Protein 5JHX (pdb70)

Nearest PDB structures (foldseek):
  3ut2-assembly1_B  TM=1.001E+00  e=0.000E+00  Pyricularia oryzae 70-15
  5kt8-assembly1_B  TM=9.774E-01  e=8.433E-90  Burkholderia pseudomallei 1710b
  5sx2-assembly1_A  TM=9.783E-01  e=1.968E-89  Burkholderia pseudomallei 1710b
  5sxt-assembly1_B  TM=9.772E-01  e=1.781E-89  Burkholderia pseudomallei 1710b
  5kqq-assembly1_A  TM=9.795E-01  e=2.932E-89  Burkholderia pseudomallei 1710b

InterPro domains:
  IPR000763 Catalase-peroxidase haem [MF_01961] (21-783)
  IPR000763 Catalase-peroxidase haem [PR00460] (68-90)
  IPR000763 Catalase-peroxidase haem [PR00460] (94-107)
  IPR000763 Catalase-peroxidase haem [PR00460] (109-134)
  IPR000763 Catalase-peroxidase haem [PR00460] (314-337)
  IPR000763 Catalase-peroxidase haem [PR00460] (528-554)
  IPR000763 Catalase-peroxidase haem [PTHR30555] (51-783)
  IPR000763 Catalase-peroxidase haem [TIGR00198] (60-783)
  IPR002016 Haem peroxidase [PF00141] (128-440)
  IPR002016 Haem peroxidase [PF00141] (450-757)
  IPR002016 Haem peroxidase [PR00458] (132-146)
  IPR002016 Haem peroxidase [PR00458] (192-209)
  IPR002016 Haem peroxidase [PR00458] (210-222)
  IPR002016 Haem peroxidase [PR00458] (306-321)
  IPR002016 Haem peroxidase [PR00458] (365-380)
  IPR002016 Haem peroxidase [PS50873] (174-458)
  IPR010255 Haem peroxidase superfamily [SSF48113] (65-476)
  IPR010255 Haem peroxidase superfamily [SSF48113] (477-782)
  IPR019793 Peroxidases heam-ligand binding site [PS00435] (306-316)
  IPR019794 Peroxidase, active site [PS00436] (132-143)

B-factor: mean 17.11, std 8.46, range [7.59, 105.48]

Foldseek 3Di:
DDFPDDPDQDPDDPGDDDPCNVPVVDDDLVLLVFQDQVLDPVGPVDDQQVLLQPFPVVVLLVVLLVLQQPADPLAGDFLSGCLLVLLLQQCLQLLQAFLLQGFGGLLQVQCLAPPNVFQLQCAPVLVVLVSCVVSCVVSPSNAASSQSSNSSNQSSCVSQAFHFLFFFDFRHYGRHHNPLDPQDDDSDWPLAAACRQQVNDDPQQVSLQVGHPLGQDRGRRDSHYDLCARSNPLALQSLLSSLQNNVVRNVDHLLLSLLQVLQSLLADWAAAQAALVQWFHRQVPDDCVCVRHGRQGPDDSQHDNNDHRNNDTARQAQRRSHGDNSNLCCLPVADWDWDADNRGGIWIWRVPADFRRAGRRDRPGGHGHIGTSNSNSQCNYVVSVVSSVVCSVVVVSSSVSNSVSSRCSNQLLQEAPLSTDDDRDRPDDDLSNLYDDAAQFDWDDPVRLVVLLVLLCPFPLAALQALQLQQVLQLLLFFNNRLDGALFQVCCVEPPNCVQVQQVNVSVVSSLVRLVVSQVVCPPVPPRHHAASSQSSLSNNQSLLQVLAVLQVHRDDQDGDGDGHHHDNVSPDNVSSVSSRDQAELLQGDHFDDPPAGNVNSLSSSCSRLSHRLLLSLLSSQQSLQCLNHSVSDNALNQDPNHSHRWSSSLQRLPPVQWDWDADDDPQFKIWTARNPVRHTDHIYGCSSNVCVPNPVSVVSSVCRNPPPCGNVSSVSNSVSSVSSNCSSVSVDDD/DDQPDDPDFDPDDPTDDDPCNVPVPDDDLVLLVFQDQVLDPVGPVDDQQVLQQVFPVVVLLVVLLVLQQVADPLAGDFLSGCLLVLLLQQCLQLLQAFLLQLFGGLLAVQCLAPPNVFQLQCFPVLVVLVSCVVSCVVSDSNAASSQSSNSSNQSSCVSQAFHFLFAFDFRHYGRHHNPLDPQDDDSDWPVAAACRQQVNDPPLQVSQLVGHPLHQDRGRRDSHYDLCARSNPLALQSLLSSQQNNVVRNVDHLLLSLLQVLVSLLADWAAAQAALVQWFHRQVPDDCVCVRHGRAGNPDSQHDNRDHRRNDTARQAQRRSHDDNSNLCCLPVADWDWDGDNRGGTWIWRVPADFRRAGRRDRPGGHTHIGTSNSNSQCNYVVSVVSSVVCSVVVVSSSVSNSVSSRCSNCLQQEAPLSTDDDSDRPDDDLSNLYFDAAFFDWDDPVNLVVLLVLLCVWPLDHLQLLLLQQVLQLLLAFNNRRDGALFQVCCVDPPNCPFVLQVNVSVVSSLVRLVVSQVVCPPVPPRDGAASSQSSLSNNQSLLQVLAVVQPHHDDQDGDGDGHHHDNVSPDNVSSVSSRACAALLQGDHADDPVAGNQNSNSSSCSRLSHRLLLSLLSNQQSLQQCNHSVSDNALNQDPRHSHRFSSSLQVLPPVQWDKDDDDPRQFKIWTARVPVRHTRHIYGCSSNVCVPPPVSVVSSVQRNDPPCGNVSSVSNSVSSVSSNCSSVSVVD

Solvent-accessible surface area: 51298 Å² total; per-residue (Å²): 97,118,66,16,69,20,78,86,73,22,27,49,9,17,14,21,7,18,15,50,20,31,27,26,63,43,5,85,2,79,9,3,37,18,84,19,80,41,13,40,6,30,26,59,142,60,62,16,36,127,15,6,117,63,15,88,12,106,12,0,36,143,27,1,27,46,20,3,86,97,54,72,133,39,15,31,5,21,51,36,25,4,0,14,32,0,8,56,0,0,55,14,5,2,0,4,8,4,3,52,34,0,15,19,9,1,12,32,0,19,4,23,0,8,8,10,7,4,8,44,34,1,19,4,0,3,14,0,22,20,5,0,8,66,7,11,37,108,27,2,40,86,0,4,10,0,0,0,0,0,0,0,0,3,6,0,0,44,85,1,40,7,142,7,67,3,0,0,0,6,2,50,18,19,31,15,10,10,39,6,6,8,23,0,12,2,73,62,39,22,99,108,1,13,81,58,5,8,131,110,44,109,94,31,65,66,7,3,99,135,4,28,132,24,2,3,12,2,2,4,0,7,4,10,20,13,31,45,0,2,64,21,60,33,57,17,40,1,2,0,93,2,1,70,30,0,8,34,26,8,18,14,89,28,62,31,1,0,0,14,24,2,0,17,46,1,7,11,23,17,20,0,29,18,125,40,102,38,33,25,75,17,15,19,58,22,90,12,16,39,11,19,17,0,19,102,7,76,49,64,126,5,16,4,98,36,10,21,16,62,4,3,23,0,0,13,3,91,67,6,46,113,50,35,23,17,3,0,84,6,0,47,107,37,138,40,60,77,36,131,6,88,25,40,14,59,7,35,44,1,54,149,19,84,87,48,11,24,42,13,73,42,211,100,118,100,60,61,2,7,0,10,0,12,0,7,0,0,39,65,17,105,102,0,56,139,27,0,94,118,16,32,131,66,60,140,63,3,25,74,13,1,8,81,2,6,4,18,9,1,2,20,6,1,10,28,68,74,43,16,18,34,91,38,46,21,216,100,71,24,70,18,10,16,22,58,46,101,70,83,46,84,117,9,68,121,70,7,18,85,108,4,30,63,37,0,58,91,29,138,48,15,68,15,23,70,2,0,6,8,0,0,6,2,1,9,7,2,12,41,6,0,30,13,19,8,2,19,0,3,16,1,14,26,73,20,4,94,79,9,96,1,10,35,45,118,39,5,59,61,0,11,89,13,1,96,120,6,38,78,82,8,39,63,87,24,58,109,58,66,4,19,10,0,5,0,3,2,0,0,0,3,1,0,0,51,85,0,0,130,61,24,66,8,116,29,168,8,73,40,36,17,22,5,18,48,10,61,59,147,36,4,47,80,79,16,2,47,64,16,62,33,128,7,10,6,2,6,21,39,23,141,11,101,84,63,4,67,8,4,14,31,3,0,18,50,0,18,14,0,51,2,12,5,12,43,0,0,1,0,0,0,0,1,0,1,0,4,0,4,50,70,41,32,80,36,0,10,1,22,107,60,98,12,83,0,18,14,28,1,0,54,27,4,5,53,36,55,7,27,18,80,58,67,41,120,98,17,33,48,15,28,0,37,26,84,165,54,191,58,102,108,26,107,2,20,36,2,0,0,3,0,0,19,12,20,18,0,15,2,6,0,14,3,3,1,8,85,84,7,71,83,40,0,0,121,38,0,7,65,2,2,28,64,2,7,44,32,8,13,42,53,78,147,146,135,90,68,11,68,19,75,76,86,22,36,45,8,18,17,20,11,18,15,51,9,32,26,27,58,43,5,80,2,81,9,8,39,28,86,8,81,40,8,40,6,28,24,60,132,62,72,14,34,119,14,4,129,68,15,87,11,100,18,0,38,134,20,0,26,48,16,3,86,90,62,62,108,33,15,33,5,21,47,38,24,4,0,16,33,0,8,56,0,0,54,13,6,1,0,5,16,5,1,53,34,0,16,20,10,2,12,32,0,19,4,23,0,8,8,11,6,4,9,45,36,1,20,4,0,3,13,0,20,19,3,0,8,72,9,8,31,106,40,3,32,86,0,4,11,0,0,0,0,0,0,0,0,4,6,0,0,45,79,1,36,7,139,6,61,2,0,0,0,6,3,49,18,20,27,14,12,10,39,5,6,7,24,0,9,2,55,54,40,23,119,118,1,12,83,61,5,7,128,112,40,116,95,27,75,63,7,3,104,143,3,27,138,25,2,4,12,2,1,3,1,7,4,9,20,11,34,49,0,2,63,35,56,49,47,19,45,0,1,0,97,2,2,80,27,0,8,36,18,10,15,12,88,38,49,33,1,0,0,13,22,1,0,18,46,1,6,12,23,18,20,0,30,17,129,40,88,39,34,24,77,19,12,18,56,19,91,12,16,40,13,20,17,0,19,102,8,77,49,65,129,6,18,4,96,38,10,20,18,58,5,2,22,0,1,12,2,94,68,6,44,117,52,34,29,22,3,0,72,7,0,52,103,40,134,41,60,69,35,112,6,93,24,33,15,76,9,37,42,2,56,146,22,82,85,50,7,27,29,13,72,59,196,118,129,93,64,61,2,9,0,10,0,13,0,8,0,0,38,65,17,95,98,0,56,129,10,0,84,102,7,27,121,80,51,109,62,4,27,73,20,2,7,78,1,5,3,20,15,0,0,13,7,0,6,23,69,83,44,17,13,34,89,38,41,20,205,97,76,21,75,17,10,17,13,55,51,97,74,78,40,78,119,8,70,117,73,10,15,87,106,4,39,66,40,0,68,95,29,134,39,23,68,28,22,70,2,0,7,8,0,0,8,1,0,9,8,2,12,42,6,0,31,10,21,8,2,17,1,3,17,0,14,29,53,24,4,101,79,13,101,1,10,37,39,116,43,5,48,54,0,8,86,9,1,90,118,7,35,77,79,8,40,58,85,29,64,92,54,64,4,18,11,0,4,0,2,2,1,0,0,4,2,0,0,43,90,0,0,134,54,32,69,10,123,40,188,7,80,39,36,18,20,6,18,48,9,72,70,140,27,2,52,74,75,36,2,48,56,15,81,31,69,4,2,5,1,6,22,30,36,143,17,69,97,60,3,74,7,4,15,14,3,0,17,37,0,20,13,0,54,2,20,6,11,42,0,0,1,0,0,0,0,0,0,1,0,6,0,4,52,71,50,33,81,40,0,10,1,20,111,64,101,12,76,1,21,9,28,1,0,55,26,3,6,50,37,32,6,27,16,79,62,69,27,122,104,20,33,49,14,25,0,35,27,108,160,65,201,61,95,107,26,99,2,17,37,2,0,0,3,0,0,21,9,18,20,0,14,3,6,0,16,3,2,2,6,84,62,4,93,91,42,0,1,106,39,0,8,66,1,2,31,63,3,6,42,31,9,13,33,58,107,121

CATH classification: 1.10.520.10 (+3 more: 1.10.420.10, 1.10.520.10, 1.10.420.10)

Organism: Pyricularia oryzae (strain 70-15 / ATCC MYA-4617 / FGSC 8958) (NCBI:txid242507)

Structure (mmCIF, N/CA/C/O backbone):
data_5JHX
#
_entry.id   5JHX
#
_cell.length_a   103.220
_cell.length_b   109.860
_cell.length_c   132.120
_cell.angle_alpha   90.00
_cell.angle_beta   90.00
_cell.angle_gamma   90.00
#
_symmetry.space_group_name_H-M   'P 21 21 21'
#
loop_
_entity.id
_entity.type
_entity.pdbx_description
1 polymer 'Catalase-peroxidase 2'
2 non-polymer 'PROTOPORPHYRIN IX CONTAINING FE'
3 non-polymer 'CITRATE ANION'
4 water water
#
loop_
_atom_site.group_PDB
_atom_site.id
_atom_site.type_symbol
_atom_site.label_atom_id
_atom_site.label_alt_id
_atom_site.label_comp_id
_atom_site.label_asym_id
_atom_site.label_entity_id
_atom_site.label_seq_id
_atom_site.pdbx_PDB_ins_code
_atom_site.Cartn_x
_atom_site.Cartn_y
_atom_site.Cartn_z
_atom_site.occupancy
_atom_site.B_iso_or_equiv
_atom_site.auth_seq_id
_atom_site.auth_comp_id
_atom_site.auth_asym_id
_atom_site.auth_atom_id
_atom_site.pdbx_PDB_model_num
ATOM 1 N N . THR A 1 28 ? -2.875 47.827 -44.071 1.00 74.80 50 THR A N 1
ATOM 2 C CA . THR A 1 28 ? -1.460 47.517 -43.676 1.00 71.04 50 THR A CA 1
ATOM 3 C C . THR A 1 28 ? -0.833 48.495 -42.621 1.00 66.14 50 THR A C 1
ATOM 4 O O . THR A 1 28 ? -1.112 49.724 -42.592 1.00 63.66 50 THR A O 1
ATOM 6 N N . THR A 1 29 ? 0.038 47.951 -41.766 1.00 55.17 51 THR A N 1
ATOM 7 C CA . THR A 1 29 ? 0.907 48.823 -41.006 1.00 41.20 51 THR A CA 1
ATOM 8 C C . THR A 1 29 ? 2.084 49.395 -41.884 1.00 33.42 51 THR A C 1
ATOM 9 O O . THR A 1 29 ? 2.266 49.176 -43.134 1.00 26.22 51 THR A O 1
ATOM 13 N N . PHE A 1 30 ? 2.861 50.181 -41.172 1.00 27.43 52 PHE A N 1
ATOM 14 C CA . PHE A 1 30 ? 3.836 51.010 -41.792 1.00 23.76 52 PHE A CA 1
ATOM 15 C C . PHE A 1 30 ? 4.830 50.196 -42.589 1.00 22.89 52 PHE A C 1
ATOM 16 O O . PHE A 1 30 ? 5.423 49.233 -42.083 1.00 22.44 52 PHE A O 1
A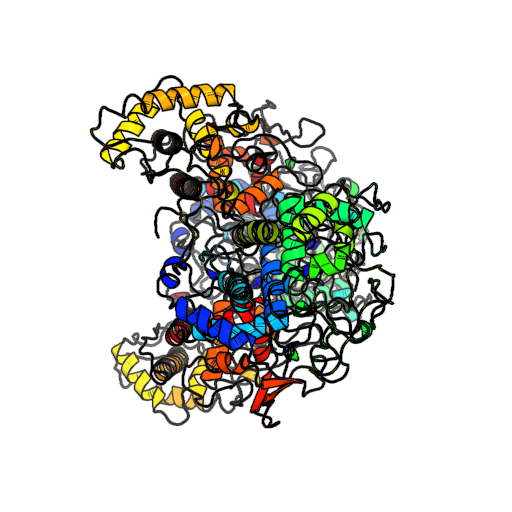TOM 24 N N . GLY A 1 31 ? 5.078 50.606 -43.842 1.00 20.15 53 GLY A N 1
ATOM 25 C CA . GLY A 1 31 ? 6.118 49.998 -44.641 1.00 21.10 53 GLY A CA 1
ATOM 26 C C . GLY A 1 31 ? 5.671 48.693 -45.291 1.00 21.65 53 GLY A C 1
ATOM 27 O O . GLY A 1 31 ? 6.520 48.044 -45.954 1.00 21.62 53 GLY A O 1
ATOM 28 N N . ARG A 1 32 ? 4.390 48.389 -45.205 1.00 21.32 54 ARG A N 1
ATOM 29 C CA A ARG A 1 32 ? 3.848 47.123 -45.724 0.50 22.35 54 ARG A CA 1
ATOM 30 C CA B ARG A 1 32 ? 3.857 47.147 -45.746 0.50 21.29 54 ARG A CA 1
ATOM 31 C C . ARG A 1 32 ? 2.696 47.451 -46.664 1.00 22.52 54 ARG A C 1
ATOM 32 O O . ARG A 1 32 ? 1.806 48.261 -46.358 1.00 24.70 54 ARG A O 1
ATOM 47 N N . CYS A 1 33 ? 2.661 46.807 -47.826 1.00 24.21 55 CYS A N 1
ATOM 48 C CA . CYS A 1 33 ? 1.552 47.012 -48.764 1.00 22.39 55 CYS A CA 1
ATOM 49 C C . CYS A 1 33 ? 0.437 46.053 -48.444 1.00 24.12 55 CYS A C 1
ATOM 50 O O . CYS A 1 33 ? 0.721 44.891 -48.071 1.00 26.37 55 CYS A O 1
ATOM 53 N N . ALA A 1 34 ? -0.809 46.504 -48.617 1.00 25.79 56 ALA A N 1
ATOM 54 C CA . ALA A 1 34 ? -1.935 45.659 -48.220 1.00 27.08 56 ALA A CA 1
ATOM 55 C C . ALA A 1 34 ? -2.029 44.449 -49.145 1.00 27.93 56 ALA A C 1
ATOM 56 O O . ALA A 1 34 ? -2.406 43.356 -48.726 1.00 29.93 56 ALA A O 1
ATOM 58 N N . VAL A 1 35 ? -1.643 44.660 -50.400 1.00 24.30 57 VAL A N 1
ATOM 59 C CA . VAL A 1 35 ? -1.502 43.512 -51.312 1.00 25.29 57 VAL A CA 1
ATOM 60 C C . VAL A 1 35 ? -0.084 43.065 -51.290 1.00 23.04 57 VAL A C 1
ATOM 61 O O . VAL A 1 35 ? 0.817 43.869 -51.448 1.00 23.37 57 VAL A O 1
ATOM 65 N N . LYS A 1 36 ? 0.133 41.766 -51.036 1.00 23.28 58 LYS A N 1
ATOM 66 C CA . LYS A 1 36 ? 1.451 41.224 -51.013 1.00 24.22 58 LYS A CA 1
ATOM 67 C C . LYS A 1 36 ? 1.857 40.658 -52.392 1.00 20.71 58 LYS A C 1
ATOM 68 O O . LYS A 1 36 ? 1.438 39.595 -52.783 1.00 22.14 58 LYS A O 1
ATOM 74 N N . SER A 1 37 ? 2.716 41.389 -53.095 1.00 19.49 59 SER A N 1
ATOM 75 C CA . SER A 1 37 ? 3.116 40.971 -54.456 1.00 18.81 59 SER A CA 1
ATOM 76 C C . SER A 1 37 ? 3.909 39.709 -54.415 1.00 17.90 59 SER A C 1
ATOM 77 O O . SER A 1 37 ? 4.684 39.458 -53.483 1.00 18.24 59 SER A O 1
ATOM 80 N N . ASN A 1 38 ? 3.744 38.899 -55.380 1.00 16.88 60 ASN A N 1
ATOM 81 C CA . ASN A 1 38 ? 4.497 37.686 -55.613 1.00 17.45 60 ASN A CA 1
ATOM 82 C C . ASN A 1 38 ? 5.433 37.766 -56.854 1.00 17.30 60 ASN A C 1
ATOM 83 O O . ASN A 1 38 ? 5.873 36.746 -57.311 1.00 17.52 60 ASN A O 1
ATOM 88 N N . GLN A 1 39 ? 5.688 38.932 -57.328 1.00 16.91 61 GLN A N 1
ATOM 89 C CA . GLN A 1 39 ? 6.565 39.190 -58.487 1.00 17.13 61 GLN A CA 1
ATOM 90 C C . GLN A 1 39 ? 7.486 40.274 -58.249 1.00 16.45 61 GLN A C 1
ATOM 91 O O . GLN A 1 39 ? 7.297 41.147 -57.428 1.00 15.67 61 GLN A O 1
ATOM 97 N N . ALA A 1 40 ? 8.580 40.354 -59.006 1.00 16.84 62 ALA A N 1
ATOM 98 C CA . ALA A 1 40 ? 9.473 41.516 -59.069 1.00 15.85 62 ALA A CA 1
ATOM 99 C C . ALA A 1 40 ? 10.082 41.865 -57.714 1.00 15.42 62 ALA A C 1
ATOM 100 O O . ALA A 1 40 ? 10.274 43.038 -57.375 1.00 17.70 62 ALA A O 1
ATOM 102 N N . GLY A 1 41 ? 10.411 40.891 -56.922 1.00 15.55 63 GLY A N 1
ATOM 103 C CA . GLY A 1 41 ? 11.005 41.106 -55.601 1.00 15.24 63 GLY A CA 1
ATOM 104 C C . GLY A 1 41 ? 9.956 41.002 -54.430 1.00 15.85 63 GLY A C 1
ATOM 105 O O . GLY A 1 41 ? 10.370 41.156 -53.266 1.00 17.03 63 GLY A O 1
ATOM 106 N N . GLY A 1 42 ? 8.680 40.882 -54.741 1.00 15.50 64 GLY A N 1
ATOM 107 C CA . GLY A 1 42 ? 7.648 40.515 -53.780 1.00 15.30 64 GLY A CA 1
ATOM 108 C C . GLY A 1 42 ? 8.068 39.358 -53.004 1.00 16.37 64 GLY A C 1
ATOM 109 O O . GLY A 1 42 ? 8.671 38.356 -53.509 1.00 16.69 64 GLY A O 1
ATOM 110 N N . GLY A 1 43 ? 7.498 39.259 -51.804 1.00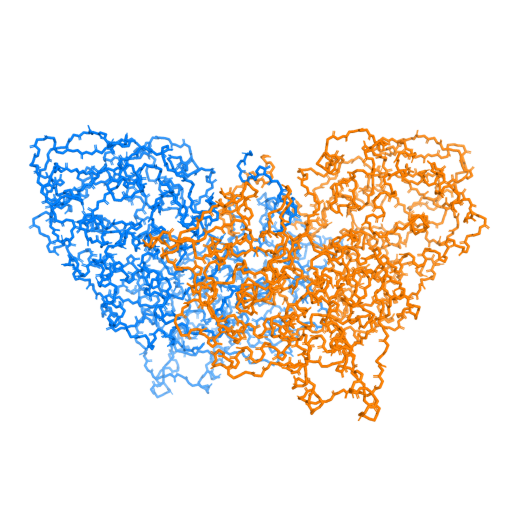 15.69 65 GLY A N 1
ATOM 111 C CA . GLY A 1 43 ? 7.775 38.225 -50.856 1.00 15.36 65 GLY A CA 1
ATOM 112 C C . GLY A 1 43 ? 8.615 38.740 -49.670 1.00 14.24 65 GLY A C 1
ATOM 113 O O . GLY A 1 43 ? 9.255 39.756 -49.768 1.00 16.35 65 GLY A O 1
ATOM 114 N N . THR A 1 44 ? 8.647 37.955 -48.561 1.00 14.53 66 THR A N 1
ATOM 115 C CA . THR A 1 44 ? 9.503 38.322 -47.422 1.00 14.50 66 THR A CA 1
ATOM 116 C C . THR A 1 44 ? 10.964 38.270 -47.888 1.00 13.73 66 THR A C 1
ATOM 117 O O . THR A 1 44 ? 11.313 37.279 -48.567 1.00 15.74 66 THR A O 1
ATOM 121 N N . ARG A 1 45 ? 11.732 39.237 -47.520 1.00 14.19 67 ARG A N 1
ATOM 122 C CA . ARG A 1 45 ? 13.089 39.400 -47.997 1.00 14.63 67 ARG A CA 1
ATOM 123 C C . ARG A 1 45 ? 14.092 39.255 -46.823 1.00 15.19 67 ARG A C 1
ATOM 124 O O . ARG A 1 45 ? 13.732 39.275 -45.635 1.00 15.26 67 ARG A O 1
ATOM 132 N N . SER A 1 46 ? 15.383 39.048 -47.149 1.00 14.95 68 SER A N 1
ATOM 133 C CA . SER A 1 46 ? 16.409 38.914 -46.103 1.00 15.30 68 SER A CA 1
ATOM 134 C C . SER A 1 46 ? 16.416 40.124 -45.144 1.00 15.68 68 SER A C 1
ATOM 135 O O . SER A 1 46 ? 16.539 39.867 -43.935 1.00 16.91 68 SER A O 1
ATOM 138 N N . HIS A 1 47 ? 16.261 41.320 -45.642 1.00 16.39 69 HIS A N 1
ATOM 139 C CA . HIS A 1 47 ? 16.261 42.503 -44.740 1.00 19.44 69 HIS A CA 1
ATOM 140 C C . HIS A 1 47 ? 15.083 42.445 -43.811 1.00 20.00 69 HIS A C 1
ATOM 141 O O . HIS A 1 47 ? 15.147 42.992 -42.719 1.00 21.98 69 HIS A O 1
ATOM 148 N N . ASP A 1 48 ? 13.986 41.761 -44.129 1.00 16.69 70 ASP A N 1
ATOM 149 C CA . ASP A 1 48 ? 12.881 41.628 -43.193 1.00 17.08 70 ASP A CA 1
ATOM 150 C C . ASP A 1 48 ? 13.245 40.697 -42.091 1.00 17.42 70 ASP A C 1
ATOM 151 O O . ASP A 1 48 ? 12.844 40.881 -40.923 1.00 16.82 70 ASP A O 1
ATOM 156 N N . TRP A 1 49 ? 13.830 39.497 -42.374 1.00 15.12 71 TRP A N 1
ATOM 157 C CA . TRP A 1 49 ? 14.139 38.592 -41.351 1.00 15.33 71 TRP A CA 1
ATOM 158 C C . TRP A 1 49 ? 15.256 39.146 -40.414 1.00 15.18 71 TRP A C 1
ATOM 159 O O . TRP A 1 49 ? 15.191 38.777 -39.237 1.00 17.98 71 TRP A O 1
ATOM 170 N N . TRP A 1 50 ? 16.258 39.730 -41.011 1.00 15.12 72 TRP A N 1
ATOM 171 C CA . TRP A 1 50 ? 17.432 40.179 -40.225 1.00 15.77 72 TRP A CA 1
ATOM 172 C C . TRP A 1 50 ? 17.687 41.648 -40.440 1.00 15.89 72 TRP A C 1
ATOM 173 O O . TRP A 1 50 ? 18.672 42.049 -41.104 1.00 15.45 72 TRP A O 1
ATOM 184 N N . PRO A 1 51 ? 16.828 42.558 -39.948 1.00 15.29 73 PRO A N 1
ATOM 185 C CA . PRO A 1 51 ? 16.909 43.964 -40.196 1.00 15.90 73 PRO A CA 1
ATOM 186 C C . PRO A 1 51 ? 18.097 44.654 -39.576 1.00 15.91 73 PRO A C 1
ATOM 187 O O . PRO A 1 51 ? 18.372 45.705 -40.097 1.00 18.15 73 PRO A O 1
ATOM 191 N N . CYS A 1 52 ? 18.763 44.064 -38.637 1.00 16.40 74 CYS A N 1
ATOM 192 C CA . CYS A 1 52 ? 19.931 44.688 -38.065 1.00 17.35 74 CYS A CA 1
ATOM 193 C C . CYS A 1 52 ? 21.173 44.372 -38.834 1.00 17.93 74 CYS A C 1
ATOM 194 O O . CYS A 1 52 ? 22.236 44.951 -38.533 1.00 18.78 74 CYS A O 1
ATOM 197 N N . GLN A 1 53 ? 21.227 43.377 -39.707 1.00 16.37 75 GLN A N 1
ATOM 198 C CA . GLN A 1 53 ? 22.429 42.997 -40.471 1.00 15.46 75 GLN A CA 1
ATOM 199 C C . GLN A 1 53 ? 22.867 44.173 -41.326 1.00 14.99 75 GLN A C 1
ATOM 200 O O . GLN A 1 53 ? 22.129 44.919 -41.861 1.00 16.43 75 GLN A O 1
ATOM 206 N N . LEU A 1 54 ? 24.193 44.362 -41.426 1.00 14.34 76 LEU A N 1
ATOM 207 C CA . LEU A 1 54 ? 24.814 45.302 -42.333 1.00 13.74 76 LEU A CA 1
ATOM 208 C C . LEU A 1 54 ? 24.353 45.112 -43.792 1.00 11.93 76 LEU A C 1
ATOM 209 O O . LEU A 1 54 ? 24.281 43.945 -44.192 1.00 12.43 76 LEU A O 1
ATOM 214 N N . ARG A 1 55 ? 23.973 46.153 -44.467 1.00 12.94 77 ARG A N 1
ATOM 215 C CA . ARG A 1 55 ? 23.572 46.044 -45.868 1.00 12.83 77 ARG A CA 1
ATOM 216 C C . ARG A 1 55 ? 24.537 46.780 -46.727 1.00 12.13 77 ARG A C 1
ATOM 217 O O . ARG A 1 55 ? 25.112 47.808 -46.363 1.00 12.63 77 ARG A O 1
ATOM 225 N N . LEU A 1 56 ? 24.861 46.207 -47.891 1.00 12.14 78 LEU A N 1
ATOM 226 C CA . LEU A 1 56 ? 25.807 46.747 -48.883 1.00 11.55 78 LEU A CA 1
ATOM 227 C C . LEU A 1 56 ? 25.183 47.539 -49.998 1.00 10.38 78 LEU A C 1
ATOM 228 O O . LEU A 1 56 ? 25.850 48.009 -50.882 1.00 10.63 78 LEU A O 1
ATOM 233 N N . ASP A 1 57 ? 23.892 47.772 -49.878 1.00 11.17 79 ASP A N 1
ATOM 234 C CA . ASP A 1 57 ? 23.153 48.479 -50.913 1.00 12.54 79 ASP A CA 1
ATOM 235 C C . ASP A 1 57 ? 23.714 49.784 -51.344 1.00 11.71 79 ASP A C 1
ATOM 236 O O . ASP A 1 57 ? 23.774 50.162 -52.513 1.00 11.79 79 ASP A O 1
ATOM 241 N N . VAL A 1 58 ? 24.257 50.550 -50.383 1.00 10.19 80 VAL A N 1
ATOM 242 C CA . VAL A 1 58 ? 24.799 51.834 -50.684 1.00 10.69 80 VAL A CA 1
ATOM 243 C C . VAL A 1 58 ? 26.087 51.796 -51.498 1.00 10.88 80 VAL A C 1
ATOM 244 O O . VAL A 1 58 ? 26.556 52.813 -52.043 1.00 13.16 80 VAL A O 1
ATOM 248 N N . LEU A 1 59 ? 26.726 50.640 -51.624 1.00 10.36 81 LEU A N 1
ATOM 249 C CA . LEU A 1 59 ? 27.895 50.427 -52.477 1.00 10.11 81 LEU A CA 1
ATOM 250 C C . LEU A 1 59 ? 27.539 49.881 -53.860 1.00 11.63 81 LEU A C 1
ATOM 251 O O . LEU A 1 59 ? 28.409 49.644 -54.629 1.00 12.10 81 LEU A O 1
ATOM 256 N N . ARG A 1 60 ? 26.273 49.769 -54.142 1.00 10.88 82 ARG A N 1
ATOM 257 C CA . ARG A 1 60 ? 25.786 49.164 -55.402 1.00 12.53 82 ARG A CA 1
ATOM 258 C C . ARG A 1 60 ? 24.971 50.185 -56.168 1.00 12.86 82 ARG A C 1
ATOM 259 O O . ARG A 1 60 ? 24.268 49.803 -57.090 1.00 15.35 82 ARG A O 1
ATOM 267 N N . GLN A 1 61 ? 24.921 51.431 -55.754 1.00 12.03 83 GLN A N 1
ATOM 268 C CA . GLN A 1 61 ? 24.113 52.482 -56.441 1.00 11.43 83 GLN A CA 1
ATOM 269 C C . GLN A 1 61 ? 24.944 53.134 -57.501 1.00 11.78 83 GLN A C 1
ATOM 270 O O . GLN A 1 61 ? 26.193 53.117 -57.478 1.00 13.08 83 GLN A O 1
ATOM 276 N N . PHE A 1 62 ? 24.304 53.758 -58.452 1.00 12.21 84 PHE A N 1
ATOM 277 C CA . PHE A 1 62 ? 24.949 54.646 -59.436 1.00 13.00 84 PHE A CA 1
ATOM 278 C C . PHE A 1 62 ? 25.889 53.839 -60.345 1.00 14.35 84 PHE A C 1
ATOM 279 O O . PHE A 1 62 ? 26.835 54.469 -60.857 1.00 17.80 84 PHE A O 1
ATOM 287 N N . GLN A 1 63 ? 25.597 52.609 -60.602 1.00 14.23 85 GLN A N 1
ATOM 288 C CA . GLN A 1 63 ? 26.480 51.811 -61.428 1.00 16.16 85 GLN A CA 1
ATOM 289 C C . GLN A 1 63 ? 26.322 52.162 -62.880 1.00 16.04 85 GLN A C 1
ATOM 290 O O . GLN A 1 63 ? 25.260 52.538 -63.330 1.00 13.24 85 GLN A O 1
ATOM 296 N N . PRO A 1 64 ? 27.368 52.006 -63.672 1.00 19.47 86 PRO A N 1
ATOM 297 C CA . PRO A 1 64 ? 27.280 52.362 -65.055 1.00 19.48 86 PRO A CA 1
ATOM 298 C C . PRO A 1 64 ? 26.205 51.650 -65.858 1.00 18.74 86 PRO A C 1
ATOM 299 O O . PRO A 1 64 ? 25.644 52.286 -66.708 1.00 18.50 86 PRO A O 1
ATOM 303 N N . SER A 1 65 ? 25.851 50.370 -65.575 1.00 20.52 87 SER A N 1
ATOM 304 C CA . SER A 1 65 ? 24.734 49.710 -66.307 1.00 20.20 87 SER A CA 1
ATOM 305 C C . SER A 1 65 ? 23.421 50.359 -66.171 1.00 24.69 87 SER A C 1
ATOM 306 O O . SER A 1 65 ? 22.505 50.258 -67.005 1.00 27.73 87 SER A O 1
ATOM 309 N N . GLN A 1 66 ? 23.280 51.062 -65.104 1.00 18.20 88 GLN A N 1
ATOM 310 C CA . GLN A 1 66 ? 22.033 51.560 -64.740 1.00 21.12 88 GLN A CA 1
ATOM 311 C C . GLN A 1 66 ? 21.869 52.892 -65.424 1.00 16.80 88 GLN A C 1
ATOM 312 O O . GLN A 1 66 ? 20.817 53.616 -65.460 1.00 21.97 88 GLN A O 1
ATOM 318 N N . ASN A 1 67 ? 22.935 53.545 -66.047 1.00 16.61 89 ASN A N 1
ATOM 319 C CA . ASN A 1 67 ? 22.861 54.801 -66.547 1.00 14.37 89 ASN A CA 1
ATOM 320 C C . ASN A 1 67 ? 22.494 54.757 -68.043 1.00 15.05 89 ASN A C 1
ATOM 321 O O . ASN A 1 67 ? 23.239 54.195 -68.873 1.00 14.32 89 ASN A O 1
ATOM 326 N N . PRO A 1 68 ? 21.344 55.266 -68.479 1.00 14.90 90 PRO A N 1
ATOM 327 C CA . PRO A 1 68 ? 20.928 55.120 -69.819 1.00 15.14 90 PRO A CA 1
ATOM 328 C C . PRO A 1 68 ? 21.796 55.765 -70.844 1.00 16.37 90 PRO A C 1
ATOM 329 O O . PRO A 1 68 ? 21.784 55.486 -71.965 1.00 19.38 90 PRO A O 1
ATOM 333 N N . LEU A 1 69 ? 22.596 56.728 -70.348 1.00 16.73 91 LEU A N 1
ATOM 334 C CA . LEU A 1 69 ? 23.518 57.401 -71.196 1.00 18.06 91 LEU A CA 1
ATOM 335 C C . LEU A 1 69 ? 24.800 56.675 -71.495 1.00 21.31 91 LEU A C 1
ATOM 336 O O . LEU A 1 69 ? 25.532 57.006 -72.383 1.00 27.40 91 LEU A O 1
ATOM 341 N N . GLY A 1 70 ? 25.075 55.626 -70.739 1.00 18.83 92 GLY A N 1
ATOM 342 C CA . GLY A 1 70 ? 26.306 54.857 -70.865 1.00 20.63 92 GLY A CA 1
ATOM 343 C C . GLY A 1 70 ? 27.314 55.240 -69.833 1.00 26.02 92 GLY A C 1
ATOM 344 O O . GLY A 1 70 ? 27.383 56.395 -69.425 1.00 25.09 92 GLY A O 1
ATOM 345 N N . GLY A 1 71 ? 28.184 54.299 -69.416 1.00 30.37 93 GLY A N 1
ATOM 346 C CA . GLY A 1 71 ? 29.327 54.669 -68.565 1.00 32.16 93 GLY A CA 1
ATOM 347 C C . GLY A 1 71 ? 30.355 55.590 -69.233 1.00 29.33 93 GLY A C 1
ATOM 348 O O . GLY A 1 71 ? 31.062 56.349 -68.581 1.00 35.79 93 GLY A O 1
ATOM 349 N N . ASP A 1 72 ? 30.427 55.607 -70.541 1.00 32.21 94 ASP A N 1
ATOM 350 C CA . ASP A 1 72 ? 31.470 56.461 -71.139 1.00 38.73 94 ASP A CA 1
ATOM 351 C C . ASP A 1 72 ? 30.912 57.904 -71.471 1.00 34.27 94 ASP A C 1
ATOM 352 O O . ASP A 1 72 ? 31.551 58.667 -72.233 1.00 33.50 94 ASP A O 1
ATOM 357 N N . PHE A 1 73 ? 29.669 58.206 -71.014 1.00 30.83 95 PHE A N 1
ATOM 358 C CA . PHE A 1 73 ? 29.084 59.557 -71.253 1.00 25.57 95 PHE A CA 1
ATOM 359 C C . PHE A 1 73 ? 29.846 60.592 -70.395 1.00 20.72 95 PHE A C 1
ATOM 360 O O . PHE A 1 73 ? 29.994 60.415 -69.251 1.00 23.48 95 PHE A O 1
ATOM 368 N N . ASP A 1 74 ? 30.247 61.665 -71.082 1.00 19.92 96 ASP A N 1
ATOM 369 C CA . ASP A 1 74 ? 31.016 62.763 -70.398 1.00 21.02 96 ASP A CA 1
ATOM 370 C C . ASP A 1 74 ? 30.126 64.052 -70.434 1.00 14.39 96 ASP A C 1
ATOM 371 O O . ASP A 1 74 ? 30.046 64.671 -71.439 1.00 16.27 96 ASP A O 1
ATOM 376 N N . TYR A 1 75 ? 29.506 64.225 -69.274 1.00 15.01 97 TYR A N 1
ATOM 377 C CA . TYR A 1 75 ? 28.588 65.367 -69.171 1.00 13.94 97 TYR A CA 1
ATOM 378 C C . TYR A 1 75 ? 29.265 66.700 -69.456 1.00 14.36 97 TYR A C 1
ATOM 379 O O . TYR A 1 75 ? 28.733 67.559 -70.133 1.00 13.99 97 TYR A O 1
ATOM 388 N N . ALA A 1 76 ? 30.423 66.849 -68.878 1.00 13.71 98 ALA A N 1
ATOM 389 C CA . ALA A 1 76 ? 31.157 68.101 -69.095 1.00 15.51 98 ALA A CA 1
ATOM 390 C C . ALA A 1 76 ? 31.400 68.385 -70.501 1.00 16.82 98 ALA A C 1
ATOM 391 O O . ALA A 1 76 ? 31.228 69.557 -70.966 1.00 19.34 98 ALA A O 1
ATOM 393 N N . GLU A 1 77 ? 31.812 67.351 -71.253 1.00 17.89 99 GLU A N 1
ATOM 394 C CA . GLU A 1 77 ? 31.986 67.522 -72.665 1.00 23.41 99 GLU A CA 1
ATOM 395 C C . GLU A 1 77 ? 30.691 67.874 -73.459 1.00 22.94 99 GLU A C 1
ATOM 396 O O . GLU A 1 77 ? 30.639 68.789 -74.276 1.00 28.53 99 GLU A O 1
ATOM 402 N N . ALA A 1 78 ? 29.561 67.249 -73.069 1.00 19.47 100 ALA A N 1
ATOM 403 C CA . ALA A 1 78 ? 28.284 67.605 -73.644 1.00 20.61 100 ALA A CA 1
ATOM 404 C C . ALA A 1 78 ? 27.808 69.048 -73.331 1.00 19.43 100 ALA A C 1
ATOM 405 O O . ALA A 1 78 ? 27.300 69.813 -74.188 1.00 21.78 100 ALA A O 1
ATOM 407 N N . PHE A 1 79 ? 27.965 69.486 -72.110 1.00 17.64 101 PHE A N 1
ATOM 408 C CA . PHE A 1 79 ? 27.536 70.818 -71.638 1.00 18.74 101 PHE A CA 1
ATOM 409 C C . PHE A 1 79 ? 28.405 71.879 -72.354 1.00 23.39 101 PHE A C 1
ATOM 410 O O . PHE A 1 79 ? 27.913 72.922 -72.764 1.00 24.33 101 PHE A O 1
ATOM 418 N N . GLN A 1 80 ? 29.635 71.575 -72.621 1.00 26.17 102 GLN A N 1
ATOM 419 C CA A GLN A 1 80 ? 30.466 72.595 -73.303 0.50 30.27 102 GLN A CA 1
ATOM 420 C CA B GLN A 1 80 ? 30.527 72.506 -73.346 0.50 30.31 102 GLN A CA 1
ATOM 421 C C . GLN A 1 80 ? 29.981 72.853 -74.725 1.00 28.66 102 GLN A C 1
ATOM 422 O O . GLN A 1 80 ? 30.249 73.966 -75.251 1.00 27.38 102 GLN A O 1
ATOM 433 N N . SER A 1 81 ? 29.197 71.967 -75.360 1.00 23.01 103 SER A N 1
ATOM 434 C CA . SER A 1 81 ? 28.597 72.188 -76.633 1.00 24.14 103 SER A CA 1
ATOM 435 C C . SER A 1 81 ? 27.171 72.780 -76.633 1.00 20.19 103 SER A C 1
ATOM 436 O O . SER A 1 81 ? 26.546 73.009 -77.669 1.00 21.57 103 SER A O 1
ATOM 439 N N . LEU A 1 82 ? 26.634 72.918 -75.416 1.00 16.91 104 LEU A N 1
ATOM 440 C CA . LEU A 1 82 ? 25.279 73.498 -75.219 1.00 16.01 104 LEU A CA 1
ATOM 441 C C . LEU A 1 82 ? 25.213 74.918 -75.684 1.00 16.30 104 LEU A C 1
ATOM 442 O O . LEU A 1 82 ? 26.120 75.717 -75.355 1.00 17.55 104 LEU A O 1
ATOM 447 N N . ASP A 1 83 ? 24.152 75.302 -76.329 1.00 16.33 105 ASP A N 1
ATOM 448 C CA . ASP A 1 83 ? 23.904 76.716 -76.664 1.00 16.07 105 ASP A CA 1
ATOM 449 C C . ASP A 1 83 ? 23.288 77.360 -75.401 1.00 15.50 105 ASP A C 1
ATOM 450 O O . ASP A 1 83 ? 22.019 77.561 -75.301 1.00 15.81 105 ASP A O 1
ATOM 455 N N . TYR A 1 84 ? 24.164 77.668 -74.458 1.00 15.25 106 TYR A N 1
ATOM 456 C CA . TYR A 1 84 ? 23.745 78.107 -73.152 1.00 14.59 106 TYR A CA 1
ATOM 457 C C . TYR A 1 84 ? 22.872 79.343 -73.197 1.00 14.69 106 TYR A C 1
ATOM 458 O O . TYR A 1 84 ? 21.873 79.444 -72.479 1.00 14.06 106 TYR A O 1
ATOM 467 N N . GLU A 1 85 ? 23.263 80.338 -73.998 1.00 16.22 107 GLU A N 1
ATOM 468 C CA . GLU A 1 85 ? 22.467 81.492 -74.112 1.00 16.62 107 GLU A CA 1
ATOM 469 C C . GLU A 1 85 ? 21.078 81.277 -74.600 1.00 16.04 107 GLU A C 1
ATOM 470 O O . GLU A 1 85 ? 20.086 81.853 -74.109 1.00 15.56 107 GLU A O 1
ATOM 476 N N . ALA A 1 86 ? 20.913 80.343 -75.558 1.00 15.56 108 ALA A N 1
ATOM 477 C CA . ALA A 1 86 ? 19.601 79.999 -76.060 1.00 15.15 108 ALA A CA 1
ATOM 478 C C . ALA A 1 86 ? 18.783 79.242 -75.039 1.00 13.52 108 ALA A C 1
ATOM 479 O O . ALA A 1 86 ? 17.583 79.468 -74.939 1.00 14.09 108 ALA A O 1
ATOM 481 N N . VAL A 1 87 ? 19.419 78.438 -74.158 1.00 13.27 109 VAL A N 1
ATOM 482 C CA . VAL A 1 87 ? 18.648 77.807 -73.090 1.00 13.19 109 VAL A CA 1
ATOM 483 C C . VAL A 1 87 ? 18.009 78.855 -72.228 1.00 13.51 109 VAL A C 1
ATOM 484 O O . VAL A 1 87 ? 16.851 78.818 -71.848 1.00 13.58 109 VAL A O 1
ATOM 488 N N . LYS A 1 88 ? 18.839 79.855 -71.837 1.00 13.13 110 LYS A N 1
ATOM 489 C CA . LYS A 1 88 ? 18.308 80.878 -70.927 1.00 13.34 110 LYS A CA 1
ATOM 490 C C . LYS A 1 88 ? 17.203 81.686 -71.584 1.00 13.03 110 LYS A C 1
ATOM 491 O O . LYS A 1 88 ? 16.181 81.994 -70.918 1.00 13.15 110 LYS A O 1
ATOM 497 N N . LYS A 1 89 ? 17.354 81.970 -72.870 1.00 12.77 111 LYS A N 1
ATOM 498 C CA . LYS A 1 89 ? 16.255 82.655 -73.591 1.00 15.44 111 LYS A CA 1
ATOM 499 C C . LYS A 1 89 ? 14.920 81.882 -73.595 1.00 13.64 111 LYS A C 1
ATOM 500 O O . LYS A 1 89 ? 13.836 82.397 -73.398 1.00 14.93 111 LYS A O 1
ATOM 506 N N . ASP A 1 90 ? 15.099 80.550 -73.801 1.00 13.63 112 ASP A N 1
ATOM 507 C CA . ASP A 1 90 ? 13.894 79.705 -73.840 1.00 13.57 112 ASP A CA 1
ATOM 508 C C . ASP A 1 90 ? 13.271 79.547 -72.472 1.00 12.82 112 ASP A C 1
ATOM 509 O O . ASP A 1 90 ? 12.067 79.547 -72.365 1.00 13.10 112 ASP A O 1
ATOM 514 N N . ILE A 1 91 ? 14.071 79.493 -71.414 1.00 11.94 113 ILE A N 1
ATOM 515 C CA . ILE A 1 91 ? 13.544 79.460 -70.069 1.00 11.80 113 ILE A CA 1
ATOM 516 C C . ILE A 1 91 ? 12.719 80.719 -69.849 1.00 13.04 113 ILE A C 1
ATOM 517 O O . ILE A 1 91 ? 11.612 80.732 -69.299 1.00 12.93 113 ILE A O 1
ATOM 522 N N . ALA A 1 92 ? 13.340 81.897 -70.160 1.00 13.64 114 ALA A N 1
ATOM 523 C CA . ALA A 1 92 ? 12.666 83.149 -69.928 1.00 14.27 114 ALA A CA 1
ATOM 524 C C . ALA A 1 92 ? 11.351 83.185 -70.635 1.00 13.43 114 ALA A C 1
ATOM 525 O O . ALA A 1 92 ? 10.352 83.656 -70.095 1.00 15.30 114 ALA A O 1
ATOM 527 N N . ALA A 1 93 ? 11.290 82.704 -71.875 1.00 13.89 115 ALA A N 1
ATOM 528 C CA . ALA A 1 93 ? 10.046 82.728 -72.655 1.00 14.14 115 ALA A CA 1
ATOM 529 C C . ALA A 1 93 ? 8.990 81.852 -71.980 1.00 14.83 115 ALA A C 1
ATOM 530 O O . ALA A 1 93 ? 7.823 82.179 -71.904 1.00 15.70 115 ALA A O 1
ATOM 532 N N . LEU A 1 94 ? 9.414 80.707 -71.499 1.00 14.27 116 LEU A N 1
ATOM 533 C CA . LEU A 1 94 ? 8.516 79.745 -70.886 1.00 15.84 116 LEU A CA 1
ATOM 534 C C . LEU A 1 94 ? 7.890 80.251 -69.650 1.00 15.34 116 LEU A C 1
ATOM 535 O O . LEU A 1 94 ? 6.711 79.963 -69.351 1.00 15.39 116 LEU A O 1
ATOM 540 N N . MET A 1 95 ? 8.554 81.159 -68.909 1.00 13.15 117 MET A N 1
ATOM 541 C CA . MET A 1 95 ? 8.045 81.732 -67.687 1.00 12.77 117 MET A CA 1
ATOM 542 C C . MET A 1 95 ? 6.727 82.357 -67.868 1.00 13.06 117 MET A C 1
ATOM 543 O O . MET A 1 95 ? 5.858 82.329 -66.948 1.00 12.99 117 MET A O 1
ATOM 548 N N . THR A 1 96 ? 6.465 82.958 -69.030 1.00 13.26 118 THR A N 1
ATOM 549 C CA . THR A 1 96 ? 5.224 83.694 -69.241 1.00 13.79 118 THR A CA 1
ATOM 550 C C . THR A 1 96 ? 4.307 83.018 -70.257 1.00 14.06 118 THR A C 1
ATOM 551 O O . THR A 1 96 ? 3.329 83.650 -70.728 1.00 16.12 118 THR A O 1
ATOM 555 N N . GLU A 1 97 ? 4.553 81.790 -70.572 1.00 13.87 119 GLU A N 1
ATOM 556 C CA . GLU A 1 97 ? 3.684 80.984 -71.475 1.00 15.61 119 GLU A CA 1
ATOM 557 C C . GLU A 1 97 ? 2.816 80.042 -70.598 1.00 14.51 119 GLU A C 1
ATOM 558 O O . GLU A 1 97 ? 3.205 78.897 -70.356 1.00 15.77 119 GLU A O 1
ATOM 564 N N . SER A 1 98 ? 1.704 80.561 -70.115 1.00 16.15 120 SER A N 1
ATOM 565 C CA . SER A 1 98 ? 0.878 79.800 -69.208 1.00 14.74 120 SER A CA 1
ATOM 566 C C . SER A 1 98 ? 0.282 78.582 -69.883 1.00 15.37 120 SER A C 1
ATOM 567 O O . SER A 1 98 ? -0.275 78.686 -70.973 1.00 18.37 120 SER A O 1
ATOM 570 N N . GLN A 1 99 ? 0.354 77.450 -69.240 1.00 13.99 121 GLN A N 1
ATOM 571 C CA . GLN A 1 99 ? -0.228 76.166 -69.703 1.00 15.47 121 GLN A CA 1
ATOM 572 C C . GLN A 1 99 ? -1.470 75.855 -68.995 1.00 15.34 121 GLN A C 1
ATOM 573 O O . GLN A 1 99 ? -1.587 75.992 -67.816 1.00 16.05 121 GLN A O 1
ATOM 579 N N . ASP A 1 100 ? -2.477 75.468 -69.789 1.00 17.82 122 ASP A N 1
ATOM 580 C CA . ASP A 1 100 ? -3.794 75.312 -69.216 1.00 18.49 122 ASP A CA 1
ATOM 581 C C . ASP A 1 100 ? -3.969 74.249 -68.185 1.00 17.40 122 ASP A C 1
ATOM 582 O O . ASP A 1 100 ? -4.836 74.402 -67.340 1.00 17.58 122 ASP A O 1
ATOM 587 N N . TRP A 1 101 ? -3.122 73.275 -68.157 1.00 15.76 123 TRP A N 1
ATOM 588 C CA . TRP A 1 101 ? -3.114 72.258 -67.128 1.00 15.51 123 TRP A CA 1
ATOM 589 C C . TRP A 1 101 ? -2.557 72.712 -65.792 1.00 16.25 123 TRP A C 1
ATOM 590 O O . TRP A 1 101 ? -2.693 72.050 -64.788 1.00 16.80 123 TRP A O 1
ATOM 601 N N . TRP A 1 102 ? -1.862 73.864 -65.772 1.00 14.15 124 TRP A N 1
ATOM 602 C CA . TRP A 1 102 ? -1.388 74.428 -64.505 1.00 13.82 124 TRP A CA 1
ATOM 603 C C . TRP A 1 102 ? -1.181 75.923 -64.703 1.00 13.73 124 TRP A C 1
ATOM 604 O O . TRP A 1 102 ? -0.002 76.371 -64.857 1.00 13.15 124 TRP A O 1
ATOM 615 N N . PRO A 1 103 ? -2.242 76.695 -64.802 1.00 13.47 125 PRO A N 1
ATOM 616 C CA . PRO A 1 103 ? -2.072 78.133 -65.106 1.00 13.14 125 PRO A CA 1
ATOM 617 C C . PRO A 1 103 ? -1.119 78.859 -64.186 1.00 12.73 125 PRO A C 1
ATOM 618 O O . PRO A 1 103 ? -1.127 78.630 -63.005 1.00 12.42 125 PRO A O 1
ATOM 622 N N . ALA A 1 104 ? -0.365 79.790 -64.777 1.00 12.31 126 ALA A N 1
ATOM 623 C CA . ALA A 1 104 ? 0.582 80.581 -64.070 1.00 12.34 126 ALA A CA 1
ATOM 624 C C . ALA A 1 104 ? -0.033 81.685 -63.241 1.00 12.76 126 ALA A C 1
ATOM 625 O O . ALA A 1 104 ? -0.805 82.509 -63.758 1.00 12.80 126 ALA A O 1
ATOM 627 N N . ASP A 1 105 ? 0.369 81.800 -61.989 1.00 12.38 127 ASP A N 1
ATOM 628 C CA . ASP A 1 105 ? -0.065 82.903 -61.129 1.00 12.26 127 ASP A CA 1
ATOM 629 C C . ASP A 1 105 ? 0.481 84.230 -61.756 1.00 13.06 127 ASP A C 1
ATOM 630 O O . ASP A 1 105 ? 1.682 84.287 -62.072 1.00 12.54 127 ASP A O 1
ATOM 635 N N . PHE A 1 106 ? -0.369 85.248 -61.851 1.00 13.27 128 PHE A N 1
ATOM 636 C CA . PHE A 1 106 ? 0.076 86.544 -62.416 1.00 14.23 128 PHE A CA 1
ATOM 637 C C . PHE A 1 106 ? 0.632 86.414 -63.770 1.00 13.63 128 PHE A C 1
ATOM 638 O O . PHE A 1 106 ? 1.375 87.266 -64.246 1.00 15.44 128 PHE A O 1
ATOM 646 N N . GLY A 1 107 ? 0.348 85.316 -64.455 1.00 13.29 129 GLY A N 1
ATOM 647 C CA . GLY A 1 107 ? 0.924 85.057 -65.766 1.00 13.37 129 GLY A CA 1
ATOM 648 C C . GLY A 1 107 ? 2.393 84.788 -65.788 1.00 12.53 129 GLY A C 1
ATOM 649 O O . GLY A 1 107 ? 3.018 84.849 -66.853 1.00 14.88 129 GLY A O 1
ATOM 650 N N . ASN A 1 108 ? 2.988 84.424 -64.657 1.00 12.23 130 ASN A N 1
ATOM 651 C CA . ASN A 1 108 ? 4.454 84.204 -64.630 1.00 11.77 130 ASN A CA 1
ATOM 652 C C . ASN A 1 108 ? 4.839 83.104 -63.652 1.00 11.32 130 ASN A C 1
ATOM 653 O O . ASN A 1 108 ? 4.509 83.221 -62.446 1.00 11.45 130 ASN A O 1
ATOM 658 N N . TYR A 1 109 ? 5.444 82.058 -64.166 1.00 10.60 131 TYR A N 1
ATOM 659 C CA . TYR A 1 109 ? 5.883 80.901 -63.316 1.00 10.60 131 TYR A CA 1
ATOM 660 C C . TYR A 1 109 ? 7.101 81.213 -62.516 1.00 10.35 131 TYR A C 1
ATOM 661 O O . TYR A 1 109 ? 7.674 80.326 -61.899 1.00 10.39 131 TYR A O 1
ATOM 670 N N . GLY A 1 110 ? 7.657 82.413 -62.556 1.00 10.75 132 GLY A N 1
ATOM 671 C CA . GLY A 1 110 ? 8.936 82.762 -61.849 1.00 10.59 132 GLY A CA 1
ATOM 672 C C . GLY A 1 110 ? 9.000 82.297 -60.427 1.00 9.71 132 GLY A C 1
ATOM 673 O O . GLY A 1 110 ? 9.927 81.609 -60.040 1.00 9.99 132 GLY A O 1
ATOM 674 N N . GLY A 1 111 ? 8.007 82.676 -59.655 1.00 10.27 133 GLY A N 1
ATOM 675 C CA . GLY A 1 111 ? 7.974 82.287 -58.246 1.00 10.27 133 GLY A CA 1
ATOM 676 C C . GLY A 1 111 ? 8.027 80.776 -58.100 1.00 9.51 133 GLY A C 1
ATOM 677 O O . GLY A 1 111 ? 8.789 80.240 -57.279 1.00 9.31 133 GLY A O 1
ATOM 678 N N . LEU A 1 112 ? 7.201 80.064 -58.854 1.00 9.33 134 LEU A N 1
ATOM 679 C CA . LEU A 1 112 ? 7.190 78.630 -58.748 1.00 9.77 134 LEU A CA 1
ATOM 680 C C . LEU A 1 112 ? 8.545 78.092 -59.087 1.00 9.22 134 LEU A C 1
ATOM 681 O O . LEU A 1 112 ? 9.045 77.100 -58.437 1.00 9.61 134 LEU A O 1
ATOM 686 N N . PHE A 1 113 ? 9.224 78.613 -60.096 1.00 9.29 135 PHE A N 1
ATOM 687 C CA . PHE A 1 113 ? 10.513 78.145 -60.506 1.00 9.23 135 PHE A CA 1
ATOM 688 C C . PHE A 1 113 ? 11.594 78.456 -59.476 1.00 9.26 135 PHE A C 1
ATOM 689 O O . PHE A 1 113 ? 12.537 77.645 -59.284 1.00 9.60 135 PHE A O 1
ATOM 697 N N . VAL A 1 114 ? 11.542 79.586 -58.824 1.00 9.15 136 VAL A N 1
ATOM 698 C CA . VAL A 1 114 ? 12.468 79.932 -57.768 1.00 9.06 136 VAL A CA 1
ATOM 699 C C . VAL A 1 114 ? 12.283 78.888 -56.680 1.00 8.97 136 VAL A C 1
ATOM 700 O O . VAL A 1 114 ? 13.308 78.377 -56.103 1.00 8.75 136 VAL A O 1
ATOM 704 N N . ARG A 1 115 ? 11.056 78.617 -56.258 1.00 9.14 137 ARG A N 1
ATOM 705 C CA . ARG A 1 115 ? 10.803 77.604 -55.240 1.00 9.14 137 ARG A CA 1
ATOM 706 C C . ARG A 1 115 ? 11.377 76.233 -55.678 1.00 9.06 137 ARG A C 1
ATOM 707 O O . ARG A 1 115 ? 11.954 75.517 -54.853 1.00 9.00 137 ARG A O 1
ATOM 715 N N . MET A 1 116 ? 11.163 75.853 -56.921 1.00 9.44 138 MET A N 1
ATOM 716 C CA . MET A 1 116 ? 11.676 74.562 -57.401 1.00 9.18 138 MET A CA 1
ATOM 717 C C . MET A 1 116 ? 13.184 74.503 -57.194 1.00 8.81 138 MET A C 1
ATOM 718 O O . MET A 1 116 ? 13.691 73.498 -56.647 1.00 9.65 138 MET A O 1
ATOM 723 N N . ALA A 1 117 ? 13.925 75.547 -57.570 1.00 8.25 139 ALA A N 1
ATOM 724 C CA . ALA A 1 117 ? 15.364 75.536 -57.462 1.00 8.66 139 ALA A CA 1
ATOM 725 C C . ALA A 1 117 ? 15.789 75.593 -55.991 1.00 9.03 139 ALA A C 1
ATOM 726 O O . ALA A 1 117 ? 16.708 74.858 -55.587 1.00 8.83 139 ALA A O 1
ATOM 728 N N . TRP A 1 118 ? 15.156 76.413 -55.161 1.00 8.74 140 TRP A N 1
ATOM 729 C CA . TRP A 1 118 ? 15.470 76.512 -53.767 1.00 8.68 140 TRP A CA 1
ATOM 730 C C . TRP A 1 118 ? 15.193 75.203 -53.080 1.00 9.34 140 TRP A C 1
ATOM 731 O O . TRP A 1 118 ? 16.043 74.702 -52.308 1.00 8.90 140 TRP A O 1
ATOM 742 N N . HIS A 1 119 ? 14.117 74.477 -53.389 1.00 9.20 141 HIS A N 1
ATOM 743 C CA . HIS A 1 119 ? 13.911 73.171 -52.780 1.00 9.07 141 HIS A CA 1
ATOM 744 C C . HIS A 1 119 ? 14.875 72.177 -53.325 1.00 8.26 141 HIS A C 1
ATOM 745 O O . HIS A 1 119 ? 15.264 71.281 -52.508 1.00 8.91 141 HIS A O 1
ATOM 752 N N . SER A 1 120 ? 15.288 72.213 -54.566 1.00 8.04 142 SER A N 1
ATOM 753 C CA . SER A 1 120 ? 16.296 71.301 -55.057 1.00 7.71 142 SER A CA 1
ATOM 754 C C . SER A 1 120 ? 17.571 71.424 -54.268 1.00 8.37 142 SER A C 1
ATOM 755 O O . SER A 1 120 ? 18.178 70.451 -53.767 1.00 8.92 142 SER A O 1
ATOM 758 N N . ALA A 1 121 ? 18.086 72.622 -54.132 1.00 8.66 143 ALA A N 1
ATOM 759 C CA . ALA A 1 121 ? 19.354 72.905 -53.431 1.00 8.47 143 ALA A CA 1
ATOM 760 C C . ALA A 1 121 ? 19.218 72.901 -51.966 1.00 8.80 143 ALA A C 1
ATOM 761 O O . ALA A 1 121 ? 20.200 72.649 -51.228 1.00 10.15 143 ALA A O 1
ATOM 763 N N . GLY A 1 122 ? 18.031 73.066 -51.435 1.00 9.04 144 GLY A N 1
ATOM 764 C CA . GLY A 1 122 ? 17.790 73.398 -50.056 1.00 9.92 144 GLY A CA 1
ATOM 765 C C . GLY A 1 122 ? 17.769 72.186 -49.125 1.00 10.15 144 GLY A C 1
ATOM 766 O O . GLY A 1 122 ? 17.653 72.362 -47.949 1.00 11.80 144 GLY A O 1
ATOM 767 N N . THR A 1 123 ? 17.935 70.983 -49.626 1.00 8.77 145 THR A N 1
ATOM 768 C CA . THR A 1 123 ? 18.005 69.814 -48.719 1.00 9.15 145 THR A CA 1
ATOM 769 C C . THR A 1 123 ? 19.406 69.542 -48.173 1.00 8.64 145 THR A C 1
ATOM 770 O O . THR A 1 123 ? 19.626 68.612 -47.402 1.00 9.60 145 THR A O 1
ATOM 774 N N . TYR A 1 124 ? 20.352 70.358 -48.554 1.00 8.54 146 TYR A N 1
ATOM 775 C CA . TYR A 1 124 ? 21.777 70.143 -48.158 1.00 8.68 146 TYR A CA 1
ATOM 776 C C . TYR A 1 124 ? 21.991 70.224 -46.690 1.00 8.92 146 TYR A C 1
ATOM 777 O O . TYR A 1 124 ? 21.480 71.148 -46.036 1.00 10.02 146 TYR A O 1
ATOM 786 N N . ARG A 1 125 ? 22.793 69.318 -46.136 1.00 9.20 147 ARG A N 1
ATOM 787 C CA . ARG A 1 125 ? 23.280 69.319 -44.785 1.00 9.70 147 ARG A CA 1
ATOM 788 C C . ARG A 1 125 ? 24.779 69.420 -44.722 1.00 10.49 147 ARG A C 1
ATOM 789 O O . ARG A 1 125 ? 25.436 68.625 -45.331 1.00 9.86 147 ARG A O 1
ATOM 797 N N . ALA A 1 126 ? 25.265 70.403 -44.020 1.00 9.97 148 ALA A N 1
ATOM 798 C CA . ALA A 1 126 ? 26.699 70.647 -44.032 1.00 10.64 148 ALA A CA 1
ATOM 799 C C . ALA A 1 126 ? 2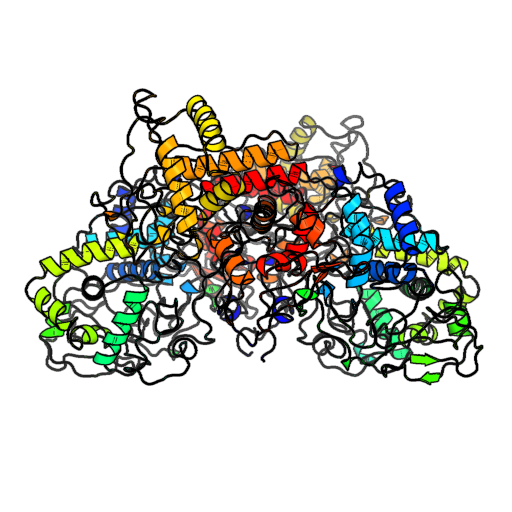7.466 69.554 -43.342 1.00 10.14 148 ALA A C 1
ATOM 800 O O . ALA A 1 126 ? 28.605 69.228 -43.762 1.00 11.23 148 ALA A O 1
ATOM 802 N N . MET A 1 127 ? 26.926 68.930 -42.323 1.00 10.65 149 MET A N 1
ATOM 803 C CA . MET A 1 127 ? 27.715 67.989 -41.475 1.00 10.27 149 MET A CA 1
ATOM 804 C C . MET A 1 127 ? 28.047 66.786 -42.304 1.00 11.19 149 MET A C 1
ATOM 805 O O . MET A 1 127 ? 29.229 66.359 -42.252 1.00 12.63 149 MET A O 1
ATOM 810 N N . ASP A 1 128 ? 27.162 66.159 -42.995 1.00 9.90 150 ASP A N 1
ATOM 811 C CA . ASP A 1 128 ? 27.485 64.968 -43.762 1.00 9.73 150 ASP A CA 1
ATOM 812 C C . ASP A 1 128 ? 27.600 65.214 -45.217 1.00 9.42 150 ASP A C 1
ATOM 813 O O . ASP A 1 128 ? 27.975 64.386 -46.011 1.00 10.32 150 ASP A O 1
ATOM 818 N N . GLY A 1 129 ? 27.292 66.453 -45.679 1.00 8.81 151 GLY A N 1
ATOM 819 C CA . GLY A 1 129 ? 27.428 66.795 -47.026 1.00 8.42 151 GLY A CA 1
ATOM 820 C C . GLY A 1 129 ? 26.422 66.190 -47.987 1.00 8.14 151 GLY A C 1
ATOM 821 O O . GLY A 1 129 ? 26.608 66.248 -49.201 1.00 9.52 151 GLY A O 1
ATOM 822 N N . ARG A 1 130 ? 25.315 65.624 -47.480 1.00 9.53 152 ARG A N 1
ATOM 823 C CA . ARG A 1 130 ? 24.290 65.027 -48.287 1.00 9.15 152 ARG A CA 1
ATOM 824 C C . ARG A 1 130 ? 23.130 65.971 -48.572 1.00 9.18 152 ARG A C 1
ATOM 825 O O . ARG A 1 130 ? 23.037 67.049 -47.963 1.00 9.70 152 ARG A O 1
ATOM 833 N N . GLY A 1 131 ? 22.283 65.583 -49.498 1.00 9.88 153 GLY A N 1
ATOM 834 C CA . GLY A 1 131 ? 21.266 66.480 -50.022 1.00 11.27 153 GLY A CA 1
ATOM 835 C C . GLY A 1 131 ? 21.880 67.461 -50.941 1.00 11.77 153 GLY A C 1
ATOM 836 O O . GLY A 1 131 ? 23.035 67.358 -51.397 1.00 14.45 153 GLY A O 1
ATOM 837 N N . GLY A 1 132 ? 21.161 68.505 -51.229 1.00 10.77 154 GLY A N 1
ATOM 838 C CA . GLY A 1 132 ? 21.514 69.487 -52.232 1.00 10.52 154 GLY A CA 1
ATOM 839 C C . GLY A 1 132 ? 21.000 69.119 -53.626 1.00 9.60 154 GLY A C 1
ATOM 840 O O . GLY A 1 132 ? 20.363 68.109 -53.835 1.00 9.81 154 GLY A O 1
ATOM 841 N N . GLY A 1 133 ? 21.301 70.009 -54.557 1.00 9.62 155 GLY A N 1
ATOM 842 C CA . GLY A 1 133 ? 20.771 69.878 -55.897 1.00 9.40 155 GLY A CA 1
ATOM 843 C C . GLY A 1 133 ? 21.666 69.176 -56.855 1.00 8.47 155 GLY A C 1
ATOM 844 O O . GLY A 1 133 ? 21.306 68.972 -58.016 1.00 8.98 155 GLY A O 1
ATOM 845 N N . GLY A 1 134 ? 22.858 68.731 -56.475 1.00 8.64 156 GLY A N 1
ATOM 846 C CA . GLY A 1 134 ? 23.870 68.349 -57.385 1.00 9.43 156 GLY A CA 1
ATOM 847 C C . GLY A 1 134 ? 23.707 67.008 -58.008 1.00 9.76 156 GLY A C 1
ATOM 848 O O . GLY A 1 134 ? 24.436 66.692 -58.958 1.00 11.35 156 GLY A O 1
ATOM 849 N N . MET A 1 135 ? 22.701 66.211 -57.577 1.00 9.50 157 MET A N 1
ATOM 850 C CA . MET A 1 135 ? 22.374 64.938 -58.218 1.00 9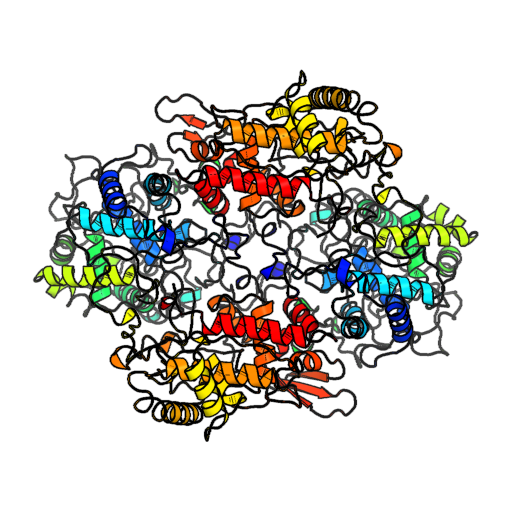.19 157 MET A CA 1
ATOM 851 C C . MET A 1 135 ? 21.034 64.984 -58.893 1.00 8.77 157 MET A C 1
ATOM 852 O O . MET A 1 135 ? 20.560 63.971 -59.451 1.00 9.34 157 MET A O 1
ATOM 857 N N . GLY A 1 136 ? 20.314 66.114 -58.813 1.00 8.34 158 GLY A N 1
ATOM 858 C CA . GLY A 1 136 ? 18.959 66.231 -59.387 1.00 8.92 158 GLY A CA 1
ATOM 859 C C . GLY A 1 136 ? 17.952 65.271 -58.769 1.00 8.95 158 GLY A C 1
ATOM 860 O O . GLY A 1 136 ? 17.002 64.901 -59.417 1.00 9.31 158 GLY A O 1
ATOM 861 N N . GLN A 1 137 ? 18.140 64.953 -57.514 1.00 8.63 159 GLN A N 1
ATOM 862 C CA . GLN A 1 137 ? 17.303 63.926 -56.814 1.00 8.54 159 GLN A CA 1
ATOM 863 C C . GLN A 1 137 ? 15.883 64.364 -56.561 1.00 8.59 159 GLN A C 1
ATOM 864 O O . GLN A 1 137 ? 15.019 63.473 -56.243 1.00 8.92 159 GLN A O 1
ATOM 870 N N . GLN A 1 138 ? 15.513 65.652 -56.787 1.00 8.71 160 GLN A N 1
ATOM 871 C CA . GLN A 1 138 ? 14.113 66.032 -56.618 1.00 8.72 160 GLN A CA 1
ATOM 872 C C . GLN A 1 138 ? 13.166 65.250 -57.518 1.00 9.10 160 GLN A C 1
ATOM 873 O O . GLN A 1 138 ? 11.984 65.159 -57.278 1.00 9.74 160 GLN A O 1
ATOM 879 N N . ARG A 1 139 ? 13.693 64.739 -58.653 1.00 8.66 161 ARG A N 1
ATOM 880 C CA . ARG A 1 139 ? 12.879 64.038 -59.642 1.00 9.14 161 ARG A CA 1
ATOM 881 C C . ARG A 1 139 ? 12.657 62.555 -59.299 1.00 9.51 161 ARG A C 1
ATOM 882 O O . ARG A 1 139 ? 11.985 61.883 -60.110 1.00 11.46 161 ARG A O 1
ATOM 890 N N . PHE A 1 140 ? 13.216 62.054 -58.233 1.00 8.76 162 PHE A N 1
ATOM 891 C CA . PHE A 1 140 ? 13.063 60.651 -57.787 1.00 9.41 162 PHE A CA 1
ATOM 892 C C . PHE A 1 140 ? 12.403 60.628 -56.447 1.00 9.75 162 PHE A C 1
ATOM 893 O O . PHE A 1 140 ? 12.344 61.635 -55.697 1.00 9.14 162 PHE A O 1
ATOM 901 N N . ALA A 1 141 ? 11.943 59.450 -56.025 1.00 9.67 163 ALA A N 1
ATOM 902 C CA . ALA A 1 141 ? 11.579 59.219 -54.608 1.00 9.17 163 ALA A CA 1
ATOM 903 C C . ALA A 1 141 ? 12.784 59.390 -53.761 1.00 9.00 163 ALA A C 1
ATOM 904 O O . ALA A 1 141 ? 13.932 59.124 -54.174 1.00 9.56 163 ALA A O 1
ATOM 906 N N . PRO A 1 142 ? 12.666 59.853 -52.506 1.00 8.76 164 PRO A N 1
ATOM 907 C CA . PRO A 1 142 ? 11.402 60.292 -51.883 1.00 9.57 164 PRO A CA 1
ATOM 908 C C . PRO A 1 142 ? 11.106 61.739 -52.066 1.00 9.64 164 PRO A C 1
ATOM 909 O O . PRO A 1 142 ? 10.016 62.211 -51.788 1.00 9.59 164 PRO A O 1
ATOM 913 N N . LEU A 1 143 ? 12.075 62.542 -52.559 1.00 9.25 165 LEU A N 1
ATOM 914 C CA . LEU A 1 143 ? 11.940 63.948 -52.605 1.00 9.55 165 LEU A CA 1
ATOM 915 C C . LEU A 1 143 ? 10.856 64.398 -53.514 1.00 9.48 165 LEU A C 1
ATOM 916 O O . LEU A 1 143 ? 10.168 65.403 -53.259 1.00 10.24 165 LEU A O 1
ATOM 921 N N . ASN A 1 144 ? 10.550 63.655 -54.567 1.00 8.72 166 ASN A N 1
ATOM 922 C CA . ASN A 1 144 ? 9.479 64.012 -55.457 1.00 8.70 166 ASN A CA 1
ATOM 923 C C . ASN A 1 144 ? 8.116 64.009 -54.771 1.00 8.87 166 ASN A C 1
ATOM 924 O O . ASN A 1 144 ? 7.145 64.554 -55.316 1.00 9.83 166 ASN A O 1
ATOM 929 N N . SER A 1 145 ? 8.029 63.380 -53.599 1.00 9.70 167 SER A N 1
ATOM 930 C CA . SER A 1 145 ? 6.785 63.142 -52.907 1.00 10.22 167 SER A CA 1
ATOM 931 C C . SER A 1 145 ? 6.750 63.686 -51.469 1.00 10.20 167 SER A C 1
ATOM 932 O O . SER A 1 145 ? 5.783 63.460 -50.743 1.00 11.46 167 SER A O 1
ATOM 935 N N . TRP A 1 146 ? 7.812 64.370 -51.054 1.00 9.76 168 TRP A N 1
ATOM 936 C CA . TRP A 1 146 ? 7.773 65.034 -49.743 1.00 10.22 168 TRP A CA 1
ATOM 937 C C . TRP A 1 146 ? 6.664 66.031 -49.728 1.00 10.04 168 TRP A C 1
ATOM 938 O O . TRP A 1 146 ? 6.488 66.789 -50.710 1.00 10.42 168 TRP A O 1
ATOM 949 N N . PRO A 1 147 ? 5.945 66.231 -48.619 1.00 10.80 169 PRO A N 1
ATOM 950 C CA . PRO A 1 147 ? 4.963 67.297 -48.541 1.00 10.34 169 PRO A CA 1
ATOM 951 C C . PRO A 1 147 ? 5.438 68.667 -48.894 1.00 11.14 169 PRO A C 1
ATOM 952 O O . PRO A 1 147 ? 4.744 69.383 -49.606 1.00 11.98 169 PRO A O 1
ATOM 956 N N . ASP A 1 148 ? 6.666 69.012 -48.522 1.00 11.01 170 ASP A N 1
ATOM 957 C CA . ASP A 1 148 ? 7.175 70.338 -48.861 1.00 11.19 170 ASP A CA 1
ATOM 958 C C . ASP A 1 148 ? 7.425 70.534 -50.327 1.00 10.43 170 ASP A C 1
ATOM 959 O O . ASP A 1 148 ? 7.633 71.668 -50.790 1.00 11.65 170 ASP A O 1
ATOM 964 N N . ASN A 1 149 ? 7.458 69.460 -51.099 1.00 9.92 171 ASN A N 1
ATOM 965 C CA . ASN A 1 149 ? 7.642 69.510 -52.544 1.00 9.29 171 ASN A CA 1
ATOM 966 C C . ASN A 1 149 ? 6.333 69.388 -53.289 1.00 8.85 171 ASN A C 1
ATOM 967 O O . ASN A 1 149 ? 6.346 69.209 -54.510 1.00 9.76 171 ASN A O 1
ATOM 972 N N . GLN A 1 150 ? 5.209 69.554 -52.628 1.00 9.00 172 GLN A N 1
ATOM 973 C CA . GLN A 1 150 ? 3.908 69.499 -53.267 1.00 9.35 172 GLN A CA 1
ATOM 974 C C . GLN A 1 150 ? 3.866 70.471 -54.423 1.00 9.13 172 GLN A C 1
ATOM 975 O O . GLN A 1 150 ? 4.259 71.650 -54.293 1.00 9.84 172 GLN A O 1
ATOM 981 N N . ASN A 1 151 ? 3.324 69.996 -55.532 1.00 9.12 173 ASN A N 1
ATOM 982 C CA . ASN A 1 151 ? 3.194 70.686 -56.783 1.00 9.46 173 ASN A CA 1
ATOM 983 C C . ASN A 1 151 ? 4.483 71.072 -57.501 1.00 9.84 173 ASN A C 1
ATOM 984 O O . ASN A 1 151 ? 4.395 71.633 -58.617 1.00 10.74 173 ASN A O 1
ATOM 989 N N . LEU A 1 152 ? 5.621 70.725 -56.965 1.00 9.27 174 LEU A N 1
ATOM 990 C CA . LEU A 1 152 ? 6.827 70.934 -57.748 1.00 9.24 174 LEU A CA 1
ATOM 991 C C . LEU A 1 152 ? 6.912 69.845 -58.823 1.00 9.11 174 LEU A C 1
ATOM 992 O O . LEU A 1 152 ? 7.711 70.051 -59.787 1.00 9.22 174 LEU A O 1
ATOM 997 N N . ASP A 1 153 ? 6.135 68.799 -58.791 1.00 9.25 175 ASP A N 1
ATOM 998 C CA . ASP A 1 153 ? 5.927 67.936 -59.960 1.00 9.99 175 ASP A CA 1
ATOM 999 C C . ASP A 1 153 ? 5.436 68.681 -61.142 1.00 10.09 175 ASP A C 1
ATOM 1000 O O . ASP A 1 153 ? 5.862 68.449 -62.268 1.00 10.32 175 ASP A O 1
ATOM 1005 N N . LYS A 1 154 ? 4.574 69.664 -60.956 1.00 10.41 176 LYS A N 1
ATOM 1006 C CA . LYS A 1 154 ? 4.097 70.527 -62.028 1.00 10.94 176 LYS A CA 1
ATOM 1007 C C . LYS A 1 154 ? 5.206 71.433 -62.509 1.00 10.21 176 LYS A C 1
ATOM 1008 O O . LYS A 1 154 ? 5.355 71.580 -63.711 1.00 10.55 176 LYS A O 1
ATOM 1014 N N . ALA A 1 155 ? 5.990 71.988 -61.629 1.00 10.15 177 ALA A N 1
ATOM 1015 C CA . ALA A 1 155 ? 7.133 72.825 -62.015 1.00 10.75 177 ALA A CA 1
ATOM 1016 C C . ALA A 1 155 ? 8.133 72.072 -62.875 1.00 10.23 177 ALA A C 1
ATOM 1017 O O . ALA A 1 155 ? 8.558 72.562 -63.892 1.00 10.23 177 ALA A O 1
ATOM 1019 N N . ARG A 1 156 ? 8.486 70.845 -62.479 1.00 9.61 178 ARG A N 1
ATOM 1020 C CA . ARG A 1 156 ? 9.394 70.052 -63.254 1.00 9.47 178 ARG A CA 1
ATOM 1021 C C . ARG A 1 156 ? 8.763 69.701 -64.598 1.00 10.05 178 ARG A C 1
ATOM 1022 O O . ARG A 1 156 ? 9.469 69.725 -65.629 1.00 11.91 178 ARG A O 1
ATOM 1030 N N . ARG A 1 157 ? 7.461 69.442 -64.679 1.00 9.14 179 ARG A N 1
ATOM 1031 C CA . ARG A 1 157 ? 6.855 69.142 -65.916 1.00 10.39 179 ARG A CA 1
ATOM 1032 C C . ARG A 1 157 ? 6.814 70.340 -66.900 1.00 10.60 179 ARG A C 1
ATOM 1033 O O . ARG A 1 157 ? 6.928 70.172 -68.097 1.00 11.28 179 ARG A O 1
ATOM 1041 N N . LEU A 1 158 ? 6.684 71.532 -66.310 1.00 11.25 180 LEU A N 1
ATOM 1042 C CA . LEU A 1 158 ? 6.669 72.762 -67.113 1.00 11.10 180 LEU A CA 1
ATOM 1043 C C . LEU A 1 158 ? 8.015 73.018 -67.731 1.00 11.12 180 LEU A C 1
ATOM 1044 O O . LEU A 1 158 ? 8.016 73.562 -68.867 1.00 12.37 180 LEU A O 1
ATOM 1049 N N . ILE A 1 159 ? 9.137 72.603 -67.135 1.00 11.31 181 ILE A N 1
ATOM 1050 C CA . ILE A 1 159 ? 10.402 72.853 -67.706 1.00 11.90 181 ILE A CA 1
ATOM 1051 C C . ILE A 1 159 ? 10.878 71.723 -68.568 1.00 12.73 181 ILE A C 1
ATOM 1052 O O . ILE A 1 159 ? 11.884 71.788 -69.301 1.00 12.53 181 ILE A O 1
ATOM 1057 N N . TRP A 1 160 ? 10.205 70.562 -68.555 1.00 12.45 182 TRP A N 1
ATOM 1058 C CA . TRP A 1 160 ? 10.545 69.436 -69.413 1.00 12.32 182 TRP A CA 1
ATOM 1059 C C . TRP A 1 160 ? 10.800 69.798 -70.853 1.00 12.95 182 TRP A C 1
ATOM 1060 O O . TRP A 1 160 ? 11.738 69.279 -71.446 1.00 13.48 182 TRP A O 1
ATOM 1071 N N . PRO A 1 161 ? 9.953 70.680 -71.489 1.00 13.01 183 PRO A N 1
ATOM 1072 C CA . PRO A 1 161 ? 10.159 70.932 -72.886 1.00 13.35 183 PRO A CA 1
ATOM 1073 C C . PRO A 1 161 ? 11.583 71.539 -73.182 1.00 12.60 183 PRO A C 1
ATOM 1074 O O . PRO A 1 161 ? 12.110 71.283 -74.252 1.00 13.43 183 PRO A O 1
ATOM 1078 N N . ILE A 1 162 ? 12.144 72.219 -72.249 1.00 12.76 184 ILE A N 1
ATOM 1079 C CA . ILE A 1 162 ? 13.492 72.699 -72.378 1.00 13.28 184 ILE A CA 1
ATOM 1080 C C . ILE A 1 162 ? 14.469 71.559 -72.409 1.00 12.81 184 ILE A C 1
ATOM 1081 O O . ILE A 1 162 ? 15.417 71.444 -73.202 1.00 12.46 184 ILE A O 1
ATOM 1086 N N . LYS A 1 163 ? 14.340 70.626 -71.450 1.00 11.28 185 LYS A N 1
ATOM 1087 C CA . LYS A 1 163 ? 15.150 69.415 -71.440 1.00 11.33 185 LYS A CA 1
ATOM 1088 C C . LYS A 1 163 ? 14.969 68.596 -72.706 1.00 11.92 185 LYS A C 1
ATOM 1089 O O . LYS A 1 163 ? 15.939 68.069 -73.256 1.00 13.07 185 LYS A O 1
ATOM 1095 N N . GLN A 1 164 ? 13.773 68.503 -73.211 1.00 11.84 186 GLN A N 1
ATOM 1096 C CA . GLN A 1 164 ? 13.490 67.767 -74.422 1.00 13.23 186 GLN A CA 1
ATOM 1097 C C . GLN A 1 164 ? 14.240 68.431 -75.593 1.00 13.49 186 GLN A C 1
ATOM 1098 O O . GLN A 1 164 ? 14.796 67.756 -76.423 1.00 15.27 186 GLN A O 1
ATOM 1104 N N . LYS A 1 165 ? 14.234 69.775 -75.650 1.00 12.60 187 LYS A N 1
ATOM 1105 C CA . LYS A 1 165 ? 14.883 70.462 -76.776 1.00 12.72 187 LYS A CA 1
ATOM 1106 C C . LYS A 1 165 ? 16.417 70.316 -76.740 1.00 12.83 187 LYS A C 1
ATOM 1107 O O . LYS A 1 165 ? 17.027 70.141 -77.769 1.00 14.00 187 LYS A O 1
ATOM 1113 N N . TYR A 1 166 ? 17.002 70.395 -75.573 1.00 12.59 188 TYR A N 1
ATOM 1114 C CA . TYR A 1 166 ? 18.454 70.432 -75.461 1.00 12.82 188 TYR A CA 1
ATOM 1115 C C . TYR A 1 166 ? 19.142 69.097 -75.156 1.00 13.99 188 TYR A C 1
ATOM 1116 O O . TYR A 1 166 ? 20.349 68.955 -75.218 1.00 13.57 188 TYR A O 1
ATOM 1125 N N . GLY A 1 167 ? 18.324 68.076 -74.815 1.00 13.07 189 GLY A N 1
ATOM 1126 C CA . GLY A 1 167 ? 18.821 66.728 -74.725 1.00 13.01 189 GLY A CA 1
ATOM 1127 C C . GLY A 1 167 ? 19.872 66.492 -73.743 1.00 13.00 189 GLY A C 1
ATOM 1128 O O . GLY A 1 167 ? 19.797 66.995 -72.592 1.00 13.32 189 GLY A O 1
ATOM 1129 N N . ASN A 1 168 ? 20.899 65.738 -74.091 1.00 13.48 190 ASN A N 1
ATOM 1130 C CA . ASN A 1 168 ? 21.905 65.344 -73.145 1.00 14.31 190 ASN A CA 1
ATOM 1131 C C . ASN A 1 168 ? 22.864 66.507 -72.698 1.00 13.12 190 ASN A C 1
ATOM 1132 O O . ASN A 1 168 ? 23.597 66.324 -71.762 1.00 12.99 190 ASN A O 1
ATOM 1137 N N . LYS A 1 169 ? 22.751 67.629 -73.417 1.00 12.97 191 LYS A N 1
ATOM 1138 C CA . LYS A 1 169 ? 23.740 68.687 -73.160 1.00 13.54 191 LYS A CA 1
ATOM 1139 C C . LYS A 1 169 ? 23.353 69.519 -71.959 1.00 13.03 191 LYS A C 1
ATOM 1140 O O . LYS A 1 169 ? 24.225 70.353 -71.551 1.00 13.57 191 LYS A O 1
ATOM 1146 N N . ILE A 1 170 ? 22.188 69.361 -71.332 1.00 12.05 192 ILE A N 1
ATOM 1147 C CA . ILE A 1 170 ? 21.941 69.961 -70.040 1.00 11.73 192 ILE A CA 1
ATOM 1148 C C . ILE A 1 170 ? 21.291 68.881 -69.170 1.00 10.87 192 ILE A C 1
ATOM 1149 O O . ILE A 1 170 ? 20.258 68.319 -69.663 1.00 13.39 192 ILE A O 1
ATOM 1154 N N . SER A 1 171 ? 21.764 68.661 -68.005 1.00 10.22 193 SER A N 1
ATOM 1155 C CA . SER A 1 171 ? 21.165 67.705 -67.089 1.00 9.17 193 SER A CA 1
ATOM 1156 C C . SER A 1 171 ? 19.932 68.301 -66.472 1.00 9.59 193 SER A C 1
ATOM 1157 O O . SER A 1 171 ? 19.769 69.495 -66.325 1.00 9.60 193 SER A O 1
ATOM 1160 N N . TRP A 1 172 ? 19.048 67.429 -65.977 1.00 8.67 194 TRP A N 1
ATOM 1161 C CA . TRP A 1 172 ? 17.974 67.839 -65.103 1.00 8.68 194 TRP A CA 1
ATOM 1162 C C . TRP A 1 172 ? 18.505 68.567 -63.892 1.00 8.71 194 TRP A C 1
ATOM 1163 O O . TRP A 1 172 ? 17.934 69.579 -63.445 1.00 8.90 194 TRP A O 1
ATOM 1174 N N . ALA A 1 173 ? 19.579 68.072 -63.299 1.00 8.77 195 ALA A N 1
ATOM 1175 C CA . ALA A 1 173 ? 20.187 68.651 -62.109 1.00 8.36 195 ALA A CA 1
ATOM 1176 C C . ALA A 1 173 ? 20.522 70.138 -62.372 1.00 8.76 195 ALA A C 1
ATOM 1177 O O . ALA A 1 173 ? 20.200 71.027 -61.591 1.00 9.29 195 ALA A O 1
ATOM 1179 N N . ASP A 1 174 ? 21.217 70.382 -63.485 1.00 8.38 196 ASP A N 1
ATOM 1180 C CA . ASP A 1 174 ? 21.631 71.749 -63.836 1.00 8.94 196 ASP A CA 1
ATOM 1181 C C . ASP A 1 174 ? 20.374 72.535 -64.192 1.00 8.60 196 ASP A C 1
ATOM 1182 O O . ASP A 1 174 ? 20.261 73.714 -63.829 1.00 9.90 196 ASP A O 1
ATOM 1187 N N . LEU A 1 175 ? 19.451 71.969 -64.968 1.00 8.68 197 LEU A N 1
ATOM 1188 C CA . LEU A 1 175 ? 18.311 72.715 -65.460 1.00 9.36 197 LEU A CA 1
ATOM 1189 C C . LEU A 1 175 ? 17.451 73.171 -64.334 1.00 9.86 197 LEU A C 1
ATOM 1190 O O . LEU A 1 175 ? 16.917 74.323 -64.361 1.00 9.45 197 LEU A O 1
ATOM 1195 N N . MET A 1 176 ? 17.155 72.407 -63.330 1.00 9.44 198 MET A N 1
ATOM 1196 C CA . MET A 1 176 ? 16.282 72.869 -62.248 1.00 9.07 198 MET A CA 1
ATOM 1197 C C . MET A 1 176 ? 16.859 74.107 -61.608 1.00 9.75 198 MET A C 1
ATOM 1198 O O . MET A 1 176 ? 16.101 75.041 -61.287 1.00 10.78 198 MET A O 1
ATOM 1203 N N . LEU A 1 177 ? 18.135 74.169 -61.391 1.00 8.87 199 LEU A N 1
ATOM 1204 C CA . LEU A 1 177 ? 18.757 75.301 -60.708 1.00 8.97 199 LEU A CA 1
ATOM 1205 C C . LEU A 1 177 ? 18.941 76.419 -61.666 1.00 8.81 199 LEU A C 1
ATOM 1206 O O . LEU A 1 177 ? 18.701 77.597 -61.249 1.00 9.59 199 LEU A O 1
ATOM 1211 N N . LEU A 1 178 ? 19.353 76.230 -62.887 1.00 8.95 200 LEU A N 1
ATOM 1212 C CA . LEU A 1 178 ? 19.429 77.283 -63.872 1.00 9.76 200 LEU A CA 1
ATOM 1213 C C . LEU A 1 178 ? 18.125 77.966 -64.062 1.00 10.15 200 LEU A C 1
ATOM 1214 O O . LEU A 1 178 ? 18.023 79.177 -64.214 1.00 10.61 200 LEU A O 1
ATOM 1219 N N . THR A 1 179 ? 17.068 77.216 -64.084 1.00 9.45 201 THR A N 1
ATOM 1220 C CA . THR A 1 179 ? 15.692 77.761 -64.228 1.00 9.87 201 THR A CA 1
ATOM 1221 C C . THR A 1 179 ? 15.428 78.745 -63.106 1.00 9.50 201 THR A C 1
ATOM 1222 O O . THR A 1 179 ? 14.915 79.860 -63.371 1.00 9.96 201 THR A O 1
ATOM 1226 N N . GLY A 1 180 ? 15.729 78.435 -61.871 1.00 8.96 202 GLY A N 1
ATOM 1227 C CA . GLY A 1 180 ? 15.551 79.423 -60.802 1.00 9.60 202 GLY A CA 1
ATOM 1228 C C . GLY A 1 180 ? 16.403 80.636 -60.936 1.00 9.19 202 GLY A C 1
ATOM 1229 O O . GLY A 1 180 ? 15.957 81.731 -60.665 1.00 9.81 202 GLY A O 1
ATOM 1230 N N . ASN A 1 181 ? 17.647 80.448 -61.353 1.00 8.69 203 ASN A N 1
ATOM 1231 C CA . ASN A 1 181 ? 18.560 81.575 -61.512 1.00 9.48 203 ASN A CA 1
ATOM 1232 C C . ASN A 1 181 ? 18.092 82.492 -62.602 1.00 10.12 203 ASN A C 1
ATOM 1233 O O . ASN A 1 181 ? 18.043 83.719 -62.431 1.00 10.21 203 ASN A O 1
ATOM 1238 N N . VAL A 1 182 ? 17.641 81.962 -63.721 1.00 10.14 204 VAL A N 1
ATOM 1239 C CA . VAL A 1 182 ? 17.096 82.745 -64.839 1.00 10.12 204 VAL A CA 1
ATOM 1240 C C . VAL A 1 182 ? 15.810 83.434 -64.396 1.00 9.97 204 VAL A C 1
ATOM 1241 O O . VAL A 1 182 ? 15.539 84.575 -64.805 1.00 10.33 204 VAL A O 1
ATOM 1245 N N . ALA A 1 183 ? 14.971 82.747 -63.607 1.00 9.64 205 ALA A N 1
ATOM 1246 C CA . ALA A 1 183 ? 13.780 83.327 -63.148 1.00 10.39 205 ALA A CA 1
ATOM 1247 C C . ALA A 1 183 ? 14.056 84.582 -62.318 1.00 10.16 205 ALA A C 1
ATOM 1248 O O . ALA A 1 183 ? 13.408 85.628 -62.520 1.00 11.01 205 ALA A O 1
ATOM 1250 N N . LEU A 1 184 ? 14.975 84.526 -61.384 1.00 9.90 206 LEU A N 1
ATOM 1251 C CA . LEU A 1 184 ? 15.323 85.694 -60.642 1.00 9.66 206 LEU A CA 1
ATOM 1252 C C . LEU A 1 184 ? 15.802 86.846 -61.549 1.00 10.33 206 LEU A C 1
ATOM 1253 O O . LEU A 1 184 ? 15.317 88.023 -61.386 1.00 11.21 206 LEU A O 1
ATOM 1258 N N . GLU A 1 185 ? 16.643 86.531 -62.509 1.00 10.63 207 GLU A N 1
ATOM 1259 C CA . GLU A 1 185 ? 17.166 87.564 -63.386 1.00 11.55 207 GLU A CA 1
ATOM 1260 C C . GLU A 1 185 ? 16.079 88.213 -64.195 1.00 12.09 207 GLU A C 1
ATOM 1261 O O . GLU A 1 185 ? 16.049 89.439 -64.390 1.00 13.59 207 GLU A O 1
ATOM 1267 N N . ASN A 1 186 ? 15.081 87.494 -64.657 1.00 11.78 208 ASN A N 1
ATOM 1268 C CA . ASN A 1 186 ? 14.028 87.998 -65.496 1.00 12.26 208 ASN A CA 1
ATOM 1269 C C . ASN A 1 186 ? 12.962 88.687 -64.713 1.00 12.92 208 ASN A C 1
ATOM 1270 O O . ASN A 1 186 ? 12.277 89.535 -65.315 1.00 14.62 208 ASN A O 1
ATOM 1275 N N . MET A 1 187 ? 12.947 88.530 -63.401 1.00 12.26 209 MET A N 1
ATOM 1276 C CA . MET A 1 187 ? 12.082 89.266 -62.489 1.00 12.47 209 MET A CA 1
ATOM 1277 C C . MET A 1 187 ? 12.857 90.442 -61.813 1.00 12.85 209 MET A C 1
ATOM 1278 O O . MET A 1 187 ? 12.395 90.945 -60.821 1.00 14.59 209 MET A O 1
ATOM 1283 N N . GLY A 1 188 ? 14.004 90.787 -62.361 1.00 12.42 210 GLY A N 1
ATOM 1284 C CA . GLY A 1 188 ? 14.698 92.018 -61.949 1.00 13.02 210 GLY A CA 1
ATOM 1285 C C . GLY A 1 188 ? 15.701 91.894 -60.873 1.00 13.57 210 GLY A C 1
ATOM 1286 O O . GLY A 1 188 ? 16.180 92.926 -60.349 1.00 15.51 210 GLY A O 1
ATOM 1287 N N . PHE A 1 189 ? 16.211 90.712 -60.604 1.00 12.72 211 PHE A N 1
ATOM 1288 C CA . PHE A 1 189 ? 17.246 90.496 -59.612 1.00 12.64 211 PHE A CA 1
ATOM 1289 C C . PHE A 1 189 ? 18.484 89.929 -60.360 1.00 12.81 211 PHE A C 1
ATOM 1290 O O . PHE A 1 189 ? 18.510 88.714 -60.679 1.00 13.14 211 PHE A O 1
ATOM 1298 N N . LYS A 1 190 ? 19.556 90.665 -60.477 1.00 14.22 212 LYS A N 1
ATOM 1299 C CA . LYS A 1 190 ? 20.752 90.211 -61.154 1.00 15.35 212 LYS A CA 1
ATOM 1300 C C . LYS A 1 190 ? 21.549 89.403 -60.149 1.00 14.99 212 LYS A C 1
ATOM 1301 O O . LYS A 1 190 ? 21.902 89.803 -59.076 1.00 16.05 212 LYS A O 1
ATOM 1307 N N . THR A 1 191 ? 21.807 88.161 -60.552 1.00 13.96 213 THR A N 1
ATOM 1308 C CA . THR A 1 191 ? 22.588 87.208 -59.748 1.00 12.01 213 THR A CA 1
ATOM 1309 C C . THR A 1 191 ? 24.059 87.359 -60.017 1.00 12.37 213 THR A C 1
ATOM 1310 O O . THR A 1 191 ? 24.457 88.083 -60.960 1.00 14.38 213 THR A O 1
ATOM 1314 N N . LEU A 1 192 ? 24.933 86.686 -59.265 1.00 12.23 214 LEU A N 1
ATOM 1315 C CA . LEU A 1 192 ? 26.339 86.721 -59.530 1.00 12.36 214 LEU A CA 1
ATOM 1316 C C . LEU A 1 192 ? 26.763 85.944 -60.774 1.00 12.39 214 LEU A C 1
ATOM 1317 O O . LEU A 1 192 ? 27.863 86.127 -61.299 1.00 13.47 214 LEU A O 1
ATOM 1322 N N . GLY A 1 193 ? 25.878 85.053 -61.272 1.00 12.00 215 GLY A N 1
ATOM 1323 C CA . GLY A 1 193 ? 26.238 84.138 -62.339 1.00 11.96 215 GLY A CA 1
ATOM 1324 C C . GLY A 1 193 ? 25.779 82.726 -61.985 1.00 11.06 215 GLY A C 1
ATOM 1325 O O . GLY A 1 193 ? 24.940 82.513 -61.102 1.00 11.80 215 GLY A O 1
ATOM 1326 N N . PHE A 1 194 ? 26.362 81.729 -62.640 1.00 11.28 216 PHE A N 1
ATOM 1327 C CA . PHE A 1 194 ? 25.951 80.348 -62.534 1.00 10.15 216 PHE A CA 1
ATOM 1328 C C . PHE A 1 194 ? 27.007 79.484 -63.021 1.00 10.84 216 PHE A C 1
ATOM 1329 O O . PHE A 1 194 ? 27.694 79.844 -63.966 1.00 11.55 216 PHE A O 1
ATOM 1337 N N . GLY A 1 195 ? 27.114 78.297 -62.439 1.00 10.70 217 GLY A N 1
ATOM 1338 C CA . GLY A 1 195 ? 27.962 77.226 -62.986 1.00 11.17 217 GLY A CA 1
ATOM 1339 C C . GLY A 1 195 ? 27.112 75.957 -63.158 1.00 10.13 217 GLY A C 1
ATOM 1340 O O . GLY A 1 195 ? 26.467 75.533 -62.237 1.00 10.02 217 GLY A O 1
ATOM 1341 N N . GLY A 1 196 ? 27.274 75.389 -64.324 1.00 10.82 218 GLY A N 1
ATOM 1342 C CA . GLY A 1 196 ? 26.796 74.006 -64.579 1.00 10.57 218 GLY A CA 1
ATOM 1343 C C . GLY A 1 196 ? 27.825 73.001 -64.203 1.00 11.75 218 GLY A C 1
ATOM 1344 O O . GLY A 1 196 ? 28.889 73.325 -63.666 1.00 12.00 218 GLY A O 1
ATOM 1345 N N . GLY A 1 197 ? 27.504 71.741 -64.482 1.00 10.92 219 GLY A N 1
ATOM 1346 C CA . GLY A 1 197 ? 28.391 70.641 -64.202 1.00 11.40 219 GLY A CA 1
ATOM 1347 C C . GLY A 1 197 ? 27.839 69.502 -63.398 1.00 11.25 219 GLY A C 1
ATOM 1348 O O . GLY A 1 197 ? 28.605 68.579 -63.074 1.00 11.36 219 GLY A O 1
ATOM 1349 N N . ARG A 1 198 ? 26.563 69.481 -63.048 1.00 10.20 220 ARG A N 1
ATOM 1350 C CA . ARG A 1 198 ? 25.929 68.456 -62.235 1.00 9.64 220 ARG A CA 1
ATOM 1351 C C . ARG A 1 198 ? 25.448 67.356 -63.124 1.00 10.32 220 ARG A C 1
ATOM 1352 O O . ARG A 1 198 ? 24.408 67.471 -63.768 1.00 10.74 220 ARG A O 1
ATOM 1360 N N . ALA A 1 199 ? 26.159 66.250 -63.190 1.00 10.56 221 ALA A N 1
ATOM 1361 C CA . ALA A 1 199 ? 25.652 65.128 -64.014 1.00 10.09 221 ALA A CA 1
ATOM 1362 C C . ALA A 1 199 ? 24.444 64.475 -63.319 1.00 10.06 221 ALA A C 1
ATOM 1363 O O . ALA A 1 199 ? 24.360 64.366 -62.120 1.00 10.50 221 ALA A O 1
ATOM 1365 N N . ASP A 1 200 ? 23.514 64.086 -64.195 1.00 9.71 222 ASP A N 1
ATOM 1366 C CA . ASP A 1 200 ? 22.344 63.420 -63.644 1.00 9.45 222 ASP A CA 1
ATOM 1367 C C . ASP A 1 200 ? 22.715 62.078 -63.030 1.00 9.50 222 ASP A C 1
ATOM 1368 O O . ASP A 1 200 ? 23.677 61.459 -63.370 1.00 10.57 222 ASP A O 1
ATOM 1373 N N . THR A 1 201 ? 21.829 61.708 -62.096 1.00 9.41 223 THR A N 1
ATOM 1374 C CA . THR A 1 201 ? 21.803 60.362 -61.499 1.00 8.88 223 THR A CA 1
ATOM 1375 C C . THR A 1 201 ? 20.532 59.678 -61.941 1.00 9.18 223 THR A C 1
ATOM 1376 O O . THR A 1 201 ? 19.623 60.277 -62.457 1.00 9.33 223 THR A O 1
ATOM 1380 N N . TRP A 1 202 ? 20.447 58.334 -61.695 1.00 9.02 224 TRP A N 1
ATOM 1381 C CA . TRP A 1 202 ? 19.486 57.508 -62.395 1.00 9.88 224 TRP A CA 1
ATOM 1382 C C . TRP A 1 202 ? 18.666 56.594 -61.430 1.00 9.35 224 TRP A C 1
ATOM 1383 O O . TRP A 1 202 ? 17.853 55.805 -61.926 1.00 10.82 224 TRP A O 1
ATOM 1394 N N . GLN A 1 203 ? 18.873 56.744 -60.138 1.00 9.18 225 GLN A N 1
ATOM 1395 C CA . GLN A 1 203 ? 18.045 56.024 -59.153 1.00 9.17 225 GLN A CA 1
ATOM 1396 C C . GLN A 1 203 ? 17.984 56.852 -57.925 1.00 8.89 225 GLN A C 1
ATOM 1397 O O . GLN A 1 203 ? 18.890 57.678 -57.642 1.00 9.56 225 GLN A O 1
ATOM 1403 N N . SER A 1 204 ? 17.052 56.561 -57.096 1.00 10.42 226 SER A N 1
ATOM 1404 C CA . SER A 1 204 ? 16.943 57.162 -55.780 1.00 10.14 226 SER A CA 1
ATOM 1405 C C . SER A 1 204 ? 18.154 56.904 -54.935 1.00 9.09 226 SER A C 1
ATOM 1406 O O . SER A 1 204 ? 18.645 55.772 -54.898 1.00 10.39 226 SER A O 1
ATOM 1409 N N . ASP A 1 205 ? 18.682 57.917 -54.254 1.00 9.81 227 ASP A N 1
ATOM 1410 C CA . ASP A 1 205 ? 19.878 57.768 -53.363 1.00 10.17 227 ASP A CA 1
ATOM 1411 C C . ASP A 1 205 ? 19.381 57.343 -51.990 1.00 10.60 227 ASP A C 1
ATOM 1412 O O . ASP A 1 205 ? 19.076 58.152 -51.129 1.00 11.23 227 ASP A O 1
ATOM 1417 N N . GLU A 1 206 ? 19.430 56.061 -51.776 1.00 11.28 228 GLU A N 1
ATOM 1418 C CA . GLU A 1 206 ? 18.962 55.483 -50.516 1.00 12.19 228 GLU A CA 1
ATOM 1419 C C . GLU A 1 206 ? 20.048 55.439 -49.486 1.00 11.83 228 GLU A C 1
ATOM 1420 O O . GLU A 1 206 ? 19.906 54.700 -48.526 1.00 14.10 228 GLU A O 1
ATOM 1426 N N . ALA A 1 207 ? 21.104 56.188 -49.658 1.00 11.36 229 ALA A N 1
ATOM 1427 C CA . ALA A 1 207 ? 22.163 56.311 -48.653 1.00 11.97 229 ALA A CA 1
ATOM 1428 C C . ALA A 1 207 ? 21.905 57.436 -47.735 1.00 12.95 229 ALA A C 1
ATOM 1429 O O . ALA A 1 207 ? 22.614 57.503 -46.703 1.00 17.51 229 ALA A O 1
ATOM 1431 N N . VAL A 1 208 ? 20.961 58.338 -47.922 1.00 11.30 230 VAL A N 1
ATOM 1432 C CA . VAL A 1 208 ? 20.873 59.537 -47.103 1.00 11.02 230 VAL A CA 1
ATOM 1433 C C . VAL A 1 208 ? 20.049 59.213 -45.874 1.00 10.72 230 VAL A C 1
ATOM 1434 O O . VAL A 1 208 ? 18.885 58.675 -45.940 1.00 11.42 230 VAL A O 1
ATOM 1438 N N . TYR A 1 209 ? 20.526 59.568 -44.699 1.00 10.55 231 TYR A N 1
ATOM 1439 C CA . TYR A 1 209 ? 19.767 59.456 -43.448 1.00 10.29 231 TYR A CA 1
ATOM 1440 C C . TYR A 1 209 ? 18.939 60.736 -43.309 1.00 11.19 231 TYR A C 1
ATOM 1441 O O . TYR A 1 209 ? 19.417 61.769 -42.858 1.00 11.17 231 TYR A O 1
ATOM 1450 N N . TRP A 1 210 ? 17.689 60.702 -43.748 1.00 10.86 232 TRP A N 1
ATOM 1451 C CA . TRP A 1 210 ? 16.749 61.822 -43.602 1.00 10.50 232 TRP A CA 1
ATOM 1452 C C . TRP A 1 210 ? 16.072 61.874 -42.279 1.00 10.15 232 TRP A C 1
ATOM 1453 O O . TRP A 1 210 ? 15.417 62.845 -41.916 1.00 10.99 232 TRP A O 1
ATOM 1464 N N . GLY A 1 211 ? 16.259 60.873 -41.445 1.00 10.24 233 GLY A N 1
ATOM 1465 C CA . GLY A 1 211 ? 15.615 60.697 -40.164 1.00 11.34 233 GLY A CA 1
ATOM 1466 C C . GLY A 1 211 ? 15.111 59.234 -40.059 1.00 11.69 233 GLY A C 1
ATOM 1467 O O . GLY A 1 211 ? 15.047 58.501 -41.070 1.00 11.33 233 GLY A O 1
ATOM 1468 N N . ALA A 1 212 ? 14.645 58.939 -38.853 1.00 11.69 234 ALA A N 1
ATOM 1469 C CA . ALA A 1 212 ? 14.078 57.604 -38.508 1.00 12.40 234 ALA A CA 1
ATOM 1470 C C . ALA A 1 212 ? 12.611 57.619 -38.289 1.00 13.26 234 ALA A C 1
ATOM 1471 O O . ALA A 1 212 ? 12.001 56.566 -37.927 1.00 14.99 234 ALA A O 1
ATOM 1473 N N . GLU A 1 213 ? 11.940 58.746 -38.405 1.00 12.22 235 GLU A N 1
ATOM 1474 C CA . GLU A 1 213 ? 10.515 58.811 -38.200 1.00 12.86 235 GLU A CA 1
ATOM 1475 C C . GLU A 1 213 ? 9.794 58.018 -39.266 1.00 13.15 235 GLU A C 1
ATOM 1476 O O . GLU A 1 213 ? 10.216 57.931 -40.395 1.00 13.03 235 GLU A O 1
ATOM 1482 N N . THR A 1 214 ? 8.613 57.546 -38.836 1.00 14.15 236 THR A N 1
ATOM 1483 C CA . THR A 1 214 ? 7.673 56.748 -39.736 1.00 14.85 236 THR A CA 1
ATOM 1484 C C . THR A 1 214 ? 6.471 57.519 -40.183 1.00 14.75 236 THR A C 1
ATOM 1485 O O . THR A 1 214 ? 5.494 56.949 -40.645 1.00 15.41 236 THR A O 1
ATOM 1489 N N . THR A 1 215 ? 6.548 58.845 -40.025 1.00 14.07 237 THR A N 1
ATOM 1490 C CA . THR A 1 215 ? 5.534 59.758 -40.478 1.00 14.34 237 THR A CA 1
ATOM 1491 C C . THR A 1 215 ? 6.173 60.981 -41.058 1.00 13.50 237 THR A C 1
ATOM 1492 O O . THR A 1 215 ? 7.318 61.276 -40.841 1.00 14.49 237 THR A O 1
ATOM 1496 N N . PHE A 1 216 ? 5.465 61.671 -41.935 1.00 13.76 238 PHE A N 1
ATOM 1497 C CA . PHE A 1 216 ? 5.781 63.023 -42.462 1.00 14.84 238 PHE A CA 1
ATOM 1498 C C . PHE A 1 216 ? 5.161 64.097 -41.619 1.00 14.18 238 PHE A C 1
ATOM 1499 O O . PHE A 1 216 ? 4.199 63.916 -40.884 1.00 15.16 238 PHE A O 1
ATOM 1507 N N . VAL A 1 217 ? 5.732 65.318 -41.738 1.00 13.58 239 VAL A N 1
ATOM 1508 C CA . VAL A 1 217 ? 5.086 66.528 -41.380 1.00 13.86 239 VAL A CA 1
ATOM 1509 C C . VAL A 1 217 ? 3.572 66.394 -41.745 1.00 15.61 239 VAL A C 1
ATOM 1510 O O . VAL A 1 217 ? 3.264 65.959 -42.893 1.00 15.98 239 VAL A O 1
ATOM 1514 N N . PRO A 1 218 ? 2.678 66.854 -40.888 1.00 16.94 240 PRO A N 1
ATOM 1515 C CA . PRO A 1 218 ? 2.812 67.518 -39.628 1.00 16.24 240 PRO A CA 1
ATOM 1516 C C . PRO A 1 218 ? 3.379 66.780 -38.464 1.00 17.64 240 PRO A C 1
ATOM 1517 O O . PRO A 1 218 ? 3.674 67.357 -37.422 1.00 18.61 240 PRO A O 1
ATOM 1521 N N . GLN A 1 219 ? 3.594 65.463 -38.593 1.00 16.07 241 GLN A N 1
ATOM 1522 C CA . GLN A 1 219 ? 4.304 64.693 -37.568 1.00 16.58 241 GLN A CA 1
ATOM 1523 C C . GLN A 1 219 ? 5.724 64.564 -37.953 1.00 14.59 241 GLN A C 1
ATOM 1524 O O . GLN A 1 219 ? 6.306 65.582 -38.386 1.00 13.54 241 GLN A O 1
ATOM 1530 N N . GLY A 1 220 ? 6.358 63.407 -38.060 1.00 14.13 242 GLY A N 1
ATOM 1531 C CA . GLY A 1 220 ? 7.724 63.340 -38.584 1.00 13.63 242 GLY A CA 1
ATOM 1532 C C . GLY A 1 220 ? 8.811 63.987 -37.773 1.00 12.49 242 GLY A C 1
ATOM 1533 O O . GLY A 1 220 ? 9.867 64.264 -38.326 1.00 12.31 242 GLY A O 1
ATOM 1534 N N . ASN A 1 221 ? 8.663 64.095 -36.451 1.00 13.71 243 ASN A N 1
ATOM 1535 C CA . ASN A 1 221 ? 9.818 64.635 -35.677 1.00 12.97 243 ASN A CA 1
ATOM 1536 C C . ASN A 1 221 ? 9.965 64.209 -34.262 1.00 15.01 243 ASN A C 1
ATOM 1537 O O . ASN A 1 221 ? 10.841 64.736 -33.540 1.00 14.74 243 ASN A O 1
ATOM 1542 N N . ASP A 1 222 ? 9.243 63.168 -33.828 1.00 16.28 244 ASP A N 1
ATOM 1543 C CA . ASP A 1 222 ? 9.520 62.626 -32.479 1.00 16.43 244 ASP A CA 1
ATOM 1544 C C . ASP A 1 222 ? 10.979 62.172 -32.295 1.00 15.85 244 ASP A C 1
ATOM 1545 O O . ASP A 1 222 ? 11.572 62.457 -31.243 1.00 17.60 244 ASP A O 1
ATOM 1550 N N . VAL A 1 223 ? 11.562 61.464 -33.215 1.00 15.35 245 VAL A N 1
ATOM 1551 C CA . VAL A 1 223 ? 12.866 60.918 -33.064 1.00 14.37 245 VAL A CA 1
ATOM 1552 C C . VAL A 1 223 ? 13.814 62.075 -33.048 1.00 14.57 245 VAL A C 1
ATOM 1553 O O . VAL A 1 223 ? 14.732 62.141 -32.182 1.00 14.77 245 VAL A O 1
ATOM 1557 N N . ARG A 1 224 ? 13.707 63.047 -33.961 1.00 13.00 246 ARG A N 1
ATOM 1558 C CA . ARG A 1 224 ? 14.768 64.081 -34.075 1.00 12.12 246 ARG A CA 1
ATOM 1559 C C . ARG A 1 224 ? 14.709 65.046 -32.923 1.00 12.25 246 ARG A C 1
ATOM 1560 O O . ARG A 1 224 ? 15.757 65.735 -32.775 1.00 13.43 246 ARG A O 1
ATOM 1568 N N . TYR A 1 225 ? 13.700 65.123 -32.120 1.00 13.00 247 TYR A N 1
ATOM 1569 C CA . TYR A 1 225 ? 13.683 65.913 -30.895 1.00 14.42 247 TYR A CA 1
ATOM 1570 C C . TYR A 1 225 ? 13.735 65.026 -29.654 1.00 15.29 247 TYR A C 1
ATOM 1571 O O . TYR A 1 225 ? 13.537 65.553 -28.538 1.00 16.02 247 TYR A O 1
ATOM 1580 N N . ASN A 1 226 ? 13.969 63.697 -29.818 1.00 16.47 248 ASN A N 1
ATOM 1581 C CA . ASN A 1 226 ? 13.975 62.793 -28.647 1.00 18.72 248 ASN A CA 1
ATOM 1582 C C . ASN A 1 226 ? 12.741 62.938 -27.779 1.00 18.19 248 ASN A C 1
ATOM 1583 O O . ASN A 1 226 ? 12.824 62.936 -26.542 1.00 19.40 248 ASN A O 1
ATOM 1588 N N . ASN A 1 227 ? 11.570 63.031 -28.418 1.00 18.30 249 ASN A N 1
ATOM 1589 C CA . ASN A 1 227 ? 10.263 63.170 -27.785 1.00 19.38 249 ASN A CA 1
ATOM 1590 C C . ASN A 1 227 ? 10.021 64.440 -26.964 1.00 19.50 249 ASN A C 1
ATOM 1591 O O . ASN A 1 227 ? 9.015 64.610 -26.341 1.00 23.36 249 ASN A O 1
ATOM 1596 N N . SER A 1 228 ? 10.917 65.417 -27.092 1.00 17.44 250 SER A N 1
ATOM 1597 C CA . SER A 1 228 ? 10.623 66.723 -26.460 1.00 18.24 250 SER A CA 1
ATOM 1598 C C . SER A 1 228 ? 9.585 67.502 -27.294 1.00 18.42 250 SER A C 1
ATOM 1599 O O . SER A 1 228 ? 9.682 67.546 -28.530 1.00 18.21 250 SER A O 1
ATOM 1602 N N . VAL A 1 229 ? 8.634 68.112 -26.629 1.00 18.91 251 VAL A N 1
ATOM 1603 C CA . VAL A 1 229 ? 7.629 68.930 -27.263 1.00 19.12 251 VAL A CA 1
ATOM 1604 C C . VAL A 1 229 ? 7.740 70.402 -26.873 1.00 19.65 251 VAL A C 1
ATOM 1605 O O . VAL A 1 229 ? 6.873 71.202 -27.214 1.00 24.55 251 VAL A O 1
ATOM 1609 N N . ASP A 1 230 ? 8.683 70.780 -26.020 1.00 18.44 252 ASP A N 1
ATOM 1610 C CA . ASP A 1 230 ? 8.799 72.195 -25.620 1.00 18.06 252 ASP A CA 1
ATOM 1611 C C . ASP A 1 230 ? 9.588 72.961 -26.639 1.00 16.62 252 ASP A C 1
ATOM 1612 O O . ASP A 1 230 ? 10.804 72.809 -26.780 1.00 17.37 252 ASP A O 1
ATOM 1617 N N . ILE A 1 231 ? 8.880 73.764 -27.389 1.00 15.58 253 ILE A N 1
ATOM 1618 C CA . ILE A 1 231 ? 9.392 74.196 -28.707 1.00 15.77 253 ILE A CA 1
ATOM 1619 C C . ILE A 1 231 ? 10.468 75.221 -28.572 1.00 16.53 253 ILE A C 1
ATOM 1620 O O . ILE A 1 231 ? 11.324 75.227 -29.457 1.00 17.70 253 ILE A O 1
ATOM 1625 N N . ASN A 1 232 ? 10.465 76.010 -27.529 1.00 17.38 254 ASN A N 1
ATOM 1626 C CA . ASN A 1 232 ? 11.623 76.972 -27.416 1.00 19.94 254 ASN A CA 1
ATOM 1627 C C . ASN A 1 232 ? 12.811 76.242 -26.843 1.00 18.10 254 ASN A C 1
ATOM 1628 O O . ASN A 1 232 ? 13.931 76.321 -27.353 1.00 19.79 254 ASN A O 1
ATOM 1633 N N . ALA A 1 233 ? 12.634 75.455 -25.817 1.00 18.91 255 ALA A N 1
ATOM 1634 C CA . ALA A 1 233 ? 13.738 74.766 -25.198 1.00 19.07 255 ALA A CA 1
ATOM 1635 C C . ALA A 1 233 ? 14.440 73.762 -26.032 1.00 19.58 255 ALA A C 1
ATOM 1636 O O . ALA A 1 233 ? 15.690 73.619 -25.990 1.00 21.86 255 ALA A O 1
ATOM 1638 N N . ARG A 1 234 ? 13.759 73.039 -26.902 1.00 17.42 256 ARG A N 1
ATOM 1639 C CA . ARG A 1 234 ? 14.307 71.965 -27.676 1.00 15.45 256 ARG A CA 1
ATOM 1640 C C . ARG A 1 234 ? 14.986 72.459 -29.007 1.00 15.88 256 ARG A C 1
ATOM 1641 O O . ARG A 1 234 ? 15.621 71.640 -29.687 1.00 14.60 256 ARG A O 1
ATOM 1649 N N . ALA A 1 235 ? 14.849 73.775 -29.313 1.00 14.90 257 ALA A N 1
ATOM 1650 C CA . ALA A 1 235 ? 15.132 74.144 -30.727 1.00 14.91 257 ALA A CA 1
ATOM 1651 C C . ALA A 1 235 ? 16.589 73.917 -31.139 1.00 15.11 257 ALA A C 1
ATOM 1652 O O . ALA A 1 235 ? 16.884 73.649 -32.268 1.00 15.65 257 ALA A O 1
ATOM 1654 N N . ASP A 1 236 ? 17.494 74.053 -30.148 1.00 15.48 258 ASP A N 1
ATOM 1655 C CA . ASP A 1 236 ? 18.900 73.792 -30.407 1.00 15.04 258 ASP A CA 1
ATOM 1656 C C . ASP A 1 236 ? 19.352 72.427 -30.122 1.00 15.86 258 ASP A C 1
ATOM 1657 O O . ASP A 1 236 ? 20.581 72.096 -29.964 1.00 17.40 258 ASP A O 1
ATOM 1662 N N . LYS A 1 237 ? 18.449 71.438 -30.042 1.00 15.48 259 LYS A N 1
ATOM 1663 C CA . LYS A 1 237 ? 18.708 70.049 -29.673 1.00 16.65 259 LYS A CA 1
ATOM 1664 C C . LYS A 1 237 ? 18.305 69.130 -30.794 1.00 17.22 259 LYS A C 1
ATOM 1665 O O . LYS A 1 237 ? 18.119 67.925 -30.618 1.00 23.71 259 LYS A O 1
ATOM 1671 N N . LEU A 1 238 ? 18.243 69.596 -32.018 1.00 14.47 260 LEU A N 1
ATOM 1672 C CA . LEU A 1 238 ? 17.851 68.771 -33.177 1.00 13.37 260 LEU A CA 1
ATOM 1673 C C . LEU A 1 238 ? 18.872 67.744 -33.425 1.00 13.52 260 LEU A C 1
ATOM 1674 O O . LEU A 1 238 ? 20.101 67.986 -33.516 1.00 14.06 260 LEU A O 1
ATOM 1679 N N . GLU A 1 239 ? 18.488 66.472 -33.644 1.00 12.77 261 GLU A N 1
ATOM 1680 C CA . GLU A 1 239 ? 19.348 65.353 -33.945 1.00 12.64 261 GLU A CA 1
ATOM 1681 C C . GLU A 1 239 ? 20.293 65.630 -35.073 1.00 13.13 261 GLU A C 1
ATOM 1682 O O . GLU A 1 239 ? 19.861 66.003 -36.162 1.00 11.65 261 GLU A O 1
ATOM 1688 N N . LYS A 1 240 ? 21.567 65.379 -34.859 1.00 14.54 262 LYS A N 1
ATOM 1689 C CA . LYS A 1 240 ? 22.580 65.489 -35.909 1.00 13.09 262 LYS A CA 1
ATOM 1690 C C . LYS A 1 240 ? 22.503 64.330 -36.867 1.00 13.02 262 LYS A C 1
ATOM 1691 O O . LYS A 1 240 ? 22.182 63.202 -36.404 1.00 15.10 262 LYS A O 1
ATOM 1697 N N . PRO A 1 241 ? 22.759 64.451 -38.142 1.00 12.57 263 PRO A N 1
ATOM 1698 C CA . PRO A 1 241 ? 23.163 65.653 -38.873 1.00 11.86 263 PRO A CA 1
ATOM 1699 C C . PRO A 1 241 ? 22.010 66.420 -39.532 1.00 11.44 263 PRO A C 1
ATOM 1700 O O . PRO A 1 241 ? 22.212 67.138 -40.487 1.00 12.10 263 PRO A O 1
ATOM 1704 N N . LEU A 1 242 ? 20.798 66.168 -39.034 1.00 11.12 264 LEU A N 1
ATOM 1705 C CA . LEU A 1 242 ? 19.599 66.614 -39.761 1.00 10.58 264 LEU A CA 1
ATOM 1706 C C . LEU A 1 242 ? 19.537 68.137 -39.733 1.00 10.99 264 LEU A C 1
ATOM 1707 O O . LEU A 1 242 ? 20.016 68.833 -38.848 1.00 11.16 264 LEU A O 1
ATOM 1712 N N . ALA A 1 243 ? 18.818 68.629 -40.749 1.00 10.89 265 ALA A N 1
ATOM 1713 C CA . ALA A 1 243 ? 18.740 70.055 -41.042 1.00 10.88 265 ALA A CA 1
ATOM 1714 C C . ALA A 1 243 ? 17.358 70.528 -41.327 1.00 12.12 265 ALA A C 1
ATOM 1715 O O . ALA A 1 243 ? 17.164 71.576 -41.877 1.00 12.27 265 ALA A O 1
ATOM 1717 N N . ALA A 1 244 ? 16.358 69.746 -40.957 1.00 10.88 266 ALA A N 1
ATOM 1718 C CA . ALA A 1 244 ? 14.950 70.110 -41.076 1.00 10.59 266 ALA A CA 1
ATOM 1719 C C . ALA A 1 244 ? 14.178 69.694 -39.814 1.00 11.12 266 ALA A C 1
ATOM 1720 O O . ALA A 1 244 ? 14.583 68.700 -39.154 1.00 10.55 266 ALA A O 1
ATOM 1722 N N . THR A 1 245 ? 13.155 70.444 -39.459 1.00 10.14 267 THR A N 1
ATOM 1723 C CA . THR A 1 245 ? 12.504 70.247 -38.163 1.00 10.18 267 THR A CA 1
ATOM 1724 C C . THR A 1 245 ? 11.443 69.133 -38.189 1.00 10.48 267 THR A C 1
ATOM 1725 O O . THR A 1 245 ? 10.920 68.776 -37.163 1.00 10.74 267 THR A O 1
ATOM 1729 N N . HIS A 1 246 ? 11.045 68.665 -39.419 1.00 10.88 268 HIS A N 1
ATOM 1730 C CA . HIS A 1 246 ? 10.180 67.508 -39.573 1.00 10.87 268 HIS A CA 1
ATOM 1731 C C . HIS A 1 246 ? 10.672 66.798 -40.800 1.00 10.53 268 HIS A C 1
ATOM 1732 O O . HIS A 1 246 ? 11.070 67.389 -41.802 1.00 11.50 268 HIS A O 1
ATOM 1739 N N . MET A 1 247 ? 10.505 65.469 -40.783 1.00 10.87 269 MET A N 1
ATOM 1740 C CA . MET A 1 247 ? 10.635 64.646 -41.993 1.00 11.01 269 MET A CA 1
ATOM 1741 C C . MET A 1 247 ? 9.670 65.181 -43.080 1.00 10.52 269 MET A C 1
ATOM 1742 O O . MET A 1 247 ? 8.468 65.320 -42.826 1.00 11.18 269 MET A O 1
ATOM 1747 N N . GLY A 1 248 ? 10.202 65.432 -44.309 1.00 10.42 270 GLY A N 1
ATOM 1748 C CA . GLY A 1 248 ? 9.318 65.912 -45.356 1.00 10.99 270 GLY A CA 1
ATOM 1749 C C . GLY A 1 248 ? 9.372 67.398 -45.591 1.00 10.64 270 GLY A C 1
ATOM 1750 O O . GLY A 1 248 ? 8.726 67.878 -46.526 1.00 11.17 270 GLY A O 1
ATOM 1751 N N . LEU A 1 249 ? 10.067 68.146 -44.686 1.00 10.51 271 LEU A N 1
ATOM 1752 C CA . LEU A 1 249 ? 10.281 69.578 -44.869 1.00 10.51 271 LEU A CA 1
ATOM 1753 C C . LEU A 1 249 ? 11.689 69.906 -45.312 1.00 10.28 271 LEU A C 1
ATOM 1754 O O . LEU A 1 249 ? 12.620 69.121 -45.145 1.00 10.80 271 LEU A O 1
ATOM 1759 N N . ILE A 1 250 ? 11.836 71.028 -45.976 1.00 10.42 272 ILE A N 1
ATOM 1760 C CA . ILE A 1 250 ? 13.146 71.612 -46.375 1.00 10.70 272 ILE A CA 1
ATOM 1761 C C . ILE A 1 250 ? 13.898 72.113 -45.173 1.00 10.86 272 ILE A C 1
ATOM 1762 O O . ILE A 1 250 ? 15.037 71.660 -44.906 1.00 11.82 272 ILE A O 1
ATOM 1767 N N . TYR A 1 251 ? 13.365 73.060 -44.443 1.00 10.35 273 TYR A N 1
ATOM 1768 C CA . TYR A 1 251 ? 13.993 73.586 -43.214 1.00 10.46 273 TYR A CA 1
ATOM 1769 C C . TYR A 1 251 ? 13.022 73.584 -42.052 1.00 10.88 273 TYR A C 1
ATOM 1770 O O . TYR A 1 251 ? 13.196 72.805 -41.090 1.00 13.12 273 TYR A O 1
ATOM 1779 N N . VAL A 1 252 ? 12.040 74.483 -41.962 1.00 10.09 274 VAL A N 1
ATOM 1780 C CA . VAL A 1 252 ? 11.205 74.626 -40.851 1.00 11.22 274 VAL A CA 1
ATOM 1781 C C . VAL A 1 252 ? 9.712 74.574 -41.213 1.00 11.18 274 VAL A C 1
ATOM 1782 O O . VAL A 1 252 ? 9.339 74.659 -42.377 1.00 11.35 274 VAL A O 1
ATOM 1786 N N . ASN A 1 253 ? 8.858 74.486 -40.204 1.00 11.06 275 ASN A N 1
ATOM 1787 C CA . ASN A 1 253 ? 7.385 74.464 -40.403 1.00 11.67 275 ASN A CA 1
ATOM 1788 C C . ASN A 1 253 ? 6.917 75.906 -40.579 1.00 11.57 275 ASN A C 1
ATOM 1789 O O . ASN A 1 253 ? 7.076 76.719 -39.674 1.00 11.12 275 ASN A O 1
ATOM 1794 N N . PRO A 1 254 ? 6.274 76.226 -41.687 1.00 10.88 276 PRO A N 1
ATOM 1795 C CA . PRO A 1 254 ? 5.820 77.612 -41.913 1.00 11.39 276 PRO A CA 1
ATOM 1796 C C . PRO A 1 254 ? 4.727 78.072 -41.029 1.00 12.36 276 PRO A C 1
ATOM 1797 O O . PRO A 1 254 ? 4.414 79.254 -40.919 1.00 13.20 276 PRO A O 1
ATOM 1801 N N . GLU A 1 255 ? 4.069 77.157 -40.318 1.00 13.55 277 GLU A N 1
ATOM 1802 C CA A GLU A 1 255 ? 3.062 77.494 -39.303 0.70 15.17 277 GLU A CA 1
ATOM 1803 C CA B GLU A 1 255 ? 3.035 77.460 -39.331 0.30 14.49 277 GLU A CA 1
ATOM 1804 C C . GLU A 1 255 ? 3.573 77.530 -37.890 1.00 15.92 277 GLU A C 1
ATOM 1805 O O . GLU A 1 255 ? 2.801 77.518 -36.912 1.00 20.78 277 GLU A O 1
ATOM 1816 N N . GLY A 1 256 ? 4.879 77.520 -37.727 1.00 13.40 278 GLY A N 1
ATOM 1817 C CA . GLY A 1 256 ? 5.527 77.609 -36.423 1.00 14.15 278 GLY A CA 1
ATOM 1818 C C . GLY A 1 256 ? 5.895 76.213 -35.920 1.00 13.65 278 GLY A C 1
ATOM 1819 O O . GLY A 1 256 ? 5.493 75.201 -36.542 1.00 13.38 278 GLY A O 1
ATOM 1820 N N . PRO A 1 257 ? 6.675 76.133 -34.843 1.00 12.86 279 PRO A N 1
ATOM 1821 C CA . PRO A 1 257 ? 7.187 74.805 -34.419 1.00 12.66 279 PRO A CA 1
ATOM 1822 C C . PRO A 1 257 ? 5.980 73.946 -33.946 1.00 12.87 279 PRO A C 1
ATOM 1823 O O . PRO A 1 257 ? 5.136 74.320 -33.184 1.00 13.81 279 PRO A O 1
ATOM 1827 N N . ASN A 1 258 ? 5.961 72.753 -34.501 1.00 13.35 280 ASN A N 1
ATOM 1828 C CA . ASN A 1 258 ? 4.843 71.803 -34.361 1.00 14.29 280 ASN A CA 1
ATOM 1829 C C . ASN A 1 258 ? 3.498 72.434 -34.661 1.00 15.39 280 ASN A C 1
ATOM 1830 O O . ASN A 1 258 ? 2.475 72.093 -34.055 1.00 16.86 280 ASN A O 1
ATOM 1835 N N . GLY A 1 259 ? 3.490 73.411 -35.551 1.00 14.68 281 GLY A N 1
ATOM 1836 C CA . GLY A 1 259 ? 2.302 74.121 -35.924 1.00 15.25 281 GLY A CA 1
ATOM 1837 C C . GLY A 1 259 ? 1.833 75.115 -34.903 1.00 16.07 281 GLY A C 1
ATOM 1838 O O . GLY A 1 259 ? 0.665 75.591 -35.003 1.00 17.77 281 GLY A O 1
ATOM 1839 N N . THR A 1 260 ? 2.634 75.468 -33.913 1.00 15.57 282 THR A N 1
ATOM 1840 C CA . THR A 1 260 ? 2.210 76.457 -32.915 1.00 16.53 282 THR A CA 1
ATOM 1841 C C . THR A 1 260 ? 2.684 77.837 -33.483 1.00 15.04 282 THR A C 1
ATOM 1842 O O . THR A 1 260 ? 3.866 77.995 -33.753 1.00 15.03 282 THR A O 1
ATOM 1846 N N . PRO A 1 261 ? 1.771 78.792 -33.582 1.00 15.87 283 PRO A N 1
ATOM 1847 C CA . PRO A 1 261 ? 2.050 80.054 -34.345 1.00 15.47 283 PRO A CA 1
ATOM 1848 C C . PRO A 1 261 ? 2.802 81.088 -33.496 1.00 15.54 283 PRO A C 1
ATOM 1849 O O . PRO A 1 261 ? 2.370 82.185 -33.310 1.00 16.31 283 PRO A O 1
ATOM 1853 N N . ASP A 1 262 ? 3.982 80.681 -33.097 1.00 15.29 284 ASP A N 1
ATOM 1854 C CA . ASP A 1 262 ? 4.855 81.507 -32.221 1.00 14.88 284 ASP A CA 1
ATOM 1855 C C . ASP A 1 262 ? 6.173 81.856 -33.010 1.00 13.88 284 ASP A C 1
ATOM 1856 O O . ASP A 1 262 ? 7.040 81.078 -33.210 1.00 14.10 284 ASP A O 1
ATOM 1861 N N . PRO A 1 263 ? 6.157 83.154 -33.465 1.00 14.53 285 PRO A N 1
ATOM 1862 C CA . PRO A 1 263 ? 7.308 83.564 -34.315 1.00 13.99 285 PRO A CA 1
ATOM 1863 C C . PRO A 1 263 ? 8.635 83.509 -33.559 1.00 13.05 285 PRO A C 1
ATOM 1864 O O . PRO A 1 263 ? 9.616 83.172 -34.224 1.00 12.81 285 PRO A O 1
ATOM 1868 N N . ALA A 1 264 ? 8.686 83.862 -32.301 1.00 13.57 286 ALA A N 1
ATOM 1869 C CA . ALA A 1 264 ? 9.936 83.766 -31.581 1.00 14.09 286 ALA A CA 1
ATOM 1870 C C . ALA A 1 264 ? 10.561 82.400 -31.573 1.00 13.39 286 ALA A C 1
ATOM 1871 O O . ALA A 1 264 ? 11.756 82.165 -31.761 1.00 14.48 286 ALA A O 1
ATOM 1873 N N . ALA A 1 265 ? 9.710 81.374 -31.302 1.00 13.68 287 ALA A N 1
ATOM 1874 C CA . ALA A 1 265 ? 10.221 80.045 -31.313 1.00 13.67 287 ALA A CA 1
ATOM 1875 C C . ALA A 1 265 ? 10.540 79.561 -32.716 1.00 11.98 287 ALA A C 1
ATOM 1876 O O . ALA A 1 265 ? 11.499 78.843 -32.953 1.00 12.24 287 ALA A O 1
ATOM 1878 N N . SER A 1 266 ? 9.748 79.976 -33.720 1.00 12.22 288 SER A N 1
ATOM 1879 C CA . SER A 1 266 ? 10.121 79.705 -35.106 1.00 11.82 288 SER A CA 1
ATOM 1880 C C . SER A 1 266 ? 11.505 80.220 -35.503 1.00 10.82 288 SER A C 1
ATOM 1881 O O . SER A 1 266 ? 12.252 79.507 -36.144 1.00 10.56 288 SER A O 1
ATOM 1884 N N . ALA A 1 267 ? 11.835 81.403 -34.986 1.00 10.90 289 ALA A N 1
ATOM 1885 C CA . ALA A 1 267 ? 13.176 81.935 -35.245 1.00 11.19 289 ALA A CA 1
ATOM 1886 C C . ALA A 1 267 ? 14.272 81.005 -34.755 1.00 11.16 289 ALA A C 1
ATOM 1887 O O . ALA A 1 267 ? 15.329 80.873 -35.379 1.00 11.38 289 ALA A O 1
ATOM 1889 N N . LYS A 1 268 ? 14.051 80.410 -33.573 1.00 11.22 290 LYS A N 1
ATOM 1890 C CA . LYS A 1 268 ? 15.055 79.507 -33.056 1.00 11.57 290 LYS A CA 1
ATOM 1891 C C . LYS A 1 268 ? 15.209 78.257 -33.906 1.00 10.85 290 LYS A C 1
ATOM 1892 O O . LYS A 1 268 ? 16.285 77.746 -34.168 1.00 10.63 290 LYS A O 1
ATOM 1898 N N . ASP A 1 269 ? 14.097 77.777 -34.433 1.00 10.35 291 ASP A N 1
ATOM 1899 C CA . ASP A 1 269 ? 14.137 76.668 -35.412 1.00 10.83 291 ASP A CA 1
ATOM 1900 C C . ASP A 1 269 ? 14.871 77.041 -36.667 1.00 9.73 291 ASP A C 1
ATOM 1901 O O . ASP A 1 269 ? 15.630 76.253 -37.216 1.00 9.93 291 ASP A O 1
ATOM 1906 N N . ILE A 1 270 ? 14.592 78.247 -37.203 1.00 10.40 292 ILE A N 1
ATOM 1907 C CA . ILE A 1 270 ? 15.230 78.689 -38.431 1.00 9.65 292 ILE A CA 1
ATOM 1908 C C . ILE A 1 270 ? 16.731 78.748 -38.186 1.00 9.34 292 ILE A C 1
ATOM 1909 O O . ILE A 1 270 ? 17.471 78.276 -39.072 1.00 9.51 292 ILE A O 1
ATOM 1914 N N . ARG A 1 271 ? 17.189 79.336 -37.100 1.00 9.44 293 ARG A N 1
ATOM 1915 C CA . ARG A 1 271 ? 18.612 79.393 -36.871 1.00 10.23 293 ARG A CA 1
ATOM 1916 C C . ARG A 1 271 ? 19.258 78.005 -36.874 1.00 9.63 293 ARG A C 1
ATOM 1917 O O . ARG A 1 271 ? 20.316 77.777 -37.439 1.00 9.89 293 ARG A O 1
ATOM 1925 N N . GLU A 1 272 ? 18.589 77.065 -36.158 1.00 10.20 294 GLU A N 1
ATOM 1926 C CA . GLU A 1 272 ? 19.137 75.737 -36.061 1.00 9.98 294 GLU A CA 1
ATOM 1927 C C . GLU A 1 272 ? 19.182 75.103 -37.403 1.00 9.52 294 GLU A C 1
ATOM 1928 O O . GLU A 1 272 ? 20.194 74.507 -37.817 1.00 9.28 294 GLU A O 1
ATOM 1934 N 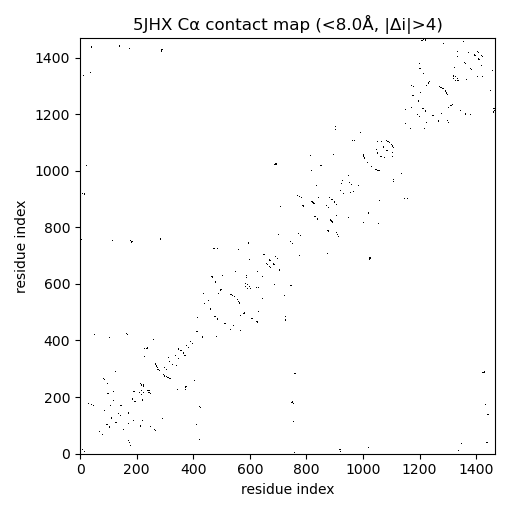N . ALA A 1 273 ? 18.099 75.113 -38.180 1.00 9.26 295 ALA A N 1
ATOM 1935 C CA . ALA A 1 273 ? 17.992 74.442 -39.438 1.00 9.76 295 ALA A CA 1
ATOM 1936 C C . ALA A 1 273 ? 18.932 75.040 -40.471 1.00 10.04 295 ALA A C 1
ATOM 1937 O O . ALA A 1 273 ? 19.693 74.320 -41.180 1.00 10.34 295 ALA A O 1
ATOM 1939 N N . PHE A 1 274 ? 18.879 76.350 -40.649 1.00 9.53 296 PHE A N 1
ATOM 1940 C CA . PHE A 1 274 ? 19.838 76.989 -41.570 1.00 9.92 296 PHE A CA 1
ATOM 1941 C C . PHE A 1 274 ? 21.272 76.820 -41.167 1.00 9.78 296 PHE A C 1
ATOM 1942 O O . PHE A 1 274 ? 22.126 76.576 -42.035 1.00 10.13 296 PHE A O 1
ATOM 1950 N N . GLY A 1 275 ? 21.574 76.800 -39.883 1.00 9.79 297 GLY A N 1
ATOM 1951 C CA . GLY A 1 275 ? 22.924 76.514 -39.445 1.00 10.48 297 GLY A CA 1
ATOM 1952 C C . GLY A 1 275 ? 23.362 75.157 -39.820 1.00 9.69 297 GLY A C 1
ATOM 1953 O O . GLY A 1 275 ? 24.498 74.906 -40.240 1.00 10.57 297 GLY A O 1
ATOM 1954 N N . ARG A 1 276 ? 22.456 74.152 -39.755 1.00 9.34 298 ARG A N 1
ATOM 1955 C CA . ARG A 1 276 ? 22.729 72.787 -40.190 1.00 9.32 298 ARG A CA 1
ATOM 1956 C C . ARG A 1 276 ? 22.916 72.675 -41.669 1.00 9.81 298 ARG A C 1
ATOM 1957 O O . ARG A 1 276 ? 23.470 71.689 -42.199 1.00 9.61 298 ARG A O 1
ATOM 1965 N N . MET A 1 277 ? 22.436 73.644 -42.445 1.00 10.12 299 MET A N 1
ATOM 1966 C CA . MET A 1 277 ? 22.650 73.752 -43.864 1.00 10.91 299 MET A CA 1
ATOM 1967 C C . MET A 1 277 ? 23.858 74.583 -44.212 1.00 11.93 299 MET A C 1
ATOM 1968 O O . MET A 1 277 ? 24.011 74.866 -45.419 1.00 16.07 299 MET A O 1
ATOM 1973 N N . GLY A 1 278 ? 24.619 75.070 -43.247 1.00 10.70 300 GLY A N 1
ATOM 1974 C CA . GLY A 1 278 ? 25.787 75.837 -43.516 1.00 11.98 300 GLY A CA 1
ATOM 1975 C C . GLY A 1 278 ? 25.534 77.280 -43.783 1.00 11.58 300 GLY A C 1
ATOM 1976 O O . GLY A 1 278 ? 26.421 77.916 -44.408 1.00 14.05 300 GLY A O 1
ATOM 1977 N N . MET A 1 279 ? 24.446 77.901 -43.285 1.00 11.50 301 MET A N 1
ATOM 1978 C CA . MET A 1 279 ? 24.133 79.309 -43.461 1.00 12.04 301 MET A CA 1
ATOM 1979 C C . MET A 1 279 ? 24.130 80.027 -42.136 1.00 12.48 301 MET A C 1
ATOM 1980 O O . MET A 1 279 ? 23.508 79.523 -41.170 1.00 14.19 301 MET A O 1
ATOM 1985 N N . ASN A 1 280 ? 24.654 81.245 -42.113 1.00 10.74 302 ASN A N 1
ATOM 1986 C CA . ASN A 1 280 ? 24.680 82.108 -40.935 1.00 12.00 302 ASN A CA 1
ATOM 1987 C C . ASN A 1 280 ? 23.454 83.033 -40.885 1.00 11.21 302 ASN A C 1
ATOM 1988 O O . ASN A 1 280 ? 22.592 82.945 -41.787 1.00 11.34 302 ASN A O 1
ATOM 1993 N N . ASP A 1 281 ? 23.356 83.942 -39.932 1.00 11.80 303 ASP A N 1
ATOM 1994 C CA . ASP A 1 281 ? 22.228 84.744 -39.793 1.00 12.15 303 ASP A CA 1
ATOM 1995 C C . ASP A 1 281 ? 21.993 85.671 -41.029 1.00 12.20 303 ASP A C 1
ATOM 1996 O O . ASP A 1 281 ? 20.845 85.864 -41.476 1.00 12.54 303 ASP A O 1
ATOM 2001 N N . THR A 1 282 ? 23.054 86.307 -41.469 1.00 12.80 304 THR A N 1
ATOM 2002 C CA . THR A 1 282 ? 22.950 87.216 -42.606 1.00 13.04 304 THR A CA 1
ATOM 2003 C C . THR A 1 282 ? 22.446 86.449 -43.831 1.00 11.74 304 THR A C 1
ATOM 2004 O O . THR A 1 282 ? 21.571 86.920 -44.583 1.00 11.25 304 THR A O 1
ATOM 2008 N N . GLU A 1 283 ? 23.012 85.303 -44.095 1.00 10.25 305 GLU A N 1
ATOM 2009 C CA . GLU A 1 283 ? 22.613 84.478 -45.201 1.00 10.14 305 GLU A CA 1
ATOM 2010 C C . GLU A 1 283 ? 21.189 84.018 -45.138 1.00 10.44 305 GLU A C 1
ATOM 2011 O O . GLU A 1 283 ? 20.462 83.960 -46.108 1.00 10.38 305 GLU A O 1
ATOM 2017 N N . THR A 1 284 ? 20.763 83.686 -43.943 1.00 10.24 306 THR A N 1
ATOM 2018 C CA . THR A 1 284 ? 19.395 83.128 -43.647 1.00 9.85 306 THR A CA 1
ATOM 2019 C C . THR A 1 284 ? 18.374 84.237 -43.934 1.00 10.17 306 THR A C 1
ATOM 2020 O O . THR A 1 284 ? 17.406 84.042 -44.674 1.00 10.75 306 THR A O 1
ATOM 2024 N N . VAL A 1 285 ? 18.558 85.439 -43.376 1.00 10.43 307 VAL A N 1
ATOM 2025 C CA . VAL A 1 285 ? 17.627 86.487 -43.579 1.00 10.75 307 VAL A CA 1
ATOM 2026 C C . VAL A 1 285 ? 17.638 86.862 -45.062 1.00 10.53 307 VAL A C 1
ATOM 2027 O O . VAL A 1 285 ? 16.541 87.085 -45.644 1.00 10.70 307 VAL A O 1
ATOM 2031 N N . ALA A 1 286 ? 18.800 86.919 -45.690 1.00 10.19 308 ALA A N 1
ATOM 2032 C CA . ALA A 1 286 ? 18.829 87.268 -47.107 1.00 10.90 308 ALA A CA 1
ATOM 2033 C C . ALA A 1 286 ? 18.098 86.312 -47.991 1.00 10.95 308 ALA A C 1
ATOM 2034 O O . ALA A 1 286 ? 17.409 86.691 -48.914 1.00 10.59 308 ALA A O 1
ATOM 2036 N N . LEU A 1 287 ? 18.258 85.023 -47.682 1.00 9.70 309 LEU A N 1
ATOM 2037 C CA . LEU A 1 287 ? 17.585 84.011 -48.482 1.00 9.63 309 LEU A CA 1
ATOM 2038 C C . LEU A 1 287 ? 16.044 84.070 -48.345 1.00 9.70 309 LEU A C 1
ATOM 2039 O O . LEU A 1 287 ? 15.296 83.959 -49.302 1.00 9.95 309 LEU A O 1
ATOM 2044 N N . ILE A 1 288 ? 15.572 84.201 -47.115 1.00 9.55 310 ILE A N 1
ATOM 2045 C CA . ILE A 1 288 ? 14.118 84.171 -46.864 1.00 10.51 310 ILE A CA 1
ATOM 2046 C C . ILE A 1 288 ? 13.499 85.462 -47.388 1.00 10.46 310 ILE A C 1
ATOM 2047 O O . ILE A 1 288 ? 12.498 85.421 -48.116 1.00 10.91 310 ILE A O 1
ATOM 2052 N N . ALA A 1 289 ? 14.064 86.634 -47.039 1.00 11.14 311 ALA A N 1
ATOM 2053 C CA . ALA A 1 289 ? 13.507 87.900 -47.521 1.00 11.49 311 ALA A CA 1
ATOM 2054 C C . ALA A 1 289 ? 13.735 88.000 -49.025 1.00 11.37 311 ALA A C 1
ATOM 2055 O O . ALA A 1 289 ? 12.844 88.630 -49.703 1.00 12.83 311 ALA A O 1
ATOM 2057 N N . GLY A 1 290 ? 14.787 87.407 -49.578 1.00 11.37 312 GLY A N 1
ATOM 2058 C CA . GLY A 1 290 ? 15.021 87.459 -51.030 1.00 11.25 312 GLY A CA 1
ATOM 2059 C C . GLY A 1 290 ? 14.003 86.648 -51.741 1.00 11.99 312 GLY A C 1
ATOM 2060 O O . GLY A 1 290 ? 13.372 87.051 -52.723 1.00 12.76 312 GLY A O 1
ATOM 2061 N N . GLY A 1 291 ? 13.793 85.389 -51.311 1.00 10.52 313 GLY A N 1
ATOM 2062 C CA . GLY A 1 291 ? 12.898 84.487 -51.976 1.00 10.74 313 GLY A CA 1
ATOM 2063 C C . GLY A 1 291 ? 11.477 84.960 -51.875 1.00 10.41 313 GLY A C 1
ATOM 2064 O O . GLY A 1 291 ? 10.735 84.886 -52.876 1.00 10.57 313 GLY A O 1
ATOM 2065 N N . HIS A 1 292 ? 11.074 85.465 -50.715 1.00 10.30 314 HIS A N 1
ATOM 2066 C CA . HIS A 1 292 ? 9.700 85.872 -50.500 1.00 11.29 314 HIS A CA 1
ATOM 2067 C C . HIS A 1 292 ? 9.376 87.275 -51.031 1.00 11.54 314 HIS A C 1
ATOM 2068 O O . HIS A 1 292 ? 8.248 87.746 -50.824 1.00 13.34 314 HIS A O 1
ATOM 2075 N N . ALA A 1 293 ? 10.276 87.849 -51.828 1.00 11.49 315 ALA A N 1
ATOM 2076 C CA . ALA A 1 293 ? 9.907 88.955 -52.724 1.00 11.14 315 ALA A CA 1
ATOM 2077 C C . ALA A 1 293 ? 8.955 88.456 -53.804 1.00 11.66 315 ALA A C 1
ATOM 2078 O O . ALA A 1 293 ? 8.174 89.228 -54.363 1.00 13.84 315 ALA A O 1
ATOM 2080 N N . PHE A 1 294 ? 8.994 87.156 -54.100 1.00 11.04 316 PHE A N 1
ATOM 2081 C CA . PHE A 1 294 ? 8.421 86.575 -55.327 1.00 11.74 316 PHE A CA 1
ATOM 2082 C C . PHE A 1 294 ? 7.267 85.688 -55.026 1.00 11.96 316 PHE A C 1
ATOM 2083 O O . PHE A 1 294 ? 7.332 84.831 -54.112 1.00 13.12 316 PHE A O 1
ATOM 2091 N N . GLY A 1 295 ? 6.282 85.727 -55.890 1.00 11.60 317 GLY A N 1
ATOM 2092 C CA . GLY A 1 295 ? 5.238 84.674 -55.897 1.00 11.66 317 GLY A CA 1
ATOM 2093 C C . GLY A 1 295 ? 4.333 84.714 -54.739 1.00 12.10 317 GLY A C 1
ATOM 2094 O O . GLY A 1 295 ? 4.013 85.757 -54.142 1.00 12.72 317 GLY A O 1
ATOM 2095 N N . LYS A 1 296 ? 3.793 83.552 -54.402 1.00 11.32 318 LYS A N 1
ATOM 2096 C CA . LYS A 1 296 ? 2.797 83.399 -53.358 1.00 11.19 318 LYS A CA 1
ATOM 2097 C C . LYS A 1 296 ? 2.734 81.924 -52.939 1.00 11.00 318 LYS A C 1
ATOM 2098 O O . LYS A 1 296 ? 3.284 81.040 -53.630 1.00 11.61 318 LYS A O 1
ATOM 2104 N N . THR A 1 297 ? 2.023 81.728 -51.827 1.00 11.56 319 THR A N 1
ATOM 2105 C CA . THR A 1 297 ? 1.681 80.400 -51.373 1.00 11.45 319 THR A CA 1
ATOM 2106 C C . THR A 1 297 ? 0.289 80.023 -51.916 1.00 11.70 319 THR A C 1
ATOM 2107 O O . THR A 1 297 ? -0.441 80.901 -52.442 1.00 12.80 319 THR A O 1
ATOM 2111 N N . HIS A 1 298 ? -0.104 78.796 -51.699 1.00 11.09 320 HIS A N 1
ATOM 2112 C CA . HIS A 1 298 ? -1.371 78.258 -52.223 1.00 10.87 320 HIS A CA 1
ATOM 2113 C C . HIS A 1 298 ? -2.077 77.464 -51.160 1.00 11.07 320 HIS A C 1
ATOM 2114 O O . HIS A 1 298 ? -1.628 76.352 -50.767 1.00 11.17 320 HIS A O 1
ATOM 2121 N N . GLY A 1 299 ? -3.293 77.894 -50.859 1.00 12.05 321 GLY A N 1
ATOM 2122 C CA . GLY A 1 299 ? -4.068 77.246 -49.785 1.00 13.14 321 GLY A CA 1
ATOM 2123 C C . GLY A 1 299 ? -5.564 77.488 -49.951 1.00 14.24 321 GLY A C 1
ATOM 2124 O O . GLY A 1 299 ? -6.312 77.855 -49.029 1.00 14.81 321 GLY A O 1
ATOM 2125 N N . ALA A 1 300 ? -6.033 77.267 -51.187 1.00 14.02 322 ALA A N 1
ATOM 2126 C CA . ALA A 1 300 ? -7.390 77.681 -51.585 1.00 15.30 322 ALA A CA 1
ATOM 2127 C C . ALA A 1 300 ? -8.440 76.770 -51.088 1.00 16.90 322 ALA A C 1
ATOM 2128 O O . ALA A 1 300 ? -9.584 77.227 -51.057 1.00 18.11 322 ALA A O 1
ATOM 2130 N N . VAL A 1 301 ? -8.176 75.500 -50.860 1.00 15.94 323 VAL A N 1
ATOM 2131 C CA . VAL A 1 301 ? -9.199 74.451 -50.557 1.00 16.93 323 VAL A CA 1
ATOM 2132 C C . VAL A 1 301 ? -8.619 73.515 -49.545 1.00 16.99 323 VAL A C 1
ATOM 2133 O O . VAL A 1 301 ? -7.378 73.398 -49.393 1.00 17.71 323 VAL A O 1
ATOM 2137 N N . LYS A 1 302 ? -9.495 72.798 -48.838 1.00 19.95 324 LYS A N 1
ATOM 2138 C CA . LYS A 1 302 ? -9.092 71.934 -47.847 1.00 20.95 324 LYS A CA 1
ATOM 2139 C C . LYS A 1 302 ? -8.289 70.790 -48.425 1.00 19.55 324 LYS A C 1
ATOM 2140 O O . LYS A 1 302 ? -8.564 70.283 -49.503 1.00 19.83 324 LYS A O 1
ATOM 2146 N N . GLY A 1 303 ? -7.441 70.263 -47.600 1.00 19.93 325 GLY A N 1
ATOM 2147 C CA . GLY A 1 303 ? -6.523 69.184 -47.941 1.00 19.79 325 GLY A CA 1
ATOM 2148 C C . GLY A 1 303 ? -7.243 67.879 -48.265 1.00 19.60 325 GLY A C 1
ATOM 2149 O O . GLY A 1 303 ? -6.674 67.052 -48.931 1.00 19.72 325 GLY A O 1
ATOM 2150 N N . SER A 1 304 ? -8.467 67.660 -47.779 1.00 20.52 326 SER A N 1
ATOM 2151 C CA . SER A 1 304 ? -9.189 66.439 -48.046 1.00 20.84 326 SER A CA 1
ATOM 2152 C C . SER A 1 304 ? -9.488 66.340 -49.539 1.00 19.97 326 SER A C 1
ATOM 2153 O O . SER A 1 304 ? -9.850 65.257 -50.023 1.00 22.07 326 SER A O 1
ATOM 2156 N N . ASN A 1 305 ? -9.376 67.434 -50.273 1.00 18.16 327 ASN A N 1
ATOM 2157 C CA . ASN A 1 305 ? -9.601 67.428 -51.699 1.00 17.50 327 ASN A CA 1
ATOM 2158 C C . ASN A 1 305 ? -8.390 66.986 -52.594 1.00 16.30 327 ASN A C 1
ATOM 2159 O O . ASN A 1 305 ? -8.492 66.997 -53.834 1.00 17.30 327 ASN A O 1
ATOM 2164 N N . ILE A 1 306 ? -7.319 66.698 -51.918 1.00 15.51 328 ILE A N 1
ATOM 2165 C CA . ILE A 1 306 ? -6.026 66.453 -52.577 1.00 14.59 328 ILE A CA 1
ATOM 2166 C C . ILE A 1 306 ? -5.698 64.954 -52.543 1.00 15.29 328 ILE A C 1
ATOM 2167 O O . ILE A 1 306 ? -5.744 64.268 -51.527 1.00 16.83 328 ILE A O 1
ATOM 2172 N N . GLY A 1 307 ? -5.363 64.433 -53.716 1.00 14.19 329 GLY A N 1
ATOM 2173 C CA . GLY A 1 307 ? -5.052 62.999 -53.879 1.00 14.30 329 GLY A CA 1
ATOM 2174 C C . GLY A 1 307 ? -3.613 62.663 -53.559 1.00 13.44 329 GLY A C 1
ATOM 2175 O O . GLY A 1 307 ? -2.843 63.492 -53.071 1.00 13.51 329 GLY A O 1
ATOM 2176 N N . PRO A 1 308 ? -3.231 61.393 -53.771 1.00 13.49 330 PRO A N 1
ATOM 2177 C CA . PRO A 1 308 ? -1.936 60.921 -53.413 1.00 13.21 330 PRO A CA 1
ATOM 2178 C C . PRO A 1 308 ? -0.759 61.650 -54.033 1.00 12.53 330 PRO A C 1
ATOM 2179 O O . PRO A 1 308 ? -0.858 62.115 -55.164 1.00 12.40 330 PRO A O 1
ATOM 2183 N N . ALA A 1 309 ? 0.332 61.725 -53.298 1.00 12.39 331 ALA A N 1
ATOM 2184 C CA . ALA A 1 309 ? 1.594 62.247 -53.765 1.00 11.79 331 ALA A CA 1
ATOM 2185 C C . ALA A 1 309 ? 2.066 61.387 -54.926 1.00 11.74 331 ALA A C 1
ATOM 2186 O O . ALA A 1 309 ? 1.616 60.234 -55.131 1.00 12.24 331 ALA A O 1
ATOM 2188 N N . PRO A 1 310 ? 3.054 61.871 -55.711 1.00 10.79 332 PRO A N 1
ATOM 2189 C CA . PRO A 1 310 ? 3.413 61.157 -56.990 1.00 11.19 332 PRO A CA 1
ATOM 2190 C C . PRO A 1 310 ? 3.751 59.662 -56.829 1.00 11.01 332 PRO A C 1
ATOM 2191 O O . PRO A 1 310 ? 3.242 58.858 -57.621 1.00 11.69 332 PRO A O 1
ATOM 2195 N N . GLU A 1 311 ? 4.492 59.290 -55.785 1.00 11.20 333 GLU A N 1
ATOM 2196 C CA . GLU A 1 311 ? 4.857 57.866 -55.655 1.00 11.67 333 GLU A CA 1
ATOM 2197 C C . GLU A 1 311 ? 3.646 57.038 -55.263 1.00 12.73 333 GLU A C 1
ATOM 2198 O O . GLU A 1 311 ? 3.801 55.805 -55.408 1.00 14.78 333 GLU A O 1
ATOM 2204 N N . ALA A 1 312 ? 2.582 57.605 -54.825 1.00 12.46 334 ALA A N 1
ATOM 2205 C CA . ALA A 1 312 ? 1.401 56.807 -54.425 1.00 13.74 334 ALA A CA 1
ATOM 2206 C C . ALA A 1 312 ? 0.284 56.982 -55.406 1.00 13.88 334 ALA A C 1
ATOM 2207 O O . ALA A 1 312 ? -0.839 56.423 -55.252 1.00 16.45 334 ALA A O 1
ATOM 2209 N N . ALA A 1 313 ? 0.436 57.757 -56.475 1.00 13.53 335 ALA A N 1
ATOM 2210 C CA . ALA A 1 313 ? -0.625 58.032 -57.407 1.00 13.34 335 ALA A CA 1
ATOM 2211 C C . ALA A 1 313 ? -0.803 56.946 -58.544 1.00 14.82 335 ALA A C 1
ATOM 2212 O O . ALA A 1 313 ? 0.143 56.192 -58.779 1.00 16.65 335 ALA A O 1
ATOM 2214 N N . ASP A 1 314 ? -1.967 56.922 -59.106 1.00 15.98 336 ASP A N 1
ATOM 2215 C CA . ASP A 1 314 ? -2.286 55.984 -60.158 1.00 16.93 336 ASP A CA 1
ATOM 2216 C C . ASP A 1 314 ? -1.559 56.323 -61.484 1.00 16.35 336 ASP A C 1
ATOM 2217 O O . ASP A 1 314 ? -1.008 57.364 -61.664 1.00 14.25 336 ASP A O 1
ATOM 2222 N N . LEU A 1 315 ? -1.591 55.335 -62.389 1.00 16.76 337 LEU A N 1
ATOM 2223 C CA . LEU A 1 315 ? -0.805 55.476 -63.636 1.00 16.43 337 LEU A CA 1
ATOM 2224 C C . LEU A 1 315 ? -1.341 56.626 -64.474 1.00 17.33 337 LEU A C 1
ATOM 2225 O O . LEU A 1 315 ? -0.459 57.226 -65.142 1.00 17.27 337 LEU A O 1
ATOM 2230 N N . GLY A 1 316 ? -2.572 57.036 -64.360 1.00 16.02 338 GLY A N 1
ATOM 2231 C CA . GLY A 1 316 ? -3.049 58.102 -65.186 1.00 17.17 338 GLY A CA 1
ATOM 2232 C C . GLY A 1 316 ? -2.393 59.407 -64.853 1.00 15.89 338 GLY A C 1
ATOM 2233 O O . GLY A 1 316 ? -2.463 60.336 -65.676 1.00 17.96 338 GLY A O 1
ATOM 2234 N N . MET A 1 317 ? -1.928 59.583 -63.614 1.00 14.78 339 MET A N 1
ATOM 2235 C CA . MET A 1 317 ? -1.277 60.814 -63.258 1.00 13.58 339 MET A CA 1
ATOM 2236 C C . MET A 1 317 ? 0.062 60.970 -63.947 1.00 13.68 339 MET A C 1
ATOM 2237 O O . MET A 1 317 ? 0.642 62.050 -63.936 1.00 13.23 339 MET A O 1
ATOM 2242 N N . GLN A 1 318 ? 0.653 59.943 -64.496 1.00 13.22 340 GLN A N 1
ATOM 2243 C CA . GLN A 1 318 ? 1.876 60.005 -65.333 1.00 12.83 340 GLN A CA 1
ATOM 2244 C C . GLN A 1 318 ? 2.920 60.799 -64.622 1.00 12.44 340 GLN A C 1
ATOM 2245 O O . GLN A 1 318 ? 3.539 61.708 -65.176 1.00 12.90 340 GLN A O 1
ATOM 2251 N N . GLY A 1 319 ? 3.246 60.393 -63.389 1.00 11.36 341 GLY A N 1
ATOM 2252 C CA . GLY A 1 319 ? 4.285 60.976 -62.640 1.00 11.17 341 GLY A CA 1
ATOM 2253 C C . GLY A 1 319 ? 4.007 62.198 -61.804 1.00 10.57 341 GLY A C 1
ATOM 2254 O O . GLY A 1 319 ? 4.836 62.615 -61.001 1.00 11.64 341 GLY A O 1
ATOM 2255 N N . LEU A 1 320 ? 2.834 62.760 -62.007 1.00 10.99 342 LEU A N 1
ATOM 2256 C CA . LEU A 1 320 ? 2.357 63.896 -61.191 1.00 11.03 342 LEU A CA 1
ATOM 2257 C C . LEU A 1 320 ? 1.618 63.355 -59.970 1.00 11.66 342 LEU A C 1
ATOM 2258 O O . LEU A 1 320 ? 1.374 62.172 -59.815 1.00 12.25 342 LEU A O 1
ATOM 2263 N N . GLY A 1 321 ? 1.276 64.259 -59.066 1.00 11.14 343 GLY A N 1
ATOM 2264 C CA . GLY A 1 321 ? 0.508 63.877 -57.881 1.00 11.41 343 GLY A CA 1
ATOM 2265 C C . GLY A 1 321 ? -0.248 64.979 -57.309 1.00 11.59 343 GLY A C 1
ATOM 2266 O O . GLY A 1 321 ? -0.349 66.056 -57.899 1.00 12.26 343 GLY A O 1
ATOM 2267 N N . TRP A 1 322 ? -0.830 64.769 -56.134 1.00 11.43 344 TRP A N 1
ATOM 2268 C CA . TRP A 1 322 ? -1.613 65.763 -55.439 1.00 11.77 344 TRP A CA 1
ATOM 2269 C C . TRP A 1 322 ? -2.773 66.269 -56.280 1.00 11.95 344 TRP A C 1
ATOM 2270 O O . TRP A 1 322 ? -3.136 67.446 -56.229 1.00 12.35 344 TRP A O 1
ATOM 2281 N N . HIS A 1 323 ? -3.439 65.380 -57.002 1.00 13.22 345 HIS A N 1
ATOM 2282 C CA . HIS A 1 323 ? -4.571 65.795 -57.801 1.00 15.19 345 HIS A CA 1
ATOM 2283 C C . HIS A 1 323 ? -5.646 66.482 -56.967 1.00 14.45 345 HIS A C 1
ATOM 2284 O O . HIS A 1 323 ? -6.064 65.908 -55.944 1.00 15.75 345 HIS A O 1
ATOM 2291 N N . ASN A 1 324 ? -6.096 67.623 -57.334 1.00 14.76 346 ASN A N 1
ATOM 2292 C CA . ASN A 1 324 ? -7.084 68.432 -56.564 1.00 14.28 346 ASN A CA 1
ATOM 2293 C C . ASN A 1 324 ? -8.383 68.297 -57.291 1.00 15.37 346 ASN A C 1
ATOM 2294 O O . ASN A 1 324 ? -8.530 68.721 -58.427 1.00 15.73 346 ASN A O 1
ATOM 2299 N N . SER A 1 325 ? -9.405 67.758 -56.584 1.00 16.92 347 SER A N 1
ATOM 2300 C CA . SER A 1 325 ? -10.703 67.531 -57.194 1.00 18.38 347 SER A CA 1
ATOM 2301 C C . SER A 1 325 ? -11.585 68.718 -57.212 1.00 18.35 347 SER A C 1
ATOM 2302 O O . SER A 1 325 ? -12.738 68.546 -57.720 1.00 20.38 347 SER A O 1
ATOM 2305 N N . VAL A 1 326 ? -11.202 69.911 -56.705 1.00 17.12 348 VAL A N 1
ATOM 2306 C CA . VAL A 1 326 ? -12.097 71.045 -56.784 1.00 18.31 348 VAL A CA 1
ATOM 2307 C C . VAL A 1 326 ? -11.887 71.748 -58.118 1.00 19.48 348 VAL A C 1
ATOM 2308 O O . VAL A 1 326 ? -10.789 72.194 -58.446 1.00 20.04 348 VAL A O 1
ATOM 2312 N N . GLY A 1 327 ? -12.931 71.935 -58.944 1.00 22.14 349 GLY A N 1
ATOM 2313 C CA . GLY A 1 327 ? -12.762 72.650 -60.196 1.00 22.35 349 GLY A CA 1
ATOM 2314 C C . GLY A 1 327 ? -11.851 71.855 -61.067 1.00 21.79 349 GLY A C 1
ATOM 2315 O O . GLY A 1 327 ? -11.874 70.654 -61.083 1.00 22.44 349 GLY A O 1
ATOM 2316 N N . ASP A 1 328 ? -10.934 72.578 -61.735 1.00 22.56 350 ASP A N 1
ATOM 2317 C CA . ASP A 1 328 ? -9.914 71.904 -62.507 1.00 23.26 350 ASP A CA 1
ATOM 2318 C C . ASP A 1 328 ? -8.646 71.601 -61.660 1.00 18.12 350 ASP A C 1
ATOM 2319 O O . ASP A 1 328 ? -7.640 71.082 -62.183 1.00 21.83 350 ASP A O 1
ATOM 2324 N N . GLY A 1 329 ? -8.733 71.891 -60.353 1.00 17.81 351 GLY A N 1
ATOM 2325 C CA . GLY A 1 329 ? -7.635 71.565 -59.412 1.00 17.23 351 GLY A CA 1
ATOM 2326 C C . GLY A 1 329 ? -6.454 72.522 -59.476 1.00 16.38 351 GLY A C 1
ATOM 2327 O O . GLY A 1 329 ? -5.425 72.325 -58.808 1.00 17.35 351 GLY A O 1
ATOM 2328 N N . ASN A 1 330 ? -6.578 73.640 -60.149 1.00 15.33 352 ASN A N 1
ATOM 2329 C CA . ASN A 1 330 ? -5.496 74.519 -60.458 1.00 14.81 352 ASN A CA 1
ATOM 2330 C C . ASN A 1 330 ? -5.968 75.925 -60.556 1.00 15.29 352 ASN A C 1
ATOM 2331 O O . ASN A 1 330 ? -7.097 76.243 -60.228 1.00 16.08 352 ASN A O 1
ATOM 2336 N N . GLY A 1 331 ? -5.125 76.846 -60.975 1.00 15.14 353 GLY A N 1
ATOM 2337 C CA . GLY A 1 331 ? -5.535 78.237 -61.148 1.00 15.00 353 GLY A CA 1
ATOM 2338 C C . GLY A 1 331 ? -6.002 78.777 -59.753 1.00 14.87 353 GLY A C 1
ATOM 2339 O O . GLY A 1 331 ? -5.316 78.613 -58.736 1.00 14.93 353 GLY A O 1
ATOM 2340 N N . PRO A 1 332 ? -7.200 79.370 -59.650 1.00 17.35 354 PRO A N 1
ATOM 2341 C CA . PRO A 1 332 ? -7.674 79.830 -58.381 1.00 16.59 354 PRO A CA 1
ATOM 2342 C C . PRO A 1 332 ? -7.894 78.789 -57.294 1.00 17.15 354 PRO A C 1
ATOM 2343 O O . PRO A 1 332 ? -8.003 79.148 -56.122 1.00 18.43 354 PRO A O 1
ATOM 2347 N N . ASN A 1 333 ? -7.917 77.527 -57.671 1.00 15.60 355 ASN A N 1
ATOM 2348 C CA . ASN A 1 333 ? -8.136 76.449 -56.657 1.00 16.32 355 ASN A CA 1
ATOM 2349 C C . ASN A 1 333 ? -6.835 75.783 -56.188 1.00 15.48 355 ASN A C 1
ATOM 2350 O O . ASN A 1 333 ? -6.858 74.844 -55.439 1.00 14.86 355 ASN A O 1
ATOM 2355 N N . GLN A 1 334 ? -5.690 76.323 -56.578 1.00 14.10 356 GLN A N 1
ATOM 2356 C CA . GLN A 1 334 ? -4.424 75.741 -56.195 1.00 12.91 356 GLN A CA 1
ATOM 2357 C C . GLN A 1 334 ? -4.254 75.591 -54.668 1.00 12.33 356 GLN A C 1
ATOM 2358 O O . GLN A 1 334 ? -4.563 76.487 -53.888 1.00 13.15 356 GLN A O 1
ATOM 2364 N N . MET A 1 335 ? -3.790 74.393 -54.299 1.00 12.63 357 MET A N 1
ATOM 2365 C CA . MET A 1 335 ? -3.508 74.066 -52.904 1.00 12.88 357 MET A CA 1
ATOM 2366 C C . MET A 1 335 ? -2.209 73.306 -52.879 1.00 12.09 357 MET A C 1
ATOM 2367 O O . MET A 1 335 ? -2.064 72.212 -53.452 1.00 12.16 357 MET A O 1
ATOM 2372 N N . THR A 1 336 ? -1.270 73.886 -52.171 1.00 11.87 358 THR A N 1
ATOM 2373 C CA . THR A 1 336 ? 0.097 73.390 -52.045 1.00 11.02 358 THR A CA 1
ATOM 2374 C C . THR A 1 336 ? 0.443 73.205 -50.608 1.00 12.59 358 THR A C 1
ATOM 2375 O O . THR A 1 336 ? 0.508 72.074 -50.144 1.00 17.37 358 THR A O 1
ATOM 2379 N N . SER A 1 337 ? 0.597 74.257 -49.828 1.00 12.30 359 SER A N 1
ATOM 2380 C CA . SER A 1 337 ? 0.940 74.167 -48.399 1.00 12.57 359 SER A CA 1
ATOM 2381 C C . SER A 1 337 ? -0.237 74.298 -47.471 1.00 12.99 359 SER A C 1
ATOM 2382 O O . SER A 1 337 ? -0.063 74.058 -46.296 1.00 15.38 359 SER A O 1
ATOM 2385 N N . GLY A 1 338 ? -1.330 74.870 -47.980 1.00 12.66 360 GLY A N 1
ATOM 2386 C CA . GLY A 1 338 ? -2.474 75.144 -47.163 1.00 13.43 360 GLY A CA 1
ATOM 2387 C C . GLY A 1 338 ? -2.471 76.570 -46.642 1.00 14.02 360 GLY A C 1
ATOM 2388 O O . GLY A 1 338 ? -3.484 77.006 -46.078 1.00 15.66 360 GLY A O 1
ATOM 2389 N N . LEU A 1 339 ? -1.419 77.341 -46.883 1.00 13.17 361 LEU A N 1
ATOM 2390 C CA . LEU A 1 339 ? -1.357 78.767 -46.554 1.00 13.53 361 LEU A CA 1
ATOM 2391 C C . LEU A 1 339 ? -1.765 79.582 -47.802 1.00 13.43 361 LEU A C 1
ATOM 2392 O O . LEU A 1 339 ? -1.484 79.137 -48.897 1.00 13.17 361 LEU A O 1
ATOM 2397 N N . GLU A 1 340 ? -2.265 80.789 -47.625 1.00 13.57 362 GLU A N 1
ATOM 2398 C CA . GLU A 1 340 ? -2.644 81.669 -48.715 1.00 13.76 362 GLU A CA 1
ATOM 2399 C C . GLU A 1 340 ? -2.070 83.056 -48.460 1.00 14.05 362 GLU A C 1
ATOM 2400 O O . GLU A 1 340 ? -2.770 83.950 -47.965 1.00 14.28 362 GLU A O 1
ATOM 2406 N N . VAL A 1 341 ? -0.803 83.239 -48.820 1.00 13.28 363 VAL A N 1
ATOM 2407 C CA . VAL A 1 341 ? -0.019 84.397 -48.489 1.00 13.04 363 VAL A CA 1
ATOM 2408 C C . VAL A 1 341 ? 0.554 84.929 -49.805 1.00 12.36 363 VAL A C 1
ATOM 2409 O O . VAL A 1 341 ? 1.067 84.216 -50.645 1.00 12.93 363 VAL A O 1
ATOM 2413 N N . ILE A 1 342 ? 0.397 86.229 -49.999 1.00 12.08 364 ILE A N 1
ATOM 2414 C CA . ILE A 1 342 ? 1.070 87.007 -51.022 1.00 11.99 364 ILE A CA 1
ATOM 2415 C C . ILE A 1 342 ? 1.891 88.082 -50.354 1.00 11.97 364 ILE A C 1
ATOM 2416 O O . ILE A 1 342 ? 1.324 89.007 -49.768 1.00 12.90 364 ILE A O 1
ATOM 2421 N N . TRP A 1 343 ? 3.219 88.003 -50.463 1.00 11.83 365 TRP A N 1
ATOM 2422 C CA . TRP A 1 343 ? 4.053 88.827 -49.651 1.00 11.70 365 TRP A CA 1
ATOM 2423 C C . TRP A 1 343 ? 4.173 90.260 -50.098 1.00 12.41 365 TRP A C 1
ATOM 2424 O O . TRP A 1 343 ? 4.293 91.158 -49.276 1.00 13.61 365 TRP A O 1
ATOM 2435 N N . THR A 1 344 ? 4.209 90.445 -51.423 1.00 12.92 366 THR A N 1
ATOM 2436 C CA . THR A 1 344 ? 4.439 91.803 -51.992 1.00 14.22 366 THR A CA 1
ATOM 2437 C C . THR A 1 344 ? 3.349 92.145 -52.956 1.00 14.29 366 THR A C 1
ATOM 2438 O O . THR A 1 344 ? 2.554 91.340 -53.423 1.00 13.92 366 THR A O 1
ATOM 2442 N N . LYS A 1 345 ? 3.312 93.468 -53.213 1.00 15.65 367 LYS A N 1
ATOM 2443 C CA . LYS A 1 345 ? 2.360 94.009 -54.178 1.00 16.19 367 LYS A CA 1
ATOM 2444 C C . LYS A 1 345 ? 2.781 93.787 -55.620 1.00 17.27 367 LYS A C 1
ATOM 2445 O O . LYS A 1 345 ? 1.964 93.978 -56.542 1.00 18.47 367 LYS A O 1
ATOM 2451 N N . THR A 1 346 ? 3.967 93.308 -55.820 1.00 15.90 368 THR A N 1
ATOM 2452 C CA . THR A 1 346 ? 4.561 93.085 -57.160 1.00 15.57 368 THR A CA 1
ATOM 2453 C C . THR A 1 346 ? 5.288 91.715 -57.191 1.00 13.71 368 THR A C 1
ATOM 2454 O O . THR A 1 346 ? 6.518 91.642 -57.190 1.00 14.43 368 THR A O 1
ATOM 2458 N N . PRO A 1 347 ? 4.469 90.638 -57.155 1.00 14.03 369 PRO A N 1
ATOM 2459 C CA . PRO A 1 347 ? 5.106 89.279 -56.936 1.00 13.28 369 PRO A CA 1
ATOM 2460 C C . PRO A 1 347 ? 5.933 88.812 -58.079 1.00 13.13 369 PRO A C 1
ATOM 2461 O O . PRO A 1 347 ? 6.554 87.734 -57.971 1.00 13.09 369 PRO A O 1
ATOM 2465 N N . THR A 1 348 ? 6.070 89.517 -59.200 1.00 13.48 370 THR A N 1
ATOM 2466 C CA . THR A 1 348 ? 6.906 89.164 -60.330 1.00 13.73 370 THR A CA 1
ATOM 2467 C C . THR A 1 348 ? 8.007 90.125 -60.522 1.00 12.75 370 THR A C 1
ATOM 2468 O O . THR A 1 348 ? 8.697 90.100 -61.523 1.00 13.87 370 THR A O 1
ATOM 2472 N N . LYS A 1 349 ? 8.337 90.969 -59.518 1.00 13.42 371 LYS A N 1
ATOM 2473 C CA . LYS A 1 349 ? 9.418 91.899 -59.711 1.00 14.33 371 LYS A CA 1
ATOM 2474 C C . LYS A 1 349 ? 10.150 92.153 -58.392 1.00 13.14 371 LYS A C 1
ATOM 2475 O O . LYS A 1 349 ? 9.470 92.391 -57.370 1.00 15.36 371 LYS A O 1
ATOM 2481 N N . TRP A 1 350 ? 11.443 92.116 -58.435 1.00 12.82 372 TRP A N 1
ATOM 2482 C CA . TRP A 1 350 ? 12.271 92.334 -57.226 1.00 13.24 372 TRP A CA 1
ATOM 2483 C C . TRP A 1 350 ? 11.857 93.643 -56.592 1.00 13.03 372 TRP A C 1
ATOM 2484 O O . TRP A 1 350 ? 11.661 94.651 -57.306 1.00 15.58 372 TRP A O 1
ATOM 2495 N N . SER A 1 351 ? 11.822 93.718 -55.273 1.00 13.09 373 SER A N 1
ATOM 2496 C CA . SER A 1 351 ? 11.449 94.889 -54.544 1.00 13.30 373 SER A CA 1
ATOM 2497 C C . SER A 1 351 ? 11.936 94.736 -53.090 1.00 13.54 373 SER A C 1
ATOM 2498 O O . SER A 1 351 ? 12.500 93.689 -52.719 1.00 14.35 373 SER A O 1
ATOM 2501 N N . ASN A 1 352 ? 11.651 95.742 -52.268 1.00 13.86 374 ASN A N 1
ATOM 2502 C CA . ASN A 1 352 ? 11.855 95.672 -50.812 1.00 14.88 374 ASN A CA 1
ATOM 2503 C C . ASN A 1 352 ? 10.534 95.591 -50.129 1.00 13.79 374 ASN A C 1
ATOM 2504 O O . ASN A 1 352 ? 10.418 95.857 -48.940 1.00 14.08 374 ASN A O 1
ATOM 2509 N N . GLY A 1 353 ? 9.474 95.171 -50.829 1.00 12.85 375 GLY A N 1
ATOM 2510 C CA . GLY A 1 353 ? 8.177 95.046 -50.233 1.00 13.50 375 GLY A CA 1
ATOM 2511 C C . GLY A 1 353 ? 7.986 94.061 -49.057 1.00 12.90 375 GLY A C 1
ATOM 2512 O O . GLY A 1 353 ? 7.105 94.239 -48.234 1.00 14.23 375 GLY A O 1
ATOM 2513 N N . TYR A 1 354 ? 8.783 93.033 -49.120 1.00 12.80 376 TYR A N 1
ATOM 2514 C CA . TYR A 1 354 ? 8.742 92.006 -48.033 1.00 12.28 376 TYR A CA 1
ATOM 2515 C C . TYR A 1 354 ? 9.111 92.606 -46.728 1.00 13.12 376 TYR A C 1
ATOM 2516 O O . TYR A 1 354 ? 8.297 92.571 -45.791 1.00 12.28 376 TYR A O 1
ATOM 2525 N N . LEU A 1 355 ? 10.291 93.257 -46.614 1.00 12.53 377 LEU A N 1
ATOM 2526 C CA . LEU A 1 355 ? 10.630 93.855 -45.346 1.00 13.01 377 LEU A CA 1
ATOM 2527 C C . LEU A 1 355 ? 9.743 94.969 -44.960 1.00 13.84 377 LEU A C 1
ATOM 2528 O O . LEU A 1 355 ? 9.457 95.241 -43.788 1.00 15.27 377 LEU A O 1
ATOM 2533 N N . GLU A 1 356 ? 9.306 95.772 -45.944 1.00 13.93 378 GLU A N 1
ATOM 2534 C CA . GLU A 1 356 ? 8.429 96.893 -45.621 1.00 14.72 378 GLU A CA 1
ATOM 2535 C C . GLU A 1 356 ? 7.149 96.403 -45.037 1.00 14.53 378 GLU A C 1
ATOM 2536 O O . GLU A 1 356 ? 6.690 96.981 -44.035 1.00 15.52 378 GLU A O 1
ATOM 2542 N N . SER A 1 357 ? 6.537 95.367 -45.620 1.00 13.73 379 SER A N 1
ATOM 2543 C CA . SER A 1 357 ? 5.311 94.833 -45.034 1.00 13.97 379 SER A CA 1
ATOM 2544 C C . SER A 1 357 ? 5.592 94.253 -43.635 1.00 14.52 379 SER A C 1
ATOM 2545 O O . SER A 1 357 ? 4.826 94.481 -42.674 1.00 14.67 379 SER A O 1
ATOM 2548 N N . LEU A 1 358 ? 6.626 93.436 -43.582 1.00 13.63 380 LEU A N 1
ATOM 2549 C CA . LEU A 1 358 ? 6.926 92.739 -42.350 1.00 14.05 380 LEU A CA 1
ATOM 2550 C C . LEU A 1 358 ? 7.043 93.689 -41.165 1.00 13.92 380 LEU A C 1
ATOM 2551 O O . LEU A 1 358 ? 6.449 93.496 -40.086 1.00 14.38 380 LEU A O 1
ATOM 2556 N N . ILE A 1 359 ? 7.802 94.748 -41.345 1.00 15.01 381 ILE A N 1
ATOM 2557 C CA . ILE A 1 359 ? 8.045 95.704 -40.237 1.00 15.81 381 ILE A CA 1
ATOM 2558 C C . ILE A 1 359 ? 6.994 96.779 -40.082 1.00 16.25 381 ILE A C 1
ATOM 2559 O O . ILE A 1 359 ? 6.685 97.167 -38.969 1.00 17.36 381 ILE A O 1
ATOM 2564 N N . ASN A 1 360 ? 6.359 97.210 -41.151 1.00 16.37 382 ASN A N 1
ATOM 2565 C CA . ASN A 1 360 ? 5.493 98.399 -41.062 1.00 17.11 382 ASN A CA 1
ATOM 2566 C C . ASN A 1 360 ? 4.044 98.076 -40.921 1.00 18.07 382 ASN A C 1
ATOM 2567 O O . ASN A 1 360 ? 3.252 98.976 -40.662 1.00 19.61 382 ASN A O 1
ATOM 2572 N N . ASN A 1 361 ? 3.607 96.830 -41.076 1.00 16.28 383 ASN A N 1
ATOM 2573 C CA . ASN A 1 361 ? 2.264 96.400 -40.785 1.00 16.89 383 ASN A CA 1
ATOM 2574 C C . ASN A 1 361 ? 2.165 95.919 -39.343 1.00 17.09 383 ASN A C 1
ATOM 2575 O O . ASN A 1 361 ? 3.134 95.447 -38.762 1.00 17.84 383 ASN A O 1
ATOM 2580 N N . ASN A 1 362 ? 0.955 96.015 -38.827 1.00 18.91 384 ASN A N 1
ATOM 2581 C CA . ASN A 1 362 ? 0.477 95.308 -37.612 1.00 20.66 384 ASN A CA 1
ATOM 2582 C C . ASN A 1 362 ? -0.183 94.010 -38.032 1.00 19.50 384 ASN A C 1
ATOM 2583 O O . ASN A 1 362 ? -1.062 94.012 -38.869 1.00 21.30 384 ASN A O 1
ATOM 2588 N N . TRP A 1 363 ? 0.212 92.930 -37.361 1.00 16.83 385 TRP A N 1
ATOM 2589 C CA . TRP A 1 363 ? -0.153 91.566 -37.741 1.00 16.29 385 TRP A CA 1
ATOM 2590 C C . TRP A 1 363 ? -1.139 90.928 -36.793 1.00 17.91 385 TRP A C 1
ATOM 2591 O O . TRP A 1 363 ? -0.962 90.989 -35.611 1.00 20.52 385 TRP A O 1
ATOM 2602 N N . THR A 1 364 ? -2.121 90.314 -37.391 1.00 17.49 386 THR A N 1
ATOM 2603 C CA . THR A 1 364 ? -3.116 89.487 -36.672 1.00 18.05 386 THR A CA 1
ATOM 2604 C C . THR A 1 364 ? -3.149 88.089 -37.197 1.00 18.07 386 THR A C 1
ATOM 2605 O O . THR A 1 364 ? -3.085 87.865 -38.399 1.00 18.33 386 THR A O 1
ATOM 2609 N N . LEU A 1 365 ? -3.388 87.153 -36.263 1.00 18.31 387 LEU A N 1
ATOM 2610 C CA . LEU A 1 365 ? -3.417 85.755 -36.573 1.00 19.75 387 LEU A CA 1
ATOM 2611 C C . LEU A 1 365 ? -4.773 85.392 -37.167 1.00 18.79 387 LEU A C 1
ATOM 2612 O O . LEU A 1 365 ? -5.808 85.733 -36.555 1.00 21.49 387 LEU A O 1
ATOM 2617 N N . VAL A 1 366 ? -4.815 84.823 -38.337 1.00 18.59 388 VAL A N 1
ATOM 2618 C CA . VAL A 1 366 ? -5.978 84.463 -39.071 1.00 19.18 388 VAL A CA 1
ATOM 2619 C C . VAL A 1 366 ? -5.835 83.046 -39.635 1.00 19.13 388 VAL A C 1
ATOM 2620 O O . VAL A 1 366 ? -4.732 82.482 -39.564 1.00 20.49 388 VAL A O 1
ATOM 2624 N N . GLU A 1 367 ? -6.873 82.565 -40.295 1.00 20.19 389 GLU A N 1
ATOM 2625 C CA . GLU A 1 367 ? -6.851 81.218 -40.951 1.00 20.83 389 GLU A CA 1
ATOM 2626 C C . GLU A 1 367 ? -7.014 81.415 -42.467 1.00 19.38 389 GLU A C 1
ATOM 2627 O O . GLU A 1 367 ? -7.763 82.254 -42.961 1.00 20.45 389 GLU A O 1
ATOM 2633 N N . SER A 1 368 ? -6.191 80.632 -43.221 1.00 18.19 390 SER A N 1
ATOM 2634 C CA . SER A 1 368 ? -6.372 80.563 -44.640 1.00 18.14 390 SER A CA 1
ATOM 2635 C C . SER A 1 368 ? -7.656 79.819 -45.012 1.00 17.01 390 SER A C 1
ATOM 2636 O O . SER A 1 368 ? -8.250 79.162 -44.115 1.00 19.27 390 SER A O 1
ATOM 2639 N N . PRO A 1 369 ? -8.020 79.804 -46.317 1.00 18.28 391 PRO A N 1
ATOM 2640 C CA . PRO A 1 369 ? -9.161 79.054 -46.700 1.00 19.05 391 PRO A CA 1
ATOM 2641 C C . PRO A 1 369 ? -9.049 77.547 -46.405 1.00 20.68 391 PRO A C 1
ATOM 2642 O O . PRO A 1 369 ? -10.103 76.872 -46.180 1.00 21.94 391 PRO A O 1
ATOM 2646 N N . ALA A 1 370 ? -7.874 77.011 -46.301 1.00 19.52 392 ALA A N 1
ATOM 2647 C CA . ALA A 1 370 ? -7.703 75.612 -45.995 1.00 19.35 392 ALA A CA 1
ATOM 2648 C C . ALA A 1 370 ? -7.622 75.388 -44.520 1.00 21.29 392 ALA A C 1
ATOM 2649 O O . ALA A 1 370 ? -7.573 74.215 -44.060 1.00 23.08 392 ALA A O 1
ATOM 2651 N N . GLY A 1 371 ? -7.674 76.427 -43.705 1.00 21.24 393 GLY A N 1
ATOM 2652 C CA . GLY A 1 371 ? -7.604 76.289 -42.283 1.00 22.89 393 GLY A CA 1
ATOM 2653 C C . GLY A 1 371 ? -6.314 76.474 -41.521 1.00 22.55 393 GLY A C 1
ATOM 2654 O O . GLY A 1 371 ? -6.263 76.388 -40.280 1.00 27.47 393 GLY A O 1
ATOM 2655 N N . ALA A 1 372 ? -5.221 76.773 -42.222 1.00 19.53 394 ALA A N 1
ATOM 2656 C CA . ALA A 1 372 ? -3.967 76.945 -41.619 1.00 20.50 394 ALA A CA 1
ATOM 2657 C C . ALA A 1 372 ? -3.745 78.347 -41.070 1.00 18.73 394 ALA A C 1
ATOM 2658 O O . ALA A 1 372 ? -4.350 79.268 -41.599 1.00 20.79 394 ALA A O 1
ATOM 2660 N N A HIS A 1 373 ? -2.877 78.404 -40.033 0.50 17.98 395 HIS A N 1
ATOM 2661 N N B HIS A 1 373 ? -2.947 78.488 -40.093 0.50 18.39 395 HIS A N 1
ATOM 2662 C CA A HIS A 1 373 ? -2.448 79.645 -39.226 0.50 17.56 395 HIS A CA 1
ATOM 2663 C CA B HIS A 1 373 ? -2.850 79.804 -39.522 0.50 18.64 395 HIS A CA 1
ATOM 2664 C C A HIS A 1 373 ? -1.569 80.516 -40.175 0.50 15.77 395 HIS A C 1
ATOM 2665 C C B HIS A 1 373 ? -1.661 80.536 -40.152 0.50 16.27 395 HIS A C 1
ATOM 2666 O O A HIS A 1 373 ? -0.524 80.059 -40.645 0.50 14.61 395 HIS A O 1
ATOM 2667 O O B HIS A 1 373 ? -0.589 80.050 -40.357 0.50 15.07 395 HIS A O 1
ATOM 2680 N N . GLN A 1 374 ? -1.957 81.800 -40.372 1.00 15.45 396 GLN A N 1
ATOM 2681 C CA . GLN A 1 374 ? -1.042 82.822 -41.004 1.00 15.17 396 GLN A CA 1
ATOM 2682 C C . GLN A 1 374 ? -1.388 84.139 -40.420 1.00 15.06 396 GLN A C 1
ATOM 2683 O O . GLN A 1 374 ? -2.256 84.277 -39.535 1.00 16.18 396 GLN A O 1
ATOM 2689 N N . TRP A 1 375 ? -0.722 85.168 -40.919 1.00 13.78 397 TRP A N 1
ATOM 2690 C CA . TRP A 1 375 ? -0.878 86.492 -40.347 1.00 14.21 397 TRP A CA 1
ATOM 2691 C C . TRP A 1 375 ? -1.354 87.464 -41.425 1.00 14.24 397 TRP A C 1
ATOM 2692 O O . TRP A 1 375 ? -0.909 87.419 -42.559 1.00 13.91 397 TRP A O 1
ATOM 2703 N N . GLU A 1 376 ? -2.217 88.349 -41.035 1.00 15.35 398 GLU A N 1
ATOM 2704 C CA . GLU A 1 376 ? -2.820 89.312 -41.969 1.00 16.92 398 GLU A CA 1
ATOM 2705 C C . GLU A 1 376 ? -2.728 90.686 -41.340 1.00 17.19 398 GLU A C 1
ATOM 2706 O O . GLU A 1 376 ? -2.822 90.852 -40.123 1.00 16.55 398 GLU A O 1
ATOM 2712 N N . ALA A 1 377 ? -2.543 91.710 -42.228 1.00 17.38 399 ALA A N 1
ATOM 2713 C CA . ALA A 1 377 ? -2.604 93.110 -41.810 1.00 18.85 399 ALA A CA 1
ATOM 2714 C C . ALA A 1 377 ? -4.087 93.527 -41.957 1.00 20.23 399 ALA A C 1
ATOM 2715 O O . ALA A 1 377 ? -4.487 93.973 -43.020 1.00 21.61 399 ALA A O 1
ATOM 2717 N N . VAL A 1 378 ? -4.909 93.289 -40.970 1.00 21.55 400 VAL A N 1
ATOM 2718 C CA . VAL A 1 378 ? -6.380 93.403 -41.132 1.00 23.24 400 VAL A CA 1
ATOM 2719 C C . VAL A 1 378 ? -6.799 94.894 -41.287 1.00 23.84 400 VAL A C 1
ATOM 2720 O O . VAL A 1 378 ? -7.865 95.098 -41.820 1.00 26.80 400 VAL A O 1
ATOM 2724 N N . ASN A 1 379 ? -5.931 95.856 -40.955 1.00 24.25 401 ASN A N 1
ATOM 2725 C CA . ASN A 1 379 ? -6.194 97.296 -41.242 1.00 26.72 401 ASN A CA 1
ATOM 2726 C C . ASN A 1 379 ? -5.295 97.812 -42.318 1.00 26.25 401 ASN A C 1
ATOM 2727 O O . ASN A 1 379 ? -5.064 98.997 -42.420 1.00 27.80 401 ASN A O 1
ATOM 2732 N N . GLY A 1 380 ? -4.714 96.875 -43.080 1.00 22.08 402 GLY A N 1
ATOM 2733 C CA . GLY A 1 380 ? -3.801 97.249 -44.107 1.00 23.56 402 GLY A CA 1
ATOM 2734 C C . GLY A 1 380 ? -4.531 97.760 -45.362 1.00 23.26 402 GLY A C 1
ATOM 2735 O O . GLY A 1 380 ? -5.717 97.566 -45.534 1.00 24.69 402 GLY A O 1
ATOM 2736 N N . THR A 1 381 ? -3.700 98.205 -46.285 1.00 21.52 403 THR A N 1
ATOM 2737 C CA . THR A 1 381 ? -4.164 98.531 -47.611 1.00 23.05 403 THR A CA 1
ATOM 2738 C C . THR A 1 381 ? -4.601 97.353 -48.408 1.00 23.12 403 THR A C 1
ATOM 2739 O O . THR A 1 381 ? -4.006 96.248 -48.307 1.00 21.76 403 THR A O 1
ATOM 2743 N N . VAL A 1 382 ? -5.588 97.502 -49.262 1.00 22.83 404 VAL A N 1
ATOM 2744 C CA . VAL A 1 382 ? -6.226 96.417 -50.055 1.00 23.65 404 VAL A CA 1
ATOM 2745 C C . VAL A 1 382 ? -5.717 96.537 -51.459 1.00 24.65 404 VAL A C 1
ATOM 2746 O O . VAL A 1 382 ? -6.434 96.941 -52.379 1.00 24.77 404 VAL A O 1
ATOM 2750 N N . ASP A 1 383 ? -4.470 96.168 -51.646 1.00 21.92 405 ASP A N 1
ATOM 2751 C CA . ASP A 1 383 ? -3.717 96.447 -52.865 1.00 22.07 405 ASP A CA 1
ATOM 2752 C C . ASP A 1 383 ? -2.697 95.356 -53.241 1.00 20.72 405 ASP A C 1
ATOM 2753 O O . ASP A 1 383 ? -1.787 95.596 -54.010 1.00 21.06 405 ASP A O 1
ATOM 2758 N N . TYR A 1 384 ? -2.881 94.158 -52.658 1.00 20.34 406 TYR A N 1
ATOM 2759 C CA . TYR A 1 384 ? -2.021 93.011 -53.042 1.00 18.60 406 TYR A CA 1
ATOM 2760 C C . TYR A 1 384 ? -2.818 92.331 -54.134 1.00 17.67 406 TYR A C 1
ATOM 2761 O O . TYR A 1 384 ? -3.972 91.994 -54.002 1.00 19.14 406 TYR A O 1
ATOM 2770 N N . PRO A 1 385 ? -2.169 92.136 -55.286 1.00 18.87 407 PRO A N 1
ATOM 2771 C CA . PRO A 1 385 ? -2.928 91.662 -56.470 1.00 18.43 407 PRO A CA 1
ATOM 2772 C C . PRO A 1 385 ? -3.448 90.186 -56.368 1.00 17.41 407 PRO A C 1
ATOM 2773 O O . PRO A 1 385 ? -2.730 89.298 -55.824 1.00 17.69 407 PRO A O 1
ATOM 2777 N N . ASP A 1 386 ? -4.559 89.854 -56.932 1.00 18.18 408 ASP A N 1
ATOM 2778 C CA . ASP A 1 386 ? -5.007 88.526 -57.018 1.00 18.39 408 ASP A CA 1
ATOM 2779 C C . ASP A 1 386 ? -4.355 87.864 -58.271 1.00 18.41 408 ASP A C 1
ATOM 2780 O O . ASP A 1 386 ? -4.193 88.484 -59.311 1.00 18.00 408 ASP A O 1
ATOM 2785 N N . PRO A 1 387 ? -3.969 86.574 -58.198 1.00 16.77 409 PRO A N 1
ATOM 2786 C CA . PRO A 1 387 ? -3.158 85.970 -59.227 1.00 16.56 409 PRO A CA 1
ATOM 2787 C C . PRO A 1 387 ? -3.894 85.661 -60.548 1.00 18.27 409 PRO A C 1
ATOM 2788 O O . PRO A 1 387 ? -3.248 85.390 -61.555 1.00 17.67 409 PRO A O 1
ATOM 2792 N N . PHE A 1 388 ? -5.229 85.717 -60.520 1.00 17.67 410 PHE A N 1
ATOM 2793 C CA . PHE A 1 388 ? -6.027 85.425 -61.726 1.00 18.13 410 PHE A CA 1
ATOM 2794 C C . PHE A 1 388 ? -7.064 86.546 -61.978 1.00 21.39 410 PHE A C 1
ATOM 2795 O O . PHE A 1 388 ? -7.956 86.351 -62.803 1.00 23.86 410 PHE A O 1
ATOM 2803 N N . ASP A 1 389 ? -6.878 87.699 -61.352 1.00 21.18 411 ASP A N 1
ATOM 2804 C CA . ASP A 1 389 ? -7.820 88.842 -61.641 1.00 24.71 411 ASP A CA 1
ATOM 2805 C C . ASP A 1 389 ? -7.065 90.114 -61.464 1.00 24.83 411 ASP A C 1
ATOM 2806 O O . ASP A 1 389 ? -6.806 90.459 -60.287 1.00 24.49 411 ASP A O 1
ATOM 2811 N N . LYS A 1 390 ? -6.808 90.839 -62.583 1.00 26.73 412 LYS A N 1
ATOM 2812 C CA . LYS A 1 390 ? -5.973 92.006 -62.631 1.00 29.94 412 LYS A CA 1
ATOM 2813 C C . LYS A 1 390 ? -6.628 93.261 -61.977 1.00 28.96 412 LYS A C 1
ATOM 2814 O O . LYS A 1 390 ? -5.931 94.338 -61.751 1.00 29.29 412 LYS A O 1
ATOM 2820 N N . THR A 1 391 ? -7.904 93.144 -61.616 1.00 26.68 413 THR A N 1
ATOM 2821 C CA . THR A 1 391 ? -8.561 94.226 -60.993 1.00 29.44 413 THR A CA 1
ATOM 2822 C C . THR A 1 391 ? -8.985 93.990 -59.541 1.00 30.98 413 THR A C 1
ATOM 2823 O O . THR A 1 391 ? -9.695 94.848 -58.991 1.00 30.73 413 THR A O 1
ATOM 2827 N N . LYS A 1 392 ? -8.557 92.894 -58.915 1.00 27.43 414 LYS A N 1
ATOM 2828 C CA . LYS A 1 392 ? -8.994 92.555 -57.546 1.00 27.58 414 LYS A CA 1
ATOM 2829 C C . LYS A 1 392 ? -7.827 92.347 -56.635 1.00 27.13 414 LYS A C 1
ATOM 2830 O O . LYS A 1 392 ? -6.742 92.072 -57.130 1.00 25.21 414 LYS A O 1
ATOM 2836 N N . PHE A 1 393 ? -7.994 92.782 -55.402 1.00 24.82 415 PHE A N 1
ATOM 2837 C CA . PHE A 1 393 ? -6.928 92.952 -54.436 1.00 23.25 415 PHE A CA 1
ATOM 2838 C C . PHE A 1 393 ? -7.285 92.409 -53.072 1.00 23.05 415 PHE A C 1
ATOM 2839 O O . PHE A 1 393 ? -8.438 92.115 -52.721 1.00 23.42 415 PHE A O 1
ATOM 2847 N N . ARG A 1 394 ? -6.239 92.202 -52.283 1.00 20.31 416 ARG A N 1
ATOM 2848 C CA . ARG A 1 394 ? -6.338 91.706 -50.931 1.00 20.12 416 ARG A CA 1
ATOM 2849 C C . ARG A 1 394 ? -5.319 92.433 -50.061 1.00 17.21 416 ARG A C 1
ATOM 2850 O O . ARG A 1 394 ? -4.523 93.208 -50.466 1.00 17.81 416 ARG A O 1
ATOM 2858 N N . LYS A 1 395 ? -5.429 92.206 -48.767 1.00 17.42 417 LYS A N 1
ATOM 2859 C CA . LYS A 1 395 ? -4.521 92.797 -47.813 1.00 17.91 417 LYS A CA 1
ATOM 2860 C C . LYS A 1 395 ? -3.230 91.940 -47.686 1.00 16.96 417 LYS A C 1
ATOM 2861 O O . LYS A 1 395 ? -3.151 90.805 -48.113 1.00 18.62 417 LYS A O 1
ATOM 2867 N N . ALA A 1 396 ? -2.268 92.544 -47.049 1.00 15.91 418 ALA A N 1
ATOM 2868 C CA . ALA A 1 396 ? -0.934 91.965 -46.792 1.00 15.38 418 ALA A CA 1
ATOM 2869 C C . ALA A 1 396 ? -1.066 90.757 -45.849 1.00 15.75 418 ALA A C 1
ATOM 2870 O O . ALA A 1 396 ? -1.863 90.751 -44.955 1.00 15.93 418 ALA A O 1
ATOM 2872 N N . THR A 1 397 ? -0.256 89.745 -46.125 1.00 14.88 419 THR A N 1
ATOM 2873 C CA . THR A 1 397 ? -0.178 88.544 -45.314 1.00 14.14 419 THR A CA 1
ATOM 2874 C C . THR A 1 397 ? 1.302 88.136 -45.192 1.00 13.27 419 THR A C 1
ATOM 2875 O O . THR A 1 397 ? 2.186 88.544 -45.980 1.00 12.07 419 THR A O 1
ATOM 2879 N N . MET A 1 398 ? 1.584 87.341 -44.147 1.00 12.57 420 MET A N 1
ATOM 2880 C CA . MET A 1 398 ? 2.913 86.779 -43.819 1.00 12.19 420 MET A CA 1
ATOM 2881 C C . MET A 1 398 ? 2.732 85.393 -43.191 1.00 12.49 420 MET A C 1
ATOM 2882 O O . MET A 1 398 ? 1.695 85.169 -42.554 1.00 13.09 420 MET A O 1
ATOM 2887 N N . LEU A 1 399 ? 3.735 84.570 -43.276 1.00 11.51 421 LEU A N 1
ATOM 2888 C CA . LEU A 1 399 ? 3.805 83.328 -42.519 1.00 12.05 421 LEU A CA 1
ATOM 2889 C C . LEU A 1 399 ? 4.373 83.563 -41.174 1.00 12.18 421 LEU A C 1
ATOM 2890 O O . LEU A 1 399 ? 5.113 84.512 -40.885 1.00 12.03 421 LEU A O 1
ATOM 2895 N N . THR A 1 400 ? 4.064 82.665 -40.197 1.00 11.98 422 THR A N 1
ATOM 2896 C CA . THR A 1 400 ? 4.753 82.707 -38.933 1.00 12.27 422 THR A CA 1
ATOM 2897 C C . THR A 1 400 ? 6.272 82.697 -39.062 1.00 11.83 422 THR A C 1
ATOM 2898 O O . THR A 1 400 ? 6.969 83.379 -38.299 1.00 12.20 422 THR A O 1
ATOM 2902 N N . SER A 1 401 ? 6.787 81.922 -40.018 1.00 11.30 423 SER A N 1
ATOM 2903 C CA . SER A 1 401 ? 8.221 81.845 -40.205 1.00 11.09 423 SER A CA 1
ATOM 2904 C C . SER A 1 401 ? 8.813 83.101 -40.828 1.00 11.68 423 SER A C 1
ATOM 2905 O O . SER A 1 401 ? 9.969 83.344 -40.689 1.00 13.64 423 SER A O 1
ATOM 2908 N N . ASP A 1 402 ? 7.966 83.946 -41.425 1.00 11.37 424 ASP A N 1
ATOM 2909 C CA . ASP A 1 402 ? 8.396 85.302 -41.821 1.00 10.98 424 ASP A CA 1
ATOM 2910 C C . ASP A 1 402 ? 8.419 86.233 -40.653 1.00 12.23 424 ASP A C 1
ATOM 2911 O O . ASP A 1 402 ? 9.411 86.928 -40.392 1.00 12.31 424 ASP A O 1
ATOM 2916 N N . LEU A 1 403 ? 7.405 86.213 -39.774 1.00 12.12 425 LEU A N 1
ATOM 2917 C CA . LEU A 1 403 ? 7.398 87.022 -38.566 1.00 12.87 425 LEU A CA 1
ATOM 2918 C C . LEU A 1 403 ? 8.567 86.637 -37.653 1.00 12.06 425 LEU A C 1
ATOM 2919 O O . LEU A 1 403 ? 8.992 87.451 -36.822 1.00 12.87 425 LEU A O 1
ATOM 2924 N N . ALA A 1 404 ? 9.088 85.447 -37.740 1.00 11.62 426 ALA A N 1
ATOM 2925 C CA . ALA A 1 404 ? 10.257 85.032 -36.992 1.00 12.53 426 ALA A CA 1
ATOM 2926 C C . ALA A 1 404 ? 11.366 86.057 -37.128 1.00 12.84 426 ALA A C 1
ATOM 2927 O O . ALA A 1 404 ? 12.132 86.265 -36.174 1.00 13.43 426 ALA A O 1
ATOM 2929 N N . LEU A 1 405 ? 11.487 86.631 -38.318 1.00 12.64 427 LEU A N 1
ATOM 2930 C CA . LEU A 1 405 ? 12.647 87.486 -38.611 1.00 13.65 427 LEU A CA 1
ATOM 2931 C C . LEU A 1 405 ? 12.571 88.814 -37.930 1.00 14.01 427 LEU A C 1
ATOM 2932 O O . LEU A 1 405 ? 13.594 89.545 -37.903 1.00 14.82 427 LEU A O 1
ATOM 2937 N N . ILE A 1 406 ? 11.459 89.180 -37.304 1.00 13.03 428 ILE A N 1
ATOM 2938 C CA . ILE A 1 406 ? 11.393 90.382 -36.432 1.00 13.68 428 ILE A CA 1
ATOM 2939 C C . ILE A 1 406 ? 11.074 90.009 -35.001 1.00 14.62 428 ILE A C 1
ATOM 2940 O O . ILE A 1 406 ? 10.813 90.877 -34.213 1.00 16.59 428 ILE A O 1
ATOM 2945 N N . ASN A 1 407 ? 11.216 88.712 -34.660 1.00 14.93 429 ASN A N 1
ATOM 2946 C CA . ASN A 1 407 ? 10.931 88.233 -33.285 1.00 17.00 429 ASN A CA 1
ATOM 2947 C C . ASN A 1 407 ? 12.091 87.502 -32.714 1.00 18.90 429 ASN A C 1
ATOM 2948 O O . ASN A 1 407 ? 11.942 86.598 -31.893 1.00 22.46 429 ASN A O 1
ATOM 2953 N N . ASP A 1 408 ? 13.305 87.851 -33.107 1.00 16.70 430 ASP A N 1
ATOM 2954 C CA . ASP A 1 408 ? 14.551 87.400 -32.613 1.00 16.56 430 ASP A CA 1
ATOM 2955 C C . ASP A 1 408 ? 15.483 88.639 -32.624 1.00 17.36 430 ASP A C 1
ATOM 2956 O O . ASP A 1 408 ? 15.455 89.351 -33.651 1.00 15.71 430 ASP A O 1
ATOM 2961 N N . PRO A 1 409 ? 16.342 88.818 -31.621 1.00 17.55 431 PRO A N 1
ATOM 2962 C CA . PRO A 1 409 ? 17.065 90.117 -31.643 1.00 17.91 431 PRO A CA 1
ATOM 2963 C C . PRO A 1 409 ? 17.999 90.227 -32.795 1.00 18.44 431 PRO A C 1
ATOM 2964 O O . PRO A 1 409 ? 18.095 91.327 -33.354 1.00 18.87 431 PRO A O 1
ATOM 2968 N N . GLU A 1 410 ? 18.703 89.219 -33.169 1.00 15.98 432 GLU A N 1
ATOM 2969 C CA A GLU A 1 410 ? 19.713 89.247 -34.224 0.50 15.96 432 GLU A CA 1
ATOM 2970 C CA B GLU A 1 410 ? 19.662 89.349 -34.204 0.50 16.42 432 GLU A CA 1
ATOM 2971 C C . GLU A 1 410 ? 18.993 89.424 -35.565 1.00 15.67 432 GLU A C 1
ATOM 2972 O O . GLU A 1 410 ? 19.407 90.248 -36.405 1.00 15.85 432 GLU A O 1
ATOM 2983 N N . TYR A 1 411 ? 17.978 88.625 -35.832 1.00 14.18 433 TYR A N 1
ATOM 2984 C CA . TYR A 1 411 ? 17.238 88.774 -37.088 1.00 13.35 433 TYR A CA 1
ATOM 2985 C C . TYR A 1 411 ? 16.595 90.140 -37.163 1.00 14.26 433 TYR A C 1
ATOM 2986 O O . TYR A 1 411 ? 16.650 90.728 -38.290 1.00 13.41 433 TYR A O 1
ATOM 2995 N N . LEU A 1 412 ? 16.062 90.636 -36.104 1.00 13.78 434 LEU A N 1
ATOM 2996 C CA . LEU A 1 412 ? 15.433 91.945 -36.157 1.00 13.95 434 LEU A CA 1
ATOM 2997 C C . LEU A 1 412 ? 16.455 93.020 -36.545 1.00 15.22 434 LEU A C 1
ATOM 2998 O O . LEU A 1 412 ? 16.118 93.918 -37.285 1.00 15.53 434 LEU A O 1
ATOM 3003 N N . LYS A 1 413 ? 17.641 92.993 -36.005 1.00 14.55 435 LYS A N 1
ATOM 3004 C CA . LYS A 1 413 ? 18.641 94.018 -36.323 1.00 15.53 435 LYS A CA 1
ATOM 3005 C C . LYS A 1 413 ? 18.970 93.985 -37.823 1.00 14.79 435 LYS A C 1
ATOM 3006 O O . LYS A 1 413 ? 19.086 95.036 -38.451 1.00 16.15 435 LYS A O 1
ATOM 3012 N N . ILE A 1 414 ? 19.087 92.813 -38.401 1.00 13.58 436 ILE A N 1
ATOM 3013 C CA . ILE A 1 414 ? 19.392 92.667 -39.791 1.00 13.67 436 ILE A CA 1
ATOM 3014 C C . ILE A 1 414 ? 18.202 93.152 -40.598 1.00 14.42 436 ILE A C 1
ATOM 3015 O O . ILE A 1 414 ? 18.367 93.977 -41.544 1.00 14.84 436 ILE A O 1
ATOM 3020 N N . SER A 1 415 ? 16.977 92.745 -40.261 1.00 13.26 437 SER A N 1
ATOM 3021 C CA . SER A 1 415 ? 15.772 93.146 -41.003 1.00 13.72 437 SER A CA 1
ATOM 3022 C C . SER A 1 415 ? 15.640 94.661 -40.968 1.00 14.27 437 SER A C 1
ATOM 3023 O O . SER A 1 415 ? 15.288 95.307 -41.992 1.00 15.67 437 SER A O 1
ATOM 3026 N N . GLN A 1 416 ? 15.906 95.305 -39.826 1.00 14.82 438 GLN A N 1
ATOM 3027 C CA . GLN A 1 416 ? 15.739 96.779 -39.673 1.00 15.46 438 GLN A CA 1
ATOM 3028 C C . GLN A 1 416 ? 16.781 97.464 -40.523 1.00 15.97 438 GLN A C 1
ATOM 3029 O O . GLN A 1 416 ? 16.505 98.520 -41.093 1.00 17.38 438 GLN A O 1
ATOM 3035 N N . ARG A 1 417 ? 17.979 96.945 -40.576 1.00 14.78 439 ARG A N 1
ATOM 3036 C CA . ARG A 1 417 ? 19.047 97.554 -41.380 1.00 15.07 439 ARG A CA 1
ATOM 3037 C C . ARG A 1 417 ? 18.658 97.466 -42.806 1.00 14.53 439 ARG A C 1
ATOM 3038 O O . ARG A 1 417 ? 18.733 98.501 -43.525 1.00 16.05 439 ARG A O 1
ATOM 3046 N N . TRP A 1 418 ? 18.200 96.334 -43.321 1.00 13.57 440 TRP A N 1
ATOM 3047 C CA . TRP A 1 418 ? 17.890 96.168 -44.735 1.00 14.01 440 TRP A CA 1
ATOM 3048 C C . TRP A 1 418 ? 16.643 96.801 -45.154 1.00 13.98 440 TRP A C 1
ATOM 3049 O O . TRP A 1 418 ? 16.429 97.165 -46.338 1.00 14.32 440 TRP A O 1
ATOM 3060 N N . LEU A 1 419 ? 15.761 97.048 -44.240 1.00 13.99 441 LEU A N 1
ATOM 3061 C CA . LEU A 1 419 ? 14.581 97.853 -44.541 1.00 13.88 441 LEU A CA 1
ATOM 3062 C C . LEU A 1 419 ? 14.951 99.181 -45.130 1.00 15.17 441 LEU A C 1
ATOM 3063 O O . LEU A 1 419 ? 14.291 99.614 -46.098 1.00 16.13 441 LEU A O 1
ATOM 3068 N N . GLU A 1 420 ? 15.975 99.796 -44.547 1.00 14.95 442 GLU A N 1
ATOM 3069 C CA . GLU A 1 420 ? 16.398 101.129 -45.005 1.00 16.37 442 GLU A CA 1
ATOM 3070 C C . GLU A 1 420 ? 17.548 101.090 -45.944 1.00 16.84 442 GLU A C 1
ATOM 3071 O O . GLU A 1 420 ? 17.962 102.154 -46.420 1.00 18.59 442 GLU A O 1
ATOM 3077 N N . HIS A 1 421 ? 18.185 99.956 -46.151 1.00 16.42 443 HIS A N 1
ATOM 3078 C CA . HIS A 1 421 ? 19.335 99.769 -47.025 1.00 16.83 443 HIS A CA 1
ATOM 3079 C C . HIS A 1 421 ? 19.155 98.535 -47.887 1.00 15.44 443 HIS A C 1
ATOM 3080 O O . HIS A 1 421 ? 19.857 97.530 -47.745 1.00 15.56 443 HIS A O 1
ATOM 3087 N N . PRO A 1 422 ? 18.208 98.555 -48.780 1.00 15.98 444 PRO A N 1
ATOM 3088 C CA . PRO A 1 422 ? 17.901 97.354 -49.569 1.00 15.78 444 PRO A CA 1
ATOM 3089 C C . PRO A 1 422 ? 19.028 96.901 -50.455 1.00 16.16 444 PRO A C 1
ATOM 3090 O O . PRO A 1 422 ? 19.094 95.708 -50.806 1.00 14.74 444 PRO A O 1
ATOM 3094 N N . GLU A 1 423 ? 19.993 97.715 -50.810 1.00 16.85 445 GLU A N 1
ATOM 3095 C CA . GLU A 1 423 ? 21.135 97.251 -51.585 1.00 17.16 445 GLU A CA 1
ATOM 3096 C C . GLU A 1 423 ? 21.958 96.226 -50.826 1.00 16.06 445 GLU A C 1
ATOM 3097 O O . GLU A 1 423 ? 22.650 95.361 -51.384 1.00 16.07 445 GLU A O 1
ATOM 3103 N N . GLU A 1 424 ? 21.944 96.359 -49.478 1.00 14.53 446 GLU A N 1
ATOM 3104 C CA . GLU A 1 424 ? 22.711 95.436 -48.617 1.00 14.01 446 GLU A CA 1
ATOM 3105 C C . GLU A 1 424 ? 22.017 94.090 -48.607 1.00 12.95 446 GLU A C 1
ATOM 3106 O O . GLU A 1 424 ? 22.731 93.061 -48.698 1.00 13.35 446 GLU A O 1
ATOM 3112 N N . LEU A 1 425 ? 20.712 94.054 -48.597 1.00 12.37 447 LEU A N 1
ATOM 3113 C CA . LEU A 1 425 ? 19.865 92.816 -48.799 1.00 13.09 447 LEU A CA 1
ATOM 3114 C C . LEU A 1 425 ? 20.250 92.227 -50.158 1.00 13.34 447 LEU A C 1
ATOM 3115 O O . LEU A 1 425 ? 20.524 91.016 -50.305 1.00 12.33 447 LEU A O 1
ATOM 3120 N N . ALA A 1 426 ? 20.172 93.061 -51.221 1.00 13.41 448 ALA A N 1
ATOM 3121 C CA . ALA A 1 426 ? 20.443 92.534 -52.547 1.00 13.79 448 ALA A CA 1
ATOM 3122 C C . ALA A 1 426 ? 21.826 91.899 -52.626 1.00 13.56 448 ALA A C 1
ATOM 3123 O O . ALA A 1 426 ? 21.969 90.783 -53.199 1.00 13.00 448 ALA A O 1
ATOM 3125 N N . ASP A 1 427 ? 22.878 92.512 -52.066 1.00 13.23 449 ASP A N 1
ATOM 3126 C CA . ASP A 1 427 ? 24.184 91.997 -52.099 1.00 14.46 449 ASP A CA 1
ATOM 3127 C C . ASP A 1 427 ? 24.240 90.637 -51.376 1.00 12.44 449 ASP A C 1
ATOM 3128 O O . ASP A 1 427 ? 24.840 89.683 -51.860 1.00 13.04 449 ASP A O 1
ATOM 3133 N N . ALA A 1 428 ? 23.695 90.608 -50.157 1.00 12.47 450 ALA A N 1
ATOM 3134 C CA . ALA A 1 428 ? 23.750 89.399 -49.354 1.00 11.44 450 ALA A CA 1
ATOM 3135 C C . ALA A 1 428 ? 22.949 88.266 -50.027 1.00 11.24 450 ALA A C 1
ATOM 3136 O O . ALA A 1 428 ? 23.371 87.111 -49.952 1.00 10.66 450 ALA A O 1
ATOM 3138 N N . PHE A 1 429 ? 21.839 88.573 -50.653 1.00 10.54 451 PHE A N 1
ATOM 3139 C CA . PHE A 1 429 ? 20.997 87.599 -51.324 1.00 10.02 451 PHE A CA 1
ATOM 3140 C C . PHE A 1 429 ? 21.717 87.043 -52.508 1.00 10.32 451 PHE A C 1
ATOM 3141 O O . PHE A 1 429 ? 21.723 85.820 -52.745 1.00 10.43 451 PHE A O 1
ATOM 3149 N N . ALA A 1 430 ? 22.312 87.849 -53.309 1.00 11.57 452 ALA A N 1
ATOM 3150 C CA . ALA A 1 430 ? 23.055 87.348 -54.449 1.00 11.23 452 ALA A CA 1
ATOM 3151 C C . ALA A 1 430 ? 24.162 86.340 -54.004 1.00 11.00 452 ALA A C 1
ATOM 3152 O O . ALA A 1 430 ? 24.340 85.276 -54.612 1.00 10.24 452 ALA A O 1
ATOM 3154 N N . LYS A 1 431 ? 24.881 86.671 -52.956 1.00 10.67 453 LYS A N 1
ATOM 3155 C CA . LYS A 1 431 ? 25.918 85.822 -52.518 1.00 11.01 453 LYS A CA 1
ATOM 3156 C C . LYS A 1 431 ? 25.369 84.518 -51.905 1.00 9.95 453 LYS A C 1
ATOM 3157 O O . LYS A 1 431 ? 25.917 83.435 -52.154 1.00 10.66 453 LYS A O 1
ATOM 3163 N N . ALA A 1 432 ? 24.327 84.635 -51.086 1.00 9.94 454 ALA A N 1
ATOM 3164 C CA . ALA A 1 432 ? 23.743 83.465 -50.441 1.00 9.43 454 ALA A CA 1
ATOM 3165 C C . ALA A 1 432 ? 23.055 82.517 -51.416 1.00 9.46 454 ALA A C 1
ATOM 3166 O O . ALA A 1 432 ? 23.107 81.275 -51.251 1.00 9.40 454 ALA A O 1
ATOM 3168 N N . TRP A 1 433 ? 22.406 83.109 -52.404 1.00 9.25 455 TRP A N 1
ATOM 3169 C CA . TRP A 1 433 ? 21.736 82.333 -53.464 1.00 8.85 455 TRP A CA 1
ATOM 3170 C C . TRP A 1 433 ? 22.784 81.581 -54.257 1.00 9.57 455 TRP A C 1
ATOM 3171 O O . TRP A 1 433 ? 22.622 80.400 -54.615 1.00 9.33 455 TRP A O 1
ATOM 3182 N N . PHE A 1 434 ? 23.874 82.240 -54.644 1.00 8.67 456 PHE A N 1
ATOM 3183 C CA . PHE A 1 434 ? 24.962 81.551 -55.329 1.00 9.41 456 PHE A CA 1
ATOM 3184 C C . PHE A 1 434 ? 25.452 80.406 -54.517 1.00 8.86 456 PHE A C 1
ATOM 3185 O O . PHE A 1 434 ? 25.655 79.275 -55.037 1.00 9.53 456 PHE A O 1
ATOM 3193 N N . LYS A 1 435 ? 25.768 80.651 -53.236 1.00 8.92 457 LYS A N 1
ATOM 3194 C CA . LYS A 1 435 ? 26.239 79.593 -52.346 1.00 9.17 457 LYS A CA 1
ATOM 3195 C C . LYS A 1 435 ? 25.236 78.444 -52.255 1.00 8.76 457 LYS A C 1
ATOM 3196 O O . LYS A 1 435 ? 25.629 77.281 -52.402 1.00 9.71 457 LYS A O 1
ATOM 3202 N N . LEU A 1 436 ? 23.970 78.723 -52.071 1.00 8.74 458 LEU A N 1
ATOM 3203 C CA . LEU A 1 436 ? 22.909 77.686 -51.982 1.00 8.31 458 LEU A CA 1
ATOM 3204 C C . LEU A 1 436 ? 22.955 76.838 -53.206 1.00 8.90 458 LEU A C 1
ATOM 3205 O O . LEU A 1 436 ? 22.951 75.581 -53.117 1.00 9.37 458 LEU A O 1
ATOM 3210 N N . LEU A 1 437 ? 23.022 77.392 -54.424 1.00 8.71 459 LEU A N 1
ATOM 3211 C CA . LEU A 1 437 ? 22.946 76.604 -55.661 1.00 9.61 459 LEU A CA 1
ATOM 3212 C C . LEU A 1 437 ? 24.193 75.836 -55.944 1.00 10.04 459 LEU A C 1
ATOM 3213 O O . LEU A 1 437 ? 24.129 74.895 -56.730 1.00 10.44 459 LEU A O 1
ATOM 3218 N N . HIS A 1 438 ? 25.321 76.253 -55.425 1.00 9.40 460 HIS A N 1
ATOM 3219 C CA . HIS A 1 438 ? 26.625 75.708 -55.862 1.00 10.27 460 HIS A CA 1
ATOM 3220 C C . HIS A 1 438 ? 27.373 75.043 -54.702 1.00 10.75 460 HIS A C 1
ATOM 3221 O O . HIS A 1 438 ? 28.466 74.528 -54.937 1.00 11.55 460 HIS A O 1
ATOM 3228 N N . ARG A 1 439 ? 26.756 74.938 -53.542 1.00 12.82 461 ARG A N 1
ATOM 3229 C CA . ARG A 1 439 ? 27.424 74.427 -52.301 1.00 15.17 461 ARG A CA 1
ATOM 3230 C C . ARG A 1 439 ? 27.994 73.023 -52.509 1.00 13.09 461 ARG A C 1
ATOM 3231 O O . ARG A 1 439 ? 28.994 72.687 -51.765 1.00 14.48 461 ARG A O 1
ATOM 3239 N N . ASP A 1 440 ? 27.352 72.201 -53.267 1.00 12.37 462 ASP A N 1
ATOM 3240 C CA . ASP A 1 440 ? 27.708 70.779 -53.434 1.00 10.79 462 ASP A CA 1
ATOM 3241 C C . ASP A 1 440 ? 28.262 70.518 -54.776 1.00 10.33 462 ASP A C 1
ATOM 3242 O O . ASP A 1 440 ? 28.477 69.374 -55.180 1.00 12.06 462 ASP A O 1
ATOM 3247 N N . LEU A 1 441 ? 28.716 71.522 -55.549 1.00 11.23 463 LEU A N 1
ATOM 3248 C CA . LEU A 1 441 ? 29.301 71.384 -56.850 1.00 10.78 463 LEU A CA 1
ATOM 3249 C C . LEU A 1 441 ? 30.770 71.009 -56.791 1.00 13.08 463 LEU A C 1
ATOM 3250 O O . LEU A 1 441 ? 31.277 70.563 -57.824 1.00 15.61 463 LEU A O 1
ATOM 3255 N N . GLY A 1 442 ? 31.398 71.250 -55.710 1.00 12.31 464 GLY A N 1
ATOM 3256 C CA . GLY A 1 442 ? 32.824 70.918 -55.638 1.00 14.05 464 GLY A CA 1
ATOM 3257 C C . GLY A 1 442 ? 33.700 72.085 -56.005 1.00 12.81 464 GLY A C 1
ATOM 3258 O O . GLY A 1 442 ? 33.334 73.253 -55.985 1.00 13.15 464 GLY A O 1
ATOM 3259 N N . PRO A 1 443 ? 34.967 71.736 -56.318 1.00 15.05 465 PRO A N 1
ATOM 3260 C CA . PRO A 1 443 ? 35.908 72.713 -56.677 1.00 15.79 465 PRO A CA 1
ATOM 3261 C C . PRO A 1 443 ? 35.531 73.534 -57.894 1.00 12.88 465 PRO A C 1
ATOM 3262 O O . PRO A 1 443 ? 34.840 73.001 -58.772 1.00 12.36 465 PRO A O 1
ATOM 3266 N N . THR A 1 444 ? 36.092 74.716 -58.045 1.00 14.08 466 THR A N 1
ATOM 3267 C CA A THR A 1 444 ? 35.723 75.548 -59.189 0.70 14.70 466 THR A CA 1
ATOM 3268 C CA B THR A 1 444 ? 35.881 75.615 -59.118 0.30 14.34 466 THR A CA 1
ATOM 3269 C C . THR A 1 444 ? 36.139 74.997 -60.517 1.00 14.28 466 THR A C 1
ATOM 3270 O O . THR A 1 444 ? 35.537 75.328 -61.536 1.00 14.51 466 THR A O 1
ATOM 3277 N N . THR A 1 445 ? 37.055 74.056 -60.545 1.00 13.41 467 THR A N 1
ATOM 3278 C CA . THR A 1 445 ? 37.374 73.365 -61.776 1.00 15.08 467 THR A CA 1
ATOM 3279 C C . THR A 1 445 ? 36.169 72.517 -62.311 1.00 15.30 467 THR A C 1
ATOM 3280 O O . THR A 1 445 ? 36.185 72.144 -63.501 1.00 17.93 467 THR A O 1
ATOM 3284 N N . ARG A 1 446 ? 35.157 72.263 -61.521 1.00 12.10 468 ARG A N 1
ATOM 3285 C CA . ARG A 1 446 ? 33.952 71.553 -61.979 1.00 12.82 468 ARG A CA 1
ATOM 3286 C C . ARG A 1 446 ? 32.966 72.485 -62.644 1.00 12.16 468 ARG A C 1
ATOM 3287 O O . ARG A 1 446 ? 32.011 71.999 -63.214 1.00 14.13 468 ARG A O 1
ATOM 3295 N N . TYR A 1 447 ? 33.037 73.787 -62.374 1.00 12.04 469 TYR A N 1
ATOM 3296 C CA . TYR A 1 447 ? 32.015 74.724 -62.749 1.00 12.17 469 TYR A CA 1
ATOM 3297 C C . TYR A 1 447 ? 32.089 74.994 -64.214 1.00 12.67 469 TYR A C 1
ATOM 3298 O O . TYR A 1 447 ? 33.129 75.354 -64.748 1.00 14.79 469 TYR A O 1
ATOM 3307 N N . LEU A 1 448 ? 30.994 74.859 -64.977 1.00 11.28 470 LEU A N 1
ATOM 3308 C CA . LEU A 1 448 ? 30.960 74.999 -66.369 1.00 12.61 470 LEU A CA 1
ATOM 3309 C C . LEU A 1 448 ? 30.062 76.141 -66.846 1.00 11.73 470 LEU A C 1
ATOM 3310 O O . LEU A 1 448 ? 29.172 76.569 -66.112 1.00 11.85 470 LEU A O 1
ATOM 3315 N N . GLY A 1 449 ? 30.356 76.640 -68.022 1.00 12.59 471 GLY A N 1
ATOM 3316 C CA . GLY A 1 449 ? 29.550 77.639 -68.667 1.00 13.43 471 GLY A CA 1
ATOM 3317 C C . GLY A 1 449 ? 30.204 79.049 -68.696 1.00 13.72 471 GLY A C 1
ATOM 3318 O O . GLY A 1 449 ? 31.304 79.212 -68.136 1.00 14.35 471 GLY A O 1
ATOM 3319 N N . PRO A 1 450 ? 29.498 79.980 -69.286 1.00 13.72 472 PRO A N 1
ATOM 3320 C CA . PRO A 1 450 ? 30.118 81.256 -69.630 1.00 14.88 472 PRO A CA 1
ATOM 3321 C C . PRO A 1 450 ? 29.937 82.289 -68.565 1.00 14.94 472 PRO A C 1
ATOM 3322 O O . PRO A 1 450 ? 30.388 83.493 -68.774 1.00 17.39 472 PRO A O 1
ATOM 3326 N N . GLU A 1 451 ? 29.258 82.023 -67.469 1.00 14.92 473 GLU A N 1
ATOM 3327 C CA . GLU A 1 451 ? 29.036 83.013 -66.410 1.00 14.23 473 GLU A CA 1
ATOM 3328 C C . GLU A 1 451 ? 29.304 82.542 -65.019 1.00 12.90 473 GLU A C 1
ATOM 3329 O O . GLU A 1 451 ? 28.632 82.907 -64.057 1.00 12.88 473 GLU A O 1
ATOM 3335 N N . VAL A 1 452 ? 30.410 81.839 -64.879 1.00 13.79 474 VAL A N 1
ATOM 3336 C CA . VAL A 1 452 ? 30.842 81.450 -63.592 1.00 13.97 474 VAL A CA 1
ATOM 3337 C C . VAL A 1 452 ? 31.359 82.718 -62.866 1.00 14.98 474 VAL A C 1
ATOM 3338 O O . VAL A 1 452 ? 32.222 83.426 -63.437 1.00 16.65 474 VAL A O 1
ATOM 3342 N N . PRO A 1 453 ? 30.941 82.988 -61.635 1.00 14.79 475 PRO A N 1
ATOM 3343 C CA . PRO A 1 453 ? 31.442 84.207 -60.920 1.00 16.72 475 PRO A CA 1
ATOM 3344 C C . PRO A 1 453 ? 32.918 84.106 -60.770 1.00 18.46 475 PRO A C 1
ATOM 3345 O O . PRO A 1 453 ? 33.455 83.057 -60.460 1.00 18.84 475 PRO A O 1
ATOM 3349 N N . LYS A 1 454 ? 33.553 85.270 -60.956 1.00 20.42 476 LYS A N 1
ATOM 3350 C CA . LYS A 1 454 ? 35.022 85.350 -60.840 1.00 23.30 476 LYS A CA 1
ATOM 3351 C C . LYS A 1 454 ? 35.463 85.306 -59.335 1.00 20.32 476 LYS A C 1
ATOM 3352 O O . LYS A 1 454 ? 36.559 84.839 -59.051 1.00 25.26 476 LYS A O 1
ATOM 3358 N N . GLU A 1 455 ? 34.631 85.809 -58.436 1.00 21.45 477 GLU A N 1
ATOM 3359 C CA . GLU A 1 455 ? 35.030 85.858 -57.037 1.00 19.95 477 GLU A CA 1
ATOM 3360 C C . GLU A 1 455 ? 35.129 84.407 -56.488 1.00 20.26 477 GLU A C 1
ATOM 3361 O O . GLU A 1 455 ? 34.190 83.574 -56.733 1.00 20.52 477 GLU A O 1
ATOM 3367 N N . SER A 1 456 ? 36.199 84.082 -55.788 1.00 18.16 478 SER A N 1
ATOM 3368 C CA . SER A 1 456 ? 36.241 82.845 -55.063 1.00 19.73 478 SER A CA 1
ATOM 3369 C C . SER A 1 456 ? 35.704 83.041 -53.689 1.00 18.61 478 SER A C 1
ATOM 3370 O O . SER A 1 456 ? 35.783 84.093 -53.055 1.00 22.08 478 SER A O 1
ATOM 3373 N N . PHE A 1 457 ? 35.063 82.018 -53.137 1.00 14.16 479 PHE A N 1
ATOM 3374 C CA . PHE A 1 457 ? 34.406 82.021 -51.854 1.00 13.48 479 PHE A CA 1
ATOM 3375 C C . PHE A 1 457 ? 34.900 80.834 -50.991 1.00 13.43 479 PHE A C 1
ATOM 3376 O O . PHE A 1 457 ? 35.217 79.759 -51.527 1.00 13.31 479 PHE A O 1
ATOM 3384 N N . ILE A 1 458 ? 34.935 81.067 -49.720 1.00 14.23 480 ILE A N 1
ATOM 3385 C CA . ILE A 1 458 ? 35.564 80.117 -48.798 1.00 14.95 480 ILE A CA 1
ATOM 3386 C C . ILE A 1 458 ? 34.872 78.776 -48.886 1.00 13.39 480 ILE A C 1
ATOM 3387 O O . ILE A 1 458 ? 35.520 77.677 -48.706 1.00 13.36 480 ILE A O 1
ATOM 3392 N N . TRP A 1 459 ? 33.562 78.698 -49.059 1.00 12.48 481 TRP A N 1
ATOM 3393 C CA . TRP A 1 459 ? 32.842 77.482 -49.112 1.00 12.95 481 TRP A CA 1
ATOM 3394 C C . TRP A 1 459 ? 33.128 76.653 -50.322 1.00 12.82 481 TRP A C 1
ATOM 3395 O O . TRP A 1 459 ? 32.633 75.527 -50.424 1.00 14.19 481 TRP A O 1
ATOM 3406 N N . GLN A 1 460 ? 33.822 77.180 -51.343 1.00 11.95 482 GLN A N 1
ATOM 3407 C CA . GLN A 1 460 ? 34.246 76.445 -52.478 1.00 12.91 482 GLN A CA 1
ATOM 3408 C C . GLN A 1 460 ? 35.600 75.706 -52.202 1.00 13.29 482 GLN A C 1
ATOM 3409 O O . GLN A 1 460 ? 36.111 75.045 -53.121 1.00 15.85 482 GLN A O 1
ATOM 3415 N N . ASP A 1 461 ? 36.121 75.839 -50.985 1.00 13.23 483 ASP A N 1
ATOM 3416 C CA . ASP A 1 461 ? 37.452 75.234 -50.588 1.00 13.17 483 ASP A CA 1
ATOM 3417 C C . ASP A 1 461 ? 38.453 75.581 -51.668 1.00 13.44 483 ASP A C 1
ATOM 3418 O O . ASP A 1 461 ? 39.042 74.687 -52.300 1.00 14.34 483 ASP A O 1
ATOM 3423 N N . PRO A 1 462 ? 38.682 76.831 -51.937 1.00 13.73 484 PRO A N 1
ATOM 3424 C CA . PRO A 1 462 ? 39.501 77.278 -53.022 1.00 13.28 484 PRO A CA 1
ATOM 3425 C C . PRO A 1 462 ? 40.925 76.724 -53.000 1.00 13.04 484 PRO A C 1
ATOM 3426 O O . PRO A 1 462 ? 41.526 76.550 -51.923 1.00 13.65 484 PRO A O 1
ATOM 3430 N N . LEU A 1 463 ? 41.517 76.628 -54.192 1.00 13.21 485 LEU A N 1
ATOM 3431 C CA . LEU A 1 463 ? 42.868 76.253 -54.416 1.00 14.10 485 LEU A CA 1
ATOM 3432 C C . LEU A 1 463 ? 43.614 77.286 -55.222 1.00 15.16 485 LEU A C 1
ATOM 3433 O O . LEU A 1 463 ? 43.002 77.858 -56.113 1.00 17.98 485 LEU A O 1
ATOM 3438 N N . PRO A 1 464 ? 44.863 77.521 -54.960 1.00 14.88 486 PRO A N 1
ATOM 3439 C CA . PRO A 1 464 ? 45.695 78.443 -55.747 1.00 16.19 486 PRO A CA 1
ATOM 3440 C C . PRO A 1 464 ? 46.100 77.870 -57.071 1.00 18.57 486 PRO A C 1
ATOM 3441 O O . PRO A 1 464 ? 45.964 76.688 -57.327 1.00 19.39 486 PRO A O 1
ATOM 3445 N N . ALA A 1 465 ? 46.555 78.758 -57.943 1.00 24.26 487 ALA A N 1
ATOM 3446 C CA . ALA A 1 465 ? 47.300 78.295 -59.162 1.00 24.84 487 ALA A CA 1
ATOM 3447 C C . ALA A 1 465 ? 48.567 77.619 -58.695 1.00 21.72 487 ALA A C 1
ATOM 3448 O O . ALA A 1 465 ? 49.158 77.941 -57.711 1.00 22.57 487 ALA A O 1
ATOM 3450 N N . ARG A 1 466 ? 49.112 76.684 -59.501 1.00 26.36 488 ARG A N 1
ATOM 3451 C CA . ARG A 1 466 ? 50.344 76.010 -59.238 1.00 27.03 488 ARG A CA 1
ATOM 3452 C C . ARG A 1 466 ? 51.677 76.826 -59.188 1.00 26.31 488 ARG A C 1
ATOM 3453 O O . ARG A 1 466 ? 51.717 77.928 -59.687 1.00 31.06 488 ARG A O 1
ATOM 3455 N N . GLU A 1 467 ? 52.694 76.381 -58.420 1.00 27.09 489 GLU A N 1
ATOM 3456 C CA . GLU A 1 467 ? 53.999 77.083 -58.340 1.00 30.99 489 GLU A CA 1
ATOM 3457 C C . GLU A 1 467 ? 54.765 76.305 -59.400 1.00 30.84 489 GLU A C 1
ATOM 3458 O O . GLU A 1 467 ? 54.986 75.173 -59.165 1.00 34.04 489 GLU A O 1
ATOM 3460 N N . GLY A 1 468 ? 55.123 76.846 -60.541 1.00 27.63 490 GLY A N 1
ATOM 3461 C CA . GLY A 1 468 ? 56.062 76.158 -61.419 1.00 20.14 490 GLY A CA 1
ATOM 3462 C C . GLY A 1 468 ? 55.538 75.196 -62.427 1.00 17.82 490 GLY A C 1
ATOM 3463 O O . GLY A 1 468 ? 54.396 74.789 -62.509 1.00 19.79 490 GLY A O 1
ATOM 3464 N N . ASP A 1 469 ? 56.485 74.719 -63.223 1.00 17.50 491 ASP A N 1
ATOM 3465 C CA . ASP A 1 469 ? 56.137 73.788 -64.283 1.00 17.83 491 ASP A CA 1
ATOM 3466 C C . ASP A 1 469 ? 55.855 72.373 -63.694 1.00 16.54 491 ASP A C 1
ATOM 3467 O O . ASP A 1 469 ? 56.402 71.988 -62.691 1.00 15.93 491 ASP A O 1
ATOM 3472 N N . LEU A 1 470 ? 55.028 71.614 -64.396 1.00 15.93 492 LEU A N 1
ATOM 3473 C CA . LEU A 1 470 ? 54.613 70.282 -63.977 1.00 15.62 492 LEU A CA 1
ATOM 3474 C C . LEU A 1 470 ? 55.771 69.281 -64.108 1.00 15.62 492 LEU A C 1
ATOM 3475 O O . LEU A 1 470 ? 56.421 69.160 -65.103 1.00 17.13 492 LEU A O 1
ATOM 3480 N N . ILE A 1 471 ? 55.957 68.496 -63.072 1.00 15.66 493 ILE A N 1
ATOM 3481 C CA . ILE A 1 471 ? 56.917 67.415 -63.080 1.00 16.57 493 ILE A CA 1
ATOM 3482 C C . ILE A 1 471 ? 56.556 66.355 -64.135 1.00 16.87 493 ILE A C 1
ATOM 3483 O O . ILE A 1 471 ? 55.390 66.134 -64.406 1.00 17.48 493 ILE A O 1
ATOM 3488 N N . ASP A 1 472 ? 57.597 65.764 -64.676 1.00 17.47 494 ASP A N 1
ATOM 3489 C CA . ASP A 1 472 ? 57.409 64.751 -65.741 1.00 18.48 494 ASP A CA 1
ATOM 3490 C C . ASP A 1 472 ? 57.717 63.377 -65.164 1.00 19.51 494 ASP A C 1
ATOM 3491 O O . ASP A 1 472 ? 57.987 63.193 -63.991 1.00 17.40 494 ASP A O 1
ATOM 3496 N N . ASP A 1 473 ? 57.658 62.317 -66.004 1.00 18.93 495 ASP A N 1
ATOM 3497 C CA . ASP A 1 473 ? 57.784 60.963 -65.515 1.00 19.50 495 ASP A CA 1
ATOM 3498 C C . ASP A 1 473 ? 59.142 60.734 -64.930 1.00 18.83 495 ASP A C 1
ATOM 3499 O O . ASP A 1 473 ? 59.248 60.013 -63.950 1.00 19.28 495 ASP A O 1
ATOM 3504 N N . ALA A 1 474 ? 60.228 61.252 -65.524 1.00 17.53 496 ALA A N 1
ATOM 3505 C CA . ALA A 1 474 ? 61.536 61.085 -64.997 1.00 17.62 496 ALA A CA 1
ATOM 3506 C C . ALA A 1 474 ? 61.668 61.751 -63.601 1.00 18.60 496 ALA A C 1
ATOM 3507 O O . ALA A 1 474 ? 62.292 61.187 -62.688 1.00 18.74 496 ALA A O 1
ATOM 3509 N N . ASP A 1 475 ? 60.983 62.892 -63.413 1.00 17.00 497 ASP A N 1
ATOM 3510 C CA . ASP A 1 475 ? 60.974 63.528 -62.104 1.00 17.01 497 ASP A CA 1
ATOM 3511 C C . ASP A 1 475 ? 60.165 62.670 -61.095 1.00 15.40 497 ASP A C 1
ATOM 3512 O O . ASP A 1 475 ? 60.660 62.542 -59.979 1.00 15.32 497 ASP A O 1
ATOM 3517 N N . VAL A 1 476 ? 59.075 62.121 -61.495 1.00 14.86 498 VAL A N 1
ATOM 3518 C CA . VAL A 1 476 ? 58.278 61.219 -60.643 1.00 14.27 498 VAL A CA 1
ATOM 3519 C C . VAL A 1 476 ? 59.166 60.046 -60.234 1.00 16.13 498 VAL A C 1
ATOM 3520 O O . VAL A 1 476 ? 59.185 59.741 -58.999 1.00 16.74 498 VAL A O 1
ATOM 3524 N N . ASP A 1 477 ? 59.937 59.447 -61.111 1.00 17.81 499 ASP A N 1
ATOM 3525 C CA . ASP A 1 477 ? 60.723 58.283 -60.716 1.00 18.52 499 ASP A CA 1
ATOM 3526 C C . ASP A 1 477 ? 61.785 58.678 -59.736 1.00 17.68 499 ASP A C 1
ATOM 3527 O O . ASP A 1 477 ? 62.034 57.971 -58.741 1.00 19.07 499 ASP A O 1
ATOM 3532 N N . LYS A 1 478 ? 62.498 59.797 -59.903 1.00 17.23 500 LYS A N 1
ATOM 3533 C CA . LYS A 1 478 ? 63.525 60.298 -58.996 1.00 18.29 500 LYS A CA 1
ATOM 3534 C C . LYS A 1 478 ? 62.891 60.652 -57.626 1.00 17.70 500 LYS A C 1
ATOM 3535 O O . LYS A 1 478 ? 63.475 60.374 -56.640 1.00 17.61 500 LYS A O 1
ATOM 3541 N N . LEU A 1 479 ? 61.739 61.298 -57.614 1.00 16.37 501 LEU A N 1
ATOM 3542 C CA . LEU A 1 479 ? 61.114 61.673 -56.338 1.00 15.70 501 LEU A CA 1
ATOM 3543 C C . LEU A 1 479 ? 60.682 60.407 -55.602 1.00 16.15 501 LEU A C 1
ATOM 3544 O O . LEU A 1 479 ? 60.824 60.388 -54.368 1.00 15.06 501 LEU A O 1
ATOM 3549 N N . LYS A 1 480 ? 60.150 59.383 -56.284 1.00 15.22 502 LYS A N 1
ATOM 3550 C CA . LYS A 1 480 ? 59.812 58.141 -55.508 1.00 15.61 502 LYS A CA 1
ATOM 3551 C C . LYS A 1 480 ? 61.048 57.607 -54.867 1.00 17.19 502 LYS A C 1
ATOM 3552 O O . LYS A 1 480 ? 60.956 57.187 -53.693 1.00 17.52 502 LYS A O 1
ATOM 3558 N N . ALA A 1 481 ? 62.172 57.533 -55.567 1.00 15.81 503 ALA A N 1
ATOM 3559 C CA . ALA A 1 481 ? 63.332 56.935 -54.946 1.00 17.13 503 ALA A CA 1
ATOM 3560 C C . ALA A 1 481 ? 63.791 57.793 -53.790 1.00 17.52 503 ALA A C 1
ATOM 3561 O O . ALA A 1 481 ? 64.326 57.308 -52.762 1.00 18.96 503 ALA A O 1
ATOM 3563 N N . ALA A 1 482 ? 63.718 59.112 -53.938 1.00 16.56 504 ALA A N 1
ATOM 3564 C CA . ALA A 1 482 ? 64.159 60.068 -52.880 1.00 16.52 504 ALA A CA 1
ATOM 3565 C C . ALA A 1 482 ? 63.261 59.917 -51.625 1.00 16.21 504 ALA A C 1
ATOM 3566 O O . ALA A 1 482 ? 63.788 59.789 -50.487 1.00 16.43 504 ALA A O 1
ATOM 3568 N N . ILE A 1 483 ? 61.956 59.768 -51.850 1.00 14.74 505 ILE A N 1
ATOM 3569 C CA . ILE A 1 483 ? 61.023 59.623 -50.692 1.00 14.62 505 ILE A CA 1
ATOM 3570 C C . ILE A 1 483 ? 61.377 58.292 -49.945 1.00 15.56 505 ILE A C 1
ATOM 3571 O O . ILE A 1 483 ? 61.478 58.319 -48.743 1.00 15.59 505 ILE A O 1
ATOM 3576 N N . LEU A 1 484 ? 61.572 57.217 -50.682 1.00 16.01 506 LEU A N 1
ATOM 3577 C CA . LEU A 1 484 ? 61.784 55.915 -49.991 1.00 16.61 506 LEU A CA 1
ATOM 3578 C C . LEU A 1 484 ? 63.091 55.853 -49.324 1.00 18.78 506 LEU A C 1
ATOM 3579 O O . LEU A 1 484 ? 63.226 55.096 -48.353 1.00 23.90 506 LEU A O 1
ATOM 3584 N N . SER A 1 485 ? 64.067 56.681 -49.680 1.00 17.71 507 SER A N 1
ATOM 3585 C CA . SER A 1 485 ? 65.367 56.642 -49.027 1.00 18.79 507 SER A CA 1
ATOM 3586 C C . SER A 1 485 ? 65.437 57.733 -47.994 1.00 19.78 507 SER A C 1
ATOM 3587 O O . SER A 1 485 ? 66.551 58.021 -47.515 1.00 22.61 507 SER A O 1
ATOM 3590 N N . THR A 1 486 ? 64.360 58.434 -47.641 1.00 17.71 508 THR A N 1
ATOM 3591 C CA . THR A 1 486 ? 64.410 59.510 -46.670 1.00 20.08 508 THR A CA 1
ATOM 3592 C C . THR A 1 486 ? 64.219 58.960 -45.266 1.00 20.23 508 THR A C 1
ATOM 3593 O O . THR A 1 486 ? 63.261 58.195 -45.012 1.00 20.14 508 THR A O 1
ATOM 3597 N N . ASP A 1 487 ? 65.023 59.403 -44.309 1.00 21.56 509 ASP A N 1
ATOM 3598 C CA . ASP A 1 487 ? 64.906 59.006 -42.918 1.00 22.51 509 ASP A CA 1
ATOM 3599 C C . ASP A 1 487 ? 63.579 59.406 -42.342 1.00 23.77 509 ASP A C 1
ATOM 3600 O O . ASP A 1 487 ? 63.078 60.517 -42.513 1.00 25.49 509 ASP A O 1
ATOM 3605 N N . GLY A 1 488 ? 62.980 58.427 -41.699 1.00 25.14 510 GLY A N 1
ATOM 3606 C CA . GLY A 1 488 ? 61.715 58.606 -41.029 1.00 25.42 510 GLY A CA 1
ATOM 3607 C C . GLY A 1 488 ? 60.476 58.246 -41.865 1.00 24.44 510 GLY A C 1
ATOM 3608 O O . GLY A 1 488 ? 59.352 58.425 -41.409 1.00 26.65 510 GLY A O 1
ATOM 3609 N N . LEU A 1 489 ? 60.719 57.854 -43.121 1.00 19.13 511 LEU A N 1
ATOM 3610 C CA . LEU A 1 489 ? 59.646 57.482 -44.004 1.00 16.09 511 LEU A CA 1
ATOM 3611 C C . LEU A 1 489 ? 59.840 55.991 -44.265 1.00 16.83 511 LEU A C 1
ATOM 3612 O O . LEU A 1 489 ? 60.956 55.421 -44.335 1.00 19.64 511 LEU A O 1
ATOM 3617 N N . ASP A 1 490 ? 58.770 55.266 -44.211 1.00 14.16 512 ASP A N 1
ATOM 3618 C CA . ASP A 1 490 ? 58.694 53.863 -44.510 1.00 14.33 512 ASP A CA 1
ATOM 3619 C C . ASP A 1 490 ? 57.340 53.562 -45.155 1.00 12.21 512 ASP A C 1
ATOM 3620 O O . ASP A 1 490 ? 56.476 54.407 -45.280 1.00 11.87 512 ASP A O 1
ATOM 3625 N N . VAL A 1 491 ? 57.184 52.333 -45.706 1.00 11.44 513 VAL A N 1
ATOM 3626 C CA . VAL A 1 491 ? 56.031 51.933 -46.414 1.00 11.07 513 VAL A CA 1
ATOM 3627 C C . VAL A 1 491 ? 54.789 52.138 -45.611 1.00 10.73 513 VAL A C 1
ATOM 3628 O O . VAL A 1 491 ? 53.802 52.743 -46.073 1.00 10.49 513 VAL A O 1
ATOM 3632 N N . SER A 1 492 ? 54.747 51.704 -44.336 1.00 10.69 514 SER A N 1
ATOM 3633 C CA . SER A 1 492 ? 53.551 51.809 -43.500 1.00 10.77 514 SER A CA 1
ATOM 3634 C C . SER A 1 492 ? 53.107 53.240 -43.299 1.00 10.34 514 SER A C 1
ATOM 3635 O O . SER A 1 492 ? 51.917 53.570 -43.476 1.00 10.83 514 SER A O 1
ATOM 3638 N N . LYS A 1 493 ? 54.064 54.137 -42.964 1.00 10.94 515 LYS A N 1
ATOM 3639 C CA . LYS A 1 493 ? 53.718 55.508 -42.670 1.00 11.38 515 LYS A CA 1
ATOM 3640 C C . LYS A 1 493 ? 53.303 56.192 -43.905 1.00 10.61 515 LYS A C 1
ATOM 3641 O O . LYS A 1 493 ? 52.389 57.057 -43.888 1.00 10.70 515 LYS A O 1
ATOM 3647 N N . LEU A 1 494 ? 53.943 55.983 -45.024 1.00 10.08 516 LEU A N 1
ATOM 3648 C CA . LEU A 1 494 ? 53.595 56.623 -46.278 1.00 9.79 516 LEU A CA 1
ATOM 3649 C C . LEU A 1 494 ? 52.247 56.265 -46.784 1.00 9.95 516 LEU A C 1
ATOM 3650 O O . LEU A 1 494 ? 51.435 57.101 -47.172 1.00 9.14 516 LEU A O 1
ATOM 3655 N N . ALA A 1 495 ? 51.911 54.974 -46.751 1.00 9.68 517 ALA A N 1
ATOM 3656 C CA . ALA A 1 495 ? 50.613 54.544 -47.156 1.00 9.62 517 ALA A CA 1
ATOM 3657 C C . ALA A 1 495 ? 49.532 55.034 -46.213 1.00 9.53 517 ALA A C 1
ATOM 3658 O O . ALA A 1 495 ? 48.452 55.483 -46.683 1.00 9.68 517 ALA A O 1
ATOM 3660 N N . SER A 1 496 ? 49.796 55.024 -44.933 1.00 9.44 518 SER A N 1
ATOM 3661 C CA . SER A 1 496 ? 48.836 55.484 -43.973 1.00 10.16 518 SER A CA 1
ATOM 3662 C C . SER A 1 496 ? 48.524 56.969 -44.198 1.00 9.43 518 SER A C 1
ATOM 3663 O O . SER A 1 496 ? 47.336 57.400 -44.161 1.00 9.48 518 SER A O 1
ATOM 3666 N N . THR A 1 497 ? 49.554 57.788 -44.375 1.00 9.58 519 THR A N 1
ATOM 3667 C CA . THR A 1 497 ? 49.390 59.232 -44.524 1.00 10.04 519 THR A CA 1
ATOM 3668 C C . THR A 1 497 ? 48.593 59.541 -45.752 1.00 9.54 519 THR A C 1
ATOM 3669 O O . THR A 1 497 ? 47.688 60.385 -45.759 1.00 9.34 519 THR A O 1
ATOM 3673 N N . ALA A 1 498 ? 48.917 58.880 -46.877 1.00 9.02 520 ALA A N 1
ATOM 3674 C CA . ALA A 1 498 ? 48.206 59.180 -48.143 1.00 9.34 520 ALA A CA 1
ATOM 3675 C C . ALA A 1 498 ? 46.728 58.830 -48.015 1.00 9.09 520 ALA A C 1
ATOM 3676 O O . ALA A 1 498 ? 45.856 59.561 -48.489 1.00 9.51 520 ALA A O 1
ATOM 3678 N N . MET A 1 499 ? 46.413 57.712 -47.391 1.00 9.65 521 MET A N 1
ATOM 3679 C CA . MET A 1 499 ? 45.023 57.323 -47.243 1.00 9.55 521 MET A CA 1
ATOM 3680 C C . MET A 1 499 ? 44.293 58.234 -46.291 1.00 9.10 521 MET A C 1
ATOM 3681 O O . MET A 1 499 ? 43.116 58.572 -46.531 1.00 9.45 521 MET A O 1
ATOM 3686 N N . ALA A 1 500 ? 44.966 58.697 -45.241 1.00 8.73 522 ALA A N 1
ATOM 3687 C CA . ALA A 1 500 ? 44.339 59.645 -44.294 1.00 9.36 522 ALA A CA 1
ATOM 3688 C C . ALA A 1 500 ? 43.933 60.894 -45.039 1.00 9.78 522 ALA A C 1
ATOM 3689 O O . ALA A 1 500 ? 42.916 61.509 -44.676 1.00 10.52 522 ALA A O 1
ATOM 3691 N N . CYS A 1 501 ? 44.767 61.372 -45.981 1.00 10.07 523 CYS A N 1
ATOM 3692 C CA A CYS A 1 501 ? 44.498 62.585 -46.730 0.35 10.33 523 CYS A CA 1
ATOM 3693 C CA B CYS A 1 501 ? 44.380 62.543 -46.797 0.35 11.35 523 CYS A CA 1
ATOM 3694 C CA C CYS A 1 501 ? 44.450 62.571 -46.702 0.30 11.22 523 CYS A CA 1
ATOM 3695 C C . CYS A 1 501 ? 43.356 62.258 -47.728 1.00 11.72 523 CYS A C 1
ATOM 3696 O O . CYS A 1 501 ? 42.444 63.077 -47.963 1.00 16.22 523 CYS A O 1
ATOM 3703 N N . ALA A 1 502 ? 43.340 61.131 -48.381 1.00 9.27 524 ALA A N 1
ATOM 3704 C CA . ALA A 1 502 ? 42.425 60.841 -49.448 1.00 10.57 524 ALA A CA 1
ATOM 3705 C C . ALA A 1 502 ? 41.065 60.608 -48.990 1.00 10.24 524 ALA A C 1
ATOM 3706 O O . ALA A 1 502 ? 40.086 60.966 -49.698 1.00 11.07 524 ALA A O 1
ATOM 3708 N N . THR A 1 503 ? 40.838 59.943 -47.868 1.00 10.22 525 THR A N 1
ATOM 3709 C CA . THR A 1 503 ? 39.532 59.554 -47.452 1.00 10.21 525 THR A CA 1
ATOM 3710 C C . THR A 1 503 ? 38.710 60.673 -46.870 1.00 9.20 525 THR A C 1
ATOM 3711 O O . THR A 1 503 ? 37.532 60.420 -46.510 1.00 10.21 525 THR A O 1
ATOM 3715 N N . THR A 1 504 ? 39.216 61.892 -46.794 1.00 9.15 526 THR A N 1
ATOM 3716 C CA . THR A 1 504 ? 38.356 62.979 -46.524 1.00 9.26 526 THR A CA 1
ATOM 3717 C C . THR A 1 504 ? 37.422 63.284 -47.657 1.00 9.00 526 THR A C 1
ATOM 3718 O O . THR A 1 504 ? 36.386 63.988 -47.446 1.00 10.29 526 THR A O 1
ATOM 3722 N N . TYR A 1 505 ? 37.679 62.794 -48.848 1.00 8.24 527 TYR A N 1
ATOM 3723 C CA . TYR A 1 505 ? 36.742 62.999 -49.959 1.00 7.85 527 TYR A CA 1
ATOM 3724 C C . TYR A 1 505 ? 35.364 62.440 -49.701 1.00 7.59 527 TYR A C 1
ATOM 3725 O O . TYR A 1 505 ? 35.234 61.348 -49.152 1.00 8.60 527 TYR A O 1
ATOM 3734 N N . ARG A 1 506 ? 34.362 63.174 -50.127 1.00 7.66 528 ARG A N 1
ATOM 3735 C CA . ARG A 1 506 ? 33.006 62.687 -50.128 1.00 8.49 528 ARG A CA 1
ATOM 3736 C C . ARG A 1 506 ? 32.288 63.056 -51.377 1.00 8.30 528 ARG A C 1
ATOM 3737 O O . ARG A 1 506 ? 32.256 64.233 -51.782 1.00 9.21 528 ARG A O 1
ATOM 3745 N N . ASN A 1 507 ? 31.732 62.105 -52.124 1.00 8.34 529 ASN A N 1
ATOM 3746 C CA . ASN A 1 507 ? 31.156 62.324 -53.400 1.00 8.62 529 ASN A CA 1
ATOM 3747 C C . ASN A 1 507 ? 29.901 63.139 -53.324 1.00 9.43 529 ASN A C 1
ATOM 3748 O O . ASN A 1 507 ? 29.553 63.749 -54.344 1.00 10.83 529 ASN A O 1
ATOM 3753 N N . SER A 1 508 ? 29.220 63.148 -52.241 1.00 8.65 530 SER A N 1
ATOM 3754 C CA . SER A 1 508 ? 27.933 63.835 -52.182 1.00 9.96 530 SER A CA 1
ATOM 3755 C C . SER A 1 508 ? 28.137 65.274 -52.470 1.00 11.18 530 SER A C 1
ATOM 3756 O O . SER A 1 508 ? 27.286 65.848 -53.196 1.00 14.09 530 SER A O 1
ATOM 3759 N N . ASP A 1 509 ? 29.077 65.970 -51.895 1.00 8.94 531 ASP A N 1
ATOM 3760 C CA . ASP A 1 509 ? 29.267 67.377 -52.129 1.00 9.66 531 ASP A CA 1
ATOM 3761 C C . ASP A 1 509 ? 30.629 67.690 -52.717 1.00 9.77 531 ASP A C 1
ATOM 3762 O O . ASP A 1 509 ? 31.042 68.846 -52.903 1.00 9.56 531 ASP A O 1
ATOM 3767 N N . LYS A 1 510 ? 31.356 66.651 -53.131 1.00 9.08 532 LYS A N 1
ATOM 3768 C CA . LYS A 1 510 ? 32.630 66.777 -53.878 1.00 9.74 532 LYS A CA 1
ATOM 3769 C C . LYS A 1 510 ? 33.643 67.497 -53.074 1.00 9.65 532 LYS A C 1
ATOM 3770 O O . LYS A 1 510 ? 34.543 68.108 -53.685 1.00 11.88 532 LYS A O 1
ATOM 3776 N N . ARG A 1 511 ? 33.600 67.464 -51.774 1.00 8.87 533 ARG A N 1
ATOM 3777 C CA . ARG A 1 511 ? 34.561 68.067 -50.870 1.00 8.59 533 ARG A CA 1
ATOM 3778 C C . ARG A 1 511 ? 35.641 67.073 -50.446 1.00 9.23 533 ARG A C 1
ATOM 3779 O O . ARG A 1 511 ? 35.408 65.852 -50.492 1.00 10.01 533 ARG A O 1
ATOM 3787 N N . GLY A 1 512 ? 36.791 67.536 -50.029 1.00 9.28 534 GLY A N 1
ATOM 3788 C CA . GLY A 1 512 ? 37.841 66.690 -49.507 1.00 9.80 534 GLY A CA 1
ATOM 3789 C C . GLY A 1 512 ? 38.710 66.095 -50.579 1.00 9.19 534 GLY A C 1
ATOM 3790 O O . GLY A 1 512 ? 38.614 66.342 -51.757 1.00 9.81 534 GLY A O 1
ATOM 3791 N N . GLY A 1 513 ? 39.620 65.216 -50.120 1.00 9.01 535 GLY A N 1
ATOM 3792 C CA . GLY A 1 513 ? 40.614 64.564 -50.965 1.00 9.83 535 GLY A CA 1
ATOM 3793 C C . GLY A 1 513 ? 41.985 65.153 -50.747 1.00 10.14 535 GLY A C 1
ATOM 3794 O O . GLY A 1 513 ? 42.216 65.952 -49.884 1.00 10.67 535 GLY A O 1
ATOM 3795 N N . CYS A 1 514 ? 42.916 64.700 -51.586 1.00 10.06 536 CYS A N 1
ATOM 3796 C CA . CYS A 1 514 ? 44.317 65.007 -51.438 1.00 10.83 536 CYS A CA 1
ATOM 3797 C C . CYS A 1 514 ? 44.754 66.287 -52.026 1.00 10.97 536 CYS A C 1
ATOM 3798 O O . CYS A 1 514 ? 45.786 66.816 -51.654 1.00 11.87 536 CYS A O 1
ATOM 3801 N N . ASN A 1 515 ? 44.031 66.808 -53.041 1.00 9.69 537 ASN A N 1
ATOM 3802 C CA . ASN A 1 515 ? 44.457 68.060 -53.579 1.00 9.36 537 ASN A CA 1
ATOM 3803 C C . ASN A 1 515 ? 44.377 69.124 -52.533 1.00 9.74 537 ASN A C 1
ATOM 3804 O O . ASN A 1 515 ? 43.386 69.186 -51.828 1.00 11.18 537 ASN A O 1
ATOM 3809 N N . GLY A 1 516 ? 45.347 70.003 -52.506 1.00 9.95 538 GLY A N 1
ATOM 3810 C CA . GLY A 1 516 ? 45.446 71.020 -51.439 1.00 10.11 538 GLY A CA 1
ATOM 3811 C C . GLY A 1 516 ? 46.356 70.679 -50.312 1.00 10.10 538 GLY A C 1
ATOM 3812 O O . GLY A 1 516 ? 46.731 71.599 -49.547 1.00 11.22 538 GLY A O 1
ATOM 3813 N N . ALA A 1 517 ? 46.687 69.410 -50.107 1.00 9.88 539 ALA A N 1
ATOM 3814 C CA . ALA A 1 517 ? 47.567 69.077 -48.926 1.00 10.42 539 ALA A CA 1
ATOM 3815 C C . ALA A 1 517 ? 46.948 69.618 -47.624 1.00 10.55 539 ALA A C 1
ATOM 3816 O O . ALA A 1 517 ? 47.682 70.077 -46.755 1.00 11.57 539 ALA A O 1
ATOM 3818 N N . ARG A 1 518 ? 45.642 69.520 -47.488 1.00 11.39 540 ARG A N 1
ATOM 3819 C CA . ARG A 1 518 ? 44.975 70.059 -46.317 1.00 10.79 540 ARG A CA 1
ATOM 3820 C C . ARG A 1 518 ? 45.239 69.253 -45.070 1.00 10.59 540 ARG A C 1
ATOM 3821 O O . ARG A 1 518 ? 45.070 69.791 -43.969 1.00 10.77 540 ARG A O 1
ATOM 3829 N N . ILE A 1 519 ? 45.799 68.078 -45.187 1.00 10.64 541 ILE A N 1
ATOM 3830 C CA . ILE A 1 519 ? 46.226 67.338 -44.013 1.00 11.17 541 ILE A CA 1
ATOM 3831 C C . ILE A 1 519 ? 47.296 68.058 -43.277 1.00 11.70 541 ILE A C 1
ATOM 3832 O O . ILE A 1 519 ? 47.510 67.844 -42.077 1.00 11.75 541 ILE A O 1
ATOM 3837 N N . ALA A 1 520 ? 48.096 68.970 -43.957 1.00 10.93 542 ALA A N 1
ATOM 3838 C CA . ALA A 1 520 ? 49.104 69.743 -43.358 1.00 11.92 542 ALA A CA 1
ATOM 3839 C C . ALA A 1 520 ? 48.622 71.014 -42.613 1.00 11.58 542 ALA A C 1
ATOM 3840 O O . ALA A 1 520 ? 49.405 71.668 -41.939 1.00 12.89 542 ALA A O 1
ATOM 3842 N N . LEU A 1 521 ? 47.380 71.317 -42.833 1.00 11.10 543 LEU A N 1
ATOM 3843 C CA . LEU A 1 521 ? 46.741 72.559 -42.313 1.00 11.46 543 LEU A CA 1
ATOM 3844 C C . LEU A 1 521 ? 45.854 72.203 -41.128 1.00 11.12 543 LEU A C 1
ATOM 3845 O O . LEU A 1 521 ? 45.430 71.093 -40.941 1.00 11.05 543 LEU A O 1
ATOM 3850 N N . GLU A 1 522 ? 45.433 73.244 -40.371 1.00 11.90 544 GLU A N 1
ATOM 3851 C CA . GLU A 1 522 ? 44.332 73.068 -39.414 1.00 12.22 544 GLU A CA 1
ATOM 3852 C C . GLU A 1 522 ? 43.059 72.888 -40.199 1.00 10.99 544 GLU A C 1
ATOM 3853 O O . GLU A 1 522 ? 42.823 73.466 -41.302 1.00 11.50 544 GLU A O 1
ATOM 3859 N N . PRO A 1 523 ? 42.107 72.049 -39.726 1.00 10.48 545 PRO A N 1
ATOM 3860 C CA . PRO A 1 523 ? 42.203 71.265 -38.468 1.00 10.44 545 PRO A CA 1
ATOM 3861 C C . PRO A 1 523 ? 42.831 69.889 -38.645 1.00 10.04 545 PRO A C 1
ATOM 3862 O O . PRO A 1 523 ? 43.172 69.268 -37.648 1.00 10.43 545 PRO A O 1
ATOM 3866 N N . GLN A 1 524 ? 43.054 69.425 -39.906 1.00 9.93 546 GLN A N 1
ATOM 3867 C CA . GLN A 1 524 ? 43.461 68.050 -40.109 1.00 9.64 546 GLN A CA 1
ATOM 3868 C C . GLN A 1 524 ? 44.739 67.683 -39.515 1.00 9.80 546 GLN A C 1
ATOM 3869 O O . GLN A 1 524 ? 44.937 66.552 -39.035 1.00 10.26 546 GLN A O 1
ATOM 3875 N N . ARG A 1 525 ? 45.717 68.599 -39.416 1.00 10.09 547 ARG A N 1
ATOM 3876 C CA . ARG A 1 525 ? 46.992 68.266 -38.855 1.00 11.03 547 ARG A CA 1
ATOM 3877 C C . ARG A 1 525 ? 46.960 67.887 -37.366 1.00 10.78 547 ARG A C 1
ATOM 3878 O O . ARG A 1 525 ? 47.847 67.338 -36.848 1.00 11.73 547 ARG A O 1
ATOM 3886 N N . ASN A 1 526 ? 45.833 68.307 -36.711 1.00 11.19 548 ASN A N 1
ATOM 3887 C CA . ASN A 1 526 ? 45.630 68.007 -35.294 1.00 11.37 548 ASN A CA 1
ATOM 3888 C C . ASN A 1 526 ? 44.570 66.960 -35.094 1.00 11.79 548 ASN A C 1
ATOM 3889 O O . ASN A 1 526 ? 44.284 66.702 -33.911 1.00 13.84 548 ASN A O 1
ATOM 3894 N N . TRP A 1 527 ? 43.969 66.395 -36.106 1.00 10.49 549 TRP A N 1
ATOM 3895 C CA . TRP A 1 527 ? 42.970 65.327 -35.886 1.00 10.07 549 TRP A CA 1
ATOM 3896 C C . TRP A 1 527 ? 43.667 64.215 -35.212 1.00 10.19 549 TRP A C 1
ATOM 3897 O O . TRP A 1 527 ? 44.670 63.686 -35.624 1.00 10.12 549 TRP A O 1
ATOM 3908 N N . VAL A 1 528 ? 43.067 63.700 -34.102 1.00 11.20 550 VAL A N 1
ATOM 3909 C CA . VAL A 1 528 ? 43.673 62.635 -33.421 1.00 11.76 550 VAL A CA 1
ATOM 3910 C C . VAL A 1 528 ? 43.753 61.354 -34.252 1.00 11.01 550 VAL A C 1
ATOM 3911 O O . VAL A 1 528 ? 44.722 60.579 -34.144 1.00 11.79 550 VAL A O 1
ATOM 3915 N N . SER A 1 529 ? 42.786 61.207 -35.158 1.00 11.07 551 SER A N 1
ATOM 3916 C CA . SER A 1 529 ? 42.812 60.104 -36.133 1.00 10.96 551 SER A CA 1
ATOM 3917 C C . SER A 1 529 ? 43.952 60.203 -37.103 1.00 11.90 551 SER A C 1
ATOM 3918 O O . SER A 1 529 ? 44.228 59.173 -37.758 1.00 12.14 551 SER A O 1
ATOM 3921 N N . ASN A 1 530 ? 44.686 61.333 -37.194 1.00 10.96 552 ASN A N 1
ATOM 3922 C CA . ASN A 1 530 ? 45.892 61.425 -38.024 1.00 11.59 552 ASN A CA 1
ATOM 3923 C C . ASN A 1 530 ? 47.115 61.222 -37.260 1.00 13.60 552 ASN A C 1
ATOM 3924 O O . ASN A 1 530 ? 48.215 61.319 -37.883 1.00 15.98 552 ASN A O 1
ATOM 3929 N N . ASN A 1 531 ? 47.110 60.950 -35.933 1.00 13.39 553 ASN A N 1
ATOM 3930 C CA . ASN A 1 531 ? 48.320 60.787 -35.122 1.00 14.55 553 ASN A CA 1
ATOM 3931 C C . ASN A 1 531 ? 49.261 61.943 -35.327 1.00 14.12 553 ASN A C 1
ATOM 3932 O O . ASN A 1 531 ? 50.360 61.806 -35.910 1.00 15.27 553 ASN A O 1
ATOM 3937 N N . PRO A 1 532 ? 48.870 63.109 -34.747 1.00 13.29 554 PRO A N 1
ATOM 3938 C CA . PRO A 1 532 ? 49.590 64.374 -35.086 1.00 13.44 554 PRO A CA 1
ATOM 3939 C C . PRO A 1 532 ? 51.065 64.374 -34.950 1.00 14.61 554 PRO A C 1
ATOM 3940 O O . PRO A 1 532 ? 51.768 64.983 -35.777 1.00 14.96 554 PRO A O 1
ATOM 3944 N N . THR A 1 533 ? 51.598 63.736 -33.944 1.00 15.45 555 THR A N 1
ATOM 3945 C CA . THR A 1 533 ? 53.045 63.718 -33.767 1.00 18.01 555 THR A CA 1
ATOM 3946 C C . THR A 1 533 ? 53.736 62.949 -34.896 1.00 18.17 555 THR A C 1
ATOM 3947 O O . THR A 1 533 ? 54.779 63.419 -35.421 1.00 20.76 555 THR A O 1
ATOM 3951 N N . GLN A 1 534 ? 53.214 61.822 -35.279 1.00 17.22 556 GLN A N 1
ATOM 3952 C CA . GLN A 1 534 ? 53.742 61.065 -36.404 1.00 17.27 556 GLN A CA 1
ATOM 3953 C C . GLN A 1 534 ? 53.552 61.868 -37.686 1.00 16.02 556 GLN A C 1
ATOM 3954 O O . GLN A 1 534 ? 54.523 61.956 -38.517 1.00 17.29 556 GLN A O 1
ATOM 3960 N N . LEU A 1 535 ? 52.370 62.451 -37.885 1.00 15.39 557 LEU A N 1
ATOM 3961 C CA . LEU A 1 535 ? 52.107 63.171 -39.154 1.00 14.13 557 LEU A CA 1
ATOM 3962 C C . LEU A 1 535 ? 53.082 64.308 -39.289 1.00 15.23 557 LEU A C 1
ATOM 3963 O O . LEU A 1 535 ? 53.635 64.581 -40.381 1.00 14.63 557 LEU A O 1
ATOM 3968 N N . SER A 1 536 ? 53.401 65.011 -38.242 1.00 14.93 558 SER A N 1
ATOM 3969 C CA . SER A 1 536 ? 54.319 66.121 -38.293 1.00 16.08 558 SER A CA 1
ATOM 3970 C C . SER A 1 536 ? 55.703 65.673 -38.816 1.00 16.34 558 SER A C 1
ATOM 3971 O O . SER A 1 536 ? 56.374 66.313 -39.652 1.00 17.40 558 SER A O 1
ATOM 3974 N N . ALA A 1 537 ? 56.168 64.550 -38.333 1.00 16.73 559 ALA A N 1
ATOM 3975 C CA . ALA A 1 537 ? 57.471 64.041 -38.735 1.00 16.75 559 ALA A CA 1
ATOM 3976 C C . ALA A 1 537 ? 57.410 63.565 -40.212 1.00 15.39 559 ALA A C 1
ATOM 3977 O O . ALA A 1 537 ? 58.407 63.754 -40.929 1.00 16.26 559 ALA A O 1
ATOM 3979 N N . VAL A 1 538 ? 56.361 62.945 -40.658 1.00 14.85 560 VAL A N 1
ATOM 3980 C CA . VAL A 1 538 ? 56.195 62.549 -42.019 1.00 13.72 560 VAL A CA 1
ATOM 3981 C C . VAL A 1 538 ? 56.212 63.758 -42.904 1.00 14.15 560 VAL A C 1
ATOM 3982 O O . VAL A 1 538 ? 56.929 63.813 -43.949 1.00 12.94 560 VAL A O 1
ATOM 3986 N N . LEU A 1 539 ? 55.401 64.740 -42.623 1.00 14.11 561 LEU A N 1
ATOM 3987 C CA . LEU A 1 539 ? 55.366 65.968 -43.418 1.00 14.25 561 LEU A CA 1
ATOM 3988 C C . LEU A 1 539 ? 56.675 66.670 -43.412 1.00 15.39 561 LEU A C 1
ATOM 3989 O O . LEU A 1 539 ? 57.055 67.165 -44.497 1.00 16.06 561 LEU A O 1
ATOM 3994 N N . ASP A 1 540 ? 57.391 66.768 -42.321 1.00 15.71 562 ASP A N 1
ATOM 3995 C CA . ASP A 1 540 ? 58.675 67.419 -42.341 1.00 17.70 562 ASP A CA 1
ATOM 3996 C C . ASP A 1 540 ? 59.656 66.707 -43.253 1.00 15.97 562 ASP A C 1
ATOM 3997 O O . ASP A 1 540 ? 60.468 67.317 -43.988 1.00 17.77 562 ASP A O 1
ATOM 4002 N N . ALA A 1 541 ? 59.613 65.370 -43.298 1.00 14.88 563 ALA A N 1
ATOM 4003 C CA . ALA A 1 541 ? 60.491 64.608 -44.158 1.00 14.72 563 ALA A CA 1
ATOM 4004 C C . ALA A 1 541 ? 60.055 64.854 -45.659 1.00 15.08 563 ALA A C 1
ATOM 4005 O O . ALA A 1 541 ? 60.963 65.064 -46.533 1.00 14.99 563 ALA A O 1
ATOM 4007 N N . LEU A 1 542 ? 58.801 64.854 -46.005 1.00 14.31 564 LEU A N 1
ATOM 4008 C CA . LEU A 1 542 ? 58.368 65.218 -47.349 1.00 14.05 564 LEU A CA 1
ATOM 4009 C C . LEU A 1 542 ? 58.745 66.606 -47.717 1.00 15.56 564 LEU A C 1
ATOM 4010 O O . LEU A 1 542 ? 59.112 66.845 -48.864 1.00 15.31 564 LEU A O 1
ATOM 4015 N N . LYS A 1 543 ? 58.697 67.541 -46.749 1.00 15.26 565 LYS A N 1
ATOM 4016 C CA . LYS A 1 543 ? 59.098 68.929 -47.082 1.00 16.32 565 LYS A CA 1
ATOM 4017 C C . LYS A 1 543 ? 60.589 69.009 -47.346 1.00 17.99 565 LYS A C 1
ATOM 4018 O O . LYS A 1 543 ? 61.055 69.852 -48.143 1.00 17.39 565 LYS A O 1
ATOM 4024 N N . LYS A 1 544 ? 61.392 68.118 -46.818 1.00 16.35 566 LYS A N 1
ATOM 4025 C CA . LYS A 1 544 ? 62.836 68.093 -47.173 1.00 18.79 566 LYS A CA 1
ATOM 4026 C C . LYS A 1 544 ? 63.000 67.582 -48.599 1.00 18.22 566 LYS A C 1
ATOM 4027 O O . LYS A 1 544 ? 63.803 68.151 -49.359 1.00 20.15 566 LYS A O 1
ATOM 4033 N N . VAL A 1 545 ? 62.267 66.529 -48.990 1.00 17.20 567 VAL A N 1
ATOM 4034 C CA . VAL A 1 545 ? 62.260 66.062 -50.359 1.00 16.37 567 VAL A CA 1
ATOM 4035 C C . VAL A 1 545 ? 61.851 67.257 -51.274 1.00 15.32 567 VAL A C 1
ATOM 4036 O O . VAL A 1 545 ? 62.488 67.459 -52.313 1.00 16.22 567 VAL A O 1
ATOM 4040 N N . GLN A 1 546 ? 60.848 67.983 -50.910 1.00 14.83 568 GLN A N 1
ATOM 4041 C CA . GLN A 1 546 ? 60.384 69.122 -51.690 1.00 14.91 568 GLN A CA 1
ATOM 4042 C C . GLN A 1 546 ? 61.393 70.168 -51.893 1.00 17.17 568 GLN A C 1
ATOM 4043 O O . GLN A 1 546 ? 61.642 70.648 -53.019 1.00 17.64 568 GLN A O 1
ATOM 4049 N N . SER A 1 547 ? 62.080 70.519 -50.798 1.00 16.96 569 SER A N 1
ATOM 4050 C CA A SER A 1 547 ? 63.125 71.567 -50.786 0.50 18.87 569 SER A CA 1
ATOM 4051 C CA B SER A 1 547 ? 63.019 71.632 -50.899 0.50 18.12 569 SER A CA 1
ATOM 4052 C C . SER A 1 547 ? 64.242 71.150 -51.643 1.00 19.02 569 SER A C 1
ATOM 4053 O O . SER A 1 547 ? 64.901 71.980 -52.378 1.00 21.52 569 SER A O 1
ATOM 4058 N N . ASP A 1 548 ? 64.632 69.893 -51.611 1.00 18.80 570 ASP A N 1
ATOM 4059 C CA . ASP A 1 548 ? 65.762 69.379 -52.457 1.00 19.52 570 ASP A CA 1
ATOM 4060 C C . ASP A 1 548 ? 65.436 69.420 -53.945 1.00 19.18 570 ASP A C 1
ATOM 4061 O O . ASP A 1 548 ? 66.318 69.737 -54.749 1.00 22.11 570 ASP A O 1
ATOM 4066 N N . PHE A 1 549 ? 64.227 69.147 -54.319 1.00 17.40 571 PHE A N 1
ATOM 4067 C CA . PHE A 1 549 ? 63.730 69.141 -55.707 1.00 16.83 571 PHE A CA 1
ATOM 4068 C C . PHE A 1 549 ? 63.527 70.556 -56.229 1.00 16.94 571 PHE A C 1
ATOM 4069 O O . PHE A 1 549 ? 64.037 70.915 -57.303 1.00 17.35 571 PHE A O 1
ATOM 4077 N N . ASN A 1 550 ? 62.838 71.358 -55.480 1.00 16.65 572 ASN A N 1
ATOM 4078 C CA . ASN A 1 550 ? 62.460 72.697 -55.946 1.00 17.40 572 ASN A CA 1
ATOM 4079 C C . ASN A 1 550 ? 63.548 73.705 -55.916 1.00 19.25 572 ASN A C 1
ATOM 4080 O O . ASN A 1 550 ? 64.306 73.674 -54.999 1.00 22.90 572 ASN A O 1
ATOM 4085 N N . GLY A 1 551 ? 63.852 74.275 -57.040 1.00 20.27 573 GLY A N 1
ATOM 4086 C CA . GLY A 1 551 ? 65.096 75.053 -57.230 1.00 23.44 573 GLY A CA 1
ATOM 4087 C C . GLY A 1 551 ? 66.248 74.259 -57.860 1.00 24.72 573 GLY A C 1
ATOM 4088 O O . GLY A 1 551 ? 67.277 74.877 -58.258 1.00 26.85 573 GLY A O 1
ATOM 4089 N N . SER A 1 552 ? 66.319 72.918 -57.846 1.00 22.65 574 SER A N 1
ATOM 4090 C CA . SER A 1 552 ? 67.292 72.109 -58.583 1.00 22.64 574 SER A CA 1
ATOM 4091 C C . SER A 1 552 ? 66.794 71.421 -59.871 1.00 20.28 574 SER A C 1
ATOM 4092 O O . SER A 1 552 ? 67.586 70.752 -60.539 1.00 21.84 574 SER A O 1
ATOM 4095 N N . ASN A 1 553 ? 65.632 71.768 -60.315 1.00 17.80 575 ASN A N 1
ATOM 4096 C CA . ASN A 1 553 ? 65.023 71.196 -61.496 1.00 18.35 575 ASN A CA 1
ATOM 4097 C C . ASN A 1 553 ? 64.474 72.236 -62.458 1.00 17.54 575 ASN A C 1
ATOM 4098 O O . ASN A 1 553 ? 63.427 72.060 -63.028 1.00 17.87 575 ASN A O 1
ATOM 4103 N N . GLY A 1 554 ? 65.236 73.308 -62.562 1.00 18.79 576 GLY A N 1
ATOM 4104 C CA . GLY A 1 554 ? 64.786 74.376 -63.436 1.00 19.12 576 GLY A CA 1
ATOM 4105 C C . GLY A 1 554 ? 63.536 75.004 -62.996 1.00 17.90 576 GLY A C 1
ATOM 4106 O O . GLY A 1 554 ? 63.220 75.207 -61.847 1.00 17.37 576 GLY A O 1
ATOM 4107 N N . ASN A 1 555 ? 62.544 75.151 -63.908 1.00 17.74 577 ASN A N 1
ATOM 4108 C CA . ASN A 1 555 ? 61.277 75.716 -63.550 1.00 17.54 577 ASN A CA 1
ATOM 4109 C C . ASN A 1 555 ? 60.261 74.728 -62.987 1.00 16.90 577 ASN A C 1
ATOM 4110 O O . ASN A 1 555 ? 59.194 75.083 -62.562 1.00 15.96 577 ASN A O 1
ATOM 4115 N N . LYS A 1 556 ? 60.605 73.412 -62.991 1.00 16.62 578 LYS A N 1
ATOM 4116 C CA . LYS A 1 556 ? 59.725 72.428 -62.451 1.00 17.31 578 LYS A CA 1
ATOM 4117 C C . LYS A 1 556 ? 59.713 72.466 -60.925 1.00 16.40 578 LYS A C 1
ATOM 4118 O O . LYS A 1 556 ? 60.730 72.591 -60.261 1.00 17.76 578 LYS A O 1
ATOM 4124 N N . LYS A 1 557 ? 58.525 72.421 -60.368 1.00 15.38 579 LYS A N 1
ATOM 4125 C CA . LYS A 1 557 ? 58.338 72.440 -58.931 1.00 16.06 579 LYS A CA 1
ATOM 4126 C C . LYS A 1 557 ? 57.282 71.438 -58.579 1.00 14.59 579 LYS A C 1
ATOM 4127 O O . LYS A 1 557 ? 56.248 71.351 -59.230 1.00 15.59 579 LYS A O 1
ATOM 4133 N N . VAL A 1 558 ? 57.473 70.794 -57.462 1.00 13.44 580 VAL A N 1
ATOM 4134 C CA . VAL A 1 558 ? 56.547 69.803 -56.899 1.00 12.62 580 VAL A CA 1
ATOM 4135 C C . VAL A 1 558 ? 55.818 70.300 -55.633 1.00 11.89 580 VAL A C 1
ATOM 4136 O O . VAL A 1 558 ? 56.526 70.931 -54.782 1.00 13.08 580 VAL A O 1
ATOM 4140 N N . SER A 1 559 ? 54.575 70.062 -55.509 1.00 11.12 581 SER A N 1
ATOM 4141 C CA . SER A 1 559 ? 53.792 70.498 -54.356 1.00 11.35 581 SER A CA 1
ATOM 4142 C C . SER A 1 559 ? 53.892 69.422 -53.244 1.00 11.83 581 SER A C 1
ATOM 4143 O O . SER A 1 559 ? 54.129 68.207 -53.504 1.00 11.21 581 SER A O 1
ATOM 4146 N N . LEU A 1 560 ? 53.625 69.830 -51.979 1.00 11.39 582 LEU A N 1
ATOM 4147 C CA . LEU A 1 560 ? 53.511 68.845 -50.906 1.00 11.40 582 LEU A CA 1
ATOM 4148 C C . LEU A 1 560 ? 52.358 67.917 -51.133 1.00 10.49 582 LEU A C 1
ATOM 4149 O O . LEU A 1 560 ? 52.470 66.683 -50.838 1.00 10.26 582 LEU A O 1
ATOM 4154 N N . ALA A 1 561 ? 51.260 68.370 -51.737 1.00 9.91 583 ALA A N 1
ATOM 4155 C CA . ALA A 1 561 ? 50.134 67.518 -52.007 1.00 9.87 583 ALA A CA 1
ATOM 4156 C C . ALA A 1 561 ? 50.554 66.361 -52.938 1.00 10.21 583 ALA A C 1
ATOM 4157 O O . ALA A 1 561 ? 50.205 65.193 -52.693 1.00 10.16 583 ALA A O 1
ATOM 4159 N N . ASP A 1 562 ? 51.270 66.655 -53.998 1.00 9.89 584 ASP A N 1
ATOM 4160 C CA . ASP A 1 562 ? 51.721 65.603 -54.861 1.00 10.08 584 ASP A CA 1
ATOM 4161 C C . ASP A 1 562 ? 52.675 64.751 -54.100 1.00 10.04 584 ASP A C 1
ATOM 4162 O O . ASP A 1 562 ? 52.681 63.500 -54.360 1.00 10.78 584 ASP A O 1
ATOM 4167 N N . LEU A 1 563 ? 53.574 65.216 -53.279 1.00 10.06 585 LEU A N 1
ATOM 4168 C CA . LEU A 1 563 ? 54.517 64.354 -52.568 1.00 10.29 585 LEU A CA 1
ATOM 4169 C C . LEU A 1 563 ? 53.808 63.433 -51.563 1.00 9.88 585 LEU A C 1
ATOM 4170 O O . LEU A 1 563 ? 54.258 62.284 -51.417 1.00 10.76 585 LEU A O 1
ATOM 4175 N N . ILE A 1 564 ? 52.758 63.853 -50.932 1.00 9.91 586 ILE A N 1
ATOM 4176 C CA . ILE A 1 564 ? 52.018 62.960 -50.039 1.00 9.65 586 ILE A CA 1
ATOM 4177 C C . ILE A 1 564 ? 51.472 61.810 -50.856 1.00 9.63 586 ILE A C 1
ATOM 4178 O O . ILE A 1 564 ? 51.627 60.601 -50.454 1.00 10.46 586 ILE A O 1
ATOM 4183 N N . VAL A 1 565 ? 50.810 62.074 -51.967 1.00 9.12 587 VAL A N 1
ATOM 4184 C CA . VAL A 1 565 ? 50.221 61.040 -52.772 1.00 9.46 587 VAL A CA 1
ATOM 4185 C C . VAL A 1 565 ? 51.308 60.234 -53.414 1.00 9.75 587 VAL A C 1
ATOM 4186 O O . VAL A 1 565 ? 51.267 58.950 -53.436 1.00 10.68 587 VAL A O 1
ATOM 4190 N N . LEU A 1 566 ? 52.366 60.827 -53.925 1.00 9.55 588 LEU A N 1
ATOM 4191 C CA . LEU A 1 566 ? 53.478 60.069 -54.572 1.00 10.54 588 LEU A CA 1
ATOM 4192 C C . LEU A 1 566 ? 54.154 59.219 -53.541 1.00 11.22 588 LEU A C 1
ATOM 4193 O O . LEU A 1 566 ? 54.556 58.068 -53.841 1.00 11.37 588 LEU A O 1
ATOM 4198 N N . GLY A 1 567 ? 54.324 59.622 -52.312 1.00 10.71 589 GLY A N 1
ATOM 4199 C CA . GLY A 1 567 ? 54.950 58.826 -51.278 1.00 10.50 589 GLY A CA 1
ATOM 4200 C C . GLY A 1 567 ? 54.080 57.596 -51.025 1.00 10.18 589 GLY A C 1
ATOM 4201 O O . GLY A 1 567 ? 54.672 56.463 -50.918 1.00 10.86 589 GLY A O 1
ATOM 4202 N N . GLY A 1 568 ? 52.785 57.685 -50.921 1.00 9.82 590 GLY A N 1
ATOM 4203 C CA . GLY A 1 568 ? 51.970 56.494 -50.760 1.00 9.94 590 GLY A CA 1
ATOM 4204 C C . GLY A 1 568 ? 52.015 55.677 -51.966 1.00 10.74 590 GLY A C 1
ATOM 4205 O O . GLY A 1 568 ? 52.066 54.383 -51.826 1.00 11.22 590 GLY A O 1
ATOM 4206 N N . THR A 1 569 ? 52.072 56.168 -53.159 1.00 10.85 591 THR A N 1
ATOM 4207 C CA . THR A 1 569 ? 52.136 55.485 -54.355 1.00 12.54 591 THR A CA 1
ATOM 4208 C C . THR A 1 569 ? 53.392 54.702 -54.417 1.00 11.84 591 THR A C 1
ATOM 4209 O O . THR A 1 569 ? 53.455 53.480 -54.824 1.00 12.10 591 THR A O 1
ATOM 4213 N N . ALA A 1 570 ? 54.541 55.296 -54.105 1.00 10.56 592 ALA A N 1
ATOM 4214 C CA . ALA A 1 570 ? 55.835 54.698 -54.090 1.00 11.14 592 ALA A CA 1
ATOM 4215 C C . ALA A 1 570 ? 55.858 53.564 -53.100 1.00 10.30 592 ALA A C 1
ATOM 4216 O O . ALA A 1 570 ? 56.489 52.486 -53.335 1.00 11.28 592 ALA A O 1
ATOM 4218 N N . ALA A 1 571 ? 55.231 53.762 -51.970 1.00 9.78 593 ALA A N 1
ATOM 4219 C CA . ALA A 1 571 ? 55.150 52.718 -50.894 1.00 9.88 593 ALA A CA 1
ATOM 4220 C C . ALA A 1 571 ? 54.348 51.522 -51.418 1.00 9.27 593 ALA A C 1
ATOM 4221 O O . ALA A 1 571 ? 54.778 50.396 -51.157 1.00 9.48 593 ALA A O 1
ATOM 4223 N N . VAL A 1 572 ? 53.271 51.709 -52.098 1.00 8.86 594 VAL A N 1
ATOM 4224 C CA . VAL A 1 572 ? 52.482 50.628 -52.612 1.00 9.13 594 VAL A CA 1
ATOM 4225 C C . VAL A 1 572 ? 53.293 49.886 -53.637 1.00 9.45 594 VAL A C 1
ATOM 4226 O O . VAL A 1 572 ? 53.330 48.640 -53.692 1.00 9.58 594 VAL A O 1
ATOM 4230 N N . GLU A 1 573 ? 53.994 50.546 -54.539 1.00 9.54 595 GLU A N 1
ATOM 4231 C CA . GLU A 1 573 ? 54.812 49.950 -55.569 1.00 10.69 595 GLU A CA 1
ATOM 4232 C C . GLU A 1 573 ? 55.862 49.099 -54.938 1.00 10.66 595 GLU A C 1
ATOM 4233 O O . GLU A 1 573 ? 56.180 47.956 -55.370 1.00 10.22 595 GLU A O 1
ATOM 4239 N N . LYS A 1 574 ? 56.564 49.619 -53.917 1.00 10.10 596 LYS A N 1
ATOM 4240 C CA . LYS A 1 574 ? 57.651 48.926 -53.204 1.00 10.54 596 LYS A CA 1
ATOM 4241 C C . LYS A 1 574 ? 57.053 47.706 -52.466 1.00 9.87 596 LYS A C 1
ATOM 4242 O O . LYS A 1 574 ? 57.669 46.629 -52.468 1.00 10.11 596 LYS A O 1
ATOM 4248 N N . ALA A 1 575 ? 55.898 47.886 -51.842 1.00 9.41 597 ALA A N 1
ATOM 4249 C CA . ALA A 1 575 ? 55.277 46.760 -51.130 1.00 9.50 597 ALA A CA 1
ATOM 4250 C C . ALA A 1 575 ? 54.912 45.667 -52.100 1.00 9.86 597 ALA A C 1
ATOM 4251 O O . ALA A 1 575 ? 55.075 44.448 -51.709 1.00 10.33 597 ALA A O 1
ATOM 4253 N N . ALA A 1 576 ? 54.470 45.961 -53.310 1.00 9.79 598 ALA A N 1
ATOM 4254 C CA . ALA A 1 576 ? 54.159 44.936 -54.301 1.00 9.85 598 ALA A CA 1
ATOM 4255 C C . ALA A 1 576 ? 55.444 44.286 -54.705 1.00 10.30 598 ALA A C 1
ATOM 4256 O O . ALA A 1 576 ? 55.541 43.053 -54.779 1.00 10.75 598 ALA A O 1
ATOM 4258 N N . LYS A 1 577 ? 56.537 45.030 -55.002 1.00 10.38 599 LYS A N 1
ATOM 4259 C CA . LYS A 1 577 ? 57.800 44.449 -55.419 1.00 11.25 599 LYS A CA 1
ATOM 4260 C C . LYS A 1 577 ? 58.319 43.521 -54.303 1.00 11.29 599 LYS A C 1
ATOM 4261 O O . LYS A 1 577 ? 58.853 42.475 -54.556 1.00 11.92 599 LYS A O 1
ATOM 4267 N N . ASP A 1 578 ? 58.160 43.927 -53.059 1.00 11.06 600 ASP A N 1
ATOM 4268 C CA . ASP A 1 578 ? 58.639 43.149 -51.938 1.00 11.51 600 ASP A CA 1
ATOM 4269 C C . ASP A 1 578 ? 57.743 41.904 -51.716 1.00 11.43 600 ASP A C 1
ATOM 4270 O O . ASP A 1 578 ? 58.249 40.965 -51.080 1.00 12.85 600 ASP A O 1
ATOM 4275 N N . ALA A 1 579 ? 56.612 41.816 -52.349 1.00 10.87 601 ALA A N 1
ATOM 4276 C CA . ALA A 1 579 ? 55.740 40.594 -52.384 1.00 11.51 601 ALA A CA 1
ATOM 4277 C C . ALA A 1 579 ? 55.970 39.850 -53.669 1.00 12.15 601 ALA A C 1
ATOM 4278 O O . ALA A 1 579 ? 55.265 38.846 -53.852 1.00 13.92 601 ALA A O 1
ATOM 4280 N N . GLY A 1 580 ? 56.971 40.142 -54.474 1.00 11.36 602 GLY A N 1
ATOM 4281 C CA . GLY A 1 580 ? 57.241 39.408 -55.687 1.00 11.71 602 GLY A CA 1
ATOM 4282 C C . GLY A 1 580 ? 56.530 39.822 -56.911 1.00 11.61 602 GLY A C 1
ATOM 4283 O O . GLY A 1 580 ? 56.552 39.074 -57.879 1.00 11.89 602 GLY A O 1
ATOM 4284 N N . VAL A 1 581 ? 55.951 41.007 -56.910 1.00 11.81 603 VAL A N 1
ATOM 4285 C CA . VAL A 1 581 ? 55.128 41.447 -58.046 1.00 12.76 603 VAL A CA 1
ATOM 4286 C C . VAL A 1 581 ? 55.687 42.810 -58.562 1.00 13.01 603 VAL A C 1
ATOM 4287 O O . VAL A 1 581 ? 55.678 43.798 -57.791 1.00 15.25 603 VAL A O 1
ATOM 4291 N N . ASP A 1 582 ? 56.159 42.893 -59.747 1.00 14.28 604 ASP A N 1
ATOM 4292 C CA . ASP A 1 582 ? 56.575 44.153 -60.402 1.00 16.19 604 ASP A CA 1
ATOM 4293 C C . ASP A 1 582 ? 55.314 44.688 -61.084 1.00 16.45 604 ASP A C 1
ATOM 4294 O O . ASP A 1 582 ? 54.855 44.139 -62.072 1.00 19.19 604 ASP A O 1
ATOM 4299 N N . ILE A 1 583 ? 54.751 45.762 -60.536 1.00 14.56 605 ILE A N 1
ATOM 4300 C CA . ILE A 1 583 ? 53.555 46.434 -61.141 1.00 15.03 605 ILE A CA 1
ATOM 4301 C C . ILE A 1 583 ? 53.794 47.912 -61.172 1.00 15.73 605 ILE A C 1
ATOM 4302 O O . ILE A 1 583 ? 54.356 48.448 -60.288 1.00 15.92 605 ILE A O 1
ATOM 4307 N N . LYS A 1 584 ? 53.248 48.524 -62.224 1.00 18.63 606 LYS A N 1
ATOM 4308 C CA . LYS A 1 584 ? 53.210 50.031 -62.322 1.00 22.22 606 LYS A CA 1
ATOM 4309 C C . LYS A 1 584 ? 52.113 50.580 -61.497 1.00 18.99 606 LYS A C 1
ATOM 4310 O O . LYS A 1 584 ? 50.905 50.042 -61.472 1.00 21.60 606 LYS A O 1
ATOM 4316 N N . VAL A 1 585 ? 52.473 51.481 -60.559 1.00 16.87 607 VAL A N 1
ATOM 4317 C CA . VAL A 1 585 ? 51.493 52.065 -59.800 1.00 15.52 607 VAL A CA 1
ATOM 4318 C C . VAL A 1 585 ? 51.257 53.496 -60.352 1.00 15.96 607 VAL A C 1
ATOM 4319 O O . VAL A 1 585 ? 52.128 54.338 -60.101 1.00 20.03 607 VAL A O 1
ATOM 4323 N N . PRO A 1 586 ? 50.199 53.746 -61.075 1.00 15.36 608 PRO A N 1
ATOM 4324 C CA . PRO A 1 586 ? 50.069 54.995 -61.815 1.00 18.15 608 PRO A CA 1
ATOM 4325 C C . PRO A 1 586 ? 50.085 56.203 -60.847 1.00 17.93 608 PRO A C 1
ATOM 4326 O O . PRO A 1 586 ? 49.709 56.115 -59.694 1.00 23.99 608 PRO A O 1
ATOM 4330 N N . PHE A 1 587 ? 50.669 57.290 -61.281 1.00 14.13 609 PHE A N 1
ATOM 4331 C CA . PHE A 1 587 ? 50.569 58.560 -60.509 1.00 13.57 609 PHE A CA 1
ATOM 4332 C C . PHE A 1 587 ? 50.232 59.672 -61.482 1.00 13.17 609 PHE A C 1
ATOM 4333 O O . PHE A 1 587 ? 50.854 59.858 -62.514 1.00 15.13 609 PHE A O 1
ATOM 4341 N N . SER A 1 588 ? 49.328 60.508 -61.023 1.00 12.15 610 SER A N 1
ATOM 4342 C CA . SER A 1 588 ? 48.891 61.696 -61.778 1.00 12.84 610 SER A CA 1
ATOM 4343 C C . SER A 1 588 ? 49.374 62.934 -60.974 1.00 12.16 610 SER A C 1
ATOM 4344 O O . SER A 1 588 ? 48.837 63.251 -59.914 1.00 11.80 610 SER A O 1
ATOM 4347 N N . ALA A 1 589 ? 50.311 63.656 -61.529 1.00 12.44 611 ALA A N 1
ATOM 4348 C CA . ALA A 1 589 ? 50.876 64.866 -60.937 1.00 11.96 611 ALA A CA 1
ATOM 4349 C C . ALA A 1 589 ? 49.874 66.025 -61.115 1.00 11.75 611 ALA A C 1
ATOM 4350 O O . ALA A 1 589 ? 48.886 65.965 -61.835 1.00 12.29 611 ALA A O 1
ATOM 4352 N N . GLY A 1 590 ? 50.194 67.115 -60.426 1.00 12.31 612 GLY A N 1
ATOM 4353 C CA . GLY A 1 590 ? 49.522 68.396 -60.626 1.00 11.97 612 GLY A CA 1
ATOM 4354 C C . GLY A 1 590 ? 48.726 68.934 -59.470 1.00 12.16 612 GLY A C 1
ATOM 4355 O O . GLY A 1 590 ? 48.097 70.017 -59.621 1.00 12.90 612 GLY A O 1
ATOM 4356 N N . ARG A 1 591 ? 48.644 68.281 -58.331 1.00 11.30 613 ARG A N 1
ATOM 4357 C CA . ARG A 1 591 ? 47.983 68.857 -57.169 1.00 10.36 613 ARG A CA 1
ATOM 4358 C C . ARG A 1 591 ? 48.776 70.081 -56.750 1.00 10.90 613 ARG A C 1
ATOM 4359 O O . ARG A 1 591 ? 49.930 70.215 -56.933 1.00 11.78 613 ARG A O 1
ATOM 4367 N N . VAL A 1 592 ? 47.987 70.965 -56.072 1.00 10.67 614 VAL A N 1
ATOM 4368 C CA . VAL A 1 592 ? 48.560 72.187 -55.482 1.00 11.58 614 VAL A CA 1
ATOM 4369 C C . VAL A 1 592 ? 48.383 72.165 -53.968 1.00 11.17 614 VAL A C 1
ATOM 4370 O O . VAL A 1 592 ? 47.619 71.376 -53.437 1.00 11.12 614 VAL A O 1
ATOM 4374 N N . ASP A 1 593 ? 48.985 73.146 -53.303 1.00 12.20 615 ASP A N 1
ATOM 4375 C CA . ASP A 1 593 ? 48.971 73.251 -51.836 1.00 11.63 615 ASP A CA 1
ATOM 4376 C C . ASP A 1 593 ? 48.044 74.415 -51.461 1.00 12.12 615 ASP A C 1
ATOM 4377 O O . ASP A 1 593 ? 48.277 75.531 -51.846 1.00 14.54 615 ASP A O 1
ATOM 4382 N N . ALA A 1 594 ? 46.986 74.157 -50.739 1.00 11.22 616 ALA A N 1
ATOM 4383 C CA . ALA A 1 594 ? 46.106 75.169 -50.192 1.00 11.89 616 ALA A CA 1
ATOM 4384 C C . ALA A 1 594 ? 46.837 75.974 -49.135 1.00 11.60 616 ALA A C 1
ATOM 4385 O O . ALA A 1 594 ? 47.696 75.494 -48.464 1.00 13.31 616 ALA A O 1
ATOM 4387 N N . THR A 1 595 ? 46.292 77.167 -48.897 1.00 12.87 617 THR A N 1
ATOM 4388 C CA . THR A 1 595 ? 46.651 77.976 -47.725 1.00 13.36 617 THR A CA 1
ATOM 4389 C C . THR A 1 595 ? 45.629 77.810 -46.584 1.00 12.14 617 THR A C 1
ATOM 4390 O O . THR A 1 595 ? 44.507 77.391 -46.778 1.00 12.77 617 THR A O 1
ATOM 4394 N N . GLN A 1 596 ? 46.100 78.167 -45.392 1.00 12.61 618 GLN A N 1
ATOM 4395 C CA . GLN A 1 596 ? 45.187 78.109 -44.251 1.00 12.96 618 GLN A CA 1
ATOM 4396 C C . GLN A 1 596 ? 44.002 79.064 -44.456 1.00 13.62 618 GLN A C 1
ATOM 4397 O O . GLN A 1 596 ? 42.879 78.724 -44.091 1.00 14.71 618 GLN A O 1
ATOM 4403 N N . GLU A 1 597 ? 44.212 80.195 -45.135 1.00 15.35 619 GLU A N 1
ATOM 4404 C CA . GLU A 1 597 ? 43.117 81.097 -45.409 1.00 16.61 619 GLU A CA 1
ATOM 4405 C C . GLU A 1 597 ? 42.090 80.558 -46.318 1.00 17.79 619 GLU A C 1
ATOM 4406 O O . GLU A 1 597 ? 40.927 81.035 -46.275 1.00 21.03 619 GLU A O 1
ATOM 4412 N N . GLN A 1 598 ? 42.426 79.597 -47.142 1.00 18.08 620 GLN A N 1
ATOM 4413 C CA . GLN A 1 598 ? 41.514 78.890 -47.996 1.00 17.49 620 GLN A CA 1
ATOM 4414 C C . GLN A 1 598 ? 40.883 77.662 -47.349 1.00 17.47 620 GLN A C 1
ATOM 4415 O O . GLN A 1 598 ? 40.257 76.859 -48.008 1.00 16.48 620 GLN A O 1
ATOM 4421 N N . THR A 1 599 ? 41.184 77.429 -46.069 1.00 15.34 621 THR A N 1
ATOM 4422 C CA . THR A 1 599 ? 40.810 76.188 -45.424 1.00 15.10 621 THR A CA 1
ATOM 4423 C C . THR A 1 599 ? 40.092 76.546 -44.088 1.00 14.57 621 THR A C 1
ATOM 4424 O O . THR A 1 599 ? 40.741 76.679 -43.032 1.00 16.31 621 THR A O 1
ATOM 4428 N N . ASP A 1 600 ? 38.783 76.524 -44.204 1.00 14.34 622 ASP A N 1
ATOM 4429 C CA . ASP A 1 600 ? 37.954 76.952 -43.079 1.00 15.92 622 ASP A CA 1
ATOM 4430 C C . ASP A 1 600 ? 37.775 75.857 -42.019 1.00 14.43 622 ASP A C 1
ATOM 4431 O O . ASP A 1 600 ? 37.406 74.699 -42.357 1.00 13.63 622 ASP A O 1
ATOM 4436 N N . VAL A 1 601 ? 38.158 76.142 -40.790 1.00 14.23 623 VAL A N 1
ATOM 4437 C CA . VAL A 1 601 ? 38.126 75.147 -39.707 1.00 13.85 623 VAL A CA 1
ATOM 4438 C C . VAL A 1 601 ? 36.788 74.529 -39.511 1.00 13.68 623 VAL A C 1
ATOM 4439 O O . VAL A 1 601 ? 36.634 73.287 -39.403 1.00 12.32 623 VAL A O 1
ATOM 4443 N N . THR A 1 602 ? 35.682 75.330 -39.485 1.00 13.03 624 THR A N 1
ATOM 4444 C CA . THR A 1 602 ? 34.402 74.712 -39.278 1.00 14.02 624 THR A CA 1
ATOM 4445 C C . THR A 1 602 ? 34.017 73.745 -40.355 1.00 13.38 624 THR A C 1
ATOM 4446 O O . THR A 1 602 ? 33.579 72.598 -40.101 1.00 13.87 624 THR A O 1
ATOM 4450 N N . GLN A 1 603 ? 34.211 74.176 -41.608 1.00 13.60 625 GLN A N 1
ATOM 4451 C CA A GLN A 1 603 ? 33.858 73.393 -42.789 0.60 14.56 625 GLN A CA 1
ATOM 4452 C CA B GLN A 1 603 ? 33.670 73.197 -42.588 0.40 13.24 625 GLN A CA 1
ATOM 4453 C C . GLN A 1 603 ? 34.614 72.044 -42.813 1.00 12.62 625 GLN A C 1
ATOM 4454 O O . GLN A 1 603 ? 34.114 71.005 -43.199 1.00 12.88 625 GLN A O 1
ATOM 4465 N N . PHE A 1 604 ? 35.888 72.154 -42.497 1.00 12.11 626 PHE A N 1
ATOM 4466 C CA . PHE A 1 604 ? 36.761 70.925 -42.493 1.00 11.63 626 PHE A CA 1
ATOM 4467 C C . PHE A 1 604 ? 36.513 70.050 -41.307 1.00 11.52 626 PHE A C 1
ATOM 4468 O O . PHE A 1 604 ? 36.745 68.844 -41.370 1.00 10.82 626 PHE A O 1
ATOM 4476 N N . SER A 1 605 ? 36.024 70.587 -40.169 1.00 11.33 627 SER A N 1
ATOM 4477 C CA A SER A 1 605 ? 35.681 69.763 -39.034 0.80 11.93 627 SER A CA 1
ATOM 4478 C CA B SER A 1 605 ? 35.720 69.745 -39.040 0.20 11.25 627 SER A CA 1
ATOM 4479 C C . SER A 1 605 ? 34.635 68.743 -39.389 1.00 11.20 627 SER A C 1
ATOM 4480 O O . SER A 1 605 ? 34.608 67.681 -38.798 1.00 11.75 627 SER A O 1
ATOM 4485 N N . TYR A 1 606 ? 33.781 69.057 -40.341 1.00 10.79 628 TYR A N 1
ATOM 4486 C CA . TYR A 1 606 ? 32.738 68.161 -40.780 1.00 11.87 628 TYR A CA 1
ATOM 4487 C C . TYR A 1 606 ? 33.249 66.946 -41.483 1.00 12.08 628 TYR A C 1
ATOM 4488 O O . TYR A 1 606 ? 32.546 65.951 -41.712 1.00 13.45 628 TYR A O 1
ATOM 4497 N N . LEU A 1 607 ? 34.510 66.922 -41.910 1.00 10.21 629 LEU A N 1
ATOM 4498 C CA . LEU A 1 607 ? 35.154 65.796 -42.596 1.00 10.12 629 LEU A CA 1
ATOM 4499 C C . LEU A 1 607 ? 35.893 64.916 -41.651 1.00 9.98 629 LEU A C 1
ATOM 4500 O O . LEU A 1 607 ? 36.488 63.925 -42.029 1.00 11.15 629 LEU A O 1
ATOM 4505 N N . GLU A 1 608 ? 35.996 65.250 -40.350 1.00 10.21 630 GLU A N 1
ATOM 4506 C CA . GLU A 1 608 ? 36.786 64.524 -39.380 1.00 9.96 630 GLU A CA 1
ATOM 4507 C C . GLU A 1 608 ? 36.091 63.190 -39.103 1.00 11.29 630 GLU A C 1
ATOM 4508 O O . GLU A 1 608 ? 34.949 63.199 -38.662 1.00 12.39 630 GLU A O 1
ATOM 4514 N N . PRO A 1 609 ? 36.739 62.044 -39.317 1.00 10.07 631 PRO A N 1
ATOM 4515 C CA . PRO A 1 609 ? 36.096 60.765 -39.006 1.00 10.72 631 PRO A CA 1
ATOM 4516 C C . PRO A 1 609 ? 36.059 60.441 -37.574 1.00 11.39 631 PRO A C 1
ATOM 4517 O O . PRO A 1 609 ? 37.007 60.725 -36.814 1.00 12.77 631 PRO A O 1
ATOM 4521 N N . GLN A 1 610 ? 34.961 59.785 -37.121 1.00 12.07 632 GLN A N 1
ATOM 4522 C CA A GLN A 1 610 ? 34.848 59.240 -35.799 0.50 13.91 632 GLN A CA 1
ATOM 4523 C CA B GLN A 1 610 ? 34.956 59.224 -35.736 0.50 12.87 632 GLN A CA 1
ATOM 4524 C C . GLN A 1 610 ? 35.369 57.779 -35.689 1.00 11.99 632 GLN A C 1
ATOM 4525 O O . GLN A 1 610 ? 35.792 57.305 -34.635 1.00 12.68 632 GLN A O 1
ATOM 4536 N N . ALA A 1 611 ? 35.433 57.123 -36.848 1.00 11.42 633 ALA A N 1
ATOM 4537 C CA . ALA A 1 611 ? 35.995 55.833 -36.985 1.00 11.18 633 ALA A CA 1
ATOM 4538 C C . ALA A 1 611 ? 36.509 55.784 -38.412 1.00 11.35 633 ALA A C 1
ATOM 4539 O O . ALA A 1 611 ? 36.017 56.410 -39.290 1.00 11.39 633 ALA A O 1
ATOM 4541 N N . ASP A 1 612 ? 37.593 55.035 -38.575 1.00 11.59 634 ASP A N 1
ATOM 4542 C CA . ASP A 1 612 ? 38.213 54.846 -39.942 1.00 11.78 634 ASP A CA 1
ATOM 4543 C C . ASP A 1 612 ? 38.655 53.420 -40.059 1.00 11.33 634 ASP A C 1
ATOM 4544 O O . ASP A 1 612 ? 39.576 52.959 -39.320 1.00 12.97 634 ASP A O 1
ATOM 4549 N N . GLY A 1 613 ? 37.952 52.640 -40.880 1.00 10.82 635 GLY A N 1
ATOM 4550 C CA . GLY A 1 613 ? 38.265 51.264 -41.061 1.00 11.55 635 GLY A CA 1
ATOM 4551 C C . GLY A 1 613 ? 39.473 50.966 -41.925 1.00 10.52 635 GLY A C 1
ATOM 4552 O O . GLY A 1 613 ? 40.058 49.889 -41.812 1.00 11.95 635 GLY A O 1
ATOM 4553 N N . PHE A 1 614 ? 39.907 51.896 -42.740 1.00 10.07 636 PHE A N 1
ATOM 4554 C CA . PHE A 1 614 ? 41.117 51.702 -43.531 1.00 10.11 636 PHE A CA 1
ATOM 4555 C C . PHE A 1 614 ? 42.365 51.732 -42.702 1.00 9.71 636 PHE A C 1
ATOM 4556 O O . PHE A 1 614 ? 43.362 51.121 -43.049 1.00 10.90 636 PHE A O 1
ATOM 4564 N N . ARG A 1 615 ? 42.328 52.468 -41.587 1.00 9.78 637 ARG A N 1
ATOM 4565 C CA . ARG A 1 615 ? 43.449 52.700 -40.715 1.00 9.33 637 ARG A CA 1
ATOM 4566 C C . ARG A 1 615 ? 43.204 52.278 -39.285 1.00 9.54 637 ARG A C 1
ATOM 4567 O O . ARG A 1 615 ? 44.003 52.561 -38.369 1.00 10.70 637 ARG A O 1
ATOM 4575 N N . ASN A 1 616 ? 42.127 51.508 -39.013 1.00 10.52 638 ASN A N 1
ATOM 4576 C CA . ASN A 1 616 ? 41.767 50.973 -37.735 1.00 10.78 638 ASN A CA 1
ATOM 4577 C C . ASN A 1 616 ? 41.809 52.024 -36.617 1.00 11.78 638 ASN A C 1
ATOM 4578 O O . ASN A 1 616 ? 42.460 51.883 -35.605 1.00 14.22 638 ASN A O 1
ATOM 4583 N N . TYR A 1 617 ? 41.084 53.089 -36.844 1.00 10.85 639 TYR A N 1
ATOM 4584 C CA . TYR A 1 617 ? 40.879 54.163 -35.872 1.00 10.88 639 TYR A CA 1
ATOM 4585 C C . TYR A 1 617 ? 39.450 54.158 -35.315 1.00 11.68 639 TYR A C 1
ATOM 4586 O O . TYR A 1 617 ? 38.511 54.039 -36.127 1.00 11.12 639 TYR A O 1
ATOM 4595 N N . GLY A 1 618 ? 39.298 54.366 -34.039 1.00 12.13 640 GLY A N 1
ATOM 4596 C CA . GLY A 1 618 ? 38.037 54.816 -33.491 1.00 13.08 640 GLY A CA 1
ATOM 4597 C C . GLY A 1 618 ? 37.031 53.671 -33.409 1.00 12.17 640 GLY A C 1
ATOM 4598 O O . GLY A 1 618 ? 37.358 52.510 -33.371 1.00 13.96 640 GLY A O 1
ATOM 4599 N N . ARG A 1 619 ? 35.781 54.098 -33.365 1.00 12.93 641 ARG A N 1
ATOM 4600 C CA A ARG A 1 619 ? 34.686 53.165 -33.059 0.20 13.58 641 ARG A CA 1
ATOM 4601 C CA B ARG A 1 619 ? 34.644 53.121 -33.179 0.80 13.93 641 ARG A CA 1
ATOM 4602 C C . ARG A 1 619 ? 33.395 53.892 -33.443 1.00 14.76 641 ARG A C 1
ATOM 4603 O O . ARG A 1 619 ? 33.341 55.095 -33.411 1.00 16.22 641 ARG A O 1
ATOM 4618 N N . GLY A 1 620 ? 32.403 53.077 -33.634 1.00 17.40 642 GLY A N 1
ATOM 4619 C CA . GLY A 1 620 ? 31.033 53.519 -33.768 1.00 16.45 642 GLY A CA 1
ATOM 4620 C C . GLY A 1 620 ? 30.313 53.779 -32.439 1.00 17.85 642 GLY A C 1
ATOM 4621 O O . GLY A 1 620 ? 30.857 53.782 -31.347 1.00 18.02 642 GLY A O 1
ATOM 4622 N N . THR A 1 621 ? 29.010 53.952 -32.539 1.00 17.94 643 THR A N 1
ATOM 4623 C CA . THR A 1 621 ? 28.120 54.231 -31.406 1.00 20.38 643 THR A CA 1
ATOM 4624 C C . THR A 1 621 ? 26.913 53.342 -31.574 1.00 18.56 643 THR A C 1
ATOM 4625 O O . THR A 1 621 ? 26.799 52.659 -32.601 1.00 19.60 643 THR A O 1
ATOM 4629 N N . ALA A 1 622 ? 25.999 53.419 -30.649 1.00 24.01 644 ALA A N 1
ATOM 4630 C CA . ALA A 1 622 ? 24.761 52.579 -30.732 1.00 28.38 644 ALA A CA 1
ATOM 4631 C C . ALA A 1 622 ? 24.084 52.669 -32.108 1.00 30.46 644 ALA A C 1
ATOM 4632 O O . ALA A 1 622 ? 23.895 51.556 -32.853 1.00 31.89 644 ALA A O 1
ATOM 4634 N N . ARG A 1 623 ? 23.942 53.924 -32.567 1.00 26.10 645 ARG A N 1
ATOM 4635 C CA . ARG A 1 623 ? 23.189 54.018 -33.809 1.00 25.12 645 ARG A CA 1
ATOM 4636 C C . ARG A 1 623 ? 23.986 54.041 -35.041 1.00 20.80 645 ARG A C 1
ATOM 4637 O O . ARG A 1 623 ? 23.484 54.168 -36.161 1.00 20.55 645 ARG A O 1
ATOM 4645 N N . ALA A 1 624 ? 25.289 53.878 -34.921 1.00 15.91 646 ALA A N 1
ATOM 4646 C CA . ALA A 1 624 ? 25.960 53.404 -36.101 1.00 19.58 646 ALA A CA 1
ATOM 4647 C C . ALA A 1 624 ? 27.229 52.686 -35.725 1.00 16.32 646 ALA A C 1
ATOM 4648 O O . ALA A 1 624 ? 28.214 53.303 -35.242 1.00 18.44 646 ALA A O 1
ATOM 4650 N N . ARG A 1 625 ? 27.228 51.453 -36.062 1.00 14.82 647 ARG A N 1
ATOM 4651 C CA . ARG A 1 625 ? 28.268 50.567 -35.713 1.00 14.54 647 ARG A CA 1
ATOM 4652 C C . ARG A 1 625 ? 29.526 50.882 -36.560 1.00 12.56 647 ARG A C 1
ATOM 4653 O O . ARG A 1 625 ? 29.442 51.400 -37.640 1.00 11.80 647 ARG A O 1
ATOM 4661 N N . THR A 1 626 ? 30.685 50.503 -35.993 1.00 12.10 648 THR A N 1
ATOM 4662 C CA . THR A 1 626 ? 31.985 50.686 -36.643 1.00 10.72 648 THR A CA 1
ATOM 4663 C C . THR A 1 626 ? 31.929 50.297 -38.128 1.00 10.41 648 THR A C 1
ATOM 4664 O O . THR A 1 626 ? 32.352 51.029 -38.997 1.00 10.19 648 THR A O 1
ATOM 4668 N N . GLU A 1 627 ? 31.394 49.114 -38.394 1.00 10.62 649 GLU A N 1
ATOM 4669 C CA . GLU A 1 627 ? 31.373 48.614 -39.805 1.00 10.18 649 GLU A CA 1
ATOM 4670 C C . GLU A 1 627 ? 30.367 49.313 -40.669 1.00 10.38 649 GLU A C 1
ATOM 4671 O O . GLU A 1 627 ? 30.529 49.427 -41.881 1.00 10.29 649 GLU A O 1
ATOM 4677 N N . GLU A 1 628 ? 29.313 49.884 -40.069 1.00 10.00 650 GLU A N 1
ATOM 4678 C CA . GLU A 1 628 ? 28.361 50.692 -40.801 1.00 9.66 650 GLU A CA 1
ATOM 4679 C C . GLU A 1 628 ? 28.993 52.023 -41.209 1.00 9.74 650 GLU A C 1
ATOM 4680 O O . GLU A 1 628 ? 28.793 52.509 -42.286 1.00 9.24 650 GLU A O 1
ATOM 4686 N N . ILE A 1 629 ? 29.792 52.620 -40.299 1.00 9.18 651 ILE A N 1
ATOM 4687 C CA . ILE A 1 629 ? 30.498 53.817 -40.641 1.00 9.15 651 ILE A CA 1
ATOM 4688 C C . ILE A 1 629 ? 31.441 53.569 -41.823 1.00 8.77 651 ILE A C 1
ATOM 4689 O O . ILE A 1 629 ? 31.577 54.396 -42.721 1.00 8.64 651 ILE A O 1
ATOM 4694 N N . MET A 1 630 ? 32.139 52.454 -41.781 1.00 9.05 652 MET A N 1
ATOM 4695 C CA . MET A 1 630 ? 33.019 52.068 -42.877 1.00 8.93 652 MET A CA 1
ATOM 4696 C C . MET A 1 630 ? 32.321 51.932 -44.224 1.00 8.64 652 MET A C 1
ATOM 4697 O O . MET A 1 630 ? 32.771 52.447 -45.227 1.00 8.66 652 MET A O 1
ATOM 4702 N N . VAL A 1 631 ? 31.176 51.266 -44.214 1.00 8.16 653 VAL A N 1
ATOM 4703 C CA . VAL A 1 631 ? 30.412 51.162 -45.472 1.00 8.63 653 VAL A CA 1
ATOM 4704 C C . VAL A 1 631 ? 29.900 52.518 -45.942 1.00 8.09 653 VAL A C 1
ATOM 4705 O O . VAL A 1 631 ? 29.935 52.791 -47.131 1.00 8.88 653 VAL A O 1
ATOM 4709 N N . ASP A 1 632 ? 29.501 53.365 -44.993 1.00 8.23 654 ASP A N 1
ATOM 4710 C CA . ASP A 1 632 ? 29.032 54.690 -45.377 1.00 9.00 654 ASP A CA 1
ATOM 4711 C C . ASP A 1 632 ? 30.186 55.476 -46.014 1.00 8.71 654 ASP A C 1
ATOM 4712 O O . ASP A 1 632 ? 30.041 56.121 -47.046 1.00 8.91 654 ASP A O 1
ATOM 4717 N N . LYS A 1 633 ? 31.351 55.421 -45.412 1.00 8.28 655 LYS A N 1
ATOM 4718 C CA . LYS A 1 633 ? 32.529 56.076 -45.949 1.00 8.39 655 LYS A CA 1
ATOM 4719 C C . LYS A 1 633 ? 32.854 55.568 -47.347 1.00 8.22 655 LYS A C 1
ATOM 4720 O O . LYS A 1 633 ? 33.118 56.296 -48.277 1.00 8.49 655 LYS A O 1
ATOM 4726 N N . ALA A 1 634 ? 32.819 54.234 -47.489 1.00 7.78 656 ALA A N 1
ATOM 4727 C CA . ALA A 1 634 ? 33.058 53.656 -48.795 1.00 8.35 656 ALA A CA 1
ATOM 4728 C C . ALA A 1 634 ? 32.084 54.135 -49.872 1.00 8.23 656 ALA A C 1
ATOM 4729 O O . ALA A 1 634 ? 32.517 54.389 -50.957 1.00 8.82 656 ALA A O 1
ATOM 4731 N N . SER A 1 635 ? 30.824 54.338 -49.491 1.00 8.06 657 SER A N 1
ATOM 4732 C CA . SER A 1 635 ? 29.844 54.898 -50.458 1.00 8.97 657 SER A CA 1
ATOM 4733 C C . SER A 1 635 ? 30.249 56.283 -50.882 1.00 9.26 657 SER A C 1
ATOM 4734 O O . SER A 1 635 ? 30.084 56.632 -52.075 1.00 9.67 657 SER A O 1
ATOM 4737 N N . GLN A 1 636 ? 30.746 57.075 -49.946 1.00 8.07 658 GLN A N 1
ATOM 4738 C CA . GLN A 1 636 ? 31.190 58.443 -50.284 1.00 8.51 658 GLN A CA 1
ATOM 4739 C C . GLN A 1 636 ? 32.454 58.466 -51.109 1.00 8.40 658 GLN A C 1
ATOM 4740 O O . GLN A 1 636 ? 32.753 59.456 -51.729 1.00 8.95 658 GLN A O 1
ATOM 4746 N N . LEU A 1 637 ? 33.220 57.390 -51.075 1.00 7.84 659 LEU A N 1
ATOM 4747 C CA . LEU A 1 637 ? 34.368 57.220 -51.953 1.00 8.24 659 LEU A CA 1
ATOM 4748 C C . LEU A 1 637 ? 34.030 56.542 -53.274 1.00 8.51 659 LEU A C 1
ATOM 4749 O O . LEU A 1 637 ? 34.946 56.314 -54.075 1.00 9.06 659 LEU A O 1
ATOM 4754 N N . THR A 1 638 ? 32.765 56.207 -53.486 1.00 8.96 660 THR A N 1
ATOM 4755 C CA . THR A 1 638 ? 32.262 55.513 -54.678 1.00 9.20 660 THR A CA 1
ATOM 4756 C C . THR A 1 638 ? 32.824 54.116 -54.791 1.00 9.76 660 THR A C 1
ATOM 4757 O O . THR A 1 638 ? 32.769 53.536 -55.884 1.00 11.18 660 THR A O 1
ATOM 4761 N N . LEU A 1 639 ? 33.222 53.514 -53.712 1.00 8.99 661 LEU A N 1
ATOM 4762 C CA . LEU A 1 639 ? 33.749 52.130 -53.770 1.00 8.96 661 LEU A CA 1
ATOM 4763 C C . LEU A 1 639 ? 32.680 51.065 -53.896 1.00 9.78 661 LEU A C 1
ATOM 4764 O O . LEU A 1 639 ? 31.620 51.137 -53.240 1.00 10.58 661 LEU A O 1
ATOM 4769 N N . THR A 1 640 ? 32.959 50.080 -54.690 1.00 8.48 662 THR A N 1
ATOM 4770 C CA . THR A 1 640 ? 32.166 48.859 -54.746 1.00 8.40 662 THR A CA 1
ATOM 4771 C C . THR A 1 640 ? 32.513 47.963 -53.567 1.00 8.21 662 THR A C 1
ATOM 4772 O O . THR A 1 640 ? 33.594 48.097 -52.972 1.00 8.20 662 THR A O 1
ATOM 4776 N N . PRO A 1 641 ? 31.783 46.911 -53.312 1.00 8.07 663 PRO A N 1
ATOM 4777 C CA . PRO A 1 641 ? 32.184 45.975 -52.246 1.00 9.10 663 PRO A CA 1
ATOM 4778 C C . PRO A 1 641 ? 33.591 45.346 -52.454 1.00 8.74 663 PRO A C 1
ATOM 4779 O O . PRO A 1 641 ? 34.381 45.305 -51.506 1.00 8.94 663 PRO A O 1
ATOM 4783 N N . PRO A 1 642 ? 33.889 44.930 -53.678 1.00 8.60 664 PRO A N 1
ATOM 4784 C CA . PRO A 1 642 ? 35.244 44.373 -53.876 1.00 9.45 664 PRO A CA 1
ATOM 4785 C C . PRO A 1 642 ? 36.314 45.411 -53.660 1.00 9.27 664 PRO A C 1
ATOM 4786 O O . PRO A 1 642 ? 37.385 45.045 -53.147 1.00 9.48 664 PRO A O 1
ATOM 4790 N N . GLU A 1 643 ? 36.110 46.652 -54.013 1.00 8.51 665 GLU A N 1
ATOM 4791 C CA . GLU A 1 643 ? 37.171 47.672 -53.849 1.00 8.49 665 GLU A CA 1
ATOM 4792 C C . GLU A 1 643 ? 37.321 47.994 -52.392 1.00 8.98 665 GLU A C 1
ATOM 4793 O O . GLU A 1 643 ? 38.461 48.159 -51.914 1.00 9.80 665 GLU A O 1
ATOM 4799 N N . LEU A 1 644 ? 36.231 48.126 -51.626 1.00 8.71 666 LEU A N 1
ATOM 4800 C CA . LEU A 1 644 ? 36.373 48.314 -50.190 1.00 8.61 666 LEU A CA 1
ATOM 4801 C C . LEU A 1 644 ? 37.170 47.215 -49.545 1.00 8.67 666 LEU A C 1
ATOM 4802 O O . LEU A 1 644 ? 38.115 47.427 -48.742 1.00 9.05 666 LEU A O 1
ATOM 4807 N N . THR A 1 645 ? 36.832 45.986 -49.905 1.00 7.90 667 THR A N 1
ATOM 4808 C CA . THR A 1 645 ? 37.410 44.821 -49.275 1.00 8.35 667 THR A CA 1
ATOM 4809 C C . THR A 1 645 ? 38.914 44.733 -49.594 1.00 8.28 667 THR A C 1
ATOM 4810 O O . THR A 1 645 ? 39.753 44.529 -48.675 1.00 9.20 667 THR A O 1
ATOM 4814 N N . VAL A 1 646 ? 39.307 44.912 -50.864 1.00 8.45 668 VAL A N 1
ATOM 4815 C CA . VAL A 1 646 ? 40.742 44.805 -51.218 1.00 8.57 668 VAL A CA 1
ATOM 4816 C C . VAL A 1 646 ? 41.533 45.884 -50.539 1.00 9.33 668 VAL A C 1
ATOM 4817 O O . VAL A 1 646 ? 42.676 45.660 -50.085 1.00 9.30 668 VAL A O 1
ATOM 4821 N N . LEU A 1 647 ? 40.951 47.088 -50.428 1.00 8.60 669 LEU A N 1
ATOM 4822 C CA . LEU A 1 647 ? 41.684 48.185 -49.763 1.00 8.66 669 LEU A CA 1
ATOM 4823 C C . LEU A 1 647 ? 41.938 47.905 -48.342 1.00 9.12 669 LEU A C 1
ATOM 4824 O O . LEU A 1 647 ? 43.032 48.155 -47.784 1.00 9.64 669 LEU A O 1
ATOM 4829 N N . VAL A 1 648 ? 40.942 47.489 -47.561 1.00 8.59 670 VAL A N 1
ATOM 4830 C CA . VAL A 1 648 ? 41.120 47.205 -46.165 1.00 9.62 670 VAL A CA 1
ATOM 4831 C C . VAL A 1 648 ? 42.217 46.129 -46.015 1.00 9.54 670 VAL A C 1
ATOM 4832 O O . VAL A 1 648 ? 43.143 46.269 -45.186 1.00 10.20 670 VAL A O 1
ATOM 4836 N N . GLY A 1 649 ? 42.096 45.023 -46.741 1.00 9.52 671 GLY A N 1
ATOM 4837 C CA . GLY A 1 649 ? 43.036 43.959 -46.543 1.00 9.76 671 GLY A CA 1
ATOM 4838 C C . GLY A 1 649 ? 44.445 44.365 -46.919 1.00 9.93 671 GLY A C 1
ATOM 4839 O O . GLY A 1 649 ? 45.415 44.001 -46.218 1.00 10.29 671 GLY A O 1
ATOM 4840 N N . GLY A 1 650 ? 44.588 45.168 -47.984 1.00 9.69 672 GLY A N 1
ATOM 4841 C CA . GLY A 1 650 ? 45.930 45.669 -48.350 1.00 9.94 672 GLY A CA 1
ATOM 4842 C C . GLY A 1 650 ? 46.470 46.605 -47.324 1.00 9.45 672 GLY A C 1
ATOM 4843 O O . GLY A 1 650 ? 47.662 46.591 -47.010 1.00 10.37 672 GLY A O 1
ATOM 4844 N N . MET A 1 651 ? 45.689 47.506 -46.771 1.00 9.30 673 MET A N 1
ATOM 4845 C CA . MET A 1 651 ? 46.135 48.407 -45.756 1.00 8.63 673 MET A CA 1
ATOM 4846 C C . MET A 1 651 ? 46.618 47.661 -44.540 1.00 9.38 673 MET A C 1
ATOM 4847 O O . MET A 1 651 ? 47.669 48.023 -43.970 1.00 10.36 673 MET A O 1
ATOM 4852 N N . ARG A 1 652 ? 46.002 46.578 -44.134 1.00 9.62 674 ARG A N 1
ATOM 4853 C CA . ARG A 1 652 ? 46.487 45.765 -43.072 1.00 10.23 674 ARG A CA 1
ATOM 4854 C C . ARG A 1 652 ? 47.815 45.131 -43.375 1.00 10.00 674 ARG A C 1
ATOM 4855 O O . ARG A 1 652 ? 48.727 45.137 -42.578 1.00 10.91 674 ARG A O 1
ATOM 4863 N N . ALA A 1 653 ? 47.960 44.588 -44.572 1.00 9.94 675 ALA A N 1
ATOM 4864 C CA . ALA A 1 653 ? 49.200 43.986 -45.012 1.00 10.79 675 ALA A CA 1
ATOM 4865 C C . ALA A 1 653 ? 50.317 45.034 -44.989 1.00 11.40 675 ALA A C 1
ATOM 4866 O O . ALA A 1 653 ? 51.462 44.666 -44.663 1.00 11.93 675 ALA A O 1
ATOM 4868 N N . LEU A 1 654 ? 50.028 46.240 -45.301 1.00 10.51 676 LEU A N 1
ATOM 4869 C CA . LEU A 1 654 ? 51.007 47.320 -45.307 1.00 11.10 676 LEU A CA 1
ATOM 4870 C C . LEU A 1 654 ? 51.336 47.806 -43.934 1.00 11.70 676 LEU A C 1
ATOM 4871 O O . LEU A 1 654 ? 52.227 48.658 -43.790 1.00 12.86 676 LEU A O 1
ATOM 4876 N N . GLY A 1 655 ? 50.602 47.388 -42.913 1.00 11.25 677 GLY A N 1
ATOM 4877 C CA . GLY A 1 655 ? 50.805 47.906 -41.561 1.00 11.77 677 GLY A CA 1
ATOM 4878 C C . GLY A 1 655 ? 50.397 49.369 -41.469 1.00 11.06 677 GLY A C 1
ATOM 4879 O O . GLY A 1 655 ? 51.103 50.123 -40.788 1.00 12.99 677 GLY A O 1
ATOM 4880 N N . ALA A 1 656 ? 49.392 49.803 -42.159 1.00 11.08 678 ALA A N 1
ATOM 4881 C CA . ALA A 1 656 ? 49.021 51.223 -42.326 1.00 10.96 678 ALA A CA 1
ATOM 4882 C C . ALA A 1 656 ? 48.015 51.715 -41.315 1.00 10.15 678 ALA A C 1
ATOM 4883 O O . ALA A 1 656 ? 47.362 52.746 -41.508 1.00 12.85 678 ALA A O 1
ATOM 4885 N N . ASN A 1 657 ? 47.957 51.169 -40.107 1.00 10.27 679 ASN A N 1
ATOM 4886 C CA . ASN A 1 657 ? 47.080 51.706 -39.070 1.00 11.08 679 ASN A CA 1
ATOM 4887 C C . ASN A 1 657 ? 47.536 53.116 -38.660 1.00 11.29 679 ASN A C 1
ATOM 4888 O O . ASN A 1 657 ? 48.727 53.430 -38.667 1.00 13.00 679 ASN A O 1
ATOM 4893 N N . TYR A 1 658 ? 46.582 53.876 -38.174 1.00 11.17 680 TYR A N 1
ATOM 4894 C CA . TYR A 1 658 ? 46.871 55.287 -37.891 1.00 12.61 680 TYR A CA 1
ATOM 4895 C C . TYR A 1 658 ? 47.948 55.430 -36.814 1.00 13.80 680 TYR A C 1
ATOM 4896 O O . TYR A 1 658 ? 48.710 56.469 -36.849 1.00 15.16 680 TYR A O 1
ATOM 4905 N N . ASP A 1 659 ? 48.007 54.523 -35.865 1.00 13.20 681 ASP A N 1
ATOM 4906 C CA . ASP A 1 659 ? 49.001 54.588 -34.755 1.00 14.87 681 ASP A CA 1
ATOM 4907 C C . ASP A 1 659 ? 50.010 53.476 -34.843 1.00 14.71 681 ASP A C 1
ATOM 4908 O O . ASP A 1 659 ? 50.726 53.219 -33.871 1.00 16.83 681 ASP A O 1
ATOM 4913 N N . GLY A 1 660 ? 50.088 52.763 -35.957 1.00 13.06 682 GLY A N 1
ATOM 4914 C CA . GLY A 1 660 ? 51.058 51.680 -36.097 1.00 14.26 682 GLY A CA 1
ATOM 4915 C C . GLY A 1 660 ? 50.798 50.411 -35.276 1.00 14.91 682 GLY A C 1
ATOM 4916 O O . GLY A 1 660 ? 51.664 49.596 -35.121 1.00 16.50 682 GLY A O 1
ATOM 4917 N N . SER A 1 661 ? 49.556 50.272 -34.786 1.00 14.05 683 SER A N 1
ATOM 4918 C CA . SER A 1 661 ? 49.223 49.098 -33.985 1.00 13.91 683 SER A CA 1
ATOM 4919 C C . SER A 1 661 ? 49.229 47.854 -34.846 1.00 14.00 683 SER A C 1
ATOM 4920 O O . SER A 1 661 ? 49.142 47.915 -36.016 1.00 14.98 683 SER A O 1
ATOM 4923 N N . ASP A 1 662 ? 49.193 46.720 -34.169 1.00 14.64 684 ASP A N 1
ATOM 4924 C CA A ASP A 1 662 ? 49.047 45.472 -34.919 0.50 14.47 684 ASP A CA 1
ATOM 4925 C CA B ASP A 1 662 ? 49.031 45.409 -34.784 0.50 14.29 684 ASP A CA 1
ATOM 4926 C C . ASP A 1 662 ? 47.557 44.995 -34.970 1.00 13.43 684 ASP A C 1
ATOM 4927 O O . ASP A 1 662 ? 47.342 43.860 -35.373 1.00 13.41 684 ASP A O 1
ATOM 4936 N N . VAL A 1 663 ? 46.595 45.842 -34.664 1.00 12.44 685 VAL A N 1
ATOM 4937 C CA . VAL A 1 663 ? 45.166 45.369 -34.701 1.00 12.73 685 VAL A CA 1
ATOM 4938 C C . VAL A 1 663 ? 44.804 45.184 -36.166 1.00 12.18 685 VAL A C 1
ATOM 4939 O O . VAL A 1 663 ? 44.993 46.053 -37.018 1.00 12.10 685 VAL A O 1
ATOM 4943 N N . GLY A 1 664 ? 44.340 43.990 -36.489 1.00 11.67 686 GLY A N 1
ATOM 4944 C CA . GLY A 1 664 ? 44.076 43.646 -37.882 1.00 11.20 686 GLY A CA 1
ATOM 4945 C C . GLY A 1 664 ? 45.241 43.275 -38.742 1.00 11.48 686 GLY A C 1
ATOM 4946 O O . GLY A 1 664 ? 45.040 42.900 -39.886 1.00 11.66 686 GLY A O 1
ATOM 4947 N N . VAL A 1 665 ? 46.457 43.377 -38.229 1.00 11.87 687 VAL A N 1
ATOM 4948 C CA . VAL A 1 665 ? 47.655 43.183 -39.030 1.00 12.65 687 VAL A CA 1
ATOM 4949 C C . VAL A 1 665 ? 48.010 41.734 -38.938 1.00 12.47 687 VAL A C 1
ATOM 4950 O O . VAL A 1 665 ? 48.916 41.274 -38.304 1.00 13.96 687 VAL A O 1
ATOM 4954 N N . PHE A 1 666 ? 47.211 40.953 -39.692 1.00 12.04 688 PHE A N 1
ATOM 4955 C CA . PHE A 1 666 ? 47.267 39.487 -39.598 1.00 12.96 688 PHE A CA 1
ATOM 4956 C C . PHE A 1 666 ? 48.306 38.977 -40.639 1.00 13.60 688 PHE A C 1
ATOM 4957 O O . PHE A 1 666 ? 47.922 38.360 -41.616 1.00 14.57 688 PHE A O 1
ATOM 4965 N N . THR A 1 667 ? 49.564 39.279 -40.409 1.00 14.73 689 THR A N 1
ATOM 4966 C CA . THR A 1 667 ? 50.643 38.979 -41.327 1.00 15.05 689 THR A CA 1
ATOM 4967 C C . THR A 1 667 ? 51.945 38.916 -40.571 1.00 16.25 689 THR A C 1
ATOM 4968 O O . THR A 1 667 ? 52.169 39.700 -39.632 1.00 17.48 689 THR A O 1
ATOM 4972 N N . ALA A 1 668 ? 52.831 38.035 -41.070 1.00 17.69 690 ALA A N 1
ATOM 4973 C CA . ALA A 1 668 ? 54.200 38.066 -40.647 1.00 20.40 690 ALA A CA 1
ATOM 4974 C C . ALA A 1 668 ? 55.071 38.733 -41.708 1.00 23.13 690 ALA A C 1
ATOM 4975 O O . ALA A 1 668 ? 56.294 38.664 -41.599 1.00 28.76 690 ALA A O 1
ATOM 4977 N N . ASN A 1 669 ? 54.438 39.356 -42.718 1.00 20.55 691 ASN A N 1
ATOM 4978 C CA . ASN A 1 669 ? 55.164 40.059 -43.881 1.00 19.79 691 ASN A CA 1
ATOM 4979 C C . ASN A 1 669 ? 54.597 41.559 -43.899 1.00 16.74 691 ASN A C 1
ATOM 4980 O O . ASN A 1 669 ? 54.261 42.041 -44.941 1.00 17.13 691 ASN A O 1
ATOM 4985 N N . LYS A 1 670 ? 54.553 42.238 -42.756 1.00 16.09 692 LYS A N 1
ATOM 4986 C CA . LYS A 1 670 ? 54.139 43.639 -42.658 1.00 16.49 692 LYS A CA 1
ATOM 4987 C C . LYS A 1 670 ? 54.957 44.536 -43.578 1.00 15.50 692 LYS A C 1
ATOM 4988 O O . LYS A 1 670 ? 56.201 44.482 -43.613 1.00 17.46 692 LYS A O 1
ATOM 4994 N N . GLY A 1 671 ? 54.267 45.285 -44.410 1.00 12.78 693 GLY A N 1
ATOM 4995 C CA . GLY A 1 671 ? 54.928 46.173 -45.463 1.00 13.32 693 GLY A CA 1
ATOM 4996 C C . GLY A 1 671 ? 55.005 45.547 -46.771 1.00 13.36 693 GLY A C 1
ATOM 4997 O O . GLY A 1 671 ? 55.520 46.160 -47.727 1.00 14.07 693 GLY A O 1
ATOM 4998 N N . LYS A 1 672 ? 54.614 44.285 -46.905 1.00 12.66 694 LYS A N 1
ATOM 4999 C CA . LYS A 1 672 ? 54.599 43.558 -48.145 1.00 13.68 694 LYS A CA 1
ATOM 5000 C C . LYS A 1 672 ? 53.180 43.445 -48.606 1.00 12.75 694 LYS A C 1
ATOM 5001 O O . LYS A 1 672 ? 52.321 43.116 -47.766 1.00 13.65 694 LYS A O 1
ATOM 5007 N N . LEU A 1 673 ? 52.862 43.666 -49.873 1.00 11.24 695 LEU A N 1
ATOM 5008 C CA . LEU A 1 673 ? 51.486 43.688 -50.332 1.00 11.55 695 LEU A CA 1
ATOM 5009 C C . LEU A 1 673 ? 51.028 42.304 -50.719 1.00 12.18 695 LEU A C 1
ATOM 5010 O O . LEU A 1 673 ? 51.149 41.840 -51.802 1.00 13.14 695 LEU A O 1
ATOM 5015 N N . THR A 1 674 ? 50.439 41.623 -49.732 1.00 12.86 696 THR A N 1
ATOM 5016 C CA . THR A 1 674 ? 49.977 40.222 -49.825 1.00 12.97 696 THR A CA 1
ATOM 5017 C C . THR A 1 674 ? 48.577 40.204 -49.326 1.00 12.96 696 THR A C 1
ATOM 5018 O O . THR A 1 674 ? 48.138 41.066 -48.609 1.00 12.16 696 THR A O 1
ATOM 5022 N N . PRO A 1 675 ? 47.836 39.072 -49.656 1.00 12.31 697 PRO A N 1
ATOM 5023 C CA . PRO A 1 675 ? 46.504 38.924 -49.086 1.00 12.46 697 PRO A CA 1
ATOM 5024 C C . PRO A 1 675 ? 46.542 38.209 -47.771 1.00 12.56 697 PRO A C 1
ATOM 5025 O O . PRO A 1 675 ? 45.483 37.628 -47.392 1.00 12.68 697 PRO A O 1
ATOM 5029 N N . ASP A 1 676 ? 47.558 38.270 -46.982 1.00 11.77 698 ASP A N 1
ATOM 5030 C CA . ASP A 1 676 ? 47.676 37.569 -45.698 1.00 12.43 698 ASP A CA 1
ATOM 5031 C C . ASP A 1 676 ? 46.553 37.974 -44.769 1.00 11.93 698 ASP A C 1
ATOM 5032 O O . ASP A 1 676 ? 46.118 37.066 -43.977 1.00 12.02 698 ASP A O 1
ATOM 5037 N N . PHE A 1 677 ? 46.021 39.176 -44.802 1.00 10.39 699 PHE A N 1
ATOM 5038 C CA . PHE A 1 677 ? 44.935 39.522 -43.903 1.00 10.93 699 PHE A CA 1
ATOM 5039 C C . PHE A 1 677 ? 43.764 38.527 -44.125 1.00 11.79 699 PHE A C 1
ATOM 5040 O O . PHE A 1 677 ? 43.174 38.040 -43.151 1.00 11.75 699 PHE A O 1
ATOM 5048 N N . PHE A 1 678 ? 43.420 38.286 -45.363 1.00 11.13 700 PHE A N 1
ATOM 5049 C CA . PHE A 1 678 ? 42.307 37.401 -45.713 1.00 11.02 700 PHE A CA 1
ATOM 5050 C C . PHE A 1 678 ? 42.660 36.021 -45.387 1.00 11.18 700 PHE A C 1
ATOM 5051 O O . PHE A 1 678 ? 41.825 35.285 -44.806 1.00 11.60 700 PHE A O 1
ATOM 5059 N N . VAL A 1 679 ? 43.822 35.516 -45.734 1.00 10.80 701 VAL A N 1
ATOM 5060 C CA . VAL A 1 679 ? 44.194 34.154 -45.506 1.00 11.65 701 VAL A CA 1
ATOM 5061 C C . VAL A 1 679 ? 44.095 33.847 -44.016 1.00 12.46 701 VAL A C 1
ATOM 5062 O O . VAL A 1 679 ? 43.551 32.833 -43.551 1.00 12.91 701 VAL A O 1
ATOM 5066 N N . ASN A 1 680 ? 44.678 34.687 -43.167 1.00 12.03 702 ASN A N 1
ATOM 5067 C CA . ASN A 1 680 ? 44.675 34.463 -41.749 1.00 12.63 702 ASN A CA 1
ATOM 5068 C C . ASN A 1 680 ? 43.287 34.691 -41.114 1.00 12.62 702 ASN A C 1
ATOM 5069 O O . ASN A 1 680 ? 42.975 33.946 -40.189 1.00 15.27 702 ASN A O 1
ATOM 5074 N N . LEU A 1 681 ? 42.534 35.619 -41.599 1.00 12.34 703 LEU A N 1
ATOM 5075 C CA . LEU A 1 681 ? 41.172 35.877 -41.076 1.00 13.23 703 LEU A CA 1
ATOM 5076 C C . LEU A 1 681 ? 40.356 34.676 -41.211 1.00 14.70 703 LEU A C 1
ATOM 5077 O O . LEU A 1 681 ? 39.643 34.286 -40.227 1.00 15.25 703 LEU A O 1
ATOM 5082 N N . VAL A 1 682 ? 40.430 33.954 -42.309 1.00 13.08 704 VAL A N 1
ATOM 5083 C CA . VAL A 1 682 ? 39.520 32.758 -42.533 1.00 13.77 704 VAL A CA 1
ATOM 5084 C C . VAL A 1 682 ? 40.148 31.469 -42.139 1.00 14.16 704 VAL A C 1
ATOM 5085 O O . VAL A 1 682 ? 39.522 30.385 -42.312 1.00 14.84 704 VAL A O 1
ATOM 5089 N N . ASP A 1 683 ? 41.305 31.427 -41.487 1.00 14.89 705 ASP A N 1
ATOM 5090 C CA . ASP A 1 683 ? 41.914 30.232 -41.011 1.00 16.49 705 ASP A CA 1
ATOM 5091 C C . ASP A 1 683 ? 41.129 29.702 -39.819 1.00 17.29 705 ASP A C 1
ATOM 5092 O O . ASP A 1 683 ? 41.037 30.323 -38.772 1.00 15.98 705 ASP A O 1
ATOM 5097 N N . MET A 1 684 ? 40.509 28.537 -40.010 1.00 17.13 706 MET A N 1
ATOM 5098 C CA . MET A 1 684 ? 39.707 27.928 -38.860 1.00 18.27 706 MET A CA 1
ATOM 5099 C C . MET A 1 684 ? 40.425 27.494 -37.681 1.00 21.03 706 MET A C 1
ATOM 5100 O O . MET A 1 684 ? 39.820 27.202 -36.650 1.00 24.09 706 MET A O 1
ATOM 5105 N N . ASN A 1 685 ? 41.736 27.478 -37.733 1.00 19.70 707 ASN A N 1
ATOM 5106 C CA . ASN A 1 685 ? 42.473 27.184 -36.540 1.00 21.59 707 ASN A CA 1
ATOM 5107 C C . ASN A 1 685 ? 42.525 28.386 -35.601 1.00 21.18 707 ASN A C 1
ATOM 5108 O O . ASN A 1 685 ? 43.017 28.245 -34.457 1.00 21.74 707 ASN A O 1
ATOM 5113 N N . ILE A 1 686 ? 41.991 29.510 -35.981 1.00 18.05 708 ILE A N 1
ATOM 5114 C CA . ILE A 1 686 ? 41.856 30.674 -35.104 1.00 16.95 708 ILE A CA 1
ATOM 5115 C C . ILE A 1 686 ? 40.447 30.782 -34.620 1.00 18.84 708 ILE A C 1
ATOM 5116 O O . ILE A 1 686 ? 39.538 30.842 -35.472 1.00 21.25 708 ILE A O 1
ATOM 5121 N N . ALA A 1 687 ? 40.206 30.913 -33.328 1.00 18.79 709 ALA A N 1
ATOM 5122 C CA . ALA A 1 687 ? 38.962 31.173 -32.775 1.00 19.97 709 ALA A CA 1
ATOM 5123 C C . ALA A 1 687 ? 38.883 32.561 -32.288 1.00 18.60 709 ALA A C 1
ATOM 5124 O O . ALA A 1 687 ? 39.826 33.009 -31.547 1.00 19.54 709 ALA A O 1
ATOM 5126 N N . TRP A 1 688 ? 37.872 33.321 -32.581 1.00 17.24 710 TRP A N 1
ATOM 5127 C CA . TRP A 1 688 ? 37.718 34.673 -32.216 1.00 17.29 710 TRP A CA 1
ATOM 5128 C C . TRP A 1 688 ? 36.789 34.918 -31.060 1.00 20.92 710 TRP A C 1
ATOM 5129 O O . TRP A 1 688 ? 35.602 34.558 -31.147 1.00 22.84 710 TRP A O 1
ATOM 5140 N N . THR A 1 689 ? 37.179 35.730 -30.101 1.00 20.12 711 THR A N 1
ATOM 5141 C CA . THR A 1 689 ? 36.324 36.034 -28.960 1.00 21.09 711 THR A CA 1
ATOM 5142 C C . THR A 1 689 ? 36.426 37.448 -28.582 1.00 20.57 711 THR A C 1
ATOM 5143 O O . THR A 1 689 ? 37.413 38.153 -28.833 1.00 20.56 711 THR A O 1
ATOM 5147 N N . ALA A 1 690 ? 35.373 37.992 -27.986 1.00 21.65 712 ALA A N 1
ATOM 5148 C CA . ALA A 1 690 ? 35.298 39.327 -27.641 1.00 22.68 712 ALA A CA 1
ATOM 5149 C C . ALA A 1 690 ? 36.147 39.653 -26.438 1.00 23.74 712 ALA A C 1
ATOM 5150 O O . ALA A 1 690 ? 36.195 38.850 -25.521 1.00 28.93 712 ALA A O 1
ATOM 5152 N N . SER A 1 691 ? 36.854 40.763 -26.447 1.00 23.52 713 SER A N 1
ATOM 5153 C CA . SER A 1 691 ? 37.732 41.145 -25.337 1.00 28.17 713 SER A CA 1
ATOM 5154 C C . SER A 1 691 ? 37.196 42.211 -24.400 1.00 33.57 713 SER A C 1
ATOM 5155 O O . SER A 1 691 ? 37.552 42.235 -23.231 1.00 45.01 713 SER A O 1
ATOM 5158 N N . GLY A 1 692 ? 36.288 43.051 -24.786 1.00 39.09 714 GLY A N 1
ATOM 5159 C CA . GLY A 1 692 ? 35.780 44.053 -23.796 1.00 36.86 714 GLY A CA 1
ATOM 5160 C C . GLY A 1 692 ? 34.291 43.969 -23.774 1.00 37.38 714 GLY A C 1
ATOM 5161 O O . GLY A 1 692 ? 33.730 43.092 -24.446 1.00 47.78 714 GLY A O 1
ATOM 5162 N N . ALA A 1 693 ? 33.611 44.912 -23.105 1.00 35.16 715 ALA A N 1
ATOM 5163 C CA . ALA A 1 693 ? 32.147 44.865 -23.006 1.00 33.26 715 ALA A CA 1
ATOM 5164 C C . ALA A 1 693 ? 31.402 45.365 -24.254 1.00 31.41 715 ALA A C 1
ATOM 5165 O O . ALA A 1 693 ? 30.306 44.962 -24.574 1.00 34.26 715 ALA A O 1
ATOM 5167 N N . ASP A 1 694 ? 32.039 46.268 -24.993 1.00 27.95 716 ASP A N 1
ATOM 5168 C CA . ASP A 1 694 ? 31.358 46.994 -26.032 1.00 24.39 716 ASP A CA 1
ATOM 5169 C C . ASP A 1 694 ? 31.440 46.336 -27.416 1.00 21.89 716 ASP A C 1
ATOM 5170 O O . ASP A 1 694 ? 30.950 46.871 -28.348 1.00 22.75 716 ASP A O 1
ATOM 5175 N N . GLY A 1 695 ? 32.057 45.173 -27.468 1.00 20.34 717 GLY A N 1
ATOM 5176 C CA . GLY A 1 695 ? 32.098 44.466 -28.771 1.00 20.71 717 GLY A CA 1
ATOM 5177 C C . GLY A 1 695 ? 33.004 45.014 -29.833 1.00 18.05 717 GLY A C 1
ATOM 5178 O O . GLY A 1 695 ? 32.878 44.594 -30.975 1.00 16.74 717 GLY A O 1
ATOM 5179 N N . GLU A 1 696 ? 33.899 45.928 -29.520 1.00 16.99 718 GLU A N 1
ATOM 5180 C CA . GLU A 1 696 ? 34.793 46.545 -30.465 1.00 15.97 718 GLU A CA 1
ATOM 5181 C C . GLU A 1 696 ? 36.040 45.806 -30.650 1.00 16.73 718 GLU A C 1
ATOM 5182 O O . GLU A 1 696 ? 36.542 45.804 -31.785 1.00 19.40 718 GLU A O 1
ATOM 5188 N N . SER A 1 697 ? 36.565 45.069 -29.700 1.00 16.63 719 SER A N 1
ATOM 5189 C CA A SER A 1 697 ? 37.867 44.404 -29.756 0.60 17.39 719 SER A CA 1
ATOM 5190 C CA B SER A 1 697 ? 37.854 44.406 -29.808 0.40 16.79 719 SER A CA 1
ATOM 5191 C C . SER A 1 697 ? 37.679 42.918 -29.669 1.00 16.99 719 SER A C 1
ATOM 5192 O O . SER A 1 697 ? 36.849 42.367 -28.888 1.00 17.63 719 SER A O 1
ATOM 5197 N N . TRP A 1 698 ? 38.477 42.177 -30.391 1.00 16.15 720 TRP A N 1
ATOM 5198 C CA . TRP A 1 698 ? 38.334 40.756 -30.581 1.00 17.64 720 TRP A CA 1
ATOM 5199 C C . TRP A 1 698 ? 39.745 40.128 -30.496 1.00 17.79 720 TRP A C 1
ATOM 5200 O O . TRP A 1 698 ? 40.747 40.725 -30.971 1.00 18.64 720 TRP A O 1
ATOM 5211 N N . VAL A 1 699 ? 39.881 39.007 -29.877 1.00 17.04 721 VAL A N 1
ATOM 5212 C CA A VAL A 1 699 ? 41.115 38.246 -29.835 0.70 17.62 721 VAL A CA 1
ATOM 5213 C CA B VAL A 1 699 ? 41.158 38.273 -29.899 0.30 16.87 721 VAL A CA 1
ATOM 5214 C C . VAL A 1 699 ? 41.017 36.994 -30.664 1.00 16.05 721 VAL A C 1
ATOM 5215 O O . VAL A 1 699 ? 39.961 36.267 -30.603 1.00 17.76 721 VAL A O 1
ATOM 5222 N N . GLY A 1 700 ? 42.020 36.681 -31.473 1.00 15.65 722 GLY A N 1
ATOM 5223 C CA . GLY A 1 700 ? 42.144 35.448 -32.234 1.00 15.49 722 GLY A CA 1
ATOM 5224 C C . GLY A 1 700 ? 43.090 34.533 -31.510 1.00 16.65 722 GLY A C 1
ATOM 5225 O O . GLY A 1 700 ? 44.282 34.901 -31.397 1.00 16.58 722 GLY A O 1
ATOM 5226 N N . THR A 1 701 ? 42.630 33.355 -31.120 1.00 17.24 723 THR A N 1
ATOM 5227 C CA . THR A 1 701 ? 43.378 32.412 -30.374 1.00 18.09 723 THR A CA 1
ATOM 5228 C C . THR A 1 701 ? 43.639 31.182 -31.255 1.00 19.58 723 THR A C 1
ATOM 5229 O O . THR A 1 701 ? 42.650 30.655 -31.849 1.00 19.74 723 THR A O 1
ATOM 5233 N N . ASP A 1 702 ? 44.845 30.633 -31.282 1.00 20.03 724 ASP A N 1
ATOM 5234 C CA . ASP A 1 702 ? 45.105 29.407 -31.968 1.00 22.60 724 ASP A CA 1
ATOM 5235 C C . ASP A 1 702 ? 44.480 28.293 -31.182 1.00 23.59 724 ASP A C 1
ATOM 5236 O O . ASP A 1 702 ? 44.842 28.131 -29.993 1.00 24.21 724 ASP A O 1
ATOM 5241 N N . ARG A 1 703 ? 43.607 27.485 -31.807 1.00 24.23 725 ARG A N 1
ATOM 5242 C CA . ARG A 1 703 ? 42.787 26.496 -31.129 1.00 27.24 725 ARG A CA 1
ATOM 5243 C C . ARG A 1 703 ? 43.653 25.396 -30.558 1.00 29.05 725 ARG A C 1
ATOM 5244 O O . ARG A 1 703 ? 43.325 24.894 -29.504 1.00 30.27 725 ARG A O 1
ATOM 5252 N N . LYS A 1 704 ? 44.758 25.078 -31.229 1.00 29.74 726 LYS A N 1
ATOM 5253 C CA . LYS A 1 704 ? 45.565 23.928 -30.821 1.00 36.62 726 LYS A CA 1
ATOM 5254 C C . LYS A 1 704 ? 46.504 24.343 -29.697 1.00 34.83 726 LYS A C 1
ATOM 5255 O O . LYS A 1 704 ? 46.637 23.610 -28.681 1.00 36.41 726 LYS A O 1
ATOM 5261 N N . SER A 1 705 ? 47.227 25.424 -29.869 1.00 33.93 727 SER A N 1
ATOM 5262 C CA . SER A 1 705 ? 48.183 25.871 -28.856 1.00 33.08 727 SER A CA 1
ATOM 5263 C C . SER A 1 705 ? 47.601 26.683 -27.672 1.00 34.74 727 SER A C 1
ATOM 5264 O O . SER A 1 705 ? 48.279 26.878 -26.629 1.00 31.91 727 SER A O 1
ATOM 5267 N N . ARG A 1 706 ? 46.399 27.219 -27.857 1.00 30.52 728 ARG A N 1
ATOM 5268 C CA . ARG A 1 706 ? 45.695 28.069 -26.932 1.00 31.37 728 ARG A CA 1
ATOM 5269 C C . ARG A 1 706 ? 46.332 29.413 -26.737 1.00 30.58 728 ARG A C 1
ATOM 5270 O O . ARG A 1 706 ? 45.940 30.185 -25.879 1.00 34.45 728 ARG A O 1
ATOM 5278 N N . SER A 1 707 ? 47.235 29.771 -27.608 1.00 27.90 729 SER A N 1
ATOM 5279 C CA . SER A 1 707 ? 47.915 31.045 -27.438 1.00 28.35 729 SER A CA 1
ATOM 5280 C C . SER A 1 707 ? 47.206 32.084 -28.290 1.00 26.13 729 SER A C 1
ATOM 5281 O O . SER A 1 707 ? 46.710 31.800 -29.423 1.00 22.92 729 SER A O 1
ATOM 5284 N N . GLU A 1 708 ? 47.052 33.253 -27.702 1.00 24.07 730 GLU A N 1
ATOM 5285 C CA . GLU A 1 708 ? 46.577 34.404 -28.429 1.00 23.97 730 GLU A CA 1
ATOM 5286 C C . GLU A 1 708 ? 47.540 34.695 -29.576 1.00 22.79 730 GLU A C 1
ATOM 5287 O O . GLU A 1 708 ? 48.790 34.714 -29.425 1.00 26.46 730 GLU A O 1
ATOM 5293 N N . LYS A 1 709 ? 47.032 34.860 -30.788 1.00 17.08 731 LYS A N 1
ATOM 5294 C CA . LYS A 1 709 ? 47.814 35.180 -31.971 1.00 17.11 731 LYS A CA 1
ATOM 5295 C C . LYS A 1 709 ? 47.533 36.571 -32.509 1.00 16.22 731 LYS A C 1
ATOM 5296 O O . LYS A 1 709 ? 48.456 37.237 -32.993 1.00 17.13 731 LYS A O 1
ATOM 5302 N N . TYR A 1 710 ? 46.284 37.021 -32.497 1.00 14.92 732 TYR A N 1
ATOM 5303 C CA . TYR A 1 710 ? 45.877 38.255 -33.151 1.00 14.85 732 TYR A CA 1
ATOM 5304 C C . TYR A 1 710 ? 44.951 39.081 -32.326 1.00 14.64 732 TYR A C 1
ATOM 5305 O O . TYR A 1 710 ? 44.242 38.517 -31.459 1.00 15.36 732 TYR A O 1
ATOM 5314 N N . LYS A 1 711 ? 44.912 40.351 -32.576 1.00 14.91 733 LYS A N 1
ATOM 5315 C CA . LYS A 1 711 ? 43.874 41.246 -32.111 1.00 15.32 733 LYS A CA 1
ATOM 5316 C C . LYS A 1 711 ? 43.201 41.823 -33.304 1.00 14.08 733 LYS A C 1
ATOM 5317 O O . LYS A 1 711 ? 43.869 42.288 -34.227 1.00 13.76 733 LYS A O 1
ATOM 5323 N N . GLY A 1 712 ? 41.888 41.934 -33.285 1.00 13.57 734 GLY A N 1
ATOM 5324 C CA . GLY A 1 712 ? 41.113 42.517 -34.371 1.00 12.71 734 GLY A CA 1
ATOM 5325 C C . GLY A 1 712 ? 40.056 43.510 -33.950 1.00 12.90 734 GLY A C 1
ATOM 5326 O O . GLY A 1 712 ? 39.655 43.470 -32.754 1.00 15.43 734 GLY A O 1
ATOM 5327 N N . SER A 1 713 ? 39.607 44.350 -34.792 1.00 11.46 735 SER A N 1
ATOM 5328 C CA . SER A 1 713 ? 38.528 45.257 -34.581 1.00 11.43 735 SER A CA 1
ATOM 5329 C C . SER A 1 713 ? 37.259 44.846 -35.313 1.00 10.72 735 SER A C 1
ATOM 5330 O O . SER A 1 713 ? 37.302 43.815 -36.040 1.00 10.76 735 SER A O 1
ATOM 5333 N N . ARG A 1 714 ? 36.165 45.518 -35.167 1.00 10.89 736 ARG A N 1
ATOM 5334 C CA . ARG A 1 714 ? 34.994 45.216 -35.980 1.00 10.11 736 ARG A CA 1
ATOM 5335 C C . ARG A 1 714 ? 35.212 45.432 -37.411 1.00 10.63 736 ARG A C 1
ATOM 5336 O O . ARG A 1 714 ? 34.613 44.807 -38.286 1.00 11.24 736 ARG A O 1
ATOM 5344 N N . ALA A 1 715 ? 35.976 46.447 -37.787 1.00 10.95 737 ALA A N 1
ATOM 5345 C CA . ALA A 1 715 ? 36.320 46.697 -39.208 1.00 10.66 737 ALA A CA 1
ATOM 5346 C C . ALA A 1 715 ? 37.096 45.586 -39.784 1.00 11.63 737 ALA A C 1
ATOM 5347 O O . ALA A 1 715 ? 36.895 45.306 -40.973 1.00 12.30 737 ALA A O 1
ATOM 5349 N N . ASP A 1 716 ? 37.866 44.880 -39.028 1.00 10.33 738 ASP A N 1
ATOM 5350 C CA . ASP A 1 716 ? 38.568 43.716 -39.488 1.00 10.47 738 ASP A CA 1
ATOM 5351 C C . ASP A 1 716 ? 37.618 42.524 -39.606 1.00 10.87 738 ASP A C 1
ATOM 5352 O O . ASP A 1 716 ? 37.512 41.900 -40.661 1.00 10.96 738 ASP A O 1
ATOM 5357 N N . LEU A 1 717 ? 36.897 42.203 -38.519 1.00 10.49 739 LEU A N 1
ATOM 5358 C CA . LEU A 1 717 ? 36.152 40.974 -38.441 1.00 10.70 739 LEU A CA 1
ATOM 5359 C C . LEU A 1 717 ? 34.853 41.034 -39.280 1.00 10.50 739 LEU A C 1
ATOM 5360 O O . LEU A 1 717 ? 34.379 39.912 -39.622 1.00 10.80 739 LEU A O 1
ATOM 5365 N N . VAL A 1 718 ? 34.357 42.151 -39.664 1.00 9.63 740 VAL A N 1
ATOM 5366 C CA . VAL A 1 718 ? 33.138 42.131 -40.478 1.00 10.00 740 VAL A CA 1
ATOM 5367 C C . VAL A 1 718 ? 33.419 41.384 -41.790 1.00 10.45 740 VAL A C 1
ATOM 5368 O O . VAL A 1 718 ? 32.497 40.750 -42.348 1.00 10.21 740 VAL A O 1
ATOM 5372 N N . PHE A 1 719 ? 34.620 41.462 -42.313 1.00 9.45 741 PHE A N 1
ATOM 5373 C CA . PHE A 1 719 ? 34.946 40.794 -43.550 1.00 10.16 741 PHE A CA 1
ATOM 5374 C C . PHE A 1 719 ? 34.919 39.316 -43.435 1.00 10.75 741 PHE A C 1
ATOM 5375 O O . PHE A 1 719 ? 34.866 38.623 -44.509 1.00 13.17 741 PHE A O 1
ATOM 5383 N N . GLY A 1 720 ? 34.949 38.700 -42.278 1.00 10.75 742 GLY A N 1
ATOM 5384 C CA . GLY A 1 720 ? 34.759 37.310 -42.080 1.00 11.17 742 GLY A CA 1
ATOM 5385 C C . GLY A 1 720 ? 33.395 36.926 -41.550 1.00 10.91 742 GLY A C 1
ATOM 5386 O O . GLY A 1 720 ? 33.184 35.747 -41.247 1.00 11.55 742 GLY A O 1
ATOM 5387 N N . SER A 1 721 ? 32.530 37.868 -41.421 1.00 10.73 743 SER A N 1
ATOM 5388 C CA . SER A 1 721 ? 31.202 37.608 -40.822 1.00 11.59 743 SER A CA 1
ATOM 5389 C C . SER A 1 721 ? 30.066 37.887 -41.837 1.00 10.82 743 SER A C 1
ATOM 5390 O O . SER A 1 721 ? 29.262 36.942 -42.071 1.00 12.50 743 SER A O 1
ATOM 5393 N N . HIS A 1 722 ? 30.004 39.040 -42.427 1.00 10.18 744 HIS A N 1
ATOM 5394 C CA . HIS A 1 722 ? 28.971 39.351 -43.434 1.00 10.96 744 HIS A CA 1
ATOM 5395 C C . HIS A 1 722 ? 29.093 38.399 -44.586 1.00 10.92 744 HIS A C 1
ATOM 5396 O O . HIS A 1 722 ? 30.168 38.269 -45.145 1.00 11.91 744 HIS A O 1
ATOM 5403 N N . ALA A 1 723 ? 28.054 37.780 -45.051 1.00 10.43 745 ALA A N 1
ATOM 5404 C CA . ALA A 1 723 ? 28.167 36.721 -46.058 1.00 10.24 745 ALA A CA 1
ATOM 5405 C C . ALA A 1 723 ? 28.653 37.270 -47.394 1.00 10.04 745 ALA A C 1
ATOM 5406 O O . ALA A 1 723 ? 29.346 36.525 -48.112 1.00 11.09 745 ALA A O 1
ATOM 5408 N N . GLU A 1 724 ? 28.278 38.433 -47.805 1.00 10.02 746 GLU A N 1
ATOM 5409 C CA . GLU A 1 724 ? 28.661 38.983 -49.086 1.00 10.05 746 GLU A CA 1
ATOM 5410 C C . GLU A 1 724 ? 30.102 39.482 -49.019 1.00 10.69 746 GLU A C 1
ATOM 5411 O O . GLU A 1 724 ? 30.926 39.327 -49.964 1.00 10.64 746 GLU A O 1
ATOM 5417 N N . LEU A 1 725 ? 30.510 40.154 -47.923 1.00 10.25 747 LEU A N 1
ATOM 5418 C CA . LEU A 1 725 ? 31.876 40.554 -47.772 1.00 10.01 747 LEU A CA 1
ATOM 5419 C C . LEU A 1 725 ? 32.752 39.349 -47.607 1.00 9.74 747 LEU A C 1
ATOM 5420 O O . LEU A 1 725 ? 33.895 39.359 -48.176 1.00 9.86 747 LEU A O 1
ATOM 5425 N N . ARG A 1 726 ? 32.378 38.350 -46.846 1.00 9.51 748 ARG A N 1
ATOM 5426 C CA . ARG A 1 726 ? 33.204 37.173 -46.698 1.00 9.61 748 ARG A CA 1
ATOM 5427 C C . ARG A 1 726 ? 33.452 36.466 -48.030 1.00 9.74 748 ARG A C 1
ATOM 5428 O O . ARG A 1 726 ? 34.491 35.857 -48.260 1.00 9.88 748 ARG A O 1
ATOM 5436 N N . ALA A 1 727 ? 32.429 36.445 -48.888 1.00 9.89 749 ALA A N 1
ATOM 5437 C CA . ALA A 1 727 ? 32.627 35.845 -50.198 1.00 10.03 749 ALA A CA 1
ATOM 5438 C C . ALA A 1 727 ? 33.779 36.570 -50.925 1.00 9.51 749 ALA A C 1
ATOM 5439 O O . ALA A 1 727 ? 34.512 35.879 -51.651 1.00 9.42 749 ALA A O 1
ATOM 5441 N N . ILE A 1 728 ? 33.929 37.853 -50.780 1.00 8.82 750 ILE A N 1
ATOM 5442 C CA . ILE A 1 728 ? 35.052 38.588 -51.402 1.00 9.27 750 ILE A CA 1
ATOM 5443 C C . ILE A 1 728 ? 36.326 38.291 -50.705 1.00 9.46 750 ILE A C 1
ATOM 5444 O O . ILE A 1 728 ? 37.392 38.043 -51.331 1.00 10.21 750 ILE A O 1
ATOM 5449 N N . ALA A 1 729 ? 36.359 38.244 -49.385 1.00 9.27 751 ALA A N 1
ATOM 5450 C CA . ALA A 1 729 ? 37.500 37.885 -48.579 1.00 9.72 751 ALA A CA 1
ATOM 5451 C C . ALA A 1 729 ? 38.006 36.558 -49.071 1.00 10.42 751 ALA A C 1
ATOM 5452 O O . ALA A 1 729 ? 39.252 36.329 -49.166 1.00 11.45 751 ALA A O 1
ATOM 5454 N N . GLU A 1 730 ? 37.128 35.566 -49.293 1.00 10.12 752 GLU A N 1
ATOM 5455 C CA . GLU A 1 730 ? 37.544 34.271 -49.730 1.00 10.37 752 GLU A CA 1
ATOM 5456 C C . GLU A 1 730 ? 38.223 34.334 -51.108 1.00 10.27 752 GLU A C 1
ATOM 5457 O O . GLU A 1 730 ? 39.205 33.619 -51.297 1.00 10.67 752 GLU A O 1
ATOM 5463 N N . VAL A 1 731 ? 37.736 35.149 -52.024 1.00 10.90 753 VAL A N 1
ATOM 5464 C CA . VAL A 1 731 ? 38.431 35.331 -53.320 1.00 11.83 753 VAL A CA 1
ATOM 5465 C C . VAL A 1 731 ? 39.920 35.661 -53.089 1.00 11.29 753 VAL A C 1
ATOM 5466 O O . VAL A 1 731 ? 40.810 35.068 -53.680 1.00 12.16 753 VAL A O 1
ATOM 5470 N N . TYR A 1 732 ? 40.114 36.624 -52.223 1.00 11.32 754 TYR A N 1
ATOM 5471 C CA . TYR A 1 732 ? 41.503 37.078 -52.009 1.00 11.18 754 TYR A CA 1
ATOM 5472 C C . TYR A 1 732 ? 42.262 36.133 -51.193 1.00 11.26 754 TYR A C 1
ATOM 5473 O O . TYR A 1 732 ? 43.532 36.166 -51.191 1.00 14.04 754 TYR A O 1
ATOM 5482 N N . ALA A 1 733 ? 41.686 35.221 -50.454 1.00 10.97 755 ALA A N 1
ATOM 5483 C CA . ALA A 1 733 ? 42.353 34.218 -49.678 1.00 11.36 755 ALA A CA 1
ATOM 5484 C C . ALA A 1 733 ? 42.643 32.940 -50.498 1.00 12.34 755 ALA A C 1
ATOM 5485 O O . ALA A 1 733 ? 43.264 32.013 -49.969 1.00 13.44 755 ALA A O 1
ATOM 5487 N N . GLU A 1 734 ? 42.161 32.867 -51.744 1.00 12.80 756 GLU A N 1
ATOM 5488 C CA . GLU A 1 734 ? 42.283 31.642 -52.518 1.00 14.35 756 GLU A CA 1
ATOM 5489 C C . GLU A 1 734 ? 43.689 31.498 -52.974 1.00 17.05 756 GLU A C 1
ATOM 5490 O O . GLU A 1 734 ? 44.295 32.512 -53.450 1.00 20.06 756 GLU A O 1
ATOM 5496 N N . ASN A 1 735 ? 44.238 30.297 -52.908 1.00 17.77 757 ASN A N 1
ATOM 5497 C CA . ASN A 1 735 ? 45.679 30.034 -53.265 1.00 19.00 757 ASN A CA 1
ATOM 5498 C C . ASN A 1 735 ? 45.752 30.388 -54.772 1.00 21.43 757 ASN A C 1
ATOM 5499 O O . ASN A 1 735 ? 44.887 30.211 -55.485 1.00 22.89 757 ASN A O 1
ATOM 5504 N N . GLY A 1 736 ? 46.750 31.072 -55.434 1.00 29.08 758 GLY A N 1
ATOM 5505 C CA . GLY A 1 736 ? 46.100 31.390 -56.946 1.00 23.95 758 GLY A CA 1
ATOM 5506 C C . GLY A 1 736 ? 45.650 32.857 -57.456 1.00 29.43 758 GLY A C 1
ATOM 5507 O O . GLY A 1 736 ? 45.579 33.311 -58.680 1.00 25.43 758 GLY A O 1
ATOM 5508 N N . ASN A 1 737 ? 45.183 33.614 -56.470 1.00 25.41 759 ASN A N 1
ATOM 5509 C CA . ASN A 1 737 ? 44.756 34.956 -56.656 1.00 22.02 759 ASN A CA 1
ATOM 5510 C C . ASN A 1 737 ? 45.707 35.964 -56.044 1.00 24.05 759 ASN A C 1
ATOM 5511 O O . ASN A 1 737 ? 45.327 37.105 -55.814 1.00 20.01 759 ASN A O 1
ATOM 5516 N N . GLN A 1 738 ? 46.955 35.636 -55.875 1.00 22.39 760 GLN A N 1
ATOM 5517 C CA . GLN A 1 738 ? 47.902 36.485 -55.294 1.00 22.09 760 GLN A CA 1
ATOM 5518 C C . GLN A 1 738 ? 48.283 37.744 -56.228 1.00 18.65 760 GLN A C 1
ATOM 5519 O O . GLN A 1 738 ? 48.268 38.954 -55.788 1.00 16.62 760 GLN A O 1
ATOM 5525 N N . GLU A 1 739 ? 48.446 37.504 -57.494 1.00 17.38 761 GLU A N 1
ATOM 5526 C CA . GLU A 1 739 ? 48.726 38.534 -58.476 1.00 16.80 761 GLU A CA 1
ATOM 5527 C C . GLU A 1 739 ? 47.502 39.372 -58.655 1.00 14.52 761 GLU A C 1
ATOM 5528 O O . GLU A 1 739 ? 47.551 40.639 -58.773 1.00 13.63 761 GLU A O 1
ATOM 5534 N N . LYS A 1 740 ? 46.320 38.753 -58.672 1.00 14.56 762 LYS A N 1
ATOM 5535 C CA . LYS A 1 740 ? 45.102 39.405 -58.789 1.00 13.31 762 LYS A CA 1
ATOM 5536 C C . LYS A 1 740 ? 44.868 40.371 -57.603 1.00 12.55 762 LYS A C 1
ATOM 5537 O O . LYS A 1 740 ? 44.374 41.457 -57.762 1.00 11.67 762 LYS A O 1
ATOM 5543 N N . PHE A 1 741 ? 45.253 39.930 -56.413 1.00 12.29 763 PHE A N 1
ATOM 5544 C CA . PHE A 1 741 ? 45.108 40.794 -55.207 1.00 11.34 763 PHE A CA 1
ATOM 5545 C C . PHE A 1 741 ? 45.912 42.077 -55.423 1.00 10.41 763 PHE A C 1
ATOM 5546 O O . PHE A 1 741 ? 45.385 43.161 -55.174 1.00 10.11 763 PHE A O 1
ATOM 5554 N N . VAL A 1 742 ? 47.150 41.959 -55.846 1.00 10.73 764 VAL A N 1
ATOM 5555 C CA . VAL A 1 742 ? 48.009 43.176 -56.108 1.00 10.93 764 VAL A CA 1
ATOM 5556 C C . VAL A 1 742 ? 47.366 44.023 -57.152 1.00 10.22 764 VAL A C 1
ATOM 5557 O O . VAL A 1 742 ? 47.259 45.247 -56.976 1.00 10.44 764 VAL A O 1
ATOM 5561 N N . LYS A 1 743 ? 46.963 43.518 -58.289 1.00 10.32 765 LYS A N 1
ATOM 5562 C CA . LYS A 1 743 ? 46.358 44.244 -59.367 1.00 11.52 765 LYS A CA 1
ATOM 5563 C C . LYS A 1 743 ? 45.124 45.005 -58.901 1.00 10.69 765 LYS A C 1
ATOM 5564 O O . LYS A 1 743 ? 44.909 46.217 -59.170 1.00 10.56 765 LYS A O 1
ATOM 5570 N N . ASP A 1 744 ? 44.260 44.309 -58.162 1.00 10.97 766 ASP A N 1
ATOM 5571 C CA . ASP A 1 744 ? 43.020 44.898 -57.707 1.00 10.58 766 ASP A CA 1
ATOM 5572 C C . ASP A 1 744 ? 43.280 45.985 -56.639 1.00 9.45 766 ASP A C 1
ATOM 5573 O O . ASP A 1 744 ? 42.613 47.027 -56.640 1.00 9.95 766 ASP A O 1
ATOM 5578 N N . PHE A 1 745 ? 44.247 45.776 -55.753 1.00 9.23 767 PHE A N 1
ATOM 5579 C CA . PHE A 1 745 ? 44.587 46.767 -54.749 1.00 8.83 767 PHE A CA 1
ATOM 5580 C C . PHE A 1 745 ? 45.083 48.005 -55.464 1.00 9.12 767 PHE A C 1
ATOM 5581 O O . PHE A 1 745 ? 44.659 49.126 -55.125 1.00 9.05 767 PHE A O 1
ATOM 5589 N N . VAL A 1 746 ? 45.964 47.850 -56.411 1.00 9.23 768 VAL A N 1
ATOM 5590 C CA . VAL A 1 746 ? 46.547 49.003 -57.094 1.00 9.79 768 VAL A CA 1
ATOM 5591 C C . VAL A 1 746 ? 45.462 49.745 -57.817 1.00 9.44 768 VAL A C 1
ATOM 5592 O O . VAL A 1 746 ? 45.449 50.986 -57.829 1.00 9.68 768 VAL A O 1
ATOM 5596 N N . ALA A 1 747 ? 44.488 49.098 -58.429 1.00 9.74 769 ALA A N 1
ATOM 5597 C CA . ALA A 1 747 ? 43.407 49.761 -59.135 1.00 9.74 769 ALA A CA 1
ATOM 5598 C C . ALA A 1 747 ? 42.582 50.549 -58.144 1.00 9.26 769 ALA A C 1
ATOM 5599 O O . ALA A 1 747 ? 42.212 51.712 -58.419 1.00 10.01 769 ALA A O 1
ATOM 5601 N N . ALA A 1 748 ? 42.223 49.988 -57.010 1.00 9.13 770 ALA A N 1
ATOM 5602 C CA . ALA A 1 748 ? 41.397 50.665 -56.005 1.00 9.24 770 ALA A CA 1
ATOM 5603 C C . ALA A 1 748 ? 42.207 51.843 -55.390 1.00 9.74 770 ALA A C 1
ATOM 5604 O O . ALA A 1 748 ? 41.627 52.931 -55.155 1.00 9.85 770 ALA A O 1
ATOM 5606 N N . TRP A 1 749 ? 43.487 51.675 -55.126 1.00 9.05 771 TRP A N 1
ATOM 5607 C CA . TRP A 1 749 ? 44.340 52.752 -54.611 1.00 9.27 771 TRP A CA 1
ATOM 5608 C C . TRP A 1 749 ? 44.326 53.926 -55.560 1.00 9.03 771 TRP A C 1
ATOM 5609 O O . TRP A 1 749 ? 44.121 55.075 -55.140 1.00 9.36 771 TRP A O 1
ATOM 5620 N N . THR A 1 750 ? 44.544 53.673 -56.825 1.00 9.71 772 THR A N 1
ATOM 5621 C CA . THR A 1 750 ? 44.572 54.723 -57.865 1.00 10.30 772 THR A CA 1
ATOM 5622 C C . THR A 1 750 ? 43.276 55.411 -57.902 1.00 10.43 772 THR A C 1
ATOM 5623 O O . THR A 1 750 ? 43.225 56.693 -57.911 1.00 10.78 772 THR A O 1
ATOM 5627 N N . LYS A 1 751 ? 42.145 54.691 -57.883 1.00 9.91 773 LYS A N 1
ATOM 5628 C CA . LYS A 1 751 ? 40.827 55.335 -57.856 1.00 9.50 773 LYS A CA 1
ATOM 5629 C C . LYS A 1 751 ? 40.718 56.262 -56.686 1.00 10.30 773 LYS A C 1
ATOM 5630 O O . LYS A 1 751 ? 40.287 57.445 -56.866 1.00 9.90 773 LYS A O 1
ATOM 5636 N N . VAL A 1 752 ? 41.026 55.836 -55.467 1.00 9.07 774 VAL A N 1
ATOM 5637 C CA . VAL A 1 752 ? 40.822 56.651 -54.311 1.00 8.91 774 VAL A CA 1
ATOM 5638 C C . VAL A 1 752 ? 41.755 57.863 -54.354 1.00 9.27 774 VAL A C 1
ATOM 5639 O O . VAL A 1 752 ? 41.302 58.996 -54.018 1.00 10.29 774 VAL A O 1
ATOM 5643 N N . MET A 1 753 ? 42.998 57.726 -54.735 1.00 8.94 775 MET A N 1
ATOM 5644 C CA . MET A 1 753 ? 43.910 58.856 -54.748 1.00 9.51 775 MET A CA 1
ATOM 5645 C C . MET A 1 753 ? 43.406 59.891 -55.699 1.00 10.72 775 MET A C 1
ATOM 5646 O O . MET A 1 753 ? 43.816 61.089 -55.498 1.00 13.56 775 MET A O 1
ATOM 5651 N N . ASN A 1 754 ? 42.713 59.583 -56.770 1.00 9.35 776 ASN A N 1
ATOM 5652 C CA . ASN A 1 754 ? 42.392 60.515 -57.819 1.00 9.92 776 ASN A CA 1
ATOM 5653 C C . ASN A 1 754 ? 40.980 61.033 -57.750 1.00 9.16 776 ASN A C 1
ATOM 5654 O O . ASN A 1 754 ? 40.544 61.758 -58.657 1.00 10.50 776 ASN A O 1
ATOM 5659 N N . LEU A 1 755 ? 40.205 60.772 -56.703 1.00 8.77 777 LEU A N 1
ATOM 5660 C CA . LEU A 1 755 ? 38.774 61.156 -56.693 1.00 8.96 777 LEU A CA 1
ATOM 5661 C C . LEU A 1 755 ? 38.578 62.633 -56.885 1.00 10.34 777 LEU A C 1
ATOM 5662 O O . LEU A 1 755 ? 37.591 62.998 -57.530 1.00 10.73 777 LEU A O 1
ATOM 5667 N N . ASP A 1 756 ? 39.407 63.436 -56.303 1.00 9.57 778 ASP A N 1
ATOM 5668 C CA . ASP A 1 756 ? 39.175 64.887 -56.392 1.00 10.19 778 ASP A CA 1
ATOM 5669 C C . ASP A 1 756 ? 39.911 65.521 -57.520 1.00 10.40 778 ASP A C 1
ATOM 5670 O O . ASP A 1 756 ? 39.918 66.760 -57.634 1.00 11.34 778 ASP A O 1
ATOM 5675 N N . ARG A 1 757 ? 40.419 64.810 -58.519 1.00 9.51 779 ARG A N 1
ATOM 5676 C CA . ARG A 1 757 ? 41.186 65.330 -59.604 1.00 10.20 779 ARG A CA 1
ATOM 5677 C C . ARG A 1 757 ? 40.357 65.846 -60.765 1.00 11.29 779 ARG A C 1
ATOM 5678 O O . ARG A 1 757 ? 40.557 65.513 -61.937 1.00 13.25 779 ARG A O 1
ATOM 5686 N N . PHE A 1 758 ? 39.462 66.752 -60.428 1.00 12.20 780 PHE A N 1
ATOM 5687 C CA . PHE A 1 758 ? 38.563 67.366 -61.431 1.00 12.74 780 PHE A CA 1
ATOM 5688 C C . PHE A 1 758 ? 39.315 68.210 -62.368 1.00 14.52 780 PHE A C 1
ATOM 5689 O O . PHE A 1 758 ? 38.819 68.517 -63.491 1.00 17.01 780 PHE A O 1
ATOM 5697 N N . ASP A 1 759 ? 40.468 68.684 -61.971 1.00 14.30 781 ASP A N 1
ATOM 5698 C CA . ASP A 1 759 ? 41.369 69.437 -62.876 1.00 14.68 781 ASP A CA 1
ATOM 5699 C C . ASP A 1 759 ? 41.870 68.603 -64.066 1.00 17.51 781 ASP A C 1
ATOM 5700 O O . ASP A 1 759 ? 42.175 69.178 -65.154 1.00 20.96 781 ASP A O 1
ATOM 5705 N N . LEU A 1 760 ? 41.900 67.309 -64.006 1.00 16.28 782 LEU A N 1
ATOM 5706 C CA . LEU A 1 760 ? 42.327 66.410 -65.089 1.00 19.12 782 LEU A CA 1
ATOM 5707 C C . LEU A 1 760 ? 41.086 65.932 -65.858 1.00 27.24 782 LEU A C 1
ATOM 5708 O O . LEU A 1 760 ? 40.046 65.752 -65.264 1.00 32.10 782 LEU A O 1
ATOM 5713 N N . LYS A 1 761 ? 41.215 65.683 -67.148 1.00 41.90 783 LYS A N 1
ATOM 5714 C CA . LYS A 1 761 ? 40.009 65.193 -67.908 1.00 58.70 783 LYS A CA 1
ATOM 5715 C C . LYS A 1 761 ? 39.966 63.709 -68.418 1.00 70.54 783 LYS A C 1
ATOM 5716 O O . LYS A 1 761 ? 41.005 63.099 -68.683 1.00 71.28 783 LYS A O 1
ATOM 5722 N N . VAL A 1 762 ? 38.738 63.172 -68.550 1.00 79.46 784 VAL A N 1
ATOM 5723 C CA . VAL A 1 762 ? 38.446 61.778 -69.003 1.00 81.80 784 VAL A CA 1
ATOM 5724 C C . VAL A 1 762 ? 38.237 60.858 -67.805 1.00 83.40 784 VAL A C 1
ATOM 5725 O O . VAL A 1 762 ? 39.075 60.800 -66.904 1.00 85.25 784 VAL A O 1
ATOM 5727 N N . THR B 1 28 ? 10.813 43.752 -31.464 1.00 61.38 50 THR B N 1
ATOM 5728 C CA . THR B 1 28 ? 10.039 44.928 -32.031 1.00 59.41 50 THR B CA 1
ATOM 5729 C C . THR B 1 28 ? 9.219 44.444 -33.245 1.00 47.20 50 THR B C 1
ATOM 5730 O O . THR B 1 28 ? 9.098 43.236 -33.518 1.00 53.32 50 THR B O 1
ATOM 5734 N N . THR B 1 29 ? 8.635 45.383 -33.949 1.00 42.51 51 THR B N 1
ATOM 5735 C CA . THR B 1 29 ? 7.860 45.108 -35.122 1.00 35.99 51 THR B CA 1
ATOM 5736 C C . THR B 1 29 ? 8.623 44.184 -36.089 1.00 30.76 51 THR B C 1
ATOM 5737 O O . THR B 1 29 ? 9.868 44.284 -36.302 1.00 25.92 51 THR B O 1
ATOM 5741 N N . PHE B 1 30 ? 7.923 43.233 -36.706 1.00 24.67 52 PHE B N 1
ATOM 5742 C CA . PHE B 1 30 ? 8.511 42.461 -37.762 1.00 22.75 52 PHE B CA 1
ATOM 5743 C C . PHE B 1 30 ? 9.213 43.319 -38.831 1.00 20.64 52 PHE B C 1
ATOM 5744 O O . PHE B 1 30 ? 8.640 44.272 -39.389 1.00 22.09 52 PHE B O 1
ATOM 5752 N N . GLY B 1 31 ? 10.453 42.916 -39.156 1.00 18.62 53 GLY B N 1
ATOM 5753 C CA . GLY B 1 31 ? 11.142 43.561 -40.218 1.00 18.54 53 GLY B CA 1
ATOM 5754 C C . GLY B 1 31 ? 11.819 44.854 -39.800 1.00 20.25 53 GLY B C 1
ATOM 5755 O O . GLY B 1 31 ? 12.396 45.531 -40.689 1.00 21.68 53 GLY B O 1
ATOM 5756 N N . ARG B 1 32 ? 11.805 45.194 -38.507 1.00 19.74 54 ARG B N 1
ATOM 5757 C CA . ARG B 1 32 ? 12.433 46.408 -37.964 1.00 21.79 54 ARG B CA 1
ATOM 5758 C C . ARG B 1 32 ? 13.429 46.071 -36.892 1.00 22.36 54 ARG B C 1
ATOM 5759 O O . ARG B 1 32 ? 13.224 45.169 -36.063 1.00 22.81 54 ARG B O 1
ATOM 5767 N N . CYS B 1 33 ? 14.571 46.773 -36.957 1.00 21.09 55 CYS B N 1
ATOM 5768 C CA . CYS B 1 33 ? 15.612 46.581 -35.951 1.00 23.70 55 CYS B CA 1
ATOM 5769 C C . CYS B 1 33 ? 15.286 47.444 -34.739 1.00 23.84 55 CYS B C 1
ATOM 5770 O O . CYS B 1 33 ? 14.848 48.574 -34.876 1.00 25.04 55 CYS B O 1
ATOM 5773 N N . ALA B 1 34 ? 15.487 46.903 -33.537 1.00 25.35 56 ALA B N 1
ATOM 5774 C CA . ALA B 1 34 ? 15.239 47.693 -32.306 1.00 26.94 56 ALA B CA 1
ATOM 5775 C C . ALA B 1 34 ? 16.094 49.015 -32.242 1.00 27.23 56 ALA B C 1
ATOM 5776 O O . ALA B 1 34 ? 15.703 49.961 -31.630 1.00 28.91 56 ALA B O 1
ATOM 5778 N N . VAL B 1 35 ? 17.335 48.885 -32.734 1.00 26.38 57 VAL B N 1
ATOM 5779 C CA . VAL B 1 35 ? 18.284 50.013 -32.871 1.00 27.54 57 VAL B CA 1
ATOM 5780 C C . VAL B 1 35 ? 18.191 50.515 -34.310 1.00 24.23 57 VAL B C 1
ATOM 5781 O O . VAL B 1 35 ? 18.369 49.733 -35.276 1.00 24.80 57 VAL B O 1
ATOM 5785 N N . LYS B 1 36 ? 17.985 51.806 -34.486 1.00 25.37 58 LYS B N 1
ATOM 5786 C CA . LYS B 1 36 ? 17.746 52.368 -35.792 1.00 24.98 58 LYS B CA 1
ATOM 5787 C C . LYS B 1 36 ? 19.029 53.076 -36.239 1.00 21.39 58 LYS B C 1
ATOM 5788 O O . LYS B 1 36 ? 19.386 54.090 -35.746 1.00 23.06 58 LYS B O 1
ATOM 5794 N N . SER B 1 37 ? 19.732 52.418 -37.136 1.00 18.85 59 SER B N 1
ATOM 5795 C CA . SER B 1 37 ? 21.064 52.947 -37.620 1.00 18.76 59 SER B CA 1
ATOM 5796 C C . SER B 1 37 ? 20.836 54.228 -38.382 1.00 17.60 59 SER B C 1
ATOM 5797 O O . SER B 1 37 ? 19.858 54.411 -39.123 1.00 17.71 59 SER B O 1
ATOM 5800 N N . ASN B 1 38 ? 21.771 55.098 -38.289 1.00 15.52 60 ASN B N 1
ATOM 5801 C CA . ASN B 1 38 ? 21.841 56.352 -39.064 1.00 16.26 60 ASN B CA 1
ATOM 5802 C C . ASN B 1 38 ? 22.908 56.378 -40.145 1.00 15.37 60 ASN B C 1
ATOM 5803 O O . ASN B 1 38 ? 23.187 57.503 -40.626 1.00 16.42 60 ASN B O 1
ATOM 5808 N N . GLN B 1 39 ? 23.483 55.280 -40.449 1.00 15.07 61 GLN B N 1
ATOM 5809 C CA A GLN B 1 39 ? 24.576 55.098 -41.451 0.50 15.06 61 GLN B CA 1
ATOM 5810 C CA B GLN B 1 39 ? 24.490 55.245 -41.529 0.50 14.71 61 GLN B CA 1
ATOM 5811 C C . GLN B 1 39 ? 24.287 54.097 -42.440 1.00 15.19 61 GLN B C 1
ATOM 5812 O O . GLN B 1 39 ? 23.548 53.136 -42.171 1.00 14.19 61 GLN B O 1
ATOM 5823 N N . ALA B 1 40 ? 24.948 54.085 -43.598 1.00 14.41 62 ALA B N 1
ATOM 5824 C CA . ALA B 1 40 ? 25.010 52.976 -44.502 1.00 14.40 62 ALA B CA 1
ATOM 5825 C C . ALA B 1 40 ? 23.610 52.525 -44.989 1.00 13.07 62 ALA B C 1
ATOM 5826 O O . ALA B 1 40 ? 23.372 51.363 -45.211 1.00 14.34 62 ALA B O 1
ATOM 5828 N N . GLY B 1 41 ? 22.726 53.481 -45.173 1.00 13.04 63 GLY B N 1
ATOM 5829 C CA . GLY B 1 41 ? 21.383 53.169 -45.694 1.00 13.31 63 GLY B CA 1
ATOM 5830 C C . GLY B 1 41 ? 20.399 53.206 -44.541 1.00 13.90 63 GLY B C 1
ATOM 5831 O O . GLY B 1 41 ? 19.174 53.092 -44.824 1.00 15.32 63 GLY B O 1
ATOM 5832 N N . GLY B 1 42 ? 20.751 53.305 -43.322 1.00 13.97 64 GLY B N 1
ATOM 5833 C CA . GLY B 1 42 ? 19.849 53.520 -42.159 1.00 13.71 64 GLY B CA 1
ATOM 5834 C C . GLY B 1 42 ? 18.988 54.704 -42.444 1.00 14.30 64 GLY B C 1
ATOM 5835 O O . GLY B 1 42 ? 19.363 55.707 -43.067 1.00 14.75 64 GLY B O 1
ATOM 5836 N N . GLY B 1 43 ? 17.823 54.741 -41.790 1.00 14.44 65 GLY B N 1
ATOM 5837 C CA . GLY B 1 43 ? 16.759 55.731 -41.916 1.00 13.60 65 GLY B CA 1
ATOM 5838 C C . GLY B 1 43 ? 15.605 55.146 -42.722 1.00 12.50 65 GLY B C 1
ATOM 5839 O O . GLY B 1 43 ? 15.680 54.204 -43.417 1.00 13.68 65 GLY B O 1
ATOM 5840 N N . THR B 1 44 ? 14.495 55.914 -42.566 1.00 12.89 66 THR B N 1
ATOM 5841 C CA . THR B 1 44 ? 13.321 55.513 -43.380 1.00 13.48 66 THR B CA 1
ATOM 5842 C C . THR B 1 44 ? 13.600 55.642 -44.860 1.00 13.30 66 THR B C 1
ATOM 5843 O O . THR B 1 44 ? 14.168 56.686 -45.233 1.00 13.76 66 THR B O 1
ATOM 5847 N N . ARG B 1 45 ? 13.192 54.727 -45.655 1.00 13.45 67 ARG B N 1
ATOM 5848 C CA . ARG B 1 45 ? 13.532 54.618 -47.027 1.00 13.49 67 ARG B CA 1
ATOM 5849 C C . ARG B 1 45 ? 12.282 54.717 -47.913 1.00 14.34 67 ARG B C 1
ATOM 5850 O O . ARG B 1 45 ? 11.128 54.652 -47.452 1.00 14.68 67 ARG B O 1
ATOM 5858 N N . SER B 1 46 ? 12.494 55.082 -49.165 1.00 14.68 68 SER B N 1
ATOM 5859 C CA . SER B 1 46 ? 11.328 55.222 -50.085 1.00 15.17 68 SER B CA 1
ATOM 5860 C C . SER B 1 46 ? 10.443 53.951 -50.116 1.00 15.41 68 SER B C 1
ATOM 5861 O O . SER B 1 46 ? 9.222 54.137 -50.123 1.00 15.98 68 SER B O 1
ATOM 5864 N N . HIS B 1 47 ? 10.988 52.787 -50.018 1.00 15.10 69 HIS B N 1
ATOM 5865 C CA . HIS B 1 47 ? 10.149 51.554 -50.054 1.00 17.76 69 HIS B CA 1
ATOM 5866 C C . HIS B 1 47 ? 9.312 51.500 -48.797 1.00 19.13 69 HIS B C 1
ATOM 5867 O O . HIS B 1 47 ? 8.202 50.881 -48.796 1.00 20.48 69 HIS B O 1
ATOM 5874 N N . ASP B 1 48 ? 9.705 52.101 -47.681 1.00 15.88 70 ASP B N 1
ATOM 5875 C CA . ASP B 1 48 ? 8.909 52.174 -46.466 1.00 16.15 70 ASP B CA 1
ATOM 5876 C C . ASP B 1 48 ? 7.755 53.026 -46.711 1.00 15.73 70 ASP B C 1
ATOM 5877 O O . ASP B 1 48 ? 6.597 52.799 -46.236 1.00 16.24 70 ASP B O 1
ATOM 5882 N N . TRP B 1 49 ? 7.894 54.288 -47.245 1.00 14.67 71 TRP B N 1
ATOM 5883 C CA . TRP B 1 49 ? 6.809 55.213 -47.423 1.00 14.90 71 TRP B CA 1
ATOM 5884 C C . TRP B 1 49 ? 5.822 54.660 -48.518 1.00 14.48 71 TRP B C 1
ATOM 5885 O O . TRP B 1 49 ? 4.627 54.916 -48.286 1.00 15.97 71 TRP B O 1
ATOM 5896 N N . TRP B 1 50 ? 6.316 54.074 -49.514 1.00 14.34 72 TRP B N 1
ATOM 5897 C CA . TRP B 1 50 ? 5.430 53.702 -50.698 1.00 15.01 72 TRP B CA 1
ATOM 5898 C C . TRP B 1 50 ? 5.688 52.286 -51.057 1.00 14.25 72 TRP B C 1
ATOM 5899 O O . TRP B 1 50 ? 6.250 51.905 -52.064 1.00 14.82 72 TRP B O 1
ATOM 5910 N N . PRO B 1 51 ? 5.268 51.289 -50.129 1.00 14.76 73 PRO B N 1
ATOM 5911 C CA . PRO B 1 51 ? 5.590 49.912 -50.302 1.00 15.52 73 PRO B CA 1
ATOM 5912 C C . PRO B 1 51 ? 4.936 49.196 -51.444 1.00 14.86 73 PRO B C 1
ATOM 5913 O O . PRO B 1 51 ? 5.406 48.183 -51.797 1.00 17.29 73 PRO B O 1
ATOM 5917 N N . CYS B 1 52 ? 3.930 49.795 -51.993 1.00 15.63 74 CYS B N 1
ATOM 5918 C CA . CYS B 1 52 ? 3.186 49.200 -53.179 1.00 16.82 74 CYS B CA 1
ATOM 5919 C C . CYS B 1 52 ? 3.777 49.660 -54.519 1.00 17.72 74 CYS B C 1
ATOM 5920 O O . CYS B 1 52 ? 3.465 49.118 -55.558 1.00 17.63 74 CYS B O 1
ATOM 5923 N N . GLN B 1 53 ? 4.678 50.642 -54.512 1.00 15.78 75 GLN B N 1
ATOM 5924 C CA . GLN B 1 53 ? 5.240 51.112 -55.745 1.00 15.34 75 GLN B CA 1
ATOM 5925 C C . GLN B 1 53 ? 6.106 50.038 -56.349 1.00 13.70 75 GLN B C 1
ATOM 5926 O O . GLN B 1 53 ? 6.792 49.298 -55.665 1.00 15.09 75 GLN B O 1
ATOM 5932 N N . LEU B 1 54 ? 6.131 49.977 -57.647 1.00 13.35 76 LEU B N 1
ATOM 5933 C CA . LEU B 1 54 ? 7.016 49.126 -58.432 1.00 13.06 76 LEU B CA 1
ATOM 5934 C C . LEU B 1 54 ? 8.484 49.335 -58.039 1.00 11.94 76 LEU B C 1
ATOM 5935 O O . LEU B 1 54 ? 8.884 50.496 -57.926 1.00 13.54 76 LEU B O 1
ATOM 5940 N N . ARG B 1 55 ? 9.254 48.279 -57.826 1.00 13.34 77 ARG B N 1
ATOM 5941 C CA . ARG B 1 55 ? 10.660 48.416 -57.489 1.00 13.86 77 ARG B CA 1
ATOM 5942 C C . ARG B 1 55 ? 11.480 47.787 -58.576 1.00 12.14 77 ARG B C 1
ATOM 5943 O O . ARG B 1 55 ? 11.156 46.733 -59.120 1.00 13.29 77 ARG B O 1
ATOM 5951 N N . LEU B 1 56 ? 12.572 48.445 -58.986 1.00 12.60 78 LEU B N 1
ATOM 5952 C CA . LEU B 1 56 ? 13.489 48.002 -59.983 1.00 11.47 78 LEU B CA 1
ATOM 5953 C C . LEU B 1 56 ? 14.712 47.220 -59.482 1.00 11.19 78 LEU B C 1
ATOM 5954 O O . LEU B 1 56 ? 15.556 46.878 -60.257 1.00 11.24 78 LEU B O 1
ATOM 5959 N N . ASP B 1 57 ? 14.730 46.961 -58.179 1.00 11.96 79 ASP B N 1
ATOM 5960 C CA . ASP B 1 57 ? 15.884 46.306 -57.556 1.00 13.40 79 ASP B CA 1
ATOM 5961 C C . ASP B 1 57 ? 16.269 45.033 -58.281 1.00 12.09 79 ASP B C 1
ATOM 5962 O O . ASP B 1 57 ? 17.476 44.729 -58.445 1.00 12.06 79 ASP B O 1
ATOM 5967 N N . VAL B 1 58 ? 15.311 44.216 -58.717 1.00 11.14 80 VAL B N 1
ATOM 5968 C CA . VAL B 1 58 ? 15.653 42.972 -59.352 1.00 11.14 80 VAL B CA 1
ATOM 5969 C C . VAL B 1 58 ? 16.353 43.130 -60.669 1.00 11.53 80 VAL B C 1
ATOM 5970 O O . VAL B 1 58 ? 16.966 42.177 -61.233 1.00 15.29 80 VAL B O 1
ATOM 5974 N N . LEU B 1 59 ? 16.367 44.302 -61.272 1.00 11.16 81 LEU B N 1
ATOM 5975 C CA . LEU B 1 59 ? 17.097 44.637 -62.510 1.00 10.29 81 LEU B CA 1
ATOM 5976 C C . LEU B 1 59 ? 18.478 45.197 -62.263 1.00 10.78 81 LEU B C 1
ATOM 5977 O O . LEU B 1 59 ? 19.172 45.510 -63.213 1.00 12.78 81 LEU B O 1
ATOM 5982 N N . ARG B 1 60 ? 18.840 45.310 -60.994 1.00 10.86 82 ARG B N 1
ATOM 5983 C CA . ARG B 1 60 ? 20.120 45.898 -60.580 1.00 11.84 82 ARG B CA 1
ATOM 5984 C C . ARG B 1 60 ? 21.012 44.858 -59.882 1.00 11.93 82 ARG B C 1
ATOM 5985 O O . ARG B 1 60 ? 21.984 45.282 -59.280 1.00 14.66 82 ARG B O 1
ATOM 5993 N N . GLN B 1 61 ? 20.595 43.613 -59.833 1.00 11.03 83 GLN B N 1
ATOM 5994 C CA . GLN B 1 61 ? 21.405 42.538 -59.238 1.00 11.42 83 GLN B CA 1
ATOM 5995 C C . GLN B 1 61 ? 22.412 42.043 -60.221 1.00 11.26 83 GLN B C 1
ATOM 5996 O O . GLN B 1 61 ? 22.272 42.062 -61.432 1.00 11.94 83 GLN B O 1
ATOM 6002 N N . PHE B 1 62 ? 23.459 41.407 -59.625 1.00 11.26 84 PHE B N 1
ATOM 6003 C CA . PHE B 1 62 ? 24.418 40.630 -60.402 1.00 11.71 84 PHE B CA 1
ATOM 6004 C C . PHE B 1 62 ? 25.146 41.497 -61.420 1.00 14.26 84 PHE B C 1
ATOM 6005 O O . PHE B 1 62 ? 25.617 40.956 -62.428 1.00 17.78 84 PHE B O 1
ATOM 6013 N N . GLN B 1 63 ? 25.439 42.735 -61.078 1.00 13.65 85 GLN B N 1
ATOM 6014 C CA A GLN B 1 63 ? 26.119 43.681 -61.937 0.50 15.52 85 GLN B CA 1
ATOM 6015 C CA B GLN B 1 63 ? 26.094 43.525 -62.085 0.50 15.47 85 GLN B CA 1
ATOM 6016 C C . GLN B 1 63 ? 27.586 43.293 -62.009 1.00 15.83 85 GLN B C 1
ATOM 6017 O O . GLN B 1 63 ? 28.154 42.898 -61.038 1.00 12.97 85 GLN B O 1
ATOM 6028 N N . PRO B 1 64 ? 28.224 43.509 -63.123 1.00 18.73 86 PRO B N 1
ATOM 6029 C CA . PRO B 1 64 ? 29.649 43.183 -63.211 1.00 19.18 86 PRO B CA 1
ATOM 6030 C C . PRO B 1 64 ? 30.550 43.900 -62.224 1.00 17.51 86 PRO B C 1
ATOM 6031 O O . PRO B 1 64 ? 31.468 43.336 -61.755 1.00 18.54 86 PRO B O 1
ATOM 6035 N N . SER B 1 65 ? 30.247 45.153 -61.818 1.00 20.21 87 SER B N 1
ATOM 6036 C CA . SER B 1 65 ? 31.097 45.860 -60.798 1.00 21.30 87 SER B CA 1
ATOM 6037 C C . SER B 1 65 ? 31.088 45.236 -59.427 1.00 23.54 87 SER B C 1
ATOM 6038 O O . SER B 1 65 ? 31.988 45.346 -58.554 1.00 24.72 87 SER B O 1
ATOM 6041 N N . GLN B 1 66 ? 30.067 44.458 -59.195 1.00 18.36 88 GLN B N 1
ATOM 6042 C CA A GLN B 1 66 ? 29.947 43.720 -57.931 0.60 19.27 88 GLN B CA 1
ATOM 6043 C CA B GLN B 1 66 ? 29.898 43.874 -57.981 0.40 16.31 88 GLN B CA 1
ATOM 6044 C C . GLN B 1 66 ? 30.647 42.451 -57.892 1.00 16.79 88 GLN B C 1
ATOM 6045 O O . GLN B 1 66 ? 30.758 41.748 -56.851 1.00 20.93 88 GLN B O 1
ATOM 6056 N N . ASN B 1 67 ? 31.129 41.969 -59.047 1.00 16.12 89 ASN B N 1
ATOM 6057 C CA . ASN B 1 67 ? 31.692 40.644 -59.092 1.00 14.91 89 ASN B CA 1
ATOM 6058 C C . ASN B 1 67 ? 33.183 40.791 -58.834 1.00 15.25 89 ASN B C 1
ATOM 6059 O O . ASN B 1 67 ? 33.923 41.397 -59.644 1.00 14.41 89 ASN B O 1
ATOM 6064 N N . PRO B 1 68 ? 33.745 40.245 -57.763 1.00 14.61 90 PRO B N 1
ATOM 6065 C CA . PRO B 1 68 ? 35.086 40.384 -57.459 1.00 14.36 90 PRO B CA 1
ATOM 6066 C C . PRO B 1 68 ? 36.078 39.744 -58.434 1.00 16.07 90 PRO B C 1
ATOM 6067 O O . PRO B 1 68 ? 37.212 40.088 -58.428 1.00 20.34 90 PRO B O 1
ATOM 6071 N N . LEU B 1 69 ? 35.507 38.838 -59.250 1.00 16.42 91 LEU B N 1
ATOM 6072 C CA . LEU B 1 69 ? 36.315 38.162 -60.248 1.00 17.42 91 LEU B CA 1
ATOM 6073 C C . LEU B 1 69 ? 36.546 39.012 -61.482 1.00 20.88 91 LEU B C 1
ATOM 6074 O O . LEU B 1 69 ? 37.394 38.725 -62.273 1.00 23.79 91 LEU B O 1
ATOM 6079 N N . GLY B 1 70 ? 35.747 40.063 -61.615 1.00 21.01 92 GLY B N 1
ATOM 6080 C CA . GLY B 1 70 ? 35.654 40.925 -62.780 1.00 23.08 92 GLY B CA 1
ATOM 6081 C C . GLY B 1 70 ? 34.594 40.627 -63.710 1.00 25.56 92 GLY B C 1
ATOM 6082 O O . GLY B 1 70 ? 34.188 39.470 -63.801 1.00 25.78 92 GLY B O 1
ATOM 6083 N N . GLY B 1 71 ? 34.125 41.600 -64.527 1.00 29.52 93 GLY B N 1
ATOM 6084 C CA . GLY B 1 71 ? 33.042 41.270 -65.533 1.00 30.50 93 GLY B CA 1
ATOM 6085 C C . GLY B 1 71 ? 33.511 40.362 -66.674 1.00 30.93 93 GLY B C 1
ATOM 6086 O O . GLY B 1 71 ? 32.720 39.662 -67.308 1.00 45.62 93 GLY B O 1
ATOM 6087 N N . ASP B 1 72 ? 34.798 40.365 -66.906 1.00 30.39 94 ASP B N 1
ATOM 6088 C CA . ASP B 1 72 ? 35.422 39.664 -68.036 1.00 36.01 94 ASP B CA 1
ATOM 6089 C C . ASP B 1 72 ? 35.547 38.144 -67.696 1.00 32.56 94 ASP B C 1
ATOM 6090 O O . ASP B 1 72 ? 35.772 37.341 -68.569 1.00 34.99 94 ASP B O 1
ATOM 6095 N N . PHE B 1 73 ? 35.439 37.817 -66.399 1.00 29.97 95 PHE B N 1
ATOM 6096 C CA . PHE B 1 73 ? 35.747 36.425 -65.915 1.00 24.43 95 PHE B CA 1
ATOM 6097 C C . PHE B 1 73 ? 34.860 35.374 -66.631 1.00 17.63 95 PHE B C 1
ATOM 6098 O O . PHE B 1 73 ? 33.670 35.423 -66.667 1.00 22.03 95 PHE B O 1
ATOM 6106 N N . ASP B 1 74 ? 35.639 34.423 -67.140 1.00 18.57 96 ASP B N 1
ATOM 6107 C CA . ASP B 1 74 ? 34.999 33.279 -67.852 1.00 19.62 96 ASP B CA 1
ATOM 6108 C C . ASP B 1 74 ? 35.166 31.950 -67.053 1.00 15.03 96 ASP B C 1
ATOM 6109 O O . ASP B 1 74 ? 36.206 31.329 -67.103 1.00 15.27 96 ASP B O 1
ATOM 6114 N N . TYR B 1 75 ? 34.109 31.614 -66.371 1.00 15.09 97 TYR B N 1
ATOM 6115 C CA . TYR B 1 75 ? 34.128 30.434 -65.434 1.00 12.28 97 TYR B CA 1
ATOM 6116 C C . TYR B 1 75 ? 34.376 29.178 -66.244 1.00 14.15 97 TYR B C 1
ATOM 6117 O O . TYR B 1 75 ? 35.195 28.344 -65.800 1.00 13.69 97 TYR B O 1
ATOM 6126 N N . ALA B 1 76 ? 33.706 29.001 -67.343 1.00 13.95 98 ALA B N 1
ATOM 6127 C CA . ALA B 1 76 ? 33.972 27.780 -68.115 1.00 15.45 98 ALA B CA 1
ATOM 6128 C C . ALA B 1 76 ? 35.354 27.563 -68.535 1.00 18.35 98 ALA B C 1
ATOM 6129 O O . ALA B 1 76 ? 35.873 26.431 -68.373 1.00 20.84 98 ALA B O 1
ATOM 6131 N N . GLU B 1 77 ? 36.025 28.601 -68.934 1.00 18.40 99 GLU B N 1
ATOM 6132 C CA . GLU B 1 77 ? 37.416 28.439 -69.253 1.00 20.51 99 GLU B CA 1
ATOM 6133 C C . GLU B 1 77 ? 38.255 28.052 -68.034 1.00 21.55 99 GLU B C 1
ATOM 6134 O O . GLU B 1 77 ? 39.096 27.154 -68.079 1.00 23.92 99 GLU B O 1
ATOM 6140 N N . ALA B 1 78 ? 37.957 28.672 -66.899 1.00 18.05 100 ALA B N 1
ATOM 6141 C CA . ALA B 1 78 ? 38.680 28.309 -65.661 1.00 16.59 100 ALA B CA 1
ATOM 6142 C C . ALA B 1 78 ? 38.424 26.882 -65.278 1.00 17.49 100 ALA B C 1
ATOM 6143 O O . ALA B 1 78 ? 39.407 26.161 -64.942 1.00 19.31 100 ALA B O 1
ATOM 6145 N N . PHE B 1 79 ? 37.231 26.445 -65.253 1.00 16.61 101 PHE B N 1
ATOM 6146 C CA . PHE B 1 79 ? 36.888 25.055 -64.894 1.00 17.87 101 PHE B CA 1
ATOM 6147 C C . PHE B 1 79 ? 37.507 24.022 -65.807 1.00 22.32 101 PHE B C 1
ATOM 6148 O O . PHE B 1 79 ? 37.901 22.930 -65.357 1.00 20.73 101 PHE B O 1
ATOM 6156 N N . GLN B 1 80 ? 37.498 24.304 -67.079 1.00 23.03 102 GLN B N 1
ATOM 6157 C CA A GLN B 1 80 ? 38.003 23.301 -68.001 0.60 26.05 102 GLN B CA 1
ATOM 6158 C CA B GLN B 1 80 ? 38.089 23.378 -68.051 0.40 27.13 102 GLN B CA 1
ATOM 6159 C C . GLN B 1 80 ? 39.552 23.127 -67.762 1.00 26.85 102 GLN B C 1
ATOM 6160 O O . GLN B 1 80 ? 40.114 22.065 -68.14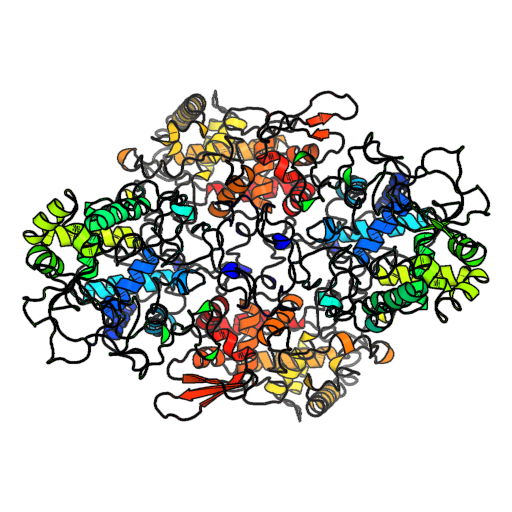1 1.00 28.24 102 GLN B O 1
ATOM 6171 N N . SER B 1 81 ? 40.268 24.054 -67.080 1.00 23.12 103 SER B N 1
ATOM 6172 C CA . SER B 1 81 ? 41.637 23.910 -66.702 1.00 23.03 103 SER B CA 1
ATOM 6173 C C . SER B 1 81 ? 41.855 23.247 -65.277 1.00 19.97 103 SER B C 1
ATOM 6174 O O . SER B 1 81 ? 42.952 22.922 -64.870 1.00 22.63 103 SER B O 1
ATOM 6177 N N . LEU B 1 82 ? 40.769 23.074 -64.558 1.00 16.38 104 LEU B N 1
ATOM 6178 C CA . LEU B 1 82 ? 40.756 22.466 -63.251 1.00 14.92 104 LEU B CA 1
ATOM 6179 C C . LEU B 1 82 ? 41.262 20.992 -63.307 1.00 14.12 104 LEU B C 1
ATOM 6180 O O . LEU B 1 82 ? 40.862 20.237 -64.177 1.00 16.27 104 LEU B O 1
ATOM 6185 N N . ASP B 1 83 ? 41.982 20.632 -62.313 1.00 14.04 105 ASP B N 1
ATOM 6186 C CA . ASP B 1 83 ? 42.404 19.229 -62.118 1.00 13.89 105 ASP B CA 1
ATOM 6187 C C . ASP B 1 83 ? 41.223 18.529 -61.366 1.00 13.47 105 ASP B C 1
ATOM 6188 O O . ASP B 1 83 ? 41.249 18.313 -60.162 1.00 13.23 105 ASP B O 1
ATOM 6193 N N . TYR B 1 84 ? 40.230 18.195 -62.182 1.00 13.91 106 TYR B N 1
ATOM 6194 C CA . TYR B 1 84 ? 38.969 17.676 -61.670 1.00 12.56 106 TYR B CA 1
ATOM 6195 C C . TYR B 1 84 ? 39.092 16.424 -60.848 1.00 12.74 106 TYR B C 1
ATOM 6196 O O . TYR B 1 84 ? 38.529 16.321 -59.782 1.00 12.24 106 TYR B O 1
ATOM 6205 N N . GLU B 1 85 ? 39.893 15.495 -61.304 1.00 13.45 107 GLU B N 1
ATOM 6206 C CA . GLU B 1 85 ? 40.089 14.254 -60.566 1.00 14.07 107 GLU B CA 1
ATOM 6207 C C . GLU B 1 85 ? 40.711 14.470 -59.233 1.00 12.99 107 GLU B C 1
ATOM 6208 O O . GLU B 1 85 ? 40.429 13.827 -58.234 1.00 13.58 107 GLU B O 1
ATOM 6214 N N . ALA B 1 86 ? 41.657 15.476 -59.162 1.00 12.93 108 ALA B N 1
ATOM 6215 C CA . ALA B 1 86 ? 42.267 15.767 -57.901 1.00 12.78 108 ALA B CA 1
ATOM 6216 C C . ALA B 1 86 ? 41.335 16.407 -56.913 1.00 12.50 108 ALA B C 1
ATOM 6217 O O . ALA B 1 86 ? 41.402 16.189 -55.705 1.00 12.74 108 ALA B O 1
ATOM 6219 N N . VAL B 1 87 ? 40.453 17.266 -57.411 1.00 12.08 109 VAL B N 1
ATOM 6220 C CA . VAL B 1 87 ? 39.413 17.821 -56.548 1.00 12.36 109 VAL B CA 1
ATOM 6221 C C . VAL B 1 87 ? 38.627 16.655 -55.882 1.00 11.53 109 VAL B C 1
ATOM 6222 O O . VAL B 1 87 ? 38.355 16.675 -54.734 1.00 11.27 109 VAL B O 1
ATOM 6226 N N . LYS B 1 88 ? 38.155 15.708 -56.733 1.00 11.09 110 LYS B N 1
ATOM 6227 C CA . LYS B 1 88 ? 37.382 14.633 -56.161 1.00 11.06 110 LYS B CA 1
ATOM 6228 C C . LYS B 1 88 ? 38.160 13.831 -55.123 1.00 10.79 110 LYS B C 1
ATOM 6229 O O . LYS B 1 88 ? 37.632 13.430 -54.115 1.00 10.90 110 LYS B O 1
ATOM 6235 N N . LYS B 1 89 ? 39.432 13.593 -55.415 1.00 11.42 111 LYS B N 1
ATOM 6236 C CA . LYS B 1 89 ? 40.293 12.849 -54.551 1.00 12.94 111 LYS B CA 1
ATOM 6237 C C . LYS B 1 89 ? 40.399 13.594 -53.189 1.00 12.62 111 LYS B C 1
ATOM 6238 O O . LYS B 1 89 ? 40.293 13.008 -52.103 1.00 12.81 111 LYS B O 1
ATOM 6244 N N . ASP B 1 90 ? 40.525 14.935 -53.281 1.00 12.43 112 ASP B N 1
ATOM 6245 C CA . ASP B 1 90 ? 40.631 15.686 -52.010 1.00 12.97 112 ASP B CA 1
ATOM 6246 C C . ASP B 1 90 ? 39.358 15.760 -51.213 1.00 12.11 112 ASP B C 1
ATOM 6247 O O . ASP B 1 90 ? 39.326 15.664 -50.010 1.00 12.99 112 ASP B O 1
ATOM 6252 N N . ILE B 1 91 ? 38.210 15.798 -51.893 1.00 11.88 113 ILE B N 1
ATOM 6253 C CA . ILE B 1 91 ? 36.933 15.664 -51.193 1.00 11.99 113 ILE B CA 1
ATOM 6254 C C . ILE B 1 91 ? 36.731 14.369 -50.486 1.00 12.12 113 ILE B C 1
ATOM 6255 O O . ILE B 1 91 ? 36.382 14.234 -49.342 1.00 12.02 113 ILE B O 1
ATOM 6260 N N . ALA B 1 92 ? 37.123 13.291 -51.203 1.00 11.19 114 ALA B N 1
ATOM 6261 C CA . ALA B 1 92 ? 37.013 11.984 -50.645 1.00 12.29 114 ALA B CA 1
ATOM 6262 C C . ALA B 1 92 ? 37.887 11.863 -49.388 1.00 12.68 114 ALA B C 1
ATOM 6263 O O . ALA B 1 92 ? 37.491 11.232 -48.415 1.00 13.90 114 ALA B O 1
ATOM 6265 N N . ALA B 1 93 ? 39.129 12.415 -49.439 1.00 12.74 115 ALA B N 1
ATOM 6266 C CA . ALA B 1 93 ? 39.966 12.308 -48.282 1.00 12.97 115 ALA B CA 1
ATOM 6267 C C . ALA B 1 93 ? 39.417 13.131 -47.120 1.00 13.56 115 ALA B C 1
ATOM 6268 O O . ALA B 1 93 ? 39.493 12.707 -46.007 1.00 14.49 115 ALA B O 1
ATOM 6270 N N . LEU B 1 94 ? 38.858 14.279 -47.430 1.00 12.39 116 LEU B N 1
ATOM 6271 C CA . LEU B 1 94 ? 38.260 15.160 -46.377 1.00 13.99 116 LEU B CA 1
ATOM 6272 C C . LEU B 1 94 ? 37.164 14.469 -45.624 1.00 14.08 116 LEU B C 1
ATOM 6273 O O . LEU B 1 94 ? 36.948 14.648 -44.433 1.00 15.34 116 LEU B O 1
ATOM 6278 N N . MET B 1 95 ? 36.407 13.614 -46.295 1.00 13.82 117 MET B N 1
ATOM 6279 C CA . MET B 1 95 ? 35.287 12.936 -45.692 1.00 14.46 117 MET B CA 1
ATOM 6280 C C . MET B 1 95 ? 35.637 12.284 -44.368 1.00 14.18 117 MET B C 1
ATOM 6281 O O . MET B 1 95 ? 34.796 12.193 -43.464 1.00 14.67 117 MET B O 1
ATOM 6286 N N . THR B 1 96 ? 36.860 11.757 -44.244 1.00 14.48 118 THR B N 1
ATOM 6287 C CA . THR B 1 96 ? 37.263 10.982 -43.096 1.00 16.06 118 THR B CA 1
ATOM 6288 C C . THR B 1 96 ? 38.366 11.735 -42.343 1.00 15.58 118 THR B C 1
ATOM 6289 O O . THR B 1 96 ? 39.007 11.102 -41.513 1.00 19.04 118 THR B O 1
ATOM 6293 N N . GLU B 1 97 ? 38.495 13.001 -42.499 1.00 14.95 119 GLU B N 1
ATOM 6294 C CA . GLU B 1 97 ? 39.460 13.855 -41.744 1.00 15.76 119 GLU B CA 1
ATOM 6295 C C . GLU B 1 97 ? 38.653 14.757 -40.804 1.00 15.16 119 GLU B C 1
ATOM 6296 O O . GLU B 1 97 ? 38.292 15.847 -41.129 1.00 15.39 119 GLU B O 1
ATOM 6302 N N . SER B 1 98 ? 38.294 14.165 -39.674 1.00 16.00 120 SER B N 1
ATOM 6303 C CA . SER B 1 98 ? 37.458 14.821 -38.706 1.00 15.56 120 SER B CA 1
ATOM 6304 C C . SER B 1 98 ? 38.151 16.037 -38.175 1.00 15.18 120 SER B C 1
ATOM 6305 O O . SER B 1 98 ? 39.360 15.947 -37.763 1.00 17.22 120 SER B O 1
ATOM 6308 N N . GLN B 1 99 ? 37.444 17.128 -38.075 1.00 14.90 121 GLN B N 1
ATOM 6309 C CA . GLN B 1 99 ? 37.906 18.389 -37.561 1.00 14.59 121 GLN B CA 1
ATOM 6310 C C . GLN B 1 99 ? 37.368 18.604 -36.170 1.00 16.30 121 GLN B C 1
ATOM 6311 O O . GLN B 1 99 ? 36.173 18.456 -35.933 1.00 16.57 121 GLN B O 1
ATOM 6317 N N . ASP B 1 100 ? 38.216 19.057 -35.189 1.00 18.58 122 ASP B N 1
ATOM 6318 C CA . ASP B 1 100 ? 37.786 19.123 -33.823 1.00 20.14 122 ASP B CA 1
ATOM 6319 C C . ASP B 1 100 ? 36.656 20.081 -33.515 1.00 19.05 122 ASP B C 1
ATOM 6320 O O . ASP B 1 100 ? 35.907 19.879 -32.605 1.00 19.25 122 ASP B O 1
ATOM 6325 N N . TRP B 1 101 ? 36.472 21.145 -34.352 1.00 16.66 123 TRP B N 1
ATOM 6326 C CA . TRP B 1 101 ? 35.424 22.079 -34.100 1.00 16.74 123 TRP B CA 1
ATOM 6327 C C . TRP B 1 101 ? 34.079 21.598 -34.615 1.00 15.66 123 TRP B C 1
ATOM 6328 O O . TRP B 1 101 ? 33.026 22.187 -34.321 1.00 16.75 123 TRP B O 1
ATOM 6339 N N . TRP B 1 102 ? 34.061 20.492 -35.372 1.00 14.44 124 TRP B N 1
ATOM 6340 C CA . TRP B 1 102 ? 32.773 19.885 -35.745 1.00 13.29 124 TRP B CA 1
ATOM 6341 C C . TRP B 1 102 ? 33.027 18.416 -36.036 1.00 13.42 124 TRP B C 1
ATOM 6342 O O . TRP B 1 102 ? 33.074 18.005 -37.211 1.00 13.19 124 TRP B O 1
ATOM 6353 N N . PRO B 1 103 ? 33.258 17.567 -35.053 1.00 12.79 125 PRO B N 1
ATOM 6354 C CA . PRO B 1 103 ? 33.641 16.194 -35.309 1.00 13.69 125 PRO B CA 1
ATOM 6355 C C . PRO B 1 103 ? 32.659 15.434 -36.158 1.00 12.84 125 PRO B C 1
ATOM 6356 O O . PRO B 1 103 ? 31.388 15.637 -36.039 1.00 13.26 125 PRO B O 1
ATOM 6360 N N . ALA B 1 104 ? 33.179 14.584 -36.994 1.00 12.14 126 ALA B N 1
ATOM 6361 C CA . ALA B 1 104 ? 32.413 13.728 -37.939 1.00 11.97 126 ALA B CA 1
ATOM 6362 C C . ALA B 1 104 ? 31.691 12.543 -37.314 1.00 12.22 126 ALA B C 1
ATOM 6363 O O . ALA B 1 104 ? 32.333 11.749 -36.556 1.00 12.56 126 ALA B O 1
ATOM 6365 N N . ASP B 1 105 ? 30.381 12.455 -37.538 1.00 12.24 127 ASP B N 1
ATOM 6366 C CA . ASP B 1 105 ? 29.623 11.312 -37.100 1.00 12.30 127 ASP B CA 1
ATOM 6367 C C . ASP B 1 105 ? 30.217 10.044 -37.703 1.00 13.47 127 ASP B C 1
ATOM 6368 O O . ASP B 1 105 ? 30.423 9.984 -38.937 1.00 13.15 127 ASP B O 1
ATOM 6373 N N . PHE B 1 106 ? 30.457 9.012 -36.886 1.00 13.37 128 PHE B N 1
ATOM 6374 C CA . PHE B 1 106 ? 30.976 7.713 -37.412 1.00 14.53 128 PHE B CA 1
ATOM 6375 C C . PHE B 1 106 ? 32.284 7.933 -38.101 1.00 14.02 128 PHE B C 1
ATOM 6376 O O . PHE B 1 106 ? 32.717 7.104 -38.940 1.00 16.90 128 PHE B O 1
ATOM 6384 N N . GLY B 1 107 ? 32.992 9.035 -37.854 1.00 14.13 129 GLY B N 1
ATOM 6385 C CA . GLY B 1 107 ? 34.204 9.298 -38.546 1.00 14.12 129 GLY B CA 1
ATOM 6386 C C . GLY B 1 107 ? 34.106 9.695 -40.001 1.00 14.59 129 GLY B C 1
ATOM 6387 O O . GLY B 1 107 ? 35.092 9.703 -40.733 1.00 16.75 129 GLY B O 1
ATOM 6388 N N . ASN B 1 108 ? 32.905 10.062 -40.487 1.00 12.53 130 ASN B N 1
ATOM 6389 C CA . ASN B 1 108 ? 32.704 10.275 -41.910 1.00 12.11 130 ASN B CA 1
ATOM 6390 C C . ASN B 1 108 ? 31.700 11.390 -42.094 1.00 11.34 130 ASN B C 1
ATOM 6391 O O . ASN B 1 108 ? 30.510 11.246 -41.719 1.00 11.72 130 ASN B O 1
ATOM 6396 N N . TYR B 1 109 ? 32.075 12.463 -42.765 1.00 11.29 131 TYR B N 1
ATOM 6397 C CA . TYR B 1 109 ? 31.222 13.570 -43.150 1.00 10.51 131 TYR B CA 1
ATOM 6398 C C . TYR B 1 109 ? 30.308 13.283 -44.341 1.00 10.40 131 TYR B C 1
ATOM 6399 O O . TYR B 1 109 ? 29.587 14.201 -44.730 1.00 10.69 131 TYR B O 1
ATOM 6408 N N . GLY B 1 110 ? 30.321 12.101 -44.909 1.00 10.64 132 GLY B N 1
ATOM 6409 C CA . GLY B 1 110 ? 29.544 11.811 -46.120 1.00 10.07 132 GLY B CA 1
ATOM 6410 C C . GLY B 1 110 ? 28.087 12.198 -46.003 1.00 9.79 132 GLY B C 1
ATOM 6411 O O . GLY B 1 110 ? 27.577 12.927 -46.846 1.00 9.95 132 GLY B O 1
ATOM 6412 N N . GLY B 1 111 ? 27.378 11.776 -44.965 1.00 10.51 133 GLY B N 1
ATOM 6413 C CA . GLY B 1 111 ? 25.963 12.133 -44.863 1.00 10.01 133 GLY B CA 1
ATOM 6414 C C . GLY B 1 111 ? 25.735 13.588 -44.768 1.00 9.46 133 GLY B C 1
ATOM 6415 O O . GLY B 1 111 ? 24.861 14.139 -45.429 1.00 9.46 133 GLY B O 1
ATOM 6416 N N . LEU B 1 112 ? 26.540 14.309 -43.985 1.00 9.33 134 LEU B N 1
ATOM 6417 C CA . LEU B 1 112 ? 26.428 15.733 -43.897 1.00 9.13 134 LEU B CA 1
ATOM 6418 C C . LEU B 1 112 ? 26.585 16.394 -45.259 1.00 9.12 134 LEU B C 1
ATOM 6419 O O . LEU B 1 112 ? 25.862 17.331 -45.600 1.00 9.43 134 LEU B O 1
ATOM 6424 N N . PHE B 1 113 ? 27.574 15.931 -46.034 1.00 9.32 135 PHE B N 1
ATOM 6425 C CA . PHE B 1 113 ? 27.831 16.450 -47.363 1.00 9.36 135 PHE B CA 1
ATOM 6426 C C . PHE B 1 113 ? 26.725 16.167 -48.354 1.00 8.79 135 PHE B C 1
ATOM 6427 O O . PHE B 1 113 ? 26.389 17.024 -49.183 1.00 9.56 135 PHE B O 1
ATOM 6435 N N . VAL B 1 114 ? 26.119 14.980 -48.280 1.00 8.74 136 VAL B N 1
ATOM 6436 C CA . VAL B 1 114 ? 24.975 14.669 -49.095 1.00 9.34 136 VAL B CA 1
ATOM 6437 C C . VAL B 1 114 ? 23.855 15.608 -48.756 1.00 9.15 136 VAL B C 1
ATOM 6438 O O . VAL B 1 114 ? 23.187 16.165 -49.647 1.00 9.25 136 VAL B O 1
ATOM 6442 N N . ARG B 1 115 ? 23.596 15.858 -47.492 1.00 9.25 137 ARG B N 1
ATOM 6443 C CA . ARG B 1 115 ? 22.584 16.809 -47.092 1.00 8.81 137 ARG B CA 1
ATOM 6444 C C . ARG B 1 115 ? 22.846 18.190 -47.577 1.00 9.39 137 ARG B C 1
ATOM 6445 O O . ARG B 1 115 ? 21.971 18.898 -48.071 1.00 9.52 137 ARG B O 1
ATOM 6453 N N . MET B 1 116 ? 24.084 18.656 -47.498 1.00 8.67 138 MET B N 1
ATOM 6454 C CA . MET B 1 116 ? 24.472 19.962 -48.008 1.00 9.02 138 MET B CA 1
ATOM 6455 C C . MET B 1 116 ? 24.111 20.088 -49.466 1.00 8.53 138 MET B C 1
ATOM 6456 O O . MET B 1 116 ? 23.514 21.105 -49.888 1.00 8.86 138 MET B O 1
ATOM 6461 N N . ALA B 1 117 ? 24.473 19.105 -50.293 1.00 8.46 139 ALA B N 1
ATOM 6462 C CA . ALA B 1 117 ? 24.197 19.120 -51.706 1.00 8.77 139 ALA B CA 1
ATOM 6463 C C . ALA B 1 117 ? 22.756 19.098 -51.998 1.00 9.40 139 ALA B C 1
ATOM 6464 O O . ALA B 1 117 ? 22.205 19.817 -52.857 1.00 9.28 139 ALA B O 1
ATOM 6466 N N . TRP B 1 118 ? 22.057 18.182 -51.345 1.00 8.70 140 TRP B N 1
ATOM 6467 C CA . TRP B 1 118 ? 20.626 18.061 -51.539 1.00 9.29 140 TRP B CA 1
ATOM 6468 C C . TRP B 1 118 ? 19.909 19.337 -51.128 1.00 8.65 140 TRP B C 1
ATOM 6469 O O . TRP B 1 118 ? 19.004 19.816 -51.871 1.00 9.23 140 TRP B O 1
ATOM 6480 N N . HIS B 1 119 ? 20.277 19.978 -50.018 1.00 8.61 141 HIS B N 1
ATOM 6481 C CA . HIS B 1 119 ? 19.635 21.260 -49.703 1.00 8.85 141 HIS B CA 1
ATOM 6482 C C . HIS B 1 119 ? 19.981 22.359 -50.699 1.00 8.59 141 HIS B C 1
ATOM 6483 O O . HIS B 1 119 ? 19.127 23.203 -50.976 1.00 10.02 141 HIS B O 1
ATOM 6490 N N . SER B 1 120 ? 21.214 22.383 -51.229 1.00 8.70 142 SER B N 1
ATOM 6491 C CA . SER B 1 120 ? 21.580 23.395 -52.257 1.00 8.39 142 SER B CA 1
ATOM 6492 C C . SER B 1 120 ? 20.684 23.244 -53.473 1.00 8.93 142 SER B C 1
ATOM 6493 O O . SER B 1 120 ? 20.083 24.200 -53.944 1.00 9.73 142 SER B O 1
ATOM 6496 N N . ALA B 1 121 ? 20.537 22.015 -53.952 1.00 8.99 143 ALA B N 1
ATOM 6497 C CA . ALA B 1 121 ? 19.755 21.737 -55.189 1.00 8.88 143 ALA B CA 1
ATOM 6498 C C . ALA B 1 121 ? 18.263 21.726 -54.922 1.00 9.72 143 ALA B C 1
ATOM 6499 O O . ALA B 1 121 ? 17.427 21.933 -55.825 1.00 10.73 143 ALA B O 1
ATOM 6501 N N . GLY B 1 122 ? 17.884 21.479 -53.668 1.00 9.72 144 GLY B N 1
ATOM 6502 C CA . GLY B 1 122 ? 16.545 21.125 -53.320 1.00 10.29 144 GLY B CA 1
ATOM 6503 C C . GLY B 1 122 ? 15.541 22.194 -53.207 1.00 9.65 144 GLY B C 1
ATOM 6504 O O . GLY B 1 122 ? 14.381 21.949 -52.935 1.00 11.74 144 GLY B O 1
ATOM 6505 N N . THR B 1 123 ? 15.937 23.443 -53.355 1.00 10.33 145 THR B N 1
ATOM 6506 C CA . THR B 1 123 ? 14.994 24.608 -53.300 1.00 9.94 145 THR B CA 1
ATOM 6507 C C . THR B 1 123 ? 14.334 24.865 -54.668 1.00 9.52 145 THR B C 1
ATOM 6508 O O . THR B 1 123 ? 13.554 25.780 -54.793 1.00 10.52 145 THR B O 1
ATOM 6512 N N . TYR B 1 124 ? 14.658 24.097 -55.695 1.00 9.93 146 TYR B N 1
ATOM 6513 C CA . TYR B 1 124 ? 14.119 24.324 -57.056 1.00 9.15 146 TYR B CA 1
ATOM 6514 C C . TYR B 1 124 ? 12.631 24.196 -57.151 1.00 10.30 146 TYR B C 1
ATOM 6515 O O . TYR B 1 124 ? 12.056 23.248 -56.614 1.00 11.61 146 TYR B O 1
ATOM 6524 N N . ARG B 1 125 ? 12.003 25.122 -57.847 1.00 9.64 147 ARG B N 1
ATOM 6525 C CA . ARG B 1 125 ? 10.594 25.055 -58.189 1.00 10.30 147 ARG B CA 1
ATOM 6526 C C . ARG B 1 125 ? 10.435 25.051 -59.698 1.00 10.56 147 ARG B C 1
ATOM 6527 O O . ARG B 1 125 ? 10.923 25.920 -60.414 1.00 10.28 147 ARG B O 1
ATOM 6535 N N . ALA B 1 126 ? 9.781 24.005 -60.200 1.00 10.19 148 ALA B N 1
ATOM 6536 C CA . ALA B 1 126 ? 9.672 23.787 -61.630 1.00 11.61 148 ALA B CA 1
ATOM 6537 C C . ALA B 1 126 ? 8.886 24.845 -62.313 1.00 12.55 148 ALA B C 1
ATOM 6538 O O . ALA B 1 126 ? 9.116 25.171 -63.474 1.00 12.93 148 ALA B O 1
ATOM 6540 N N . MET B 1 127 ? 7.866 25.364 -61.677 1.00 11.98 149 MET B N 1
ATOM 6541 C CA . MET B 1 127 ? 6.912 26.266 -62.329 1.00 12.73 149 MET B CA 1
ATOM 6542 C C . MET B 1 127 ? 7.542 27.544 -62.662 1.00 12.81 149 MET B C 1
ATOM 6543 O O . MET B 1 127 ? 7.450 27.987 -63.820 1.00 14.54 149 MET B O 1
ATOM 6548 N N . ASP B 1 128 ? 8.275 28.203 -61.800 1.00 11.72 150 ASP B N 1
ATOM 6549 C CA . ASP B 1 128 ? 8.985 29.440 -62.086 1.00 10.93 150 ASP B CA 1
ATOM 6550 C C . ASP B 1 128 ? 10.410 29.348 -62.339 1.00 10.99 150 ASP B C 1
ATOM 6551 O O . ASP B 1 128 ? 11.097 30.287 -62.707 1.00 11.93 150 ASP B O 1
ATOM 6556 N N . GLY B 1 129 ? 10.992 28.129 -62.148 1.00 10.18 151 GLY B N 1
ATOM 6557 C CA . GLY B 1 129 ? 12.363 27.930 -62.398 1.00 10.17 151 GLY B CA 1
ATOM 6558 C C . GLY B 1 129 ? 13.360 28.497 -61.481 1.00 9.62 151 GLY B C 1
ATOM 6559 O O . GLY B 1 129 ? 14.543 28.504 -61.748 1.00 11.48 151 GLY B O 1
ATOM 6560 N N . ARG B 1 130 ? 12.900 28.934 -60.320 1.00 10.06 152 ARG B N 1
ATOM 6561 C CA . ARG B 1 130 ? 13.764 29.515 -59.329 1.00 10.66 152 ARG B CA 1
ATOM 6562 C C . ARG B 1 130 ? 14.207 28.587 -58.247 1.00 10.37 152 ARG B C 1
ATOM 6563 O O . ARG B 1 130 ? 13.708 27.511 -58.109 1.00 10.77 152 ARG B O 1
ATOM 6571 N N . GLY B 1 131 ? 15.206 28.968 -57.491 1.00 11.52 153 GLY B N 1
ATOM 6572 C CA . GLY B 1 131 ? 15.856 28.074 -56.549 1.00 11.31 153 GLY B CA 1
ATOM 6573 C C . GLY B 1 131 ? 16.777 27.124 -57.265 1.00 12.36 153 GLY B C 1
ATOM 6574 O O . GLY B 1 131 ? 17.109 27.296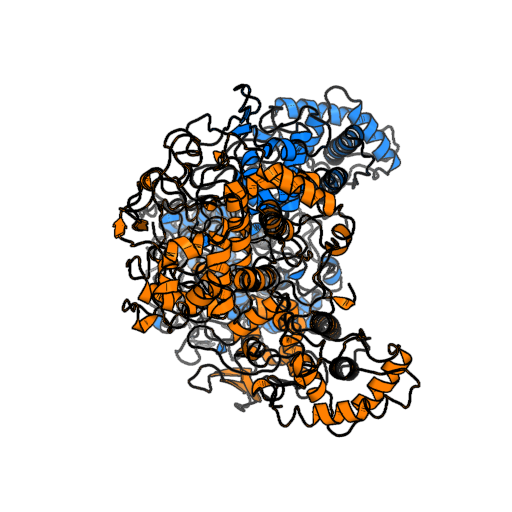 -58.408 1.00 15.43 153 GLY B O 1
ATOM 6575 N N . GLY B 1 132 ? 17.172 26.111 -56.622 1.00 11.43 154 GLY B N 1
ATOM 6576 C CA . GLY B 1 132 ? 18.161 25.169 -57.117 1.00 11.35 154 GLY B CA 1
ATOM 6577 C C . GLY B 1 132 ? 19.585 25.609 -56.727 1.00 10.45 154 GLY B C 1
ATOM 6578 O O . GLY B 1 132 ? 19.814 26.596 -56.065 1.00 10.48 154 GLY B O 1
ATOM 6579 N N . GLY B 1 133 ? 20.491 24.763 -57.143 1.00 10.05 155 GLY B N 1
ATOM 6580 C CA . GLY B 1 133 ? 21.886 24.949 -56.787 1.00 9.70 155 GLY B CA 1
ATOM 6581 C C . GLY B 1 133 ? 22.734 25.752 -57.709 1.00 9.33 155 GLY B C 1
ATOM 6582 O O . GLY B 1 133 ? 23.908 26.015 -57.366 1.00 9.68 155 GLY B O 1
ATOM 6583 N N . GLY B 1 134 ? 22.164 26.197 -58.816 1.00 9.50 156 GLY B N 1
ATOM 6584 C CA . GLY B 1 134 ? 22.981 26.774 -59.895 1.00 10.07 156 GLY B CA 1
ATOM 6585 C C . GLY B 1 134 ? 23.591 28.113 -59.688 1.00 10.27 156 GLY B C 1
ATOM 6586 O O . GLY B 1 134 ? 24.443 28.465 -60.496 1.00 12.97 156 GLY B O 1
ATOM 6587 N N . MET B 1 135 ? 23.219 28.802 -58.599 1.00 9.19 157 MET B N 1
ATOM 6588 C CA . MET B 1 135 ? 23.824 30.060 -58.247 1.00 10.01 157 MET B CA 1
ATOM 6589 C C . MET B 1 135 ? 24.657 30.038 -56.960 1.00 10.11 157 MET B C 1
ATOM 6590 O O . MET B 1 135 ? 25.209 31.044 -56.532 1.00 10.32 157 MET B O 1
ATOM 6595 N N . GLY B 1 136 ? 24.675 28.891 -56.348 1.00 8.93 158 GLY B N 1
ATOM 6596 C CA . GLY B 1 136 ? 25.379 28.741 -55.061 1.00 9.14 158 GLY B CA 1
ATOM 6597 C C . GLY B 1 136 ? 24.825 29.606 -53.947 1.00 9.35 158 GLY B C 1
ATOM 6598 O O . GLY B 1 136 ? 25.574 29.994 -53.043 1.00 10.09 158 GLY B O 1
ATOM 6599 N N . GLN B 1 137 ? 23.525 29.888 -53.973 1.00 8.94 159 GLN B N 1
ATOM 6600 C CA . GLN B 1 137 ? 22.888 30.801 -53.050 1.00 9.32 159 GLN B CA 1
ATOM 6601 C C . GLN B 1 137 ? 22.796 30.295 -51.618 1.00 8.99 159 GLN B C 1
ATOM 6602 O O . GLN B 1 137 ? 22.525 31.138 -50.728 1.00 10.08 159 GLN B O 1
ATOM 6608 N N . GLN B 1 138 ? 23.114 29.051 -51.336 1.00 8.67 160 GLN B N 1
ATOM 6609 C CA . GLN B 1 138 ? 23.094 28.603 -49.937 1.00 9.13 160 GLN B CA 1
ATOM 6610 C C . GLN B 1 138 ? 24.046 29.384 -49.083 1.00 9.94 160 GLN B C 1
ATOM 6611 O O . GLN B 1 138 ? 23.914 29.420 -47.874 1.00 10.00 160 GLN B O 1
ATOM 6617 N N . ARG B 1 139 ? 25.109 29.951 -49.679 1.00 9.41 161 ARG B N 1
ATOM 6618 C CA . ARG B 1 139 ? 26.126 30.691 -48.935 1.00 9.56 161 ARG B CA 1
ATOM 6619 C C . ARG B 1 139 ? 25.762 32.066 -48.554 1.00 9.94 161 ARG B C 1
ATOM 6620 O O . ARG B 1 139 ? 26.533 32.804 -47.935 1.00 11.89 161 ARG B O 1
ATOM 6628 N N . PHE B 1 140 ? 24.628 32.585 -49.026 1.00 9.65 162 PHE B N 1
ATOM 6629 C CA . PHE B 1 140 ? 24.109 33.923 -48.733 1.00 9.55 162 PHE B CA 1
ATOM 6630 C C . PHE B 1 140 ? 22.809 33.872 -47.956 1.00 9.84 162 PHE B C 1
ATOM 6631 O O . PHE B 1 140 ? 22.135 32.847 -47.910 1.00 9.60 162 PHE B O 1
ATOM 6639 N N . ALA B 1 141 ? 22.402 35.032 -47.454 1.00 9.93 163 ALA B N 1
ATOM 6640 C CA . ALA B 1 141 ? 21.015 35.169 -46.929 1.00 10.35 163 ALA B CA 1
ATOM 6641 C C . ALA B 1 141 ? 20.073 34.988 -48.102 1.00 10.63 163 ALA B C 1
ATOM 6642 O O . ALA B 1 141 ? 20.350 35.360 -49.220 1.00 11.28 163 ALA B O 1
ATOM 6644 N N . PRO B 1 142 ? 18.850 34.446 -47.844 1.00 10.67 164 PRO B N 1
ATOM 6645 C CA . PRO B 1 142 ? 18.373 33.920 -46.576 1.00 10.08 164 PRO B CA 1
ATOM 6646 C C . PRO B 1 142 ? 18.650 32.493 -46.361 1.00 10.58 164 PRO B C 1
ATOM 6647 O O . PRO B 1 142 ? 18.504 31.963 -45.254 1.00 10.51 164 PRO B O 1
ATOM 6651 N N . LEU B 1 143 ? 19.077 31.788 -47.413 1.00 9.84 165 LEU B N 1
ATOM 6652 C CA . LEU B 1 143 ? 19.223 30.334 -47.337 1.00 10.06 165 LEU B CA 1
ATOM 6653 C C . LEU B 1 143 ? 20.215 29.905 -46.322 1.00 10.20 165 LEU B C 1
ATOM 6654 O O . LEU B 1 143 ? 20.071 28.848 -45.723 1.00 10.85 165 LEU B O 1
ATOM 6659 N N . ASN B 1 144 ? 21.276 30.717 -46.156 1.00 9.57 166 ASN B N 1
ATOM 6660 C CA . ASN B 1 144 ? 22.267 30.326 -45.159 1.00 9.77 166 ASN B CA 1
ATOM 6661 C C . ASN B 1 144 ? 21.719 30.233 -43.733 1.00 9.96 166 ASN B C 1
ATOM 6662 O O . ASN B 1 144 ? 22.371 29.681 -42.853 1.00 9.98 166 ASN B O 1
ATOM 6667 N N . SER B 1 145 ? 20.533 30.829 -43.497 1.00 10.35 167 SER B N 1
ATOM 6668 C CA . SER B 1 145 ? 19.975 30.957 -42.169 1.00 10.92 167 SER B CA 1
ATOM 6669 C C . SER B 1 145 ? 18.589 30.330 -42.092 1.00 11.25 167 SER B C 1
ATOM 6670 O O . SER B 1 145 ? 17.955 30.433 -41.031 1.00 12.42 167 SER B O 1
ATOM 6673 N N . TRP B 1 146 ? 18.085 29.693 -43.137 1.00 11.01 168 TRP B N 1
ATOM 6674 C CA . TRP B 1 146 ? 16.811 28.965 -42.988 1.00 10.19 168 TRP B CA 1
ATOM 6675 C C . TRP B 1 146 ? 16.951 27.907 -41.935 1.00 11.07 168 TRP B C 1
ATOM 6676 O O . TRP B 1 146 ? 17.965 27.199 -41.876 1.00 11.15 168 TRP B O 1
ATOM 6687 N N . PRO B 1 147 ? 15.883 27.629 -41.111 1.00 10.93 169 PRO B N 1
ATOM 6688 C CA . PRO B 1 147 ? 15.947 26.517 -40.181 1.00 11.50 169 PRO B CA 1
ATOM 6689 C C . PRO B 1 147 ? 16.393 25.228 -40.774 1.00 11.31 169 PRO B C 1
ATOM 6690 O O . PRO B 1 147 ? 17.191 24.442 -40.196 1.00 12.65 169 PRO B O 1
ATOM 6694 N N . ASP B 1 148 ? 15.921 24.877 -41.971 1.00 11.54 170 ASP B N 1
ATOM 6695 C CA . ASP B 1 148 ? 16.185 23.567 -42.519 1.00 12.33 170 ASP B CA 1
ATOM 6696 C C . ASP B 1 148 ? 17.664 23.457 -42.948 1.00 10.98 170 ASP B C 1
ATOM 6697 O O . ASP B 1 148 ? 18.129 22.395 -43.242 1.00 11.80 170 ASP B O 1
ATOM 6702 N N . ASN B 1 149 ? 18.351 24.599 -42.985 1.00 10.65 171 ASN B N 1
ATOM 6703 C CA . ASN B 1 149 ? 19.802 24.597 -43.337 1.00 9.61 171 ASN B CA 1
ATOM 6704 C C . ASN B 1 149 ? 20.651 24.742 -42.132 1.00 9.89 171 ASN B C 1
ATOM 6705 O O . ASN B 1 149 ? 21.887 24.987 -42.184 1.00 10.08 171 ASN B O 1
ATOM 6710 N N . GLN B 1 150 ? 20.119 24.519 -40.938 1.00 9.88 172 GLN B N 1
ATOM 6711 C CA . GLN B 1 150 ? 20.887 24.508 -39.670 1.00 9.70 172 GLN B CA 1
ATOM 6712 C C . GLN B 1 150 ? 22.063 23.580 -39.775 1.00 9.27 172 GLN B C 1
ATOM 6713 O O . GLN B 1 150 ? 21.979 22.442 -40.196 1.00 9.37 172 GLN B O 1
ATOM 6719 N N . ASN B 1 151 ? 23.224 24.109 -39.330 1.00 9.13 173 ASN B N 1
ATOM 6720 C CA . ASN B 1 151 ? 24.508 23.447 -39.320 1.00 9.93 173 ASN B CA 1
ATOM 6721 C C . ASN B 1 151 ? 25.107 23.151 -40.692 1.00 9.76 173 ASN B C 1
ATOM 6722 O O . ASN B 1 151 ? 26.269 22.666 -40.745 1.00 10.59 173 ASN B O 1
ATOM 6727 N N . LEU B 1 152 ? 24.463 23.519 -41.801 1.00 9.62 174 LEU B N 1
ATOM 6728 C CA . LEU B 1 152 ? 25.107 23.439 -43.103 1.00 9.29 174 LEU B CA 1
ATOM 6729 C C . LEU B 1 152 ? 26.154 24.541 -43.233 1.00 9.24 174 LEU B C 1
ATOM 6730 O O . LEU B 1 152 ? 27.027 24.438 -44.116 1.00 9.64 174 LEU B O 1
ATOM 6735 N N . ASP B 1 153 ? 26.129 25.553 -42.378 1.00 9.06 175 ASP B N 1
ATOM 6736 C CA . ASP B 1 153 ? 27.253 26.468 -42.207 1.00 9.83 175 ASP B CA 1
ATOM 6737 C C . ASP B 1 153 ? 28.525 25.746 -41.867 1.00 9.92 175 ASP B C 1
ATOM 6738 O O . ASP B 1 153 ? 29.605 26.092 -42.396 1.00 10.06 175 ASP B O 1
ATOM 6743 N N . LYS B 1 154 ? 28.451 24.737 -41.050 1.00 10.30 176 LYS B N 1
ATOM 6744 C CA . LYS B 1 154 ? 29.640 23.923 -40.726 1.00 11.55 176 LYS B CA 1
ATOM 6745 C C . LYS B 1 154 ? 30.049 23.116 -41.921 1.00 10.51 176 LYS B C 1
ATOM 6746 O O . LYS B 1 154 ? 31.254 22.992 -42.200 1.00 9.64 176 LYS B O 1
ATOM 6752 N N . ALA B 1 155 ? 29.106 22.538 -42.648 1.00 9.60 177 ALA B N 1
ATOM 6753 C CA . ALA B 1 155 ? 29.390 21.747 -43.839 1.00 9.42 177 ALA B CA 1
ATOM 6754 C C . ALA B 1 155 ? 30.135 22.593 -44.860 1.00 9.75 177 ALA B C 1
ATOM 6755 O O . ALA B 1 155 ? 31.150 22.193 -45.412 1.00 9.77 177 ALA B O 1
ATOM 6757 N N . ARG B 1 156 ? 29.672 23.825 -45.117 1.00 9.28 178 ARG B N 1
ATOM 6758 C CA . ARG B 1 156 ? 30.314 24.709 -46.110 1.00 8.75 178 ARG B CA 1
ATOM 6759 C C . ARG B 1 156 ? 31.675 25.061 -45.586 1.00 9.27 178 ARG B C 1
ATOM 6760 O O . ARG B 1 156 ? 32.661 25.131 -46.360 1.00 11.63 178 ARG B O 1
ATOM 6768 N N . ARG B 1 157 ? 31.888 25.254 -44.330 1.00 9.00 179 ARG B N 1
ATOM 6769 C CA . ARG B 1 157 ? 33.167 25.632 -43.756 1.00 9.23 179 ARG B CA 1
ATOM 6770 C C . ARG B 1 157 ? 34.150 24.474 -43.869 1.00 10.34 179 ARG B C 1
ATOM 6771 O O . ARG B 1 157 ? 35.350 24.678 -44.065 1.00 10.89 179 ARG B O 1
ATOM 6779 N N . LEU B 1 158 ? 33.671 23.231 -43.739 1.00 9.46 180 LEU B N 1
ATOM 6780 C CA . LEU B 1 158 ? 34.549 22.059 -43.848 1.00 10.04 180 LEU B CA 1
ATOM 6781 C C . LEU B 1 158 ? 35.101 21.935 -45.286 1.00 9.98 180 LEU B C 1
ATOM 6782 O O . LEU B 1 158 ? 36.197 21.409 -45.443 1.00 10.53 180 LEU B O 1
ATOM 6787 N N . ILE B 1 159 ? 34.362 22.321 -46.333 1.00 10.02 181 ILE B N 1
ATOM 6788 C CA . ILE B 1 159 ? 34.804 22.256 -47.715 1.00 10.91 181 ILE B CA 1
ATOM 6789 C C . ILE B 1 159 ? 35.539 23.439 -48.179 1.00 11.12 181 ILE B C 1
ATOM 6790 O O . ILE B 1 159 ? 36.148 23.455 -49.251 1.00 10.61 181 ILE B O 1
ATOM 6795 N N . TRP B 1 160 ? 35.567 24.505 -47.405 1.00 10.72 182 TRP B N 1
ATOM 6796 C CA . TRP B 1 160 ? 36.278 25.728 -47.808 1.00 11.11 182 TRP B CA 1
ATOM 6797 C C . TRP B 1 160 ? 37.715 25.459 -48.084 1.00 11.69 182 TRP B C 1
ATOM 6798 O O . TRP B 1 160 ? 38.238 25.985 -49.086 1.00 12.25 182 TRP B O 1
ATOM 6809 N N . PRO B 1 161 ? 38.480 24.629 -47.362 1.00 11.32 183 PRO B N 1
ATOM 6810 C CA . PRO B 1 161 ? 39.888 24.384 -47.761 1.00 11.40 183 PRO B CA 1
ATOM 6811 C C . PRO B 1 161 ? 40.028 23.828 -49.190 1.00 12.37 183 PRO B C 1
ATOM 6812 O O . PRO B 1 161 ? 41.057 24.193 -49.823 1.00 12.61 183 PRO B O 1
ATOM 6816 N N . ILE B 1 162 ? 39.107 23.093 -49.706 1.00 11.72 184 ILE B N 1
ATOM 6817 C CA . ILE B 1 162 ? 39.123 22.668 -51.101 1.00 12.36 184 ILE B CA 1
ATOM 6818 C C . ILE B 1 162 ? 38.964 23.855 -52.008 1.00 11.63 184 ILE B C 1
ATOM 6819 O O . ILE B 1 162 ? 39.674 24.037 -52.989 1.00 10.87 184 ILE B O 1
ATOM 6824 N N . LYS B 1 163 ? 37.936 24.681 -51.767 1.00 11.27 185 LYS B N 1
ATOM 6825 C CA . LYS B 1 163 ? 37.763 25.888 -52.512 1.00 11.82 185 LYS B CA 1
ATOM 6826 C C . LYS B 1 163 ? 38.970 26.765 -52.443 1.00 11.00 185 LYS B C 1
ATOM 6827 O O . LYS B 1 163 ? 39.408 27.326 -53.496 1.00 12.02 185 LYS B O 1
ATOM 6833 N N . GLN B 1 164 ? 39.587 26.898 -51.297 1.00 10.54 186 GLN B N 1
ATOM 6834 C CA . GLN B 1 164 ? 40.792 27.699 -51.127 1.00 11.41 186 GLN B CA 1
ATOM 6835 C C . GLN B 1 164 ? 41.910 27.166 -52.042 1.00 11.72 186 GLN B C 1
ATOM 6836 O O . GLN B 1 164 ? 42.721 27.920 -52.617 1.00 13.15 186 GLN B O 1
ATOM 6842 N N . LYS B 1 165 ? 42.078 25.848 -52.074 1.00 11.58 187 LYS B N 1
ATOM 6843 C CA . LYS B 1 165 ? 43.204 25.216 -52.791 1.00 12.02 187 LYS B CA 1
ATOM 6844 C C . LYS B 1 165 ? 43.100 25.401 -54.306 1.00 11.87 187 LYS B C 1
ATOM 6845 O O . LYS B 1 165 ? 44.126 25.599 -54.964 1.00 12.91 187 LYS B O 1
ATOM 6851 N N . TYR B 1 166 ? 41.944 25.251 -54.819 1.00 11.55 188 TYR B N 1
ATOM 6852 C CA . TYR B 1 166 ? 41.711 25.302 -56.265 1.00 12.17 188 TYR B CA 1
ATOM 6853 C C . TYR B 1 166 ? 41.273 26.585 -56.858 1.00 13.50 188 TYR B C 1
ATOM 6854 O O . TYR B 1 166 ? 41.196 26.811 -58.048 1.00 13.72 188 TYR B O 1
ATOM 6863 N N . GLY B 1 167 ? 40.884 27.509 -56.018 1.00 16.40 189 GLY B N 1
ATOM 6864 C CA . GLY B 1 167 ? 40.670 28.932 -56.434 1.00 16.87 189 GLY B CA 1
ATOM 6865 C C . GLY B 1 167 ? 39.559 29.129 -57.327 1.00 15.00 189 GLY B C 1
ATOM 6866 O O . GLY B 1 167 ? 38.484 28.489 -57.190 1.00 17.07 189 GLY B O 1
ATOM 6867 N N . ASN B 1 168 ? 39.701 29.978 -58.320 1.00 14.49 190 ASN B N 1
ATOM 6868 C CA . ASN B 1 168 ? 38.661 30.343 -59.199 1.00 14.59 190 ASN B CA 1
ATOM 6869 C C . ASN B 1 168 ? 38.189 29.284 -60.150 1.00 13.19 190 ASN B C 1
ATOM 6870 O O . ASN B 1 168 ? 37.195 29.365 -60.837 1.00 13.99 190 ASN B O 1
ATOM 6875 N N . LYS B 1 169 ? 38.991 28.226 -60.167 1.00 12.18 191 LYS B N 1
ATOM 6876 C CA A LYS B 1 169 ? 38.694 27.164 -61.142 0.50 12.08 191 LYS B CA 1
ATOM 6877 C CA B LYS B 1 169 ? 38.765 27.123 -61.118 0.50 12.38 191 LYS B CA 1
ATOM 6878 C C . LYS B 1 169 ? 37.604 26.209 -60.755 1.00 11.65 191 LYS B C 1
ATOM 6879 O O . LYS B 1 169 ? 37.147 25.429 -61.584 1.00 11.98 191 LYS B O 1
ATOM 6890 N N . ILE B 1 170 ? 37.088 26.290 -59.487 1.00 11.22 192 ILE B N 1
ATOM 6891 C CA . ILE B 1 170 ? 35.864 25.657 -59.146 1.00 11.00 192 ILE B CA 1
ATOM 6892 C C . ILE B 1 170 ? 35.030 26.622 -58.316 1.00 9.76 192 ILE B C 1
ATOM 6893 O O . ILE B 1 170 ? 35.559 27.224 -57.368 1.00 11.83 192 ILE B O 1
ATOM 6898 N N . SER B 1 171 ? 33.789 26.785 -58.699 1.00 9.67 193 SER B N 1
ATOM 6899 C CA . SER B 1 171 ? 32.885 27.719 -58.016 1.00 8.62 193 SER B CA 1
ATOM 6900 C C . SER B 1 171 ? 32.423 27.084 -56.721 1.00 9.20 193 SER B C 1
ATOM 6901 O O . SER B 1 171 ? 32.335 25.843 -56.621 1.00 8.62 193 SER B O 1
ATOM 6904 N N . TRP B 1 172 ? 31.947 27.854 -55.780 1.00 8.77 194 TRP B N 1
ATOM 6905 C CA . TRP B 1 172 ? 31.234 27.309 -54.654 1.00 8.57 194 TRP B CA 1
ATOM 6906 C C . TRP B 1 172 ? 29.980 26.558 -55.139 1.00 8.61 194 TRP B C 1
ATOM 6907 O O . TRP B 1 172 ? 29.607 25.530 -54.556 1.00 9.04 194 TRP B O 1
ATOM 6918 N N . ALA B 1 173 ? 29.292 27.114 -56.109 1.00 7.96 195 ALA B N 1
ATOM 6919 C CA . ALA B 1 173 ? 28.100 26.473 -56.587 1.00 8.56 195 ALA B CA 1
ATOM 6920 C C . ALA B 1 173 ? 28.381 25.057 -57.044 1.00 7.97 195 ALA B C 1
ATOM 6921 O O . ALA B 1 173 ? 27.679 24.104 -56.728 1.00 9.25 195 ALA B O 1
ATOM 6923 N N . ASP B 1 174 ? 29.404 24.889 -57.891 1.00 8.42 196 ASP B N 1
ATOM 6924 C CA . ASP B 1 174 ? 29.796 23.537 -58.335 1.00 8.24 196 ASP B CA 1
ATOM 6925 C C . ASP B 1 174 ? 30.320 22.750 -57.167 1.00 8.64 196 ASP B C 1
ATOM 6926 O O . ASP B 1 174 ? 29.991 21.505 -57.072 1.00 9.05 196 ASP B O 1
ATOM 6931 N N . LEU B 1 175 ? 31.116 23.274 -56.291 1.00 8.58 197 LEU B N 1
ATOM 6932 C CA . LEU B 1 175 ? 31.770 22.494 -55.283 1.00 8.69 197 LEU B CA 1
ATOM 6933 C C . LEU B 1 175 ? 30.749 21.955 -54.316 1.00 8.83 197 LEU B C 1
ATOM 6934 O O . LEU B 1 175 ? 30.899 20.793 -53.835 1.00 9.66 197 LEU B O 1
ATOM 6939 N N . MET B 1 176 ? 29.741 22.707 -53.915 1.00 8.88 198 MET B N 1
ATOM 6940 C CA . MET B 1 176 ? 28.775 22.145 -52.933 1.00 9.24 198 MET B CA 1
ATOM 6941 C C . MET B 1 176 ? 28.113 20.883 -53.543 1.00 8.68 198 MET B C 1
ATOM 6942 O O . MET B 1 176 ? 27.877 19.928 -52.797 1.00 10.03 198 MET B O 1
ATOM 6947 N N . LEU B 1 177 ? 27.768 20.871 -54.798 1.00 8.22 199 LEU B N 1
ATOM 6948 C CA . LEU B 1 177 ? 27.113 19.735 -55.399 1.00 8.33 199 LEU B CA 1
ATOM 6949 C C . LEU B 1 177 ? 28.067 18.616 -55.708 1.00 8.38 199 LEU B C 1
ATOM 6950 O O . LEU B 1 177 ? 27.747 17.426 -55.456 1.00 9.27 199 LEU B O 1
ATOM 6955 N N . LEU B 1 178 ? 29.240 18.913 -56.187 1.00 8.35 200 LEU B N 1
ATOM 6956 C CA . LEU B 1 178 ? 30.253 17.926 -56.399 1.00 8.93 200 LEU B CA 1
ATOM 6957 C C . LEU B 1 178 ? 30.589 17.206 -55.159 1.00 9.35 200 LEU B C 1
ATOM 6958 O O . LEU B 1 178 ? 30.841 15.957 -55.145 1.00 9.45 200 LEU B O 1
ATOM 6963 N N . THR B 1 179 ? 30.655 17.887 -54.025 1.00 8.81 201 THR B N 1
ATOM 6964 C CA . THR B 1 179 ? 31.008 17.292 -52.755 1.00 9.01 201 THR B CA 1
ATOM 6965 C C . THR B 1 179 ? 29.930 16.229 -52.394 1.00 8.53 201 THR B C 1
ATOM 6966 O O . THR B 1 179 ? 30.306 15.123 -51.971 1.00 9.47 201 THR B O 1
ATOM 6970 N N . GLY B 1 180 ? 28.630 16.538 -52.560 1.00 9.29 202 GLY B N 1
ATOM 6971 C CA . GLY B 1 180 ? 27.670 15.479 -52.330 1.00 9.40 202 GLY B CA 1
ATOM 6972 C C . GLY B 1 180 ? 27.763 14.329 -53.291 1.00 9.60 202 GLY B C 1
ATOM 6973 O O . GLY B 1 180 ? 27.564 13.151 -52.895 1.00 9.66 202 GLY B O 1
ATOM 6974 N N . ASN B 1 181 ? 28.067 14.596 -54.570 1.00 8.50 203 ASN B N 1
ATOM 6975 C CA . ASN B 1 181 ? 28.260 13.562 -55.530 1.00 9.01 203 ASN B CA 1
ATOM 6976 C C . ASN B 1 181 ? 29.354 12.584 -55.199 1.00 9.37 203 ASN B C 1
ATOM 6977 O O . ASN B 1 181 ? 29.246 11.347 -55.235 1.00 9.76 203 ASN B O 1
ATOM 6982 N N . VAL B 1 182 ? 30.517 13.158 -54.822 1.00 9.34 204 VAL B N 1
ATOM 6983 C CA . VAL B 1 182 ? 31.687 12.392 -54.421 1.00 9.60 204 VAL B CA 1
ATOM 6984 C C . VAL B 1 182 ? 31.425 11.644 -53.157 1.00 9.93 204 VAL B C 1
ATOM 6985 O O . VAL B 1 182 ? 31.841 10.471 -53.012 1.00 9.76 204 VAL B O 1
ATOM 6989 N N . ALA B 1 183 ? 30.680 12.232 -52.222 1.00 9.70 205 ALA B N 1
ATOM 6990 C CA . ALA B 1 183 ? 30.330 11.566 -50.980 1.00 9.68 205 ALA B CA 1
ATOM 6991 C C . ALA B 1 183 ? 29.527 10.258 -51.251 1.00 10.00 205 ALA B C 1
ATOM 6992 O O . ALA B 1 183 ? 29.869 9.214 -50.744 1.00 10.10 205 ALA B O 1
ATOM 6994 N N . LEU B 1 184 ? 28.541 10.344 -52.139 1.00 10.03 206 LEU B N 1
ATOM 6995 C CA . LEU B 1 184 ? 27.799 9.136 -52.474 1.00 10.01 206 LEU B CA 1
ATOM 6996 C C . LEU B 1 184 ? 28.737 8.115 -53.029 1.00 10.64 206 LEU B C 1
ATOM 6997 O O . LEU B 1 184 ? 28.674 6.924 -52.659 1.00 10.59 206 LEU B O 1
ATOM 7002 N N . GLU B 1 185 ? 29.592 8.472 -53.998 1.00 10.56 207 GLU B N 1
ATOM 7003 C CA . GLU B 1 185 ? 30.494 7.524 -54.609 1.00 11.39 207 GLU B CA 1
ATOM 7004 C C . GLU B 1 185 ? 31.454 6.973 -53.630 1.00 12.25 207 GLU B C 1
ATOM 7005 O O . GLU B 1 185 ? 31.813 5.779 -53.819 1.00 16.01 207 GLU B O 1
ATOM 7011 N N . ASN B 1 186 ? 31.879 7.645 -52.603 1.00 11.40 208 ASN B N 1
ATOM 7012 C CA . ASN B 1 186 ? 32.782 7.140 -51.618 1.00 12.58 208 ASN B CA 1
ATOM 7013 C C . ASN B 1 186 ? 32.129 6.467 -50.480 1.00 11.96 208 ASN B C 1
ATOM 7014 O O . ASN B 1 186 ? 32.764 6.010 -49.528 1.00 14.56 208 ASN B O 1
ATOM 7019 N N . MET B 1 187 ? 30.809 6.284 -50.549 1.00 11.70 209 MET B N 1
ATOM 7020 C CA . MET B 1 187 ? 30.035 5.531 -49.583 1.00 11.69 209 MET B CA 1
ATOM 7021 C C . MET B 1 187 ? 29.362 4.393 -50.343 1.00 12.29 209 MET B C 1
ATOM 7022 O O . MET B 1 187 ? 28.319 3.889 -49.871 1.00 14.66 209 MET B O 1
ATOM 7027 N N . GLY B 1 188 ? 29.828 3.979 -51.490 1.00 12.77 210 GLY B N 1
ATOM 7028 C CA . GLY B 1 188 ? 29.375 2.753 -52.135 1.00 13.07 210 GLY B CA 1
ATOM 7029 C C . GLY B 1 188 ? 28.246 2.971 -53.156 1.00 13.05 210 GLY B C 1
ATOM 7030 O O . GLY B 1 188 ? 27.662 1.984 -53.611 1.00 14.04 210 GLY B O 1
ATOM 7031 N N . PHE B 1 189 ? 27.944 4.166 -53.555 1.00 11.75 211 PHE B N 1
ATOM 7032 C CA . PHE B 1 189 ? 26.865 4.444 -54.489 1.00 12.02 211 PHE B CA 1
ATOM 7033 C C . PHE B 1 189 ? 27.422 5.065 -55.746 1.00 12.18 211 PHE B C 1
ATOM 7034 O O . PHE B 1 189 ? 27.725 6.271 -55.717 1.00 12.24 211 PHE B O 1
ATOM 7042 N N . LYS B 1 190 ? 27.477 4.378 -56.851 1.00 13.39 212 LYS B N 1
ATOM 7043 C CA . LYS B 1 190 ? 28.021 4.932 -58.102 1.00 14.43 212 LYS B CA 1
ATOM 7044 C C . LYS B 1 190 ? 26.882 5.751 -58.732 1.00 14.35 212 LYS B C 1
ATOM 7045 O O . LYS B 1 190 ? 25.766 5.335 -58.993 1.00 14.59 212 LYS B O 1
ATOM 7051 N N . THR B 1 191 ? 27.174 7.023 -58.976 1.00 12.19 213 THR B N 1
ATOM 7052 C CA . THR B 1 191 ? 26.267 7.979 -59.618 1.00 11.69 213 THR B CA 1
ATOM 7053 C C . THR B 1 191 ? 26.425 7.870 -61.152 1.00 11.99 213 THR B C 1
ATOM 7054 O O . THR B 1 191 ? 27.323 7.220 -61.697 1.00 12.74 213 THR B O 1
ATOM 7058 N N . LEU B 1 192 ? 25.543 8.569 -61.886 1.00 11.50 214 LEU B N 1
ATOM 7059 C CA . LEU B 1 192 ? 25.688 8.607 -63.297 1.00 11.83 214 LEU B CA 1
ATOM 7060 C C . LEU B 1 192 ? 26.890 9.388 -63.820 1.00 11.77 214 LEU B C 1
ATOM 7061 O O . LEU B 1 192 ? 27.249 9.277 -64.977 1.00 13.30 214 LEU B O 1
ATOM 7066 N N . GLY B 1 193 ? 27.403 10.277 -62.965 1.00 11.50 215 GLY B N 1
ATOM 7067 C CA . GLY B 1 193 ? 28.353 11.271 -63.377 1.00 11.44 215 GLY B CA 1
ATOM 7068 C C . GLY B 1 193 ? 28.010 12.617 -62.829 1.00 10.83 215 GLY B C 1
ATOM 7069 O O . GLY B 1 193 ? 27.235 12.754 -61.900 1.00 11.14 215 GLY B O 1
ATOM 7070 N N . PHE B 1 194 ? 28.568 13.691 -63.416 1.00 10.78 216 PHE B N 1
ATOM 7071 C CA . PHE B 1 194 ? 28.433 15.005 -62.888 1.00 10.06 216 PHE B CA 1
ATOM 7072 C C . PHE B 1 194 ? 28.758 16.011 -64.009 1.00 10.07 216 PHE B C 1
ATOM 7073 O O . PHE B 1 194 ? 29.612 15.662 -64.864 1.00 11.82 216 PHE B O 1
ATOM 7081 N N . GLY B 1 195 ? 28.125 17.176 -63.998 1.00 9.57 217 GLY B N 1
ATOM 7082 C CA . GLY B 1 195 ? 28.575 18.269 -64.836 1.00 10.22 217 GLY B CA 1
ATOM 7083 C C . GLY B 1 195 ? 28.800 19.500 -63.983 1.00 9.12 217 GLY B C 1
ATOM 7084 O O . GLY B 1 195 ? 27.899 19.884 -63.239 1.00 9.66 217 GLY B O 1
ATOM 7085 N N . GLY B 1 196 ? 29.915 20.171 -64.252 1.00 9.81 218 GLY B N 1
ATOM 7086 C CA . GLY B 1 196 ? 30.133 21.525 -63.679 1.00 9.62 218 GLY B CA 1
ATOM 7087 C C . GLY B 1 196 ? 29.607 22.553 -64.632 1.00 9.95 218 GLY B C 1
ATOM 7088 O O . GLY B 1 196 ? 29.032 22.264 -65.652 1.00 11.32 218 GLY B O 1
ATOM 7089 N N . GLY B 1 197 ? 29.857 23.803 -64.265 1.00 10.08 219 GLY B N 1
ATOM 7090 C CA . GLY B 1 197 ? 29.410 24.956 -65.086 1.00 10.20 219 GLY B CA 1
ATOM 7091 C C . GLY B 1 197 ? 28.689 26.009 -64.385 1.00 10.28 219 GLY B C 1
ATOM 7092 O O . GLY B 1 197 ? 28.267 26.983 -65.060 1.00 12.54 219 GLY B O 1
ATOM 7093 N N . ARG B 1 198 ? 28.418 25.911 -63.113 1.00 9.51 220 ARG B N 1
ATOM 7094 C CA . ARG B 1 198 ? 27.661 26.915 -62.368 1.00 9.48 220 ARG B CA 1
ATOM 7095 C C . ARG B 1 198 ? 28.547 28.018 -61.912 1.00 9.74 220 ARG B C 1
ATOM 7096 O O . ARG B 1 198 ? 29.288 27.891 -60.951 1.00 11.37 220 ARG B O 1
ATOM 7104 N N . ALA B 1 199 ? 28.531 29.166 -62.573 1.00 9.89 221 ALA B N 1
ATOM 7105 C CA . ALA B 1 199 ? 29.285 30.286 -62.109 1.00 10.86 221 ALA B CA 1
ATOM 7106 C C . ALA B 1 199 ? 28.724 30.838 -60.766 1.00 9.51 221 ALA B C 1
ATOM 7107 O O . ALA B 1 199 ? 27.527 30.910 -60.561 1.00 10.91 221 ALA B O 1
ATOM 7109 N N . ASP B 1 200 ? 29.664 31.265 -59.907 1.00 9.09 222 ASP B N 1
ATOM 7110 C CA . ASP B 1 200 ? 29.234 31.866 -58.634 1.00 9.48 222 ASP B CA 1
ATOM 7111 C C . ASP B 1 200 ? 28.490 33.198 -58.886 1.00 9.63 222 ASP B C 1
ATOM 7112 O O . ASP B 1 200 ? 28.687 33.904 -59.871 1.00 10.77 222 ASP B O 1
ATOM 7117 N N . THR B 1 201 ? 27.633 33.510 -57.906 1.00 9.16 223 THR B N 1
ATOM 7118 C CA . THR B 1 201 ? 27.019 34.797 -57.769 1.00 8.94 223 THR B CA 1
ATOM 7119 C C . THR B 1 201 ? 27.516 35.455 -56.530 1.00 9.08 223 THR B C 1
ATOM 7120 O O . THR B 1 201 ? 28.131 34.850 -55.691 1.00 9.52 223 THR B O 1
ATOM 7124 N N . TRP B 1 202 ? 27.242 36.794 -56.388 1.00 9.35 224 TRP B N 1
ATOM 7125 C CA . TRP B 1 202 ? 27.956 37.589 -55.410 1.00 9.70 224 TRP B CA 1
ATOM 7126 C C . TRP B 1 202 ? 27.107 38.447 -54.515 1.00 9.51 224 TRP B C 1
ATOM 7127 O O . TRP B 1 202 ? 27.601 39.238 -53.733 1.00 10.81 224 TRP B O 1
ATOM 7138 N N . GLN B 1 203 ? 25.800 38.241 -54.620 1.00 10.13 225 GLN B N 1
ATOM 7139 C CA . GLN B 1 203 ? 24.864 38.855 -53.649 1.00 10.09 225 GLN B CA 1
ATOM 7140 C C . GLN B 1 203 ? 23.659 37.955 -53.555 1.00 9.47 225 GLN B C 1
ATOM 7141 O O . GLN B 1 203 ? 23.336 37.175 -54.426 1.00 9.45 225 GLN B O 1
ATOM 7147 N N . SER B 1 204 ? 22.881 38.145 -52.464 1.00 10.89 226 SER B N 1
ATOM 7148 C CA . SER B 1 204 ? 21.590 37.498 -52.269 1.00 10.71 226 SER B CA 1
ATOM 7149 C C . SER B 1 204 ? 20.653 37.806 -53.433 1.00 9.75 226 SER B C 1
ATOM 7150 O O . SER B 1 204 ? 20.523 38.963 -53.866 1.00 10.41 226 SER B O 1
ATOM 7153 N N . ASP B 1 205 ? 20.008 36.742 -53.912 1.00 9.94 227 ASP B N 1
ATOM 7154 C CA . ASP B 1 205 ? 19.015 36.881 -54.994 1.00 10.81 227 ASP B CA 1
ATOM 7155 C C . ASP B 1 205 ? 17.652 37.275 -54.366 1.00 10.89 227 ASP B C 1
ATOM 7156 O O . ASP B 1 205 ? 16.828 36.369 -54.062 1.00 12.20 227 ASP B O 1
ATOM 7161 N N . GLU B 1 206 ? 17.418 38.529 -54.335 1.00 11.28 228 GLU B N 1
ATOM 7162 C CA . GLU B 1 206 ? 16.160 39.033 -53.681 1.00 12.27 228 GLU B CA 1
ATOM 7163 C C . GLU B 1 206 ? 15.047 39.061 -54.706 1.00 12.93 228 GLU B C 1
ATOM 7164 O O . GLU B 1 206 ? 14.014 39.756 -54.407 1.00 14.82 228 GLU B O 1
ATOM 7170 N N . ALA B 1 207 ? 15.131 38.345 -55.815 1.00 11.21 229 ALA B N 1
ATOM 7171 C CA . ALA B 1 207 ? 14.013 38.253 -56.785 1.00 12.22 229 ALA B CA 1
ATOM 7172 C C . ALA B 1 207 ? 13.162 37.064 -56.461 1.00 13.68 229 ALA B C 1
ATOM 7173 O O . ALA B 1 207 ? 12.034 37.019 -57.092 1.00 17.16 229 ALA B O 1
ATOM 7175 N N . VAL B 1 208 ? 13.527 36.115 -55.668 1.00 13.25 230 VAL B N 1
ATOM 7176 C CA . VAL B 1 208 ? 12.747 34.924 -55.517 1.00 12.60 230 VAL B CA 1
ATOM 7177 C C . VAL B 1 208 ? 11.558 35.105 -54.576 1.00 11.87 230 VAL B C 1
ATOM 7178 O O . VAL B 1 208 ? 11.732 35.614 -53.478 1.00 12.73 230 VAL B O 1
ATOM 7182 N N . TYR B 1 209 ? 10.343 34.726 -54.982 1.00 12.11 231 TYR B N 1
ATOM 7183 C CA . TYR B 1 209 ? 9.194 34.704 -54.102 1.00 12.37 231 TYR B CA 1
ATOM 7184 C C . TYR B 1 209 ? 9.183 33.360 -53.323 1.00 12.35 231 TYR B C 1
ATOM 7185 O O . TYR B 1 209 ? 8.749 32.343 -53.828 1.00 12.30 231 TYR B O 1
ATOM 7194 N N . TRP B 1 210 ? 9.698 33.379 -52.092 1.00 11.57 232 TRP B N 1
ATOM 7195 C CA . TRP B 1 210 ? 9.733 32.204 -51.255 1.00 11.38 232 TRP B CA 1
ATOM 7196 C C . TRP B 1 210 ? 8.431 32.056 -50.517 1.00 12.21 232 TRP B C 1
ATOM 7197 O O . TRP B 1 210 ? 8.219 31.038 -49.848 1.00 12.85 232 TRP B O 1
ATOM 7208 N N . GLY B 1 211 ? 7.551 33.077 -50.509 1.00 11.98 233 GLY B N 1
ATOM 7209 C CA . GLY B 1 211 ? 6.336 33.141 -49.743 1.00 11.92 233 GLY B CA 1
ATOM 7210 C C . GLY B 1 211 ? 6.223 34.516 -49.140 1.00 12.14 233 GLY B C 1
ATOM 7211 O O . GLY B 1 211 ? 7.186 35.357 -49.106 1.00 13.00 233 GLY B O 1
ATOM 7212 N N . ALA B 1 212 ? 5.088 34.790 -48.559 1.00 12.37 234 ALA B N 1
ATOM 7213 C CA . ALA B 1 212 ? 4.710 36.015 -47.902 1.00 13.07 234 ALA B CA 1
ATOM 7214 C C . ALA B 1 212 ? 4.597 35.918 -46.420 1.00 13.39 234 ALA B C 1
ATOM 7215 O O . ALA B 1 212 ? 4.294 36.904 -45.754 1.00 15.26 234 ALA B O 1
ATOM 7217 N N . GLU B 1 213 ? 4.876 34.788 -45.777 1.00 13.67 235 GLU B N 1
ATOM 7218 C CA . GLU B 1 213 ? 4.767 34.694 -44.381 1.00 14.46 235 GLU B CA 1
ATOM 7219 C C . GLU B 1 213 ? 5.853 35.465 -43.675 1.00 15.16 235 GLU B C 1
ATOM 7220 O O . GLU B 1 213 ? 6.932 35.633 -44.226 1.00 14.81 235 GLU B O 1
ATOM 7226 N N . THR B 1 214 ? 5.535 35.931 -42.470 1.00 16.82 236 THR B N 1
ATOM 7227 C CA . THR B 1 214 ? 6.507 36.672 -41.607 1.00 16.73 236 THR B CA 1
ATOM 7228 C C . THR B 1 214 ? 7.084 35.897 -40.480 1.00 17.24 236 THR B C 1
ATOM 7229 O O . THR B 1 214 ? 7.561 36.414 -39.470 1.00 16.77 236 THR B O 1
ATOM 7233 N N . THR B 1 215 ? 6.983 34.547 -40.585 1.00 16.20 237 THR B N 1
ATOM 7234 C CA . THR B 1 215 ? 7.570 33.600 -39.637 1.00 15.94 237 THR B CA 1
ATOM 7235 C C . THR B 1 215 ? 8.178 32.430 -40.450 1.00 15.71 237 THR B C 1
ATOM 7236 O O . THR B 1 215 ? 7.812 32.207 -41.643 1.00 14.36 237 THR B O 1
ATOM 7240 N N . PHE B 1 216 ? 9.118 31.738 -39.811 1.00 15.13 238 PHE B N 1
ATOM 7241 C CA . PHE B 1 216 ? 9.645 30.489 -40.305 1.00 14.07 238 PHE B CA 1
ATOM 7242 C C . PHE B 1 216 ? 8.895 29.316 -39.647 1.00 14.55 238 PHE B C 1
ATOM 7243 O O . PHE B 1 216 ? 8.282 29.471 -38.603 1.00 15.55 238 PHE B O 1
ATOM 7251 N N . VAL B 1 217 ? 9.086 28.170 -40.274 1.00 14.61 239 VAL B N 1
ATOM 7252 C CA . VAL B 1 217 ? 8.844 26.894 -39.642 1.00 14.99 239 VAL B CA 1
ATOM 7253 C C . VAL B 1 217 ? 9.359 26.924 -38.225 1.00 16.41 239 VAL B C 1
ATOM 7254 O O . VAL B 1 217 ? 10.429 27.414 -37.997 1.00 16.09 239 VAL B O 1
ATOM 7258 N N . PRO B 1 218 ? 8.581 26.459 -37.238 1.00 16.81 240 PRO B N 1
ATOM 7259 C CA . PRO B 1 218 ? 7.326 25.665 -37.300 1.00 17.32 240 PRO B CA 1
ATOM 7260 C C . PRO B 1 218 ? 6.062 26.357 -37.730 1.00 17.20 240 PRO B C 1
ATOM 7261 O O . PRO B 1 218 ? 5.024 25.739 -37.920 1.00 18.45 240 PRO B O 1
ATOM 7265 N N . GLN B 1 219 ? 6.098 27.687 -37.844 1.00 17.31 241 GLN B N 1
ATOM 7266 C CA . GLN B 1 219 ? 5.029 28.447 -38.425 1.00 16.37 241 GLN B CA 1
ATOM 7267 C C . GLN B 1 219 ? 5.312 28.660 -39.879 1.00 15.69 241 GLN B C 1
ATOM 7268 O O . GLN B 1 219 ? 5.673 27.726 -40.602 1.00 15.69 241 GLN B O 1
ATOM 7274 N N . GLY B 1 220 ? 5.248 29.842 -40.413 1.00 15.08 242 GLY B N 1
ATOM 7275 C CA . GLY B 1 220 ? 5.618 30.060 -41.799 1.00 14.76 242 GLY B CA 1
ATOM 7276 C C . GLY B 1 220 ? 4.771 29.452 -42.909 1.00 13.58 242 GLY B C 1
ATOM 7277 O O . GLY B 1 220 ? 5.230 29.196 -44.009 1.00 13.47 242 GLY B O 1
ATOM 7278 N N . ASN B 1 221 ? 3.470 29.282 -42.648 1.00 14.14 243 ASN B N 1
ATOM 7279 C CA . ASN B 1 221 ? 2.629 28.692 -43.676 1.00 14.15 243 ASN B CA 1
ATOM 7280 C C . ASN B 1 221 ? 1.193 29.064 -43.673 1.00 15.84 243 ASN B C 1
ATOM 7281 O O . ASN B 1 221 ? 0.459 28.563 -44.568 1.00 16.45 243 ASN B O 1
ATOM 7286 N N . ASP B 1 222 ? 0.786 30.066 -42.926 1.00 16.04 244 ASP B N 1
ATOM 7287 C CA . ASP B 1 222 ? -0.623 30.506 -43.024 1.00 18.02 244 ASP B CA 1
ATOM 7288 C C . ASP B 1 222 ? -0.956 31.031 -44.406 1.00 16.67 244 ASP B C 1
ATOM 7289 O O . ASP B 1 222 ? -2.031 30.705 -44.976 1.00 17.80 244 ASP B O 1
ATOM 7294 N N . VAL B 1 223 ? -0.088 31.818 -45.023 1.00 16.10 245 VAL B N 1
ATOM 7295 C CA . VAL B 1 223 ? -0.425 32.382 -46.285 1.00 14.91 245 VAL B CA 1
ATOM 7296 C C . VAL B 1 223 ? -0.514 31.308 -47.413 1.00 15.00 245 VAL B C 1
ATOM 7297 O O . VAL B 1 223 ? -1.457 31.234 -48.197 1.00 15.07 245 VAL B O 1
ATOM 7301 N N . ARG B 1 224 ? 0.439 30.381 -47.433 1.00 13.76 246 ARG B N 1
ATOM 7302 C CA . ARG B 1 224 ? 0.544 29.392 -48.500 1.00 14.02 246 ARG B CA 1
ATOM 7303 C C . ARG B 1 224 ? -0.595 28.355 -48.401 1.00 14.06 246 ARG B C 1
ATOM 7304 O O . ARG B 1 224 ? -0.758 27.686 -49.424 1.00 14.40 246 ARG B O 1
ATOM 7312 N N . TYR B 1 225 ? -1.279 28.266 -47.301 1.00 14.65 247 TYR B N 1
ATOM 7313 C CA . TYR B 1 225 ? -2.480 27.401 -47.246 1.00 15.16 247 TYR B CA 1
ATOM 7314 C C . TYR B 1 225 ? -3.723 28.203 -47.084 1.00 16.60 247 TYR B C 1
ATOM 7315 O O . TYR B 1 225 ? -4.785 27.634 -46.773 1.00 16.52 247 TYR B O 1
ATOM 7324 N N . ASN B 1 226 ? -3.660 29.516 -47.275 1.00 16.54 248 ASN B N 1
ATOM 7325 C CA . ASN B 1 226 ? -4.828 30.366 -47.087 1.00 18.54 248 ASN B CA 1
ATOM 7326 C C . ASN B 1 226 ? -5.553 30.106 -45.763 1.00 18.59 248 ASN B C 1
ATOM 7327 O O . ASN B 1 226 ? -6.817 30.010 -45.767 1.00 19.61 248 ASN B O 1
ATOM 7332 N N . ASN B 1 227 ? -4.839 30.009 -44.630 1.00 18.11 249 ASN B N 1
ATOM 7333 C CA . ASN B 1 227 ? -5.268 29.801 -43.336 1.00 18.94 249 ASN B CA 1
ATOM 7334 C C . ASN B 1 227 ? -5.970 28.474 -43.031 1.00 19.34 249 ASN B C 1
ATOM 7335 O O . ASN B 1 227 ? -6.529 28.293 -42.018 1.00 21.99 249 ASN B O 1
ATOM 7340 N N . SER B 1 228 ? -5.865 27.542 -43.964 1.00 18.13 250 SER B N 1
ATOM 7341 C CA . SER B 1 228 ? -6.458 26.223 -43.698 1.00 18.08 250 SER B CA 1
ATOM 7342 C C . SER B 1 228 ? -5.546 25.412 -42.849 1.00 17.12 250 SER B C 1
ATOM 7343 O O . SER B 1 228 ? -4.329 25.424 -43.089 1.00 16.71 250 SER B O 1
ATOM 7346 N N . VAL B 1 229 ? -6.080 24.716 -41.872 1.00 18.92 251 VAL B N 1
ATOM 7347 C CA . VAL B 1 229 ? -5.353 23.820 -41.064 1.00 19.74 251 VAL B CA 1
ATOM 7348 C C . VAL B 1 229 ? -5.875 22.397 -41.189 1.00 18.69 251 VAL B C 1
ATOM 7349 O O . VAL B 1 229 ? -5.600 21.576 -40.354 1.00 20.05 251 VAL B O 1
ATOM 7353 N N . ASP B 1 230 ? -6.655 22.131 -42.232 1.00 17.69 252 ASP B N 1
ATOM 7354 C CA . ASP B 1 230 ? -7.157 20.754 -42.536 1.00 17.68 252 ASP B CA 1
ATOM 7355 C C . ASP B 1 230 ? -6.132 20.050 -43.367 1.00 16.21 252 ASP B C 1
ATOM 7356 O O . ASP B 1 230 ? -5.967 20.349 -44.537 1.00 16.40 252 ASP B O 1
ATOM 7361 N N . ILE B 1 231 ? -5.286 19.235 -42.707 1.00 16.09 253 ILE B N 1
ATOM 7362 C CA . ILE B 1 231 ? -4.029 18.855 -43.326 1.00 16.00 253 ILE B CA 1
ATOM 7363 C C . ILE B 1 231 ? -4.233 17.987 -44.550 1.00 17.63 253 ILE B C 1
ATOM 7364 O O . ILE B 1 231 ? -3.400 18.028 -45.468 1.00 18.00 253 ILE B O 1
ATOM 7369 N N . ASN B 1 232 ? -5.260 17.148 -44.552 1.00 17.32 254 ASN B N 1
ATOM 7370 C CA . ASN B 1 232 ? -5.534 16.338 -45.799 1.00 19.27 254 ASN B CA 1
ATOM 7371 C C . ASN B 1 232 ? -6.089 17.162 -46.855 1.00 17.29 254 ASN B C 1
ATOM 7372 O O . ASN B 1 232 ? -5.534 17.218 -47.989 1.00 18.93 254 ASN B O 1
ATOM 7377 N N . ALA B 1 233 ? -7.122 17.929 -46.551 1.00 17.58 255 ALA B N 1
ATOM 7378 C CA . ALA B 1 233 ? -7.872 18.637 -47.581 1.00 18.47 255 ALA B CA 1
ATOM 7379 C C . ALA B 1 233 ? -7.012 19.744 -48.201 1.00 17.76 255 ALA B C 1
ATOM 7380 O O . ALA B 1 233 ? -7.158 20.056 -49.415 1.00 19.13 255 ALA B O 1
ATOM 7382 N N . ARG B 1 234 ? -6.057 20.374 -47.460 1.00 16.64 256 ARG B N 1
ATOM 7383 C CA . ARG B 1 234 ? -5.349 21.453 -47.997 1.00 16.49 256 ARG B CA 1
ATOM 7384 C C . ARG B 1 234 ? -4.113 21.050 -48.778 1.00 15.46 256 ARG B C 1
ATOM 7385 O O . ARG B 1 234 ? -3.445 21.886 -49.398 1.00 15.22 256 ARG B O 1
ATOM 7393 N N . ALA B 1 235 ? -3.739 19.736 -48.701 1.00 15.84 257 ALA B N 1
ATOM 7394 C CA . ALA B 1 235 ? -2.405 19.399 -49.152 1.00 15.89 257 ALA B CA 1
ATOM 7395 C C . ALA B 1 235 ? -2.117 19.719 -50.601 1.00 16.77 257 ALA B C 1
ATOM 7396 O O . ALA B 1 235 ? -1.032 20.132 -50.958 1.00 16.77 257 ALA B O 1
ATOM 7398 N N . ASP B 1 236 ? -3.091 19.496 -51.442 1.00 15.93 258 ASP B N 1
ATOM 7399 C CA . ASP B 1 236 ? -2.974 19.783 -52.873 1.00 16.94 258 ASP B CA 1
ATOM 7400 C C . ASP B 1 236 ? -3.356 21.214 -53.252 1.00 17.78 258 ASP B C 1
ATOM 7401 O O . ASP B 1 236 ? -3.482 21.533 -54.433 1.00 20.34 258 ASP B O 1
ATOM 7406 N N . LYS B 1 237 ? -3.504 22.068 -52.234 1.00 16.35 259 LYS B N 1
ATOM 7407 C CA . LYS B 1 237 ? -3.878 23.475 -52.447 1.00 17.59 259 LYS B CA 1
ATOM 7408 C C . LYS B 1 237 ? -2.737 24.448 -52.105 1.00 16.76 259 LYS B C 1
ATOM 7409 O O . LYS B 1 237 ? -2.920 25.641 -52.009 1.00 18.79 259 LYS B O 1
ATOM 7415 N N . LEU B 1 238 ? -1.522 23.965 -51.995 1.00 14.96 260 LEU B N 1
ATOM 7416 C CA . LEU B 1 238 ? -0.343 24.739 -51.658 1.00 14.20 260 LEU B CA 1
ATOM 7417 C C . LEU B 1 238 ? -0.271 25.892 -52.715 1.00 15.10 260 LEU B C 1
ATOM 7418 O O . LEU B 1 238 ? -0.303 25.680 -53.957 1.00 14.79 260 LEU B O 1
ATOM 7423 N N . GLU B 1 239 ? -0.067 27.132 -52.237 1.00 13.73 261 GLU B N 1
ATOM 7424 C CA . GLU B 1 239 ? 0.076 28.257 -53.107 1.00 13.88 261 GLU B CA 1
ATOM 7425 C C . GLU B 1 239 ? 1.098 28.079 -54.179 1.00 13.98 261 GLU B C 1
ATOM 7426 O O . GLU B 1 239 ? 2.255 27.724 -53.916 1.00 14.07 261 GLU B O 1
ATOM 7432 N N . LYS B 1 240 ? 0.787 28.426 -55.432 1.00 15.58 262 LYS B N 1
ATOM 7433 C CA . LYS B 1 240 ? 1.717 28.377 -56.536 1.00 14.87 262 LYS B CA 1
ATOM 7434 C C . LYS B 1 240 ? 2.601 29.592 -56.526 1.00 16.33 262 LYS B C 1
ATOM 7435 O O . LYS B 1 240 ? 2.054 30.656 -56.151 1.00 16.79 262 LYS B O 1
ATOM 7441 N N . PRO B 1 241 ? 3.862 29.515 -56.928 1.00 15.01 263 PRO B N 1
ATOM 7442 C CA . PRO B 1 241 ? 4.580 28.370 -57.425 1.00 14.33 263 PRO B CA 1
ATOM 7443 C C . PRO B 1 241 ? 5.425 27.677 -56.369 1.00 13.48 263 PRO B C 1
ATOM 7444 O O . PRO B 1 241 ? 6.337 26.916 -56.705 1.00 13.39 263 PRO B O 1
ATOM 7448 N N . LEU B 1 242 ? 5.029 27.834 -55.116 1.00 12.77 264 LEU B N 1
ATOM 7449 C CA . LEU B 1 242 ? 5.822 27.341 -53.973 1.00 12.31 264 LEU B CA 1
ATOM 7450 C C . LEU B 1 242 ? 5.923 25.834 -53.989 1.00 12.71 264 LEU B C 1
ATOM 7451 O O . LEU B 1 242 ? 5.039 25.080 -54.461 1.00 13.05 264 LEU B O 1
ATOM 7456 N N . ALA B 1 243 ? 6.980 25.344 -53.380 1.00 12.13 265 ALA B N 1
ATOM 7457 C CA . ALA B 1 243 ? 7.348 23.963 -53.387 1.00 12.86 265 ALA B CA 1
ATOM 7458 C C . ALA B 1 243 ? 7.806 23.456 -52.064 1.00 13.39 265 ALA B C 1
ATOM 7459 O O . ALA B 1 243 ? 8.431 22.378 -51.998 1.00 12.98 265 ALA B O 1
ATOM 7461 N N . ALA B 1 244 ? 7.461 24.131 -50.985 1.00 12.04 266 ALA B N 1
ATOM 7462 C CA . ALA B 1 244 ? 7.706 23.739 -49.628 1.00 12.30 266 ALA B CA 1
ATOM 7463 C C . ALA B 1 244 ? 6.564 24.042 -48.753 1.00 11.81 266 ALA B C 1
ATOM 7464 O O . ALA B 1 244 ? 5.787 25.027 -49.013 1.00 12.36 266 ALA B O 1
ATOM 7466 N N . THR B 1 245 ? 6.310 23.242 -47.744 1.00 11.96 267 THR B N 1
ATOM 7467 C CA . THR B 1 245 ? 5.103 23.347 -46.925 1.00 11.60 267 THR B CA 1
ATOM 7468 C C . THR B 1 245 ? 5.191 24.345 -45.796 1.00 12.10 267 THR B C 1
ATOM 7469 O O . THR B 1 245 ? 4.199 24.658 -45.159 1.00 12.91 267 THR B O 1
ATOM 7473 N N . HIS B 1 246 ? 6.404 24.887 -45.540 1.00 11.72 268 HIS B N 1
ATOM 7474 C CA . HIS B 1 246 ? 6.594 26.024 -44.605 1.00 12.03 268 HIS B CA 1
ATOM 7475 C C . HIS B 1 246 ? 7.755 26.842 -45.163 1.00 12.59 268 HIS B C 1
ATOM 7476 O O . HIS B 1 246 ? 8.715 26.321 -45.725 1.00 12.42 268 HIS B O 1
ATOM 7483 N N . MET B 1 247 ? 7.656 28.163 -44.950 1.00 11.76 269 MET B N 1
ATOM 7484 C CA . MET B 1 247 ? 8.806 29.063 -45.122 1.00 11.98 269 MET B CA 1
ATOM 7485 C C . MET B 1 247 ? 9.988 28.539 -44.312 1.00 11.86 269 MET B C 1
ATOM 7486 O O . MET B 1 247 ? 9.869 28.314 -43.104 1.00 12.33 269 MET B O 1
ATOM 7491 N N . GLY B 1 248 ? 11.150 28.385 -44.986 1.00 11.84 270 GLY B N 1
ATOM 7492 C CA . GLY B 1 248 ? 12.301 27.909 -44.255 1.00 12.39 270 GLY B CA 1
ATOM 7493 C C . GLY B 1 248 ? 12.610 26.447 -44.328 1.00 12.68 270 GLY B C 1
ATOM 7494 O O . GLY B 1 248 ? 13.633 25.966 -43.817 1.00 12.35 270 GLY B O 1
ATOM 7495 N N . LEU B 1 249 ? 11.726 25.683 -44.959 1.00 12.02 271 LEU B N 1
ATOM 7496 C CA . LEU B 1 249 ? 11.926 24.270 -45.273 1.00 12.03 271 LEU B CA 1
ATOM 7497 C C . LEU B 1 249 ? 12.229 24.060 -46.729 1.00 12.49 271 LEU B C 1
ATOM 7498 O O . LEU B 1 249 ? 11.945 24.835 -47.628 1.00 12.68 271 LEU B O 1
ATOM 7503 N N . ILE B 1 250 ? 12.932 22.961 -47.001 1.00 11.88 272 ILE B N 1
ATOM 7504 C CA . ILE B 1 250 ? 13.256 22.496 -48.348 1.00 11.85 272 ILE B CA 1
ATOM 7505 C C . ILE B 1 250 ? 12.024 21.897 -49.051 1.00 12.53 272 ILE B C 1
ATOM 7506 O O . ILE B 1 250 ? 11.615 22.397 -50.123 1.00 13.42 272 ILE B O 1
ATOM 7511 N N . TYR B 1 251 ? 11.382 20.924 -48.455 1.00 12.28 273 TYR B N 1
ATOM 7512 C CA . TYR B 1 251 ? 10.104 20.345 -49.029 1.00 12.77 273 TYR B CA 1
ATOM 7513 C C . TYR B 1 251 ? 9.072 20.277 -47.957 1.00 12.71 273 TYR B C 1
ATOM 7514 O O . TYR B 1 251 ? 8.095 21.002 -48.033 1.00 13.88 273 TYR B O 1
ATOM 7523 N N . VAL B 1 252 ? 9.076 19.330 -47.027 1.00 12.22 274 VAL B N 1
ATOM 7524 C CA . VAL B 1 252 ? 8.025 19.075 -46.062 1.00 12.42 274 VAL B CA 1
ATOM 7525 C C . VAL B 1 252 ? 8.545 19.052 -44.646 1.00 13.13 274 VAL B C 1
ATOM 7526 O O . VAL B 1 252 ? 9.730 19.018 -44.356 1.00 12.29 274 VAL B O 1
ATOM 7530 N N . ASN B 1 253 ? 7.623 19.037 -43.717 1.00 12.33 275 ASN B N 1
ATOM 7531 C CA . ASN B 1 253 ? 7.950 19.015 -42.286 1.00 12.58 275 ASN B CA 1
ATOM 7532 C C . ASN B 1 253 ? 8.224 17.544 -41.865 1.00 12.95 275 ASN B C 1
ATOM 7533 O O . ASN B 1 253 ? 7.313 16.693 -41.994 1.00 12.98 275 ASN B O 1
ATOM 7538 N N . PRO B 1 254 ? 9.400 17.256 -41.306 1.00 12.17 276 PRO B N 1
ATOM 7539 C CA . PRO B 1 254 ? 9.691 15.886 -40.939 1.00 11.80 276 PRO B CA 1
ATOM 7540 C C . PRO B 1 254 ? 8.911 15.385 -39.793 1.00 13.02 276 PRO B C 1
ATOM 7541 O O . PRO B 1 254 ? 8.914 14.142 -39.530 1.00 14.33 276 PRO B O 1
ATOM 7545 N N . GLU B 1 255 ? 8.219 16.254 -39.049 1.00 14.28 277 GLU B N 1
ATOM 7546 C CA A GLU B 1 255 ? 7.318 15.877 -37.954 0.50 15.08 277 GLU B CA 1
ATOM 7547 C CA B GLU B 1 255 ? 7.298 15.867 -37.963 0.50 15.50 277 GLU B CA 1
ATOM 7548 C C . GLU B 1 255 ? 5.853 15.799 -38.371 1.00 15.75 277 GLU B C 1
ATOM 7549 O O . GLU B 1 255 ? 4.975 15.633 -37.525 1.00 17.32 277 GLU B O 1
ATOM 7560 N N . GLY B 1 256 ? 5.570 15.798 -39.665 1.00 14.43 278 GLY B N 1
ATOM 7561 C CA . GLY B 1 256 ? 4.281 15.748 -40.219 1.00 14.53 278 GLY B CA 1
ATOM 7562 C C . GLY B 1 256 ? 3.678 17.110 -40.430 1.00 14.81 278 GLY B C 1
ATOM 7563 O O . GLY B 1 256 ? 4.255 18.113 -40.131 1.00 15.06 278 GLY B O 1
ATOM 7564 N N . PRO B 1 257 ? 2.519 17.119 -41.120 1.00 15.10 279 PRO B N 1
ATOM 7565 C CA . PRO B 1 257 ? 1.882 18.437 -41.500 1.00 14.70 279 PRO B CA 1
ATOM 7566 C C . PRO B 1 257 ? 1.511 19.221 -40.221 1.00 14.89 279 PRO B C 1
ATOM 7567 O O . PRO B 1 257 ? 0.889 18.772 -39.323 1.00 15.95 279 PRO B O 1
ATOM 7571 N N . ASN B 1 258 ? 2.031 20.418 -40.214 1.00 15.65 280 ASN B N 1
ATOM 7572 C CA . ASN B 1 258 ? 1.988 21.264 -39.004 1.00 16.41 280 ASN B CA 1
ATOM 7573 C C . ASN B 1 258 ? 2.431 20.545 -37.742 1.00 17.14 280 ASN B C 1
ATOM 7574 O O . ASN B 1 258 ? 1.922 20.811 -36.621 1.00 18.93 280 ASN B O 1
ATOM 7579 N N . GLY B 1 259 ? 3.402 19.650 -37.908 1.00 15.56 281 GLY B N 1
ATOM 7580 C CA . GLY B 1 259 ? 3.868 18.848 -36.746 1.00 16.44 281 GLY B CA 1
ATOM 7581 C C . GLY B 1 259 ? 2.958 17.754 -36.230 1.00 17.11 281 GLY B C 1
ATOM 7582 O O . GLY B 1 259 ? 3.200 17.190 -35.175 1.00 17.53 281 GLY B O 1
ATOM 7583 N N . THR B 1 260 ? 1.959 17.404 -37.030 1.00 17.09 282 THR B N 1
ATOM 7584 C CA . THR B 1 260 ? 1.066 16.340 -36.683 1.00 17.75 282 THR B CA 1
ATOM 7585 C C . THR B 1 260 ? 1.660 15.046 -37.138 1.00 16.62 282 THR B C 1
ATOM 7586 O O . THR B 1 260 ? 1.861 14.912 -38.353 1.00 16.38 282 THR B O 1
ATOM 7590 N N . PRO B 1 261 ? 1.900 14.090 -36.212 1.00 17.56 283 PRO B N 1
ATOM 7591 C CA . PRO B 1 261 ? 2.643 12.907 -36.589 1.00 18.60 283 PRO B CA 1
ATOM 7592 C C . PRO B 1 261 ? 1.766 11.844 -37.318 1.00 17.79 283 PRO B C 1
ATOM 7593 O O . PRO B 1 261 ? 1.585 10.716 -36.898 1.00 19.58 283 PRO B O 1
ATOM 7597 N N . ASP B 1 262 ? 1.253 12.228 -38.464 1.00 16.09 284 ASP B N 1
ATOM 7598 C CA . ASP B 1 262 ? 0.374 11.445 -39.290 1.00 16.93 284 ASP B CA 1
ATOM 7599 C C . ASP B 1 262 ? 1.015 11.178 -40.632 1.00 16.06 284 ASP B C 1
ATOM 7600 O O . ASP B 1 262 ? 1.082 12.010 -41.499 1.00 16.02 284 ASP B O 1
ATOM 7605 N N . PRO B 1 263 ? 1.599 9.937 -40.768 1.00 16.16 285 PRO B N 1
ATOM 7606 C CA . PRO B 1 263 ? 2.327 9.597 -41.971 1.00 16.03 285 PRO B CA 1
ATOM 7607 C C . PRO B 1 263 ? 1.511 9.675 -43.226 1.00 16.08 285 PRO B C 1
ATOM 7608 O O . PRO B 1 263 ? 2.011 10.091 -44.292 1.00 15.24 285 PRO B O 1
ATOM 7612 N N . ALA B 1 264 ? 0.219 9.322 -43.164 1.00 17.01 286 ALA B N 1
ATOM 7613 C CA . ALA B 1 264 ? -0.587 9.356 -44.385 1.00 17.39 286 ALA B CA 1
ATOM 7614 C C . ALA B 1 264 ? -0.760 10.768 -44.897 1.00 16.39 286 ALA B C 1
ATOM 7615 O O . ALA B 1 264 ? -0.738 11.029 -46.093 1.00 16.87 286 ALA B O 1
ATOM 7617 N N . ALA B 1 265 ? -0.967 11.731 -43.971 1.00 16.24 287 ALA B N 1
ATOM 7618 C CA . ALA B 1 265 ? -1.087 13.077 -44.371 1.00 15.79 287 ALA B CA 1
ATOM 7619 C C . ALA B 1 265 ? 0.245 13.664 -44.856 1.00 14.71 287 ALA B C 1
ATOM 7620 O O . ALA B 1 265 ? 0.302 14.418 -45.799 1.00 15.16 287 ALA B O 1
ATOM 7622 N N . SER B 1 266 ? 1.357 13.268 -44.221 1.00 14.17 288 SER B N 1
ATOM 7623 C CA . SER B 1 266 ? 2.618 13.661 -44.643 1.00 13.59 288 SER B CA 1
ATOM 7624 C C . SER B 1 266 ? 2.882 13.252 -46.096 1.00 12.23 288 SER B C 1
ATOM 7625 O O . SER B 1 266 ? 3.441 14.035 -46.886 1.00 12.08 288 SER B O 1
ATOM 7628 N N . ALA B 1 267 ? 2.431 12.059 -46.434 1.00 12.76 289 ALA B N 1
ATOM 7629 C CA . ALA B 1 267 ? 2.597 11.603 -47.831 1.00 13.03 289 ALA B CA 1
ATOM 7630 C C . ALA B 1 267 ? 1.976 12.555 -48.888 1.00 12.46 289 ALA B C 1
ATOM 7631 O O . ALA B 1 267 ? 2.511 12.751 -49.980 1.00 12.94 289 ALA B O 1
ATOM 7633 N N . LYS B 1 268 ? 0.790 13.129 -48.529 1.00 13.39 290 LYS B N 1
ATOM 7634 C CA . LYS B 1 268 ? 0.108 14.070 -49.422 1.00 14.21 290 LYS B CA 1
ATOM 7635 C C . LYS B 1 268 ? 0.921 15.335 -49.577 1.00 13.01 290 LYS B C 1
ATOM 7636 O O . LYS B 1 268 ? 1.034 15.892 -50.704 1.00 13.50 290 LYS B O 1
ATOM 7642 N N . ASP B 1 269 ? 1.548 15.803 -48.495 1.00 13.00 291 ASP B N 1
ATOM 7643 C CA . ASP B 1 269 ? 2.424 16.958 -48.584 1.00 13.09 291 ASP B CA 1
ATOM 7644 C C . ASP B 1 269 ? 3.643 16.639 -49.435 1.00 12.58 291 ASP B C 1
ATOM 7645 O O . ASP B 1 269 ? 4.144 17.450 -50.215 1.00 12.60 291 ASP B O 1
ATOM 7650 N N . ILE B 1 270 ? 4.225 15.446 -49.223 1.00 11.72 292 ILE B N 1
ATOM 7651 C CA . ILE B 1 270 ? 5.408 15.053 -50.011 1.00 12.28 292 ILE B CA 1
ATOM 7652 C C . ILE B 1 270 ? 5.097 15.048 -51.487 1.00 12.30 292 ILE B C 1
ATOM 7653 O O . ILE B 1 270 ? 5.857 15.590 -52.308 1.00 11.80 292 ILE B O 1
ATOM 7658 N N . ARG B 1 271 ? 3.974 14.471 -51.859 1.00 11.82 293 ARG B N 1
ATOM 7659 C CA . ARG B 1 271 ? 3.649 14.437 -53.270 1.00 12.53 293 ARG B CA 1
ATOM 7660 C C . ARG B 1 271 ? 3.515 15.850 -53.861 1.00 12.35 293 ARG B C 1
ATOM 7661 O O . ARG B 1 271 ? 3.978 16.123 -54.963 1.00 12.87 293 ARG B O 1
ATOM 7669 N N . GLU B 1 272 ? 2.839 16.710 -53.095 1.00 12.17 294 GLU B N 1
ATOM 7670 C CA . GLU B 1 272 ? 2.672 18.065 -53.533 1.00 12.14 294 GLU B CA 1
ATOM 7671 C C . GLU B 1 272 ? 3.965 18.791 -53.670 1.00 11.86 294 GLU B C 1
ATOM 7672 O O . GLU B 1 272 ? 4.220 19.431 -54.714 1.00 12.24 294 GLU B O 1
ATOM 7678 N N . ALA B 1 273 ? 4.811 18.778 -52.655 1.00 11.27 295 ALA B N 1
ATOM 7679 C CA . ALA B 1 273 ? 6.041 19.516 -52.666 1.00 11.44 295 ALA B CA 1
ATOM 7680 C C . ALA B 1 273 ? 7.018 18.994 -53.685 1.00 10.90 295 ALA B C 1
ATOM 7681 O O . ALA B 1 273 ? 7.608 19.761 -54.478 1.00 10.96 295 ALA B O 1
ATOM 7683 N N . PHE B 1 274 ? 7.212 17.677 -53.701 1.00 11.69 296 PHE B N 1
ATOM 7684 C CA . PHE B 1 274 ? 8.151 17.095 -54.694 1.00 10.55 296 PHE B CA 1
ATOM 7685 C C . PHE B 1 274 ? 7.588 17.325 -56.132 1.00 11.64 296 PHE B C 1
ATOM 7686 O O . PHE B 1 274 ? 8.364 17.648 -57.039 1.00 12.38 296 PHE B O 1
ATOM 7694 N N . GLY B 1 275 ? 6.324 17.248 -56.325 1.00 12.54 297 GLY B N 1
ATOM 7695 C CA . GLY B 1 275 ? 5.688 17.569 -57.623 1.00 12.92 297 GLY B CA 1
ATOM 7696 C C . GLY B 1 275 ? 5.997 18.988 -58.073 1.00 13.60 297 GLY B C 1
ATOM 7697 O O . GLY B 1 275 ? 6.328 19.238 -59.262 1.00 14.72 297 GLY B O 1
ATOM 7698 N N . ARG B 1 276 ? 5.941 19.930 -57.147 1.00 12.12 298 ARG B N 1
ATOM 7699 C CA . ARG B 1 276 ? 6.290 21.311 -57.409 1.00 12.16 298 ARG B CA 1
ATOM 7700 C C . ARG B 1 276 ? 7.760 21.557 -57.669 1.00 12.12 298 ARG B C 1
ATOM 7701 O O . ARG B 1 276 ? 8.155 22.502 -58.306 1.00 12.21 298 ARG B O 1
ATOM 7709 N N . MET B 1 277 ? 8.596 20.604 -57.329 1.00 11.68 299 MET B N 1
ATOM 7710 C CA . MET B 1 277 ? 10.022 20.554 -57.669 1.00 12.34 299 MET B CA 1
ATOM 7711 C C . MET B 1 277 ? 10.315 19.771 -58.922 1.00 14.01 299 MET B C 1
ATOM 7712 O O . MET B 1 277 ? 11.473 19.536 -59.232 1.00 16.15 299 MET B O 1
ATOM 7717 N N . GLY B 1 278 ? 9.292 19.275 -59.640 1.00 13.03 300 GLY B N 1
ATOM 7718 C CA . GLY B 1 278 ? 9.445 18.522 -60.851 1.00 14.11 300 GLY B CA 1
ATOM 7719 C C . GLY B 1 278 ? 9.664 17.070 -60.698 1.00 14.48 300 GLY B C 1
ATOM 7720 O O . GLY B 1 278 ? 10.115 16.471 -61.657 1.00 16.70 300 GLY B O 1
ATOM 7721 N N . MET B 1 279 ? 9.394 16.471 -59.569 1.00 12.69 301 MET B N 1
ATOM 7722 C CA . MET B 1 279 ? 9.645 15.087 -59.336 1.00 12.53 301 MET B CA 1
ATOM 7723 C C . MET B 1 279 ? 8.347 14.324 -59.227 1.00 12.76 301 MET B C 1
ATOM 7724 O O . MET B 1 279 ? 7.457 14.700 -58.436 1.00 14.50 301 MET B O 1
ATOM 7729 N N . ASN B 1 280 ? 8.285 13.165 -59.854 1.00 12.43 302 ASN B N 1
ATOM 7730 C CA . ASN B 1 280 ? 7.181 12.209 -59.809 1.00 12.94 302 ASN B CA 1
ATOM 7731 C C . ASN B 1 280 ? 7.287 11.192 -58.670 1.00 13.29 302 ASN B C 1
ATOM 7732 O O . ASN B 1 280 ? 8.192 11.302 -57.853 1.00 12.26 302 ASN B O 1
ATOM 7737 N N . ASP B 1 281 ? 6.366 10.252 -58.573 1.00 13.41 303 ASP B N 1
ATOM 7738 C CA . ASP B 1 281 ? 6.341 9.385 -57.422 1.00 13.56 303 ASP B CA 1
ATOM 7739 C C . ASP B 1 281 ? 7.625 8.533 -57.355 1.00 13.27 303 ASP B C 1
ATOM 7740 O O . ASP B 1 281 ? 8.148 8.385 -56.274 1.00 14.04 303 ASP B O 1
ATOM 7745 N N . THR B 1 282 ? 8.056 7.930 -58.445 1.00 13.69 304 THR B N 1
ATOM 7746 C CA . THR B 1 282 ? 9.230 7.105 -58.355 1.00 14.06 304 THR B CA 1
ATOM 7747 C C . THR B 1 282 ? 10.468 7.906 -58.002 1.00 12.59 304 THR B C 1
ATOM 7748 O O . THR B 1 282 ? 11.315 7.488 -57.209 1.00 12.70 304 THR B O 1
ATOM 7752 N N . GLU B 1 283 ? 10.634 9.071 -58.592 1.00 11.81 305 GLU B N 1
ATOM 7753 C CA . GLU B 1 283 ? 11.722 9.978 -58.281 1.00 11.10 305 GLU B CA 1
ATOM 7754 C C . GLU B 1 283 ? 11.727 10.342 -56.838 1.00 11.73 305 GLU B C 1
ATOM 7755 O O . GLU B 1 283 ? 12.784 10.460 -56.199 1.00 11.99 305 GLU B O 1
ATOM 7761 N N . THR B 1 284 ? 10.588 10.622 -56.303 1.00 11.14 306 THR B N 1
ATOM 7762 C CA . THR B 1 284 ? 10.432 11.059 -54.910 1.00 11.39 306 THR B CA 1
ATOM 7763 C C . THR B 1 284 ? 10.828 9.947 -53.947 1.00 10.83 306 THR B C 1
ATOM 7764 O O . THR B 1 284 ? 11.623 10.169 -53.035 1.00 11.05 306 THR B O 1
ATOM 7768 N N . VAL B 1 285 ? 10.282 8.737 -54.124 1.00 11.21 307 VAL B N 1
ATOM 7769 C CA . VAL B 1 285 ? 10.684 7.661 -53.194 1.00 11.79 307 VAL B CA 1
ATOM 7770 C C . VAL B 1 285 ? 12.199 7.405 -53.357 1.00 11.64 307 VAL B C 1
ATOM 7771 O O . VAL B 1 285 ? 12.848 7.127 -52.366 1.00 10.84 307 VAL B O 1
ATOM 7775 N N . ALA B 1 286 ? 12.661 7.428 -54.598 1.00 10.45 308 ALA B N 1
ATOM 7776 C CA . ALA B 1 286 ? 14.084 7.154 -54.806 1.00 10.79 308 ALA B CA 1
ATOM 7777 C C . ALA B 1 286 ? 14.981 8.164 -54.098 1.00 10.66 308 ALA B C 1
ATOM 7778 O O . ALA B 1 286 ? 15.996 7.769 -53.480 1.00 10.47 308 ALA B O 1
ATOM 7780 N N . LEU B 1 287 ? 14.607 9.445 -54.136 1.00 9.83 309 LEU B N 1
ATOM 7781 C CA . LEU B 1 287 ? 15.407 10.452 -53.479 1.00 9.56 309 LEU B CA 1
ATOM 7782 C C . LEU B 1 287 ? 15.415 10.314 -51.981 1.00 9.56 309 LEU B C 1
ATOM 7783 O O . LEU B 1 287 ? 16.456 10.437 -51.341 1.00 9.98 309 LEU B O 1
ATOM 7788 N N . ILE B 1 288 ? 14.249 10.057 -51.391 1.00 10.13 310 ILE B N 1
ATOM 7789 C CA . ILE B 1 288 ? 14.136 9.977 -49.911 1.00 10.37 310 ILE B CA 1
ATOM 7790 C C . ILE B 1 288 ? 14.799 8.737 -49.417 1.00 10.76 310 ILE B C 1
ATOM 7791 O O . ILE B 1 288 ? 15.602 8.757 -48.488 1.00 10.68 310 ILE B O 1
ATOM 7796 N N . ALA B 1 289 ? 14.441 7.593 -49.958 1.00 11.10 311 ALA B N 1
ATOM 7797 C CA . ALA B 1 289 ? 15.033 6.321 -49.540 1.00 11.60 311 ALA B CA 1
ATOM 7798 C C . ALA B 1 289 ? 16.488 6.286 -49.899 1.00 11.72 311 ALA B C 1
ATOM 7799 O O . ALA B 1 289 ? 17.274 5.610 -49.178 1.00 12.42 311 ALA B O 1
ATOM 7801 N N . GLY B 1 290 ? 16.906 6.927 -50.979 1.00 10.69 312 GLY B N 1
ATOM 7802 C CA . GLY B 1 290 ? 18.338 6.981 -51.324 1.00 10.63 312 GLY B CA 1
ATOM 7803 C C . GLY B 1 290 ? 19.129 7.812 -50.381 1.00 10.74 312 GLY B C 1
ATOM 7804 O O . GLY B 1 290 ? 20.177 7.419 -49.844 1.00 11.92 312 GLY B O 1
ATOM 7805 N N . GLY B 1 291 ? 18.671 9.031 -50.076 1.00 10.05 313 GLY B N 1
ATOM 7806 C CA . GLY B 1 291 ? 19.316 9.873 -49.193 1.00 9.99 313 GLY B CA 1
ATOM 7807 C C . GLY B 1 291 ? 19.416 9.379 -47.764 1.00 10.22 313 GLY B C 1
ATOM 7808 O O . GLY B 1 291 ? 20.486 9.441 -47.126 1.00 10.47 313 GLY B O 1
ATOM 7809 N N . HIS B 1 292 ? 18.322 8.807 -47.287 1.00 10.13 314 HIS B N 1
ATOM 7810 C CA . HIS B 1 292 ? 18.248 8.325 -45.952 1.00 10.88 314 HIS B CA 1
ATOM 7811 C C . HIS B 1 292 ? 18.860 6.942 -45.760 1.00 11.43 314 HIS B C 1
ATOM 7812 O O . HIS B 1 292 ? 18.790 6.393 -44.658 1.00 12.65 314 HIS B O 1
ATOM 7819 N N . ALA B 1 293 ? 19.590 6.437 -46.728 1.00 10.61 315 ALA B N 1
ATOM 7820 C CA . ALA B 1 293 ? 20.590 5.398 -46.526 1.00 11.03 315 ALA B CA 1
ATOM 7821 C C . ALA B 1 293 ? 21.702 5.922 -45.635 1.00 11.34 315 ALA B C 1
ATOM 7822 O O . ALA B 1 293 ? 22.373 5.069 -45.005 1.00 12.62 315 ALA B O 1
ATOM 7824 N N . PHE B 1 294 ? 21.973 7.209 -45.607 1.00 10.94 316 PHE B N 1
ATOM 7825 C CA . PHE B 1 294 ? 23.232 7.741 -45.120 1.00 11.37 316 PHE B CA 1
ATOM 7826 C C . PHE B 1 294 ? 23.025 8.578 -43.920 1.00 11.53 316 PHE B C 1
ATOM 7827 O O . PHE B 1 294 ? 22.095 9.390 -43.854 1.00 12.55 316 PHE B O 1
ATOM 7835 N N . GLY B 1 295 ? 23.964 8.547 -43.023 1.00 10.72 317 GLY B N 1
ATOM 7836 C CA . GLY B 1 295 ? 24.034 9.555 -41.971 1.00 10.96 317 GLY B CA 1
ATOM 7837 C C . GLY B 1 295 ? 22.921 9.428 -40.950 1.00 11.37 317 GLY B C 1
ATOM 7838 O O . GLY B 1 295 ? 22.396 8.334 -40.640 1.00 11.56 317 GLY B O 1
ATOM 7839 N N . LYS B 1 296 ? 22.644 10.541 -40.267 1.00 10.80 318 LYS B N 1
ATOM 7840 C CA . LYS B 1 296 ? 21.668 10.585 -39.198 1.00 11.01 318 LYS B CA 1
ATOM 7841 C C . LYS B 1 296 ? 21.183 12.029 -39.021 1.00 10.39 318 LYS B C 1
ATOM 7842 O O . LYS B 1 296 ? 21.721 12.987 -39.592 1.00 11.16 318 LYS B O 1
ATOM 7848 N N . THR B 1 297 ? 20.131 12.161 -38.253 1.00 11.54 319 THR B N 1
ATOM 7849 C CA . THR B 1 297 ? 19.649 13.444 -37.790 1.00 10.94 319 THR B CA 1
ATOM 7850 C C . THR B 1 297 ? 20.267 13.788 -36.431 1.00 11.33 319 THR B C 1
ATOM 7851 O O . THR B 1 297 ? 20.927 12.931 -35.807 1.00 12.26 319 THR B O 1
ATOM 7855 N N . HIS B 1 298 ? 20.090 15.040 -35.985 1.00 10.59 320 HIS B N 1
ATOM 7856 C CA . HIS B 1 298 ? 20.725 15.473 -34.720 1.00 11.02 320 HIS B CA 1
ATOM 7857 C C . HIS B 1 298 ? 19.725 16.259 -33.884 1.00 11.76 320 HIS B C 1
ATOM 7858 O O . HIS B 1 298 ? 19.234 17.300 -34.267 1.00 11.79 320 HIS B O 1
ATOM 7865 N N . GLY B 1 299 ? 19.534 15.713 -32.669 1.00 13.39 321 GLY B N 1
ATOM 7866 C CA . GLY B 1 299 ? 18.560 16.226 -31.719 1.00 14.21 321 GLY B CA 1
ATOM 7867 C C . GLY B 1 299 ? 18.930 16.003 -30.308 1.00 15.17 321 GLY B C 1
ATOM 7868 O O . GLY B 1 299 ? 18.101 15.544 -29.507 1.00 16.04 321 GLY B O 1
ATOM 7869 N N . ALA B 1 300 ? 20.157 16.257 -29.927 1.00 14.81 322 ALA B N 1
ATOM 7870 C CA . ALA B 1 300 ? 20.738 15.731 -28.695 1.00 16.23 322 ALA B CA 1
ATOM 7871 C C . ALA B 1 300 ? 20.361 16.584 -27.484 1.00 16.81 322 ALA B C 1
ATOM 7872 O O . ALA B 1 300 ? 20.436 16.081 -26.349 1.00 19.48 322 ALA B O 1
ATOM 7874 N N . VAL B 1 301 ? 20.108 17.877 -27.648 1.00 16.45 323 VAL B N 1
ATOM 7875 C CA . VAL B 1 301 ? 19.846 18.818 -26.554 1.00 17.94 323 VAL B CA 1
ATOM 7876 C C . VAL B 1 301 ? 18.691 19.686 -26.974 1.00 18.60 323 VAL B C 1
ATOM 7877 O O . VAL B 1 301 ? 18.369 19.869 -28.183 1.00 18.79 323 VAL B O 1
ATOM 7881 N N . LYS B 1 302 ? 18.043 20.337 -26.001 1.00 20.38 324 LYS B N 1
ATOM 7882 C CA A LYS B 1 302 ? 16.901 21.150 -26.378 0.50 21.57 324 LYS B CA 1
ATOM 7883 C CA B LYS B 1 302 ? 16.930 21.201 -26.259 0.50 20.08 324 LYS B CA 1
ATOM 7884 C C . LYS B 1 302 ? 17.337 22.451 -27.051 1.00 20.33 324 LYS B C 1
ATOM 7885 O O . LYS B 1 302 ? 18.506 22.907 -26.914 1.00 19.18 324 LYS B O 1
ATOM 7896 N N . GLY B 1 303 ? 16.435 22.952 -27.856 1.00 19.62 325 GLY B N 1
ATOM 7897 C CA . GLY B 1 303 ? 16.575 24.059 -28.709 1.00 19.14 325 GLY B CA 1
ATOM 7898 C C . GLY B 1 303 ? 16.934 25.364 -27.998 1.00 17.73 325 GLY B C 1
ATOM 7899 O O . GLY B 1 303 ? 17.540 26.298 -28.605 1.00 19.76 325 GLY B O 1
ATOM 7900 N N . SER B 1 304 ? 16.648 25.424 -26.694 1.00 19.23 326 SER B N 1
ATOM 7901 C CA . SER B 1 304 ? 16.985 26.633 -25.930 1.00 19.56 326 SER B CA 1
ATOM 7902 C C . SER B 1 304 ? 18.474 26.841 -25.819 1.00 19.60 326 SER B C 1
ATOM 7903 O O . SER B 1 304 ? 18.923 27.917 -25.422 1.00 21.69 326 SER B O 1
ATOM 7906 N N . ASN B 1 305 ? 19.228 25.792 -26.100 1.00 18.56 327 ASN B N 1
ATOM 7907 C CA . ASN B 1 305 ? 20.714 25.887 -25.963 1.00 17.83 327 ASN B CA 1
ATOM 7908 C C . ASN B 1 305 ? 21.371 26.467 -27.252 1.00 16.19 327 ASN B C 1
ATOM 7909 O O . ASN B 1 305 ? 22.610 26.521 -27.292 1.00 16.56 327 ASN B O 1
ATOM 7914 N N . ILE B 1 306 ? 20.544 26.728 -28.235 1.00 15.08 328 ILE B N 1
ATOM 7915 C CA . ILE B 1 306 ? 21.039 27.116 -29.559 1.00 14.76 328 ILE B CA 1
ATOM 7916 C C . ILE B 1 306 ? 20.900 28.578 -29.804 1.00 15.52 328 ILE B C 1
ATOM 7917 O O . ILE B 1 306 ? 19.847 29.217 -29.635 1.00 17.87 328 ILE B O 1
ATOM 7922 N N . GLY B 1 307 ? 22.025 29.183 -30.233 1.00 14.85 329 GLY B N 1
ATOM 7923 C CA . GLY B 1 307 ? 22.101 30.592 -30.514 1.00 14.59 329 GLY B CA 1
ATOM 7924 C C . GLY B 1 307 ? 21.638 30.981 -31.897 1.00 14.89 329 GLY B C 1
ATOM 7925 O O . GLY B 1 307 ? 21.117 30.186 -32.639 1.00 14.79 329 GLY B O 1
ATOM 7926 N N . PRO B 1 308 ? 21.807 32.276 -32.236 1.00 14.27 330 PRO B N 1
ATOM 7927 C CA . PRO B 1 308 ? 21.180 32.833 -33.443 1.00 14.08 330 PRO B CA 1
ATOM 7928 C C . PRO B 1 308 ? 21.736 32.205 -34.750 1.00 12.79 330 PRO B C 1
ATOM 7929 O O . PRO B 1 308 ? 22.925 31.757 -34.794 1.00 12.17 330 PRO B O 1
ATOM 7933 N N . ALA B 1 309 ? 20.915 32.124 -35.760 1.00 12.75 331 ALA B N 1
ATOM 7934 C CA . ALA B 1 309 ? 21.315 31.679 -37.067 1.00 12.14 331 ALA B CA 1
ATOM 7935 C C . ALA B 1 309 ? 22.441 32.592 -37.611 1.00 12.25 331 ALA B C 1
ATOM 7936 O O . ALA B 1 309 ? 22.591 33.734 -37.125 1.00 12.26 331 ALA B O 1
ATOM 7938 N N . PRO B 1 310 ? 23.090 32.183 -38.693 1.00 11.60 332 PRO B N 1
ATOM 7939 C CA . PRO B 1 310 ? 24.255 32.990 -39.135 1.00 11.70 332 PRO B CA 1
ATOM 7940 C C . PRO B 1 310 ? 23.982 34.461 -39.361 1.00 11.54 332 PRO B C 1
ATOM 7941 O O . PRO B 1 310 ? 24.804 35.279 -38.940 1.00 12.35 332 PRO B O 1
ATOM 7945 N N . GLU B 1 311 ? 22.877 34.839 -40.006 1.00 11.58 333 GLU B N 1
ATOM 7946 C CA . GLU B 1 311 ? 22.637 36.235 -40.308 1.00 12.23 333 GLU B CA 1
ATOM 7947 C C . GLU B 1 311 ? 22.329 37.078 -39.069 1.00 13.62 333 GLU B C 1
ATOM 7948 O O . GLU B 1 311 ? 22.391 38.265 -39.129 1.00 15.59 333 GLU B O 1
ATOM 7954 N N . ALA B 1 312 ? 22.037 36.463 -37.968 1.00 13.37 334 ALA B N 1
ATOM 7955 C CA . ALA B 1 312 ? 21.746 37.108 -36.729 1.00 14.84 334 ALA B CA 1
ATOM 7956 C C . ALA B 1 312 ? 22.843 36.992 -35.679 1.00 14.94 334 ALA B C 1
ATOM 7957 O O . ALA B 1 312 ? 22.762 37.500 -34.561 1.00 17.05 334 ALA B O 1
ATOM 7959 N N . ALA B 1 313 ? 23.926 36.258 -35.951 1.00 13.64 335 ALA B N 1
ATOM 7960 C CA . ALA B 1 313 ? 24.971 35.940 -34.996 1.00 14.39 335 ALA B CA 1
ATOM 7961 C C . ALA B 1 313 ? 26.031 37.076 -34.919 1.00 14.69 335 ALA B C 1
ATOM 7962 O O . ALA B 1 313 ? 26.190 37.862 -35.809 1.00 16.50 335 ALA B O 1
ATOM 7964 N N . ASP B 1 314 ? 26.703 37.052 -33.814 1.00 15.40 336 ASP B N 1
ATOM 7965 C CA . ASP B 1 314 ? 27.738 38.090 -33.502 1.00 16.52 336 ASP B CA 1
ATOM 7966 C C . ASP B 1 314 ? 28.954 37.873 -34.425 1.00 15.36 336 ASP B C 1
ATOM 7967 O O . ASP B 1 314 ? 29.159 36.816 -35.007 1.00 14.10 336 ASP B O 1
ATOM 7972 N N . LEU B 1 315 ? 29.879 38.859 -34.393 1.00 15.04 337 LEU B N 1
ATOM 7973 C CA . LEU B 1 315 ? 31.025 38.790 -35.262 1.00 16.04 337 LEU B CA 1
ATOM 7974 C C . LEU B 1 315 ? 31.941 37.672 -34.930 1.00 15.68 337 LEU B C 1
ATOM 7975 O O . LEU B 1 315 ? 32.595 37.143 -35.865 1.00 17.56 337 LEU B O 1
ATOM 7980 N N . GLY B 1 316 ? 32.026 37.254 -33.688 1.00 15.67 338 GLY B N 1
ATOM 7981 C CA . GLY B 1 316 ? 32.901 36.171 -33.268 1.00 16.16 338 GLY B CA 1
ATOM 7982 C C . GLY B 1 316 ? 32.561 34.871 -33.951 1.00 15.72 338 GLY B C 1
ATOM 7983 O O . GLY B 1 316 ? 33.420 34.001 -34.119 1.00 17.16 338 GLY B O 1
ATOM 7984 N N . MET B 1 317 ? 31.315 34.678 -34.335 1.00 14.08 339 MET B N 1
ATOM 7985 C CA . MET B 1 317 ? 30.928 33.505 -35.083 1.00 13.44 339 MET B CA 1
ATOM 7986 C C . MET B 1 317 ? 31.488 33.368 -36.461 1.00 11.92 339 MET B C 1
ATOM 7987 O O . MET B 1 317 ? 31.459 32.305 -37.083 1.00 12.27 339 MET B O 1
ATOM 7992 N N . GLN B 1 318 ? 31.953 34.481 -37.024 1.00 11.84 340 GLN B N 1
ATOM 7993 C CA . GLN B 1 318 ? 32.607 34.510 -38.333 1.00 11.27 340 GLN B CA 1
ATOM 7994 C C . GLN B 1 318 ? 31.932 33.731 -39.369 1.00 10.70 340 GLN B C 1
ATOM 7995 O O . GLN B 1 318 ? 32.417 32.847 -40.043 1.00 11.57 340 GLN B O 1
ATOM 8001 N N . GLY B 1 319 ? 30.619 34.049 -39.555 1.00 10.88 341 GLY B N 1
ATOM 8002 C CA . GLY B 1 319 ? 29.748 33.497 -40.523 1.00 10.86 341 GLY B CA 1
ATOM 8003 C C . GLY B 1 319 ? 29.052 32.208 -40.210 1.00 10.95 341 GLY B C 1
ATOM 8004 O O . GLY B 1 319 ? 28.202 31.767 -41.029 1.00 12.08 341 GLY B O 1
ATOM 8005 N N . LEU B 1 320 ? 29.371 31.639 -39.080 1.00 11.04 342 LEU B N 1
ATOM 8006 C CA . LEU B 1 320 ? 28.687 30.441 -38.595 1.00 10.81 342 LEU B CA 1
ATOM 8007 C C . LEU B 1 320 ? 27.508 30.898 -37.723 1.00 11.38 342 LEU B C 1
ATOM 8008 O O . LEU B 1 320 ? 27.329 32.061 -37.413 1.00 11.37 342 LEU B O 1
ATOM 8013 N N . GLY B 1 321 ? 26.654 29.921 -37.382 1.00 11.07 343 GLY B N 1
ATOM 8014 C CA . GLY B 1 321 ? 25.524 30.229 -36.479 1.00 10.86 343 GLY B CA 1
ATOM 8015 C C . GLY B 1 321 ? 25.153 29.018 -35.712 1.00 11.31 343 GLY B C 1
ATOM 8016 O O . GLY B 1 321 ? 25.784 27.941 -35.706 1.00 11.38 343 GLY B O 1
ATOM 8017 N N . TRP B 1 322 ? 24.025 29.176 -34.999 1.00 11.14 344 TRP B N 1
ATOM 8018 C CA . TRP B 1 322 ? 23.453 28.118 -34.171 1.00 11.83 344 TRP B CA 1
ATOM 8019 C C . TRP B 1 322 ? 24.431 27.577 -33.119 1.00 11.94 344 TRP B C 1
ATOM 8020 O O . TRP B 1 322 ? 24.457 26.399 -32.871 1.00 12.08 344 TRP B O 1
ATOM 8031 N N . HIS B 1 323 ? 25.167 28.483 -32.476 1.00 12.52 345 HIS B N 1
ATOM 8032 C CA . HIS B 1 323 ? 26.074 28.063 -31.464 1.00 13.71 345 HIS B CA 1
ATOM 8033 C C . HIS B 1 323 ? 25.363 27.267 -30.357 1.00 13.59 345 HIS B C 1
ATOM 8034 O O . HIS B 1 323 ? 24.402 27.817 -29.794 1.00 16.14 345 HIS B O 1
ATOM 8041 N N . ASN B 1 324 ? 25.849 26.091 -30.053 1.00 14.56 346 ASN B N 1
ATOM 8042 C CA . ASN B 1 324 ? 25.262 25.246 -29.016 1.00 15.14 346 ASN B CA 1
ATOM 8043 C C . ASN B 1 324 ? 26.109 25.375 -27.781 1.00 15.40 346 ASN B C 1
ATOM 8044 O O . ASN B 1 324 ? 27.271 25.038 -27.761 1.00 16.39 346 ASN B O 1
ATOM 8049 N N . SER B 1 325 ? 25.450 25.784 -26.705 1.00 17.16 347 SER B N 1
ATOM 8050 C CA . SER B 1 325 ? 26.155 26.041 -25.429 1.00 18.75 347 SER B CA 1
ATOM 8051 C C . SER B 1 325 ? 26.357 24.798 -24.585 1.00 18.64 347 SER B C 1
ATOM 8052 O O . SER B 1 325 ? 26.957 24.908 -23.482 1.00 19.77 347 SER B O 1
ATOM 8055 N N . VAL B 1 326 ? 25.909 23.619 -25.001 1.00 18.73 348 VAL B N 1
ATOM 8056 C CA . VAL B 1 326 ? 26.081 22.400 -24.193 1.00 18.62 348 VAL B CA 1
ATOM 8057 C C . VAL B 1 326 ? 27.368 21.712 -24.562 1.00 19.68 348 VAL B C 1
ATOM 8058 O O . VAL B 1 326 ? 27.632 21.397 -25.715 1.00 19.49 348 VAL B O 1
ATOM 8062 N N . GLY B 1 327 ? 28.259 21.510 -23.596 1.00 22.48 349 GLY B N 1
ATOM 8063 C CA . GLY B 1 327 ? 29.585 20.965 -23.905 1.00 22.45 349 GLY B CA 1
ATOM 8064 C C . GLY B 1 327 ? 30.332 21.839 -24.870 1.00 21.42 349 GLY B C 1
ATOM 8065 O O . GLY B 1 327 ? 30.319 23.053 -24.803 1.00 21.52 349 GLY B O 1
ATOM 8066 N N . ASP B 1 328 ? 30.949 21.207 -25.860 1.00 21.00 350 ASP B N 1
ATOM 8067 C CA . ASP B 1 328 ? 31.564 21.942 -26.973 1.00 22.08 350 ASP B CA 1
ATOM 8068 C C . ASP B 1 328 ? 30.615 22.212 -28.142 1.00 19.34 350 ASP B C 1
ATOM 8069 O O . ASP B 1 328 ? 30.999 22.796 -29.180 1.00 20.74 350 ASP B O 1
ATOM 8074 N N . GLY B 1 329 ? 29.344 21.820 -27.926 1.00 16.87 351 GLY B N 1
ATOM 8075 C CA . GLY B 1 329 ? 28.319 22.239 -28.897 1.00 16.52 351 GLY B CA 1
ATOM 8076 C C . GLY B 1 329 ? 28.219 21.320 -30.099 1.00 16.49 351 GLY B C 1
ATOM 8077 O O . GLY B 1 329 ? 27.521 21.650 -31.036 1.00 16.83 351 GLY B O 1
ATOM 8078 N N . ASN B 1 330 ? 28.968 20.265 -30.089 1.00 15.72 352 ASN B N 1
ATOM 8079 C CA . ASN B 1 330 ? 29.254 19.448 -31.264 1.00 15.26 352 ASN B CA 1
ATOM 8080 C C . ASN B 1 330 ? 29.446 18.006 -30.855 1.00 15.46 352 ASN B C 1
ATOM 8081 O O . ASN B 1 330 ? 29.182 17.656 -29.712 1.00 15.26 352 ASN B O 1
ATOM 8086 N N . GLY B 1 331 ? 29.770 17.131 -31.807 1.00 15.18 353 GLY B N 1
ATOM 8087 C CA . GLY B 1 331 ? 29.960 15.703 -31.477 1.00 16.61 353 GLY B CA 1
ATOM 8088 C C . GLY B 1 331 ? 28.657 15.114 -30.874 1.00 17.51 353 GLY B C 1
ATOM 8089 O O . GLY B 1 331 ? 27.596 15.281 -31.448 1.00 15.41 353 GLY B O 1
ATOM 8090 N N . PRO B 1 332 ? 28.735 14.470 -29.697 1.00 17.19 354 PRO B N 1
ATOM 8091 C CA . PRO B 1 332 ? 27.528 13.906 -29.152 1.00 17.69 354 PRO B CA 1
ATOM 8092 C C . PRO B 1 332 ? 26.491 14.892 -28.784 1.00 16.53 354 PRO B C 1
ATOM 8093 O O . PRO B 1 332 ? 25.358 14.467 -28.550 1.00 18.39 354 PRO B O 1
ATOM 8097 N N . ASN B 1 333 ? 26.791 16.206 -28.702 1.00 15.82 355 ASN B N 1
ATOM 8098 C CA . ASN B 1 333 ? 25.778 17.190 -28.384 1.00 15.20 355 ASN B CA 1
ATOM 8099 C C . ASN B 1 333 ? 25.128 17.901 -29.599 1.00 14.42 355 ASN B C 1
ATOM 8100 O O . ASN B 1 333 ? 24.345 18.844 -29.411 1.00 14.95 355 ASN B O 1
ATOM 8105 N N . GLN B 1 334 ? 25.456 17.426 -30.803 1.00 14.24 356 GLN B N 1
ATOM 8106 C CA . GLN B 1 334 ? 24.902 18.082 -31.987 1.00 13.41 356 GLN B CA 1
ATOM 8107 C C . GLN B 1 334 ? 23.382 18.189 -31.977 1.00 13.81 356 GLN B C 1
ATOM 8108 O O . GLN B 1 334 ? 22.679 17.222 -31.655 1.00 13.59 356 GLN B O 1
ATOM 8114 N N . MET B 1 335 ? 22.917 19.346 -32.356 1.00 12.92 357 MET B N 1
ATOM 8115 C CA . MET B 1 335 ? 21.482 19.670 -32.422 1.00 13.02 357 MET B CA 1
ATOM 8116 C C . MET B 1 335 ? 21.274 20.434 -33.701 1.00 12.16 357 MET B C 1
ATOM 8117 O O . MET B 1 335 ? 21.797 21.543 -33.839 1.00 11.86 357 MET B O 1
ATOM 8122 N N . THR B 1 336 ? 20.493 19.861 -34.623 1.00 11.71 358 THR B N 1
ATOM 8123 C CA . THR B 1 336 ? 20.215 20.406 -35.928 1.00 11.66 358 THR B CA 1
ATOM 8124 C C . THR B 1 336 ? 18.725 20.539 -36.089 1.00 13.17 358 THR B C 1
ATOM 8125 O O . THR B 1 336 ? 18.182 21.590 -36.083 1.00 17.76 358 THR B O 1
ATOM 8129 N N . SER B 1 337 ? 18.006 19.451 -36.272 1.00 12.36 359 SER B N 1
ATOM 8130 C CA . SER B 1 337 ? 16.576 19.457 -36.469 1.00 12.49 359 SER B CA 1
ATOM 8131 C C . SER B 1 337 ? 15.771 19.197 -35.214 1.00 12.63 359 SER B C 1
ATOM 8132 O O . SER B 1 337 ? 14.541 19.494 -35.225 1.00 14.94 359 SER B O 1
ATOM 8135 N N . GLY B 1 338 ? 16.373 18.695 -34.152 1.00 13.00 360 GLY B N 1
ATOM 8136 C CA . GLY B 1 338 ? 15.628 18.278 -32.944 1.00 14.19 360 GLY B CA 1
ATOM 8137 C C . GLY B 1 338 ? 15.300 16.827 -32.935 1.00 15.00 360 GLY B C 1
ATOM 8138 O O . GLY B 1 338 ? 14.769 16.347 -31.971 1.00 16.92 360 GLY B O 1
ATOM 8139 N N . LEU B 1 339 ? 15.434 16.128 -34.070 1.00 13.80 361 LEU B N 1
ATOM 8140 C CA . LEU B 1 339 ? 15.135 14.715 -34.176 1.00 13.46 361 LEU B CA 1
ATOM 8141 C C . LEU B 1 339 ? 16.415 13.917 -33.951 1.00 13.10 361 LEU B C 1
ATOM 8142 O O . LEU B 1 339 ? 17.509 14.406 -34.360 1.00 13.45 361 LEU B O 1
ATOM 8147 N N . GLU B 1 340 ? 16.318 12.694 -33.497 1.00 13.62 362 GLU B N 1
ATOM 8148 C CA . GLU B 1 340 ? 17.458 11.830 -33.323 1.00 13.74 362 GLU B CA 1
ATOM 8149 C C . GLU B 1 340 ? 17.226 10.456 -33.899 1.00 13.31 362 GLU B C 1
ATOM 8150 O O . GLU B 1 340 ? 16.935 9.471 -33.206 1.00 14.54 362 GLU B O 1
ATOM 8156 N N . VAL B 1 341 ? 17.402 10.355 -35.212 1.00 12.66 363 VAL B N 1
ATOM 8157 C CA . VAL B 1 341 ? 17.091 9.230 -36.006 1.00 12.89 363 VAL B CA 1
ATOM 8158 C C . VAL B 1 341 ? 18.356 8.783 -36.746 1.00 11.96 363 VAL B C 1
ATOM 8159 O O . VAL B 1 341 ? 19.097 9.598 -37.282 1.00 12.34 363 VAL B O 1
ATOM 8163 N N . ILE B 1 342 ? 18.624 7.486 -36.753 1.00 11.33 364 ILE B N 1
ATOM 8164 C CA . ILE B 1 342 ? 19.646 6.778 -37.524 1.00 11.72 364 ILE B CA 1
ATOM 8165 C C . ILE B 1 342 ? 18.942 5.737 -38.329 1.00 11.48 364 ILE B C 1
ATOM 8166 O O . ILE B 1 342 ? 18.484 4.755 -37.773 1.00 12.31 364 ILE B O 1
ATOM 8171 N N . TRP B 1 343 ? 18.849 5.904 -39.626 1.00 11.31 365 TRP B N 1
ATOM 8172 C CA . TRP B 1 343 ? 17.986 5.075 -40.463 1.00 11.48 365 TRP B CA 1
ATOM 8173 C C . TRP B 1 343 ? 18.514 3.686 -40.623 1.00 11.54 365 TRP B C 1
ATOM 8174 O O . TRP B 1 343 ? 17.746 2.735 -40.743 1.00 11.86 365 TRP B O 1
ATOM 8185 N N . THR B 1 344 ? 19.813 3.535 -40.788 1.00 11.61 366 THR B N 1
ATOM 8186 C CA . THR B 1 344 ? 20.433 2.247 -41.157 1.00 11.98 366 THR B CA 1
ATOM 8187 C C . THR B 1 344 ? 21.525 1.876 -40.195 1.00 12.33 366 THR B C 1
ATOM 8188 O O . THR B 1 344 ? 22.047 2.686 -39.366 1.00 12.46 366 THR B O 1
ATOM 8192 N N . LYS B 1 345 ? 21.868 0.575 -40.247 1.00 13.15 367 LYS B N 1
ATOM 8193 C CA . LYS B 1 345 ? 22.938 0.073 -39.378 1.00 14.49 367 LYS B CA 1
ATOM 8194 C C . LYS B 1 345 ? 24.298 0.372 -39.883 1.00 14.87 367 LYS B C 1
ATOM 8195 O O . LYS B 1 345 ? 25.285 0.072 -39.203 1.00 15.91 367 LYS B O 1
ATOM 8201 N N . THR B 1 346 ? 24.381 0.863 -41.117 1.00 13.80 368 THR B N 1
ATOM 8202 C CA . THR B 1 346 ? 25.670 1.227 -41.714 1.00 14.26 368 THR B CA 1
ATOM 8203 C C . THR B 1 346 ? 25.542 2.624 -42.366 1.00 13.44 368 THR B C 1
ATOM 8204 O O . THR B 1 346 ? 25.446 2.750 -43.592 1.00 13.25 368 THR B O 1
ATOM 8208 N N . PRO B 1 347 ? 25.543 3.676 -41.542 1.00 12.70 369 PRO B N 1
ATOM 8209 C CA . PRO B 1 347 ? 25.226 4.997 -42.059 1.00 12.48 369 PRO B CA 1
ATOM 8210 C C . PRO B 1 347 ? 26.272 5.604 -42.993 1.00 11.54 369 PRO B C 1
ATOM 8211 O O . PRO B 1 347 ? 26.048 6.680 -43.551 1.00 12.23 369 PRO B O 1
ATOM 8215 N N . THR B 1 348 ? 27.431 4.965 -43.162 1.00 13.05 370 THR B N 1
ATOM 8216 C CA . THR B 1 348 ? 28.485 5.368 -44.072 1.00 12.56 370 THR B CA 1
ATOM 8217 C C . THR B 1 348 ? 28.617 4.551 -45.305 1.00 12.90 370 THR B C 1
ATOM 8218 O O . THR B 1 348 ? 29.568 4.681 -46.081 1.00 13.60 370 THR B O 1
ATOM 8222 N N . LYS B 1 349 ? 27.646 3.655 -45.552 1.00 13.20 371 LYS B N 1
ATOM 8223 C CA A LYS B 1 349 ? 27.731 2.741 -46.687 0.50 15.02 371 LYS B CA 1
ATOM 8224 C CA B LYS B 1 349 ? 27.724 2.715 -46.671 0.50 14.73 371 LYS B CA 1
ATOM 8225 C C . LYS B 1 349 ? 26.351 2.476 -47.270 1.00 14.58 371 LYS B C 1
ATOM 8226 O O . LYS B 1 349 ? 25.388 2.148 -46.554 1.00 14.69 371 LYS B O 1
ATOM 8237 N N . TRP B 1 350 ? 26.249 2.543 -48.567 1.00 12.81 372 TRP B N 1
ATOM 8238 C CA . TRP B 1 350 ? 25.001 2.222 -49.280 1.00 12.76 372 TRP B CA 1
ATOM 8239 C C . TRP B 1 350 ? 24.517 0.851 -48.912 1.00 13.16 372 TRP B C 1
ATOM 8240 O O . TRP B 1 350 ? 25.265 -0.109 -48.735 1.00 14.12 372 TRP B O 1
ATOM 8251 N N . SER B 1 351 ? 23.196 0.740 -48.748 1.00 13.89 373 SER B N 1
ATOM 8252 C CA . SER B 1 351 ? 22.558 -0.508 -48.366 1.00 13.62 373 SER B CA 1
ATOM 8253 C C . SER B 1 351 ? 21.053 -0.400 -48.758 1.00 13.58 373 SER B C 1
ATOM 8254 O O . SER B 1 351 ? 20.613 0.616 -49.222 1.00 14.27 373 SER B O 1
ATOM 8257 N N . ASN B 1 352 ? 20.308 -1.483 -48.516 1.00 14.43 374 ASN B N 1
ATOM 8258 C CA . ASN B 1 352 ? 18.826 -1.470 -48.552 1.00 14.22 374 ASN B CA 1
ATOM 8259 C C . ASN B 1 352 ? 18.259 -1.385 -47.158 1.00 13.93 374 ASN B C 1
ATOM 8260 O O . ASN B 1 352 ? 17.065 -1.698 -46.964 1.00 14.31 374 ASN B O 1
ATOM 8265 N N . GLY B 1 353 ? 19.020 -0.972 -46.139 1.00 13.19 375 GLY B N 1
ATOM 8266 C CA . GLY B 1 353 ? 18.569 -0.909 -44.799 1.00 12.51 375 GLY B CA 1
ATOM 8267 C C . GLY B 1 353 ? 17.419 0.035 -44.525 1.00 11.61 375 GLY B C 1
ATOM 8268 O O . GLY B 1 353 ? 16.609 -0.247 -43.615 1.00 12.91 375 GLY B O 1
ATOM 8269 N N . TYR B 1 354 ? 17.273 1.100 -45.263 1.00 11.48 376 TYR B N 1
ATOM 8270 C CA . TYR B 1 354 ? 16.173 2.003 -45.078 1.00 11.79 376 TYR B CA 1
ATOM 8271 C C . TYR B 1 354 ? 14.844 1.304 -45.373 1.00 12.09 376 TYR B C 1
ATOM 8272 O O . TYR B 1 354 ? 13.992 1.271 -44.467 1.00 13.13 376 TYR B O 1
ATOM 8281 N N . LEU B 1 355 ? 14.689 0.722 -46.556 1.00 11.56 377 LEU B N 1
ATOM 8282 C CA . LEU B 1 355 ? 13.426 0.053 -46.822 1.00 12.34 377 LEU B CA 1
ATOM 8283 C C . LEU B 1 355 ? 13.235 -1.164 -45.984 1.00 13.42 377 LEU B C 1
ATOM 8284 O O . LEU B 1 355 ? 12.108 -1.494 -45.546 1.00 13.76 377 LEU B O 1
ATOM 8289 N N . GLU B 1 356 ? 14.283 -1.908 -45.719 1.00 14.25 378 GLU B N 1
ATOM 8290 C CA . GLU B 1 356 ? 14.139 -3.077 -44.871 1.00 14.17 378 GLU B CA 1
ATOM 8291 C C . GLU B 1 356 ? 13.663 -2.700 -43.494 1.00 13.68 378 GLU B C 1
ATOM 8292 O O . GLU B 1 356 ? 12.788 -3.396 -42.980 1.00 14.50 378 GLU B O 1
ATOM 8298 N N . SER B 1 357 ? 14.187 -1.681 -42.874 1.00 13.33 379 SER B N 1
ATOM 8299 C CA . SER B 1 357 ? 13.734 -1.247 -41.576 1.00 13.54 379 SER B CA 1
ATOM 8300 C C . SER B 1 357 ? 12.312 -0.709 -41.684 1.00 13.84 379 SER B C 1
ATOM 8301 O O . SER B 1 357 ? 11.430 -1.070 -40.876 1.00 14.80 379 SER B O 1
ATOM 8304 N N . LEU B 1 358 ? 12.044 0.122 -42.671 1.00 13.45 380 LEU B N 1
ATOM 8305 C CA . LEU B 1 358 ? 10.759 0.812 -42.786 1.00 13.46 380 LEU B CA 1
ATOM 8306 C C . LEU B 1 358 ? 9.671 -0.193 -42.837 1.00 14.41 380 LEU B C 1
ATOM 8307 O O . LEU B 1 358 ? 8.678 -0.014 -42.150 1.00 15.37 380 LEU B O 1
ATOM 8312 N N . ILE B 1 359 ? 9.770 -1.237 -43.617 1.00 14.42 381 ILE B N 1
ATOM 8313 C CA . ILE B 1 359 ? 8.717 -2.229 -43.854 1.00 15.16 381 ILE B CA 1
ATOM 8314 C C . ILE B 1 359 ? 8.730 -3.272 -42.775 1.00 15.52 381 ILE B C 1
ATOM 8315 O O . ILE B 1 359 ? 7.688 -3.759 -42.332 1.00 15.83 381 ILE B O 1
ATOM 8320 N N . ASN B 1 360 ? 9.878 -3.790 -42.309 1.00 15.17 382 ASN B N 1
ATOM 8321 C CA . ASN B 1 360 ? 9.881 -4.927 -41.413 1.00 15.79 382 ASN B CA 1
ATOM 8322 C C . ASN B 1 360 ? 9.658 -4.581 -39.959 1.00 16.60 382 ASN B C 1
ATOM 8323 O O . ASN B 1 360 ? 9.242 -5.477 -39.170 1.00 18.87 382 ASN B O 1
ATOM 8328 N N . ASN B 1 361 ? 9.902 -3.361 -39.538 1.00 16.63 383 ASN B N 1
ATOM 8329 C CA . ASN B 1 361 ? 9.694 -2.970 -38.144 1.00 17.00 383 ASN B CA 1
ATOM 8330 C C . ASN B 1 361 ? 8.232 -2.568 -37.811 1.00 17.27 383 ASN B C 1
ATOM 8331 O O . ASN B 1 361 ? 7.561 -2.081 -38.701 1.00 18.33 383 ASN B O 1
ATOM 8336 N N . ASN B 1 362 ? 7.894 -2.713 -36.542 1.00 19.03 384 ASN B N 1
ATOM 8337 C CA . ASN B 1 362 ? 6.723 -2.123 -35.980 1.00 20.75 384 ASN B CA 1
ATOM 8338 C C . ASN B 1 362 ? 7.125 -0.838 -35.312 1.00 19.90 384 ASN B C 1
ATOM 8339 O O . ASN B 1 362 ? 8.034 -0.870 -34.495 1.00 21.99 384 ASN B O 1
ATOM 8344 N N . TRP B 1 363 ? 6.386 0.255 -35.602 1.00 17.10 385 TRP B N 1
ATOM 8345 C CA . TRP B 1 363 ? 6.807 1.612 -35.226 1.00 16.84 385 TRP B CA 1
ATOM 8346 C C . TRP B 1 363 ? 5.954 2.153 -34.127 1.00 18.18 385 TRP B C 1
ATOM 8347 O O . TRP B 1 363 ? 4.746 2.044 -34.209 1.00 20.48 385 TRP B O 1
ATOM 8358 N N . THR B 1 364 ? 6.571 2.779 -33.135 1.00 16.95 386 THR B N 1
ATOM 8359 C CA . THR B 1 364 ? 5.940 3.440 -32.039 1.00 19.10 386 THR B CA 1
ATOM 8360 C C . THR B 1 364 ? 6.368 4.895 -31.949 1.00 17.29 386 THR B C 1
ATOM 8361 O O . THR B 1 364 ? 7.546 5.203 -32.078 1.00 16.60 386 THR B O 1
ATOM 8365 N N . LEU B 1 365 ? 5.466 5.819 -31.698 1.00 18.52 387 LEU B N 1
ATOM 8366 C CA . LEU B 1 365 ? 5.794 7.230 -31.577 1.00 18.27 387 LEU B CA 1
ATOM 8367 C C . LEU B 1 365 ? 6.519 7.524 -30.265 1.00 18.35 387 LEU B C 1
ATOM 8368 O O . LEU B 1 365 ? 5.962 7.212 -29.160 1.00 19.04 387 LEU B O 1
ATOM 8373 N N . VAL B 1 366 ? 7.686 8.162 -30.320 1.00 17.59 388 VAL B N 1
ATOM 8374 C CA . VAL B 1 366 ? 8.465 8.488 -29.168 1.00 18.02 388 VAL B CA 1
ATOM 8375 C C . VAL B 1 366 ? 8.953 9.956 -29.280 1.00 18.68 388 VAL B C 1
ATOM 8376 O O . VAL B 1 366 ? 8.871 10.563 -30.334 1.00 19.86 388 VAL B O 1
ATOM 8380 N N . GLU B 1 367 ? 9.596 10.444 -28.228 1.00 18.54 389 GLU B N 1
ATOM 8381 C CA . GLU B 1 367 ? 10.277 11.753 -28.200 1.00 20.14 389 GLU B CA 1
ATOM 8382 C C . GLU B 1 367 ? 11.769 11.613 -28.280 1.00 18.80 389 GLU B C 1
ATOM 8383 O O . GLU B 1 367 ? 12.387 10.803 -27.584 1.00 19.64 389 GLU B O 1
ATOM 8389 N N . SER B 1 368 ? 12.414 12.454 -29.128 1.00 17.66 390 SER B N 1
ATOM 8390 C CA . SER B 1 368 ? 13.857 12.564 -29.091 1.00 16.82 390 SER B CA 1
ATOM 8391 C C . SER B 1 368 ? 14.337 13.287 -27.832 1.00 16.71 390 SER B C 1
ATOM 8392 O O . SER B 1 368 ? 13.475 13.892 -27.124 1.00 17.94 390 SER B O 1
ATOM 8395 N N . PRO B 1 369 ? 15.633 13.377 -27.592 1.00 17.61 391 PRO B N 1
ATOM 8396 C CA . PRO B 1 369 ? 16.110 14.117 -26.404 1.00 18.28 391 PRO B CA 1
ATOM 8397 C C . PRO B 1 369 ? 15.730 15.592 -26.407 1.00 19.98 391 PRO B C 1
ATOM 8398 O O . PRO B 1 369 ? 15.624 16.236 -25.341 1.00 22.04 391 PRO B O 1
ATOM 8402 N N . ALA B 1 370 ? 15.540 16.192 -27.564 1.00 18.11 392 ALA B N 1
ATOM 8403 C CA . ALA B 1 370 ? 15.133 17.548 -27.690 1.00 18.79 392 ALA B CA 1
ATOM 8404 C C . ALA B 1 370 ? 13.657 17.767 -27.587 1.00 19.85 392 ALA B C 1
ATOM 8405 O O . ALA B 1 370 ? 13.192 18.924 -27.578 1.00 22.94 392 ALA B O 1
ATOM 8407 N N . GLY B 1 371 ? 12.873 16.692 -27.606 1.00 19.32 393 GLY B N 1
ATOM 8408 C CA . GLY B 1 371 ? 11.431 16.782 -27.448 1.00 20.62 393 GLY B CA 1
ATOM 8409 C C . GLY B 1 371 ? 10.606 16.597 -28.688 1.00 21.55 393 GLY B C 1
ATOM 8410 O O . GLY B 1 371 ? 9.391 16.596 -28.643 1.00 23.04 393 GLY B O 1
ATOM 8411 N N . ALA B 1 372 ? 11.233 16.381 -29.831 1.00 18.42 394 ALA B N 1
ATOM 8412 C CA . ALA B 1 372 ? 10.530 16.140 -31.119 1.00 17.29 394 ALA B CA 1
ATOM 8413 C C . ALA B 1 372 ? 9.976 14.735 -31.227 1.00 17.08 394 ALA B C 1
ATOM 8414 O O . ALA B 1 372 ? 10.613 13.830 -30.688 1.00 19.32 394 ALA B O 1
ATOM 8416 N N . HIS B 1 373 ? 8.934 14.592 -31.977 1.00 17.52 395 HIS B N 1
ATOM 8417 C CA A HIS B 1 373 ? 8.392 13.267 -32.092 0.50 16.64 395 HIS B CA 1
ATOM 8418 C CA B HIS B 1 373 ? 8.178 13.342 -32.241 0.50 18.69 395 HIS B CA 1
ATOM 8419 C C . HIS B 1 373 ? 8.910 12.569 -33.385 1.00 15.69 395 HIS B C 1
ATOM 8420 O O . HIS B 1 373 ? 9.011 13.116 -34.457 1.00 15.97 395 HIS B O 1
ATOM 8433 N N . GLN B 1 374 ? 9.217 11.285 -33.163 1.00 15.79 396 GLN B N 1
ATOM 8434 C CA . GLN B 1 374 ? 9.810 10.413 -34.179 1.00 15.37 396 GLN B CA 1
ATOM 8435 C C . GLN B 1 374 ? 9.309 9.033 -33.876 1.00 15.33 396 GLN B C 1
ATOM 8436 O O . GLN B 1 374 ? 8.553 8.812 -32.908 1.00 17.71 396 GLN B O 1
ATOM 8442 N N . TRP B 1 375 ? 9.707 8.050 -34.678 1.00 14.23 397 TRP B N 1
ATOM 8443 C CA . TRP B 1 375 ? 9.231 6.680 -34.548 1.00 14.64 397 TRP B CA 1
ATOM 8444 C C . TRP B 1 375 ? 10.377 5.739 -34.245 1.00 14.44 397 TRP B C 1
ATOM 8445 O O . TRP B 1 375 ? 11.487 5.892 -34.809 1.00 14.05 397 TRP B O 1
ATOM 8456 N N . GLU B 1 376 ? 10.130 4.790 -33.373 1.00 15.45 398 GLU B N 1
ATOM 8457 C CA . GLU B 1 376 ? 11.081 3.836 -32.929 1.00 15.81 398 GLU B CA 1
ATOM 8458 C C . GLU B 1 376 ? 10.584 2.426 -33.018 1.00 15.62 398 GLU B C 1
ATOM 8459 O O . GLU B 1 376 ? 9.417 2.167 -32.758 1.00 17.19 398 GLU B O 1
ATOM 8465 N N . ALA B 1 377 ? 11.476 1.473 -33.305 1.00 15.92 399 ALA B N 1
ATOM 8466 C CA . ALA B 1 377 ? 11.124 0.061 -33.242 1.00 17.16 399 ALA B CA 1
ATOM 8467 C C . ALA B 1 377 ? 11.422 -0.408 -31.840 1.00 18.59 399 ALA B C 1
ATOM 8468 O O . ALA B 1 377 ? 12.542 -0.899 -31.553 1.00 19.33 399 ALA B O 1
ATOM 8470 N N . VAL B 1 378 ? 10.516 -0.162 -30.928 1.00 20.02 400 VAL B N 1
ATOM 8471 C CA . VAL B 1 378 ? 10.817 -0.457 -29.509 1.00 23.22 400 VAL B CA 1
ATOM 8472 C C . VAL B 1 378 ? 11.038 -1.925 -29.142 1.00 23.10 400 VAL B C 1
ATOM 8473 O O . VAL B 1 378 ? 11.733 -2.197 -28.138 1.00 24.74 400 VAL B O 1
ATOM 8477 N N . ASN B 1 379 ? 10.630 -2.832 -29.999 1.00 25.14 401 ASN B N 1
ATOM 8478 C CA . ASN B 1 379 ? 10.933 -4.233 -29.875 1.00 27.22 401 ASN B CA 1
ATOM 8479 C C . ASN B 1 379 ? 11.922 -4.733 -30.873 1.00 27.59 401 ASN B C 1
ATOM 8480 O O . ASN B 1 379 ? 11.964 -5.907 -31.177 1.00 28.36 401 ASN B O 1
ATOM 8485 N N . GLY B 1 380 ? 12.642 -3.818 -31.479 1.00 25.77 402 GLY B N 1
ATOM 8486 C CA . GLY B 1 380 ? 13.599 -4.203 -32.510 1.00 24.11 402 GLY B CA 1
ATOM 8487 C C . GLY B 1 380 ? 14.985 -4.555 -31.913 1.00 22.96 402 GLY B C 1
ATOM 8488 O O . GLY B 1 380 ? 15.283 -4.388 -30.709 1.00 24.02 402 GLY B O 1
ATOM 8489 N N . THR B 1 381 ? 15.884 -4.925 -32.793 1.00 22.67 403 THR B N 1
ATOM 8490 C CA . THR B 1 381 ? 17.251 -5.182 -32.470 1.00 23.93 403 THR B CA 1
ATOM 8491 C C . THR B 1 381 ? 17.999 -3.914 -32.020 1.00 21.97 403 THR B C 1
ATOM 8492 O O . THR B 1 381 ? 17.742 -2.824 -32.505 1.00 22.43 403 THR B O 1
ATOM 8496 N N . VAL B 1 382 ? 18.905 -4.073 -31.094 1.00 21.59 404 VAL B N 1
ATOM 8497 C CA . VAL B 1 382 ? 19.720 -2.998 -30.574 1.00 22.15 404 VAL B CA 1
ATOM 8498 C C . VAL B 1 382 ? 21.075 -3.038 -31.270 1.00 21.45 404 VAL B C 1
ATOM 8499 O O . VAL B 1 382 ? 22.107 -3.422 -30.702 1.00 21.57 404 VAL B O 1
ATOM 8503 N N . ASP B 1 383 ? 21.072 -2.645 -32.542 1.00 19.26 405 ASP B N 1
ATOM 8504 C CA . ASP B 1 383 ? 22.227 -2.808 -33.360 1.00 20.36 405 ASP B CA 1
ATOM 8505 C C . ASP B 1 383 ? 22.456 -1.637 -34.351 1.00 18.35 405 ASP B C 1
ATOM 8506 O O . ASP B 1 383 ? 23.203 -1.781 -35.314 1.00 19.24 405 ASP B O 1
ATOM 8511 N N . TYR B 1 384 ? 21.862 -0.502 -34.024 1.00 17.57 406 TYR B N 1
ATOM 8512 C CA . TYR B 1 384 ? 22.161 0.716 -34.764 1.00 16.83 406 TYR B CA 1
ATOM 8513 C C . TYR B 1 384 ? 23.311 1.446 -34.061 1.00 17.60 406 TYR B C 1
ATOM 8514 O O . TYR B 1 384 ? 23.212 1.660 -32.865 1.00 17.90 406 TYR B O 1
ATOM 8523 N N . PRO B 1 385 ? 24.400 1.781 -34.757 1.00 17.23 407 PRO B N 1
ATOM 8524 C CA . PRO B 1 385 ? 25.622 2.277 -34.123 1.00 16.98 407 PRO B CA 1
ATOM 8525 C C . PRO B 1 385 ? 25.454 3.699 -33.631 1.00 16.72 407 PRO B C 1
ATOM 8526 O O . PRO B 1 385 ? 24.740 4.502 -34.165 1.00 17.49 407 PRO B O 1
ATOM 8530 N N . ASP B 1 386 ? 26.127 4.030 -32.569 1.00 17.89 408 ASP B N 1
ATOM 8531 C CA . ASP B 1 386 ? 26.239 5.356 -32.020 1.00 17.63 408 ASP B CA 1
ATOM 8532 C C . ASP B 1 386 ? 27.393 6.076 -32.761 1.00 16.29 408 ASP B C 1
ATOM 8533 O O . ASP B 1 386 ? 28.461 5.499 -33.035 1.00 17.31 408 ASP B O 1
ATOM 8538 N N . PRO B 1 387 ? 27.224 7.375 -33.039 1.00 16.40 409 PRO B N 1
ATOM 8539 C CA . PRO B 1 387 ? 28.191 8.079 -33.914 1.00 15.26 409 PRO B CA 1
ATOM 8540 C C . PRO B 1 387 ? 29.565 8.356 -33.288 1.00 16.23 409 PRO B C 1
ATOM 8541 O O . PRO B 1 387 ? 30.459 8.708 -34.025 1.00 16.34 409 PRO B O 1
ATOM 8545 N N . PHE B 1 388 ? 29.647 8.261 -31.971 1.00 16.65 410 PHE B N 1
ATOM 8546 C CA . PHE B 1 388 ? 30.918 8.602 -31.245 1.00 17.35 410 PHE B CA 1
ATOM 8547 C C . PHE B 1 388 ? 31.298 7.461 -30.296 1.00 19.58 410 PHE B C 1
ATOM 8548 O O . PHE B 1 388 ? 32.229 7.656 -29.549 1.00 22.25 410 PHE B O 1
ATOM 8556 N N . ASP B 1 389 ? 30.655 6.341 -30.302 1.00 21.46 411 ASP B N 1
ATOM 8557 C CA . ASP B 1 389 ? 31.046 5.253 -29.371 1.00 23.99 411 ASP B CA 1
ATOM 8558 C C . ASP B 1 389 ? 30.825 3.955 -30.088 1.00 25.66 411 ASP B C 1
ATOM 8559 O O . ASP B 1 389 ? 29.658 3.561 -30.343 1.00 23.54 411 ASP B O 1
ATOM 8564 N N . LYS B 1 390 ? 31.900 3.258 -30.460 1.00 26.30 412 LYS B N 1
ATOM 8565 C CA . LYS B 1 390 ? 31.798 1.976 -31.203 1.00 30.65 412 LYS B CA 1
ATOM 8566 C C . LYS B 1 390 ? 31.284 0.785 -30.376 1.00 29.14 412 LYS B C 1
ATOM 8567 O O . LYS B 1 390 ? 31.055 -0.272 -30.941 1.00 35.68 412 LYS B O 1
ATOM 8573 N N . THR B 1 391 ? 31.044 1.010 -29.100 1.00 24.49 413 THR B N 1
ATOM 8574 C CA . THR B 1 391 ? 30.523 -0.048 -28.187 1.00 28.97 413 THR B CA 1
ATOM 8575 C C . THR B 1 391 ? 29.116 0.116 -27.745 1.00 31.06 413 THR B C 1
ATOM 8576 O O . THR B 1 391 ? 28.610 -0.656 -26.966 1.00 34.53 413 THR B O 1
ATOM 8580 N N . LYS B 1 392 ? 28.424 1.086 -28.298 1.00 25.71 414 LYS B N 1
ATOM 8581 C CA . LYS B 1 392 ? 27.117 1.440 -27.798 1.00 26.53 414 LYS B CA 1
ATOM 8582 C C . LYS B 1 392 ? 26.194 1.483 -29.047 1.00 22.10 414 LYS B C 1
ATOM 8583 O O . LYS B 1 392 ? 26.600 1.856 -30.150 1.00 21.94 414 LYS B O 1
ATOM 8589 N N . PHE B 1 393 ? 24.962 1.023 -28.834 1.00 20.46 415 PHE B N 1
ATOM 8590 C CA . PHE B 1 393 ? 24.000 0.788 -29.909 1.00 19.80 415 PHE B CA 1
ATOM 8591 C C . PHE B 1 393 ? 22.623 1.210 -29.500 1.00 19.39 415 PHE B C 1
ATOM 8592 O O . PHE B 1 393 ? 22.289 1.289 -28.318 1.00 21.66 415 PHE B O 1
ATOM 8600 N N . ARG B 1 394 ? 21.760 1.435 -30.501 1.00 17.93 416 ARG B N 1
ATOM 8601 C CA . ARG B 1 394 ? 20.356 1.814 -30.324 1.00 18.67 416 ARG B CA 1
ATOM 8602 C C . ARG B 1 394 ? 19.422 1.037 -31.219 1.00 17.22 416 ARG B C 1
ATOM 8603 O O . ARG B 1 394 ? 19.875 0.304 -32.080 1.00 18.43 416 ARG B O 1
ATOM 8611 N N . LYS B 1 395 ? 18.128 1.244 -31.043 1.00 16.79 417 LYS B N 1
ATOM 8612 C CA . LYS B 1 395 ? 17.111 0.624 -31.851 1.00 17.69 417 LYS B CA 1
ATOM 8613 C C . LYS B 1 395 ? 16.838 1.514 -33.071 1.00 15.53 417 LYS B C 1
ATOM 8614 O O . LYS B 1 395 ? 17.250 2.660 -33.173 1.00 15.59 417 LYS B O 1
ATOM 8620 N N . ALA B 1 396 ? 16.171 0.863 -34.020 1.00 14.70 418 ALA B N 1
ATOM 8621 C CA . ALA B 1 396 ? 15.786 1.518 -35.277 1.00 13.28 418 ALA B CA 1
ATOM 8622 C C . ALA B 1 396 ? 14.859 2.690 -35.061 1.00 13.14 418 ALA B C 1
ATOM 8623 O O . ALA B 1 396 ? 13.982 2.605 -34.170 1.00 14.42 418 ALA B O 1
ATOM 8625 N N . THR B 1 397 ? 15.027 3.681 -35.907 1.00 12.80 419 THR B N 1
ATOM 8626 C CA . THR B 1 397 ? 14.171 4.878 -35.877 1.00 13.07 419 THR B CA 1
ATOM 8627 C C . THR B 1 397 ? 13.873 5.338 -37.273 1.00 12.81 419 THR B C 1
ATOM 8628 O O . THR B 1 397 ? 14.565 5.010 -38.228 1.00 13.38 419 THR B O 1
ATOM 8632 N N . MET B 1 398 ? 12.789 6.118 -37.438 1.00 12.35 420 MET B N 1
ATOM 8633 C CA . MET B 1 398 ? 12.319 6.722 -38.658 1.00 12.09 420 MET B CA 1
ATOM 8634 C C . MET B 1 398 ? 11.590 8.042 -38.337 1.00 12.62 420 MET B C 1
ATOM 8635 O O . MET B 1 398 ? 11.070 8.233 -37.208 1.00 13.32 420 MET B O 1
ATOM 8640 N N . LEU B 1 399 ? 11.574 8.921 -39.311 1.00 12.59 421 LEU B N 1
ATOM 8641 C CA . LEU B 1 399 ? 10.770 10.136 -39.250 1.00 13.12 421 LEU B CA 1
ATOM 8642 C C . LEU B 1 399 ? 9.322 9.866 -39.651 1.00 12.94 421 LEU B C 1
ATOM 8643 O O . LEU B 1 399 ? 9.032 8.941 -40.447 1.00 12.47 421 LEU B O 1
ATOM 8648 N N . THR B 1 400 ? 8.402 10.722 -39.218 1.00 12.93 422 THR B N 1
ATOM 8649 C CA . THR B 1 400 ? 7.067 10.680 -39.781 1.00 12.95 422 THR B CA 1
ATOM 8650 C C . THR B 1 400 ? 7.061 10.742 -41.292 1.00 12.84 422 THR B C 1
ATOM 8651 O O . THR B 1 400 ? 6.248 10.043 -41.963 1.00 12.84 422 THR B O 1
ATOM 8655 N N . SER B 1 401 ? 7.916 11.557 -41.911 1.00 12.50 423 SER B N 1
ATOM 8656 C CA . SER B 1 401 ? 8.038 11.698 -43.329 1.00 12.30 423 SER B CA 1
ATOM 8657 C C . SER B 1 401 ? 8.610 10.479 -44.016 1.00 12.10 423 SER B C 1
ATOM 8658 O O . SER B 1 401 ? 8.375 10.307 -45.191 1.00 14.02 423 SER B O 1
ATOM 8661 N N . ASP B 1 402 ? 9.325 9.627 -43.288 1.00 12.10 424 ASP B N 1
ATOM 8662 C CA . ASP B 1 402 ? 9.761 8.310 -43.843 1.00 12.69 424 ASP B CA 1
ATOM 8663 C C . ASP B 1 402 ? 8.620 7.341 -43.827 1.00 12.85 424 ASP B C 1
ATOM 8664 O O . ASP B 1 402 ? 8.293 6.664 -44.813 1.00 12.83 424 ASP B O 1
ATOM 8669 N N . LEU B 1 403 ? 7.861 7.279 -42.711 1.00 12.73 425 LEU B N 1
ATOM 8670 C CA . LEU B 1 403 ? 6.648 6.418 -42.651 1.00 14.18 425 LEU B CA 1
ATOM 8671 C C . LEU B 1 403 ? 5.634 6.802 -43.685 1.00 13.52 425 LEU B C 1
ATOM 8672 O O . LEU B 1 403 ? 4.845 5.938 -44.105 1.00 13.51 425 LEU B O 1
ATOM 8677 N N . ALA B 1 404 ? 5.595 8.033 -44.165 1.00 13.30 426 ALA B N 1
ATOM 8678 C CA . ALA B 1 404 ? 4.736 8.425 -45.255 1.00 13.69 426 ALA B CA 1
ATOM 8679 C C . ALA B 1 404 ? 4.836 7.473 -46.444 1.00 13.58 426 ALA B C 1
ATOM 8680 O O . ALA B 1 404 ? 3.844 7.209 -47.128 1.00 14.48 426 ALA B O 1
ATOM 8682 N N . LEU B 1 405 ? 6.043 6.962 -46.702 1.00 12.92 427 LEU B N 1
ATOM 8683 C CA . LEU B 1 405 ? 6.256 6.167 -47.879 1.00 14.72 427 LEU B CA 1
ATOM 8684 C C . LEU B 1 405 ? 5.621 4.780 -47.846 1.00 14.17 427 LEU B C 1
ATOM 8685 O O . LEU B 1 405 ? 5.543 4.134 -48.888 1.00 15.87 427 LEU B O 1
ATOM 8690 N N . ILE B 1 406 ? 5.185 4.357 -46.690 1.00 13.93 428 ILE B N 1
ATOM 8691 C CA . ILE B 1 406 ? 4.389 3.114 -46.590 1.00 14.53 428 ILE B CA 1
ATOM 8692 C C . ILE B 1 406 ? 2.947 3.335 -46.117 1.00 15.49 428 ILE B C 1
ATOM 8693 O O . ILE B 1 406 ? 2.218 2.440 -45.807 1.00 16.91 428 ILE B O 1
ATOM 8698 N N . ASN B 1 407 ? 2.526 4.588 -46.221 1.00 16.39 429 ASN B N 1
ATOM 8699 C CA . ASN B 1 407 ? 1.172 5.018 -45.737 1.00 16.96 429 ASN B CA 1
ATOM 8700 C C . ASN B 1 407 ? 0.477 5.816 -46.803 1.00 19.24 429 ASN B C 1
ATOM 8701 O O . ASN B 1 407 ? -0.397 6.743 -46.558 1.00 21.88 429 ASN B O 1
ATOM 8706 N N . ASP B 1 408 ? 0.737 5.518 -48.046 1.00 16.93 430 ASP B N 1
ATOM 8707 C CA . ASP B 1 408 ? 0.105 6.023 -49.244 1.00 17.23 430 ASP B CA 1
ATOM 8708 C C . ASP B 1 408 ? 0.111 4.891 -50.295 1.00 19.81 430 ASP B C 1
ATOM 8709 O O . ASP B 1 408 ? 1.143 4.219 -50.445 1.00 17.16 430 ASP B O 1
ATOM 8714 N N . PRO B 1 409 ? -0.930 4.709 -51.080 1.00 18.48 431 PRO B N 1
ATOM 8715 C CA . PRO B 1 409 ? -1.000 3.490 -51.846 1.00 17.82 431 PRO B CA 1
ATOM 8716 C C . PRO B 1 409 ? 0.124 3.475 -52.925 1.00 17.86 431 PRO B C 1
ATOM 8717 O O . PRO B 1 409 ? 0.736 2.402 -53.124 1.00 18.91 431 PRO B O 1
ATOM 8721 N N . GLU B 1 410 ? 0.379 4.577 -53.597 1.00 17.01 432 GLU B N 1
ATOM 8722 C CA . GLU B 1 410 ? 1.322 4.533 -54.684 1.00 17.40 432 GLU B CA 1
ATOM 8723 C C . GLU B 1 410 ? 2.746 4.452 -54.129 1.00 16.63 432 GLU B C 1
ATOM 8724 O O . GLU B 1 410 ? 3.594 3.695 -54.626 1.00 17.21 432 GLU B O 1
ATOM 8730 N N . TYR B 1 411 ? 3.045 5.201 -53.078 1.00 15.86 433 TYR B N 1
ATOM 8731 C CA . TYR B 1 411 ? 4.378 5.081 -52.473 1.00 14.36 433 TYR B CA 1
ATOM 8732 C C . TYR B 1 411 ? 4.605 3.724 -51.912 1.00 14.25 433 TYR B C 1
ATOM 8733 O O . TYR B 1 411 ? 5.712 3.170 -52.031 1.00 14.27 433 TYR B O 1
ATOM 8742 N N . LEU B 1 412 ? 3.613 3.099 -51.281 1.00 14.29 434 LEU B N 1
ATOM 8743 C CA . LEU B 1 412 ? 3.772 1.775 -50.723 1.00 14.85 434 LEU B CA 1
ATOM 8744 C C . LEU B 1 412 ? 4.099 0.793 -51.816 1.00 15.36 434 LEU B C 1
ATOM 8745 O O . LEU B 1 412 ? 4.922 -0.119 -51.622 1.00 15.05 434 LEU B O 1
ATOM 8750 N N . LYS B 1 413 ? 3.370 0.849 -52.948 1.00 15.38 435 LYS B N 1
ATOM 8751 C CA A LYS B 1 413 ? 3.642 -0.098 -54.047 0.70 17.23 435 LYS B CA 1
ATOM 8752 C CA B LYS B 1 413 ? 3.632 -0.075 -54.073 0.30 15.77 435 LYS B CA 1
ATOM 8753 C C . LYS B 1 413 ? 5.106 0.003 -54.511 1.00 15.21 435 LYS B C 1
ATOM 8754 O O . LYS B 1 413 ? 5.761 -1.022 -54.775 1.00 15.40 435 LYS B O 1
ATOM 8765 N N . ILE B 1 414 ? 5.614 1.213 -54.646 1.00 13.88 436 ILE B N 1
ATOM 8766 C CA . ILE B 1 414 ? 6.987 1.424 -55.031 1.00 13.78 436 ILE B CA 1
ATOM 8767 C C . ILE B 1 414 ? 7.952 0.925 -53.971 1.00 13.97 436 ILE B C 1
ATOM 8768 O O . ILE B 1 414 ? 8.870 0.118 -54.305 1.00 14.89 436 ILE B O 1
ATOM 8773 N N . SER B 1 415 ? 7.705 1.219 -52.708 1.00 14.18 437 SER B N 1
ATOM 8774 C CA . SER B 1 415 ? 8.540 0.754 -51.632 1.00 14.01 437 SER B CA 1
ATOM 8775 C C . SER B 1 415 ? 8.556 -0.765 -51.612 1.00 14.61 437 SER B C 1
ATOM 8776 O O . SER B 1 415 ? 9.628 -1.364 -51.390 1.00 14.89 437 SER B O 1
ATOM 8779 N N . GLN B 1 416 ? 7.410 -1.415 -51.794 1.00 15.15 438 GLN B N 1
ATOM 8780 C CA . GLN B 1 416 ? 7.317 -2.865 -51.793 1.00 16.04 438 GLN B CA 1
ATOM 8781 C C . GLN B 1 416 ? 8.116 -3.430 -52.897 1.00 15.63 438 GLN B C 1
ATOM 8782 O O . GLN B 1 416 ? 8.784 -4.484 -52.694 1.00 16.34 438 GLN B O 1
ATOM 8788 N N . ARG B 1 417 ? 8.059 -2.871 -54.071 1.00 14.77 439 ARG B N 1
ATOM 8789 C CA . ARG B 1 417 ? 8.772 -3.415 -55.235 1.00 15.69 439 ARG B CA 1
ATOM 8790 C C . ARG B 1 417 ? 10.293 -3.290 -54.932 1.00 14.33 439 ARG B C 1
ATOM 8791 O O . ARG B 1 417 ? 11.069 -4.236 -55.258 1.00 15.50 439 ARG B O 1
ATOM 8799 N N . TRP B 1 418 ? 10.767 -2.126 -54.526 1.00 14.20 440 TRP B N 1
ATOM 8800 C CA . TRP B 1 418 ? 12.183 -1.903 -54.313 1.00 13.45 440 TRP B CA 1
ATOM 8801 C C . TRP B 1 418 ? 12.702 -2.603 -53.119 1.00 14.08 440 TRP B C 1
ATOM 8802 O O . TRP B 1 418 ? 13.945 -2.874 -53.059 1.00 15.36 440 TRP B O 1
ATOM 8813 N N . LEU B 1 419 ? 11.883 -2.979 -52.129 1.00 14.52 441 LEU B N 1
ATOM 8814 C CA . LEU B 1 419 ? 12.358 -3.885 -51.052 1.00 14.95 441 LEU B CA 1
ATOM 8815 C C . LEU B 1 419 ? 12.862 -5.144 -51.691 1.00 16.09 441 LEU B C 1
ATOM 8816 O O . LEU B 1 419 ? 13.930 -5.698 -51.270 1.00 16.94 441 LEU B O 1
ATOM 8821 N N . GLU B 1 420 ? 12.157 -5.657 -52.687 1.00 15.64 442 GLU B N 1
ATOM 8822 C CA . GLU B 1 420 ? 12.526 -6.936 -53.279 1.00 16.86 442 GLU B CA 1
ATOM 8823 C C . GLU B 1 420 ? 13.529 -6.814 -54.387 1.00 17.92 442 GLU B C 1
ATOM 8824 O O . GLU B 1 420 ? 14.279 -7.738 -54.713 1.00 18.91 442 GLU B O 1
ATOM 8830 N N . HIS B 1 421 ? 13.627 -5.643 -55.006 1.00 17.19 443 HIS B N 1
ATOM 8831 C CA . HIS B 1 421 ? 14.464 -5.347 -56.186 1.00 18.10 443 HIS B CA 1
ATOM 8832 C C . HIS B 1 421 ? 15.287 -4.094 -55.946 1.00 16.44 443 HIS B C 1
ATOM 8833 O O . HIS B 1 421 ? 15.034 -3.043 -56.518 1.00 17.99 443 HIS B O 1
ATOM 8840 N N . PRO B 1 422 ? 16.205 -4.100 -54.993 1.00 15.90 444 PRO B N 1
ATOM 8841 C CA . PRO B 1 422 ? 16.878 -2.897 -54.648 1.00 16.35 444 PRO B CA 1
ATOM 8842 C C . PRO B 1 422 ? 17.729 -2.301 -55.781 1.00 15.33 444 PRO B C 1
ATOM 8843 O O . PRO B 1 422 ? 18.007 -1.113 -55.717 1.00 15.15 444 PRO B O 1
ATOM 8847 N N . GLU B 1 423 ? 18.065 -3.053 -56.816 1.00 15.87 445 GLU B N 1
ATOM 8848 C CA . GLU B 1 423 ? 18.787 -2.501 -57.952 1.00 17.12 445 GLU B CA 1
ATOM 8849 C C . GLU B 1 423 ? 17.900 -1.445 -58.618 1.00 16.57 445 GLU B C 1
ATOM 8850 O O . GLU B 1 423 ? 18.401 -0.558 -59.313 1.00 16.07 445 GLU B O 1
ATOM 8856 N N . GLU B 1 424 ? 16.581 -1.635 -58.550 1.00 14.18 446 GLU B N 1
ATOM 8857 C CA . GLU B 1 424 ? 15.673 -0.698 -59.191 1.00 14.87 446 GLU B CA 1
ATOM 8858 C C . GLU B 1 424 ? 15.683 0.642 -58.452 1.00 14.09 446 GLU B C 1
ATOM 8859 O O . GLU B 1 424 ? 15.614 1.705 -59.059 1.00 13.17 446 GLU B O 1
ATOM 8865 N N . LEU B 1 425 ? 15.730 0.586 -57.103 1.00 13.41 447 LEU B N 1
ATOM 8866 C CA . LEU B 1 425 ? 15.953 1.805 -56.303 1.00 13.36 447 LEU B CA 1
ATOM 8867 C C . LEU B 1 425 ? 17.248 2.435 -56.645 1.00 12.29 447 LEU B C 1
ATOM 8868 O O . LEU B 1 425 ? 17.322 3.659 -56.840 1.00 12.40 447 LEU B O 1
ATOM 8873 N N . ALA B 1 426 ? 18.320 1.692 -56.769 1.00 13.02 448 ALA B N 1
ATOM 8874 C CA . ALA B 1 426 ? 19.626 2.273 -57.089 1.00 12.74 448 ALA B CA 1
ATOM 8875 C C . ALA B 1 426 ? 19.551 2.929 -58.462 1.00 12.77 448 ALA B C 1
ATOM 8876 O O . ALA B 1 426 ? 20.071 4.095 -58.579 1.00 13.26 448 ALA B O 1
ATOM 8878 N N . ASP B 1 427 ? 18.945 2.373 -59.463 1.00 13.71 449 ASP B N 1
ATOM 8879 C CA . ASP B 1 427 ? 18.878 2.965 -60.780 1.00 14.46 449 ASP B CA 1
ATOM 8880 C C . ASP B 1 427 ? 18.008 4.263 -60.677 1.00 12.52 449 ASP B C 1
ATOM 8881 O O . ASP B 1 427 ? 18.389 5.307 -61.227 1.00 12.32 449 ASP B O 1
ATOM 8886 N N . ALA B 1 428 ? 16.862 4.216 -60.013 1.00 12.44 450 ALA B N 1
ATOM 8887 C CA . ALA B 1 428 ? 16.023 5.376 -59.918 1.00 11.41 450 ALA B CA 1
ATOM 8888 C C . ALA B 1 428 ? 16.666 6.514 -59.142 1.00 10.72 450 ALA B C 1
ATOM 8889 O O . ALA B 1 428 ? 16.545 7.689 -59.501 1.00 10.60 450 ALA B O 1
ATOM 8891 N N . PHE B 1 429 ? 17.377 6.183 -58.081 1.00 10.08 451 PHE B N 1
ATOM 8892 C CA . PHE B 1 429 ? 18.051 7.185 -57.277 1.00 10.24 451 PHE B CA 1
ATOM 8893 C C . PHE B 1 429 ? 19.184 7.821 -58.083 1.00 9.51 451 PHE B C 1
ATOM 8894 O O . PHE B 1 429 ? 19.304 9.042 -58.049 1.00 10.12 451 PHE B O 1
ATOM 8902 N N . ALA B 1 430 ? 19.981 7.061 -58.812 1.00 10.37 452 ALA B N 1
ATOM 8903 C CA . ALA B 1 430 ? 21.034 7.643 -59.640 1.00 10.56 452 ALA B CA 1
ATOM 8904 C C . ALA B 1 430 ? 20.433 8.682 -60.563 1.00 10.45 452 ALA B C 1
ATOM 8905 O O . ALA B 1 430 ? 20.919 9.761 -60.779 1.00 10.51 452 ALA B O 1
ATOM 8907 N N . LYS B 1 431 ? 19.347 8.292 -61.225 1.00 10.44 453 LYS B N 1
ATOM 8908 C CA . LYS B 1 431 ? 18.727 9.180 -62.251 1.00 10.92 453 LYS B CA 1
ATOM 8909 C C . LYS B 1 431 ? 18.130 10.411 -61.566 1.00 10.49 453 LYS B C 1
ATOM 8910 O O . LYS B 1 431 ? 18.234 11.522 -62.067 1.00 10.24 453 LYS B O 1
ATOM 8916 N N . ALA B 1 432 ? 17.396 10.223 -60.468 1.00 9.62 454 ALA B N 1
ATOM 8917 C CA . ALA B 1 432 ? 16.764 11.339 -59.795 1.00 9.42 454 ALA B CA 1
ATOM 8918 C C . ALA B 1 432 ? 17.789 12.291 -59.153 1.00 9.11 454 ALA B C 1
ATOM 8919 O O . ALA B 1 432 ? 17.563 13.526 -59.151 1.00 9.42 454 ALA B O 1
ATOM 8921 N N . TRP B 1 433 ? 18.847 11.734 -58.563 1.00 8.88 455 TRP B N 1
ATOM 8922 C CA . TRP B 1 433 ? 19.920 12.577 -58.010 1.00 9.03 455 TRP B CA 1
ATOM 8923 C C . TRP B 1 433 ? 20.564 13.408 -59.095 1.00 8.87 455 TRP B C 1
ATOM 8924 O O . TRP B 1 433 ? 20.855 14.590 -58.896 1.00 9.22 455 TRP B O 1
ATOM 8935 N N . PHE B 1 434 ? 20.844 12.810 -60.226 1.00 9.14 456 PHE B N 1
ATOM 8936 C CA . PHE B 1 434 ? 21.422 13.545 -61.350 1.00 9.16 456 PHE B CA 1
ATOM 8937 C C . PHE B 1 434 ? 20.484 14.695 -61.756 1.00 9.80 456 PHE B C 1
ATOM 8938 O O . PHE B 1 434 ? 20.947 15.830 -61.918 1.00 9.25 456 PHE B O 1
ATOM 8946 N N . LYS B 1 435 ? 19.197 14.434 -61.910 1.00 9.15 457 LYS B N 1
ATOM 8947 C CA . LYS B 1 435 ? 18.214 15.464 -62.224 1.00 9.02 457 LYS B CA 1
ATOM 8948 C C . LYS B 1 435 ? 18.163 16.517 -61.173 1.00 9.27 457 LYS B C 1
ATOM 8949 O O . LYS B 1 435 ? 18.176 17.719 -61.503 1.00 10.08 457 LYS B O 1
ATOM 8955 N N . LEU B 1 436 ? 18.157 16.194 -59.910 1.00 8.88 458 LEU B N 1
ATOM 8956 C CA . LEU B 1 436 ? 18.154 17.139 -58.815 1.00 8.43 458 LEU B CA 1
ATOM 8957 C C . LEU B 1 436 ? 19.298 18.081 -58.973 1.00 8.77 458 LEU B C 1
ATOM 8958 O O . LEU B 1 436 ? 19.139 19.312 -58.852 1.00 8.85 458 LEU B O 1
ATOM 8963 N N . LEU B 1 437 ? 20.492 17.581 -59.167 1.00 8.88 459 LEU B N 1
ATOM 8964 C CA . LEU B 1 437 ? 21.693 18.413 -59.164 1.00 8.71 459 LEU B CA 1
ATOM 8965 C C . LEU B 1 437 ? 21.859 19.201 -60.403 1.00 9.29 459 LEU B C 1
ATOM 8966 O O . LEU B 1 437 ? 22.592 20.221 -60.375 1.00 10.28 459 LEU B O 1
ATOM 8971 N N . HIS B 1 438 ? 21.266 18.822 -61.551 1.00 9.04 460 HIS B N 1
ATOM 8972 C CA . HIS B 1 438 ? 21.596 19.405 -62.871 1.00 9.54 460 HIS B CA 1
ATOM 8973 C C . HIS B 1 438 ? 20.419 20.090 -63.568 1.00 10.66 460 HIS B C 1
ATOM 8974 O O . HIS B 1 438 ? 20.662 20.699 -64.598 1.00 12.03 460 HIS B O 1
ATOM 8981 N N . ARG B 1 439 ? 19.228 20.011 -63.039 1.00 12.55 461 ARG B N 1
ATOM 8982 C CA A ARG B 1 439 ? 18.152 20.493 -63.979 0.70 12.97 461 ARG B CA 1
ATOM 8983 C CA B ARG B 1 439 ? 17.942 20.624 -63.498 0.30 13.42 461 ARG B CA 1
ATOM 8984 C C . ARG B 1 439 ? 18.264 22.013 -64.108 1.00 15.66 461 ARG B C 1
ATOM 8985 O O . ARG B 1 439 ? 18.282 22.350 -65.409 1.00 23.37 461 ARG B O 1
ATOM 9000 N N . ASP B 1 440 ? 18.749 22.810 -63.219 1.00 11.42 462 ASP B N 1
ATOM 9001 C CA . ASP B 1 440 ? 18.916 24.270 -63.517 1.00 11.37 462 ASP B CA 1
ATOM 9002 C C . ASP B 1 440 ? 20.198 24.692 -64.172 1.00 11.54 462 ASP B C 1
ATOM 9003 O O . ASP B 1 440 ? 20.498 25.849 -64.308 1.00 12.37 462 ASP B O 1
ATOM 9008 N N . LEU B 1 441 ? 21.027 23.724 -64.584 1.00 11.06 463 LEU B N 1
ATOM 9009 C CA . LEU B 1 441 ? 22.245 23.945 -65.260 1.00 10.66 463 LEU B CA 1
ATOM 9010 C C . LEU B 1 441 ? 22.008 24.376 -66.717 1.00 12.45 463 LEU B C 1
ATOM 9011 O O . LEU B 1 441 ? 22.949 24.994 -67.274 1.00 14.46 463 LEU B O 1
ATOM 9016 N N . GLY B 1 442 ? 20.863 24.094 -67.245 1.00 12.12 464 GLY B N 1
ATOM 9017 C CA . GLY B 1 442 ? 20.553 24.511 -68.608 1.00 13.08 464 GLY B CA 1
ATOM 9018 C C . GLY B 1 442 ? 20.878 23.420 -69.619 1.00 12.42 464 GLY B C 1
ATOM 9019 O O . GLY B 1 442 ? 20.941 22.239 -69.383 1.00 12.65 464 GLY B O 1
ATOM 9020 N N . PRO B 1 443 ? 21.061 23.914 -70.846 1.00 13.35 465 PRO B N 1
ATOM 9021 C CA . PRO B 1 443 ? 21.382 23.046 -71.907 1.00 14.52 465 PRO B CA 1
ATOM 9022 C C . PRO B 1 443 ? 22.665 22.242 -71.731 1.00 12.83 465 PRO B C 1
ATOM 9023 O O . PRO B 1 443 ? 23.582 22.706 -71.043 1.00 12.46 465 PRO B O 1
ATOM 9027 N N . THR B 1 444 ? 22.748 21.129 -72.368 1.00 14.90 466 THR B N 1
ATOM 9028 C CA A THR B 1 444 ? 23.821 20.209 -72.243 0.50 15.24 466 THR B CA 1
ATOM 9029 C CA B THR B 1 444 ? 23.870 20.226 -72.142 0.50 14.13 466 THR B CA 1
ATOM 9030 C C . THR B 1 444 ? 25.165 20.836 -72.647 1.00 14.15 466 THR B C 1
ATOM 9031 O O . THR B 1 444 ? 26.242 20.485 -72.205 1.00 13.61 466 THR B O 1
ATOM 9038 N N . THR B 1 445 ? 25.098 21.808 -73.557 1.00 12.40 467 THR B N 1
ATOM 9039 C CA . THR B 1 445 ? 26.283 22.552 -73.966 1.00 13.47 467 THR B CA 1
ATOM 9040 C C . THR B 1 445 ? 26.902 23.310 -72.829 1.00 14.07 467 THR B C 1
ATOM 9041 O O . THR B 1 445 ? 28.062 23.708 -72.944 1.00 15.91 467 THR B O 1
ATOM 9045 N N . ARG B 1 446 ? 26.214 23.521 -71.722 1.00 12.06 468 ARG B N 1
ATOM 9046 C CA . ARG B 1 446 ? 26.808 24.178 -70.553 1.00 11.48 468 ARG B CA 1
ATOM 9047 C C . ARG B 1 446 ? 27.542 23.234 -69.623 1.00 12.23 468 ARG B C 1
ATOM 9048 O O . ARG B 1 446 ? 28.203 23.679 -68.701 1.00 13.49 468 ARG B O 1
ATOM 9056 N N . TYR B 1 447 ? 27.357 21.901 -69.738 1.00 11.41 469 TYR B N 1
ATOM 9057 C CA . TYR B 1 447 ? 27.825 20.919 -68.777 1.00 11.01 469 TYR B CA 1
ATOM 9058 C C . TYR B 1 447 ? 29.330 20.745 -68.990 1.00 10.57 469 TYR B C 1
ATOM 9059 O O . TYR B 1 447 ? 29.730 20.415 -70.136 1.00 14.14 469 TYR B O 1
ATOM 9068 N N . LEU B 1 448 ? 30.112 20.887 -67.958 1.00 10.42 470 LEU B N 1
ATOM 9069 C CA . LEU B 1 448 ? 31.582 20.793 -68.052 1.00 11.59 470 LEU B CA 1
ATOM 9070 C C . LEU B 1 448 ? 32.129 19.611 -67.288 1.00 11.85 470 LEU B C 1
ATOM 9071 O O . LEU B 1 448 ? 31.543 19.095 -66.369 1.00 11.16 470 LEU B O 1
ATOM 9076 N N . GLY B 1 449 ? 33.293 19.199 -67.708 1.00 12.65 471 GLY B N 1
ATOM 9077 C CA . GLY B 1 449 ? 34.048 18.164 -67.010 1.00 12.73 471 GLY B CA 1
ATOM 9078 C C . GLY B 1 449 ? 34.047 16.867 -67.747 1.00 13.02 471 GLY B C 1
ATOM 9079 O O . GLY B 1 449 ? 33.424 16.705 -68.803 1.00 14.67 471 GLY B O 1
ATOM 9080 N N . PRO B 1 450 ? 34.805 15.895 -67.204 1.00 12.89 472 PRO B N 1
ATOM 9081 C CA . PRO B 1 450 ? 35.039 14.631 -67.867 1.00 13.38 472 PRO B CA 1
ATOM 9082 C C . PRO B 1 450 ? 34.070 13.530 -67.627 1.00 14.38 472 PRO B C 1
ATOM 9083 O O . PRO B 1 450 ? 34.216 12.437 -68.178 1.00 16.03 472 PRO B O 1
ATOM 9087 N N . GLU B 1 451 ? 33.075 13.752 -66.805 1.00 13.41 473 GLU B N 1
ATOM 9088 C CA . GLU B 1 451 ? 32.078 12.663 -66.509 1.00 13.64 473 GLU B CA 1
ATOM 9089 C C . GLU B 1 451 ? 30.674 13.099 -66.651 1.00 12.71 473 GLU B C 1
ATOM 9090 O O . GLU B 1 451 ? 29.777 12.641 -65.904 1.00 12.42 473 GLU B O 1
ATOM 9096 N N . VAL B 1 452 ? 30.395 13.868 -67.671 1.00 12.44 474 VAL B N 1
ATOM 9097 C CA . VAL B 1 452 ? 29.032 14.234 -68.017 1.00 12.54 474 VAL B CA 1
ATOM 9098 C C . VAL B 1 452 ? 28.293 12.973 -68.542 1.00 13.85 474 VAL B C 1
ATOM 9099 O O . VAL B 1 452 ? 28.811 12.337 -69.458 1.00 14.75 474 VAL B O 1
ATOM 9103 N N . PRO B 1 453 ? 27.173 12.578 -67.926 1.00 13.39 475 PRO B N 1
ATOM 9104 C CA . PRO B 1 453 ? 26.451 11.382 -68.417 1.00 14.35 475 PRO B CA 1
ATOM 9105 C C . PRO B 1 453 ? 26.089 11.561 -69.886 1.00 16.07 475 PRO B C 1
ATOM 9106 O O . PRO B 1 453 ? 25.642 12.612 -70.330 1.00 16.75 475 PRO B O 1
ATOM 9110 N N . LYS B 1 454 ? 26.242 10.439 -70.599 1.00 19.06 476 LYS B N 1
ATOM 9111 C CA . LYS B 1 454 ? 25.935 10.341 -72.019 1.00 20.74 476 LYS B CA 1
ATOM 9112 C C . LYS B 1 454 ? 24.450 10.307 -72.321 1.00 19.06 476 LYS B C 1
ATOM 9113 O O . LYS B 1 454 ? 24.115 10.789 -73.380 1.00 21.76 476 LYS B O 1
ATOM 9119 N N . GLU B 1 455 ? 23.621 9.813 -71.421 1.00 18.42 477 GLU B N 1
ATOM 9120 C CA . GLU B 1 455 ? 22.180 9.715 -71.710 1.00 17.40 477 GLU B CA 1
ATOM 9121 C C . GLU B 1 455 ? 21.568 11.122 -71.743 1.00 17.67 477 GLU B C 1
ATOM 9122 O O . GLU B 1 455 ? 21.859 11.927 -70.855 1.00 19.35 477 GLU B O 1
ATOM 9128 N N . SER B 1 456 ? 20.828 11.432 -72.771 1.00 17.09 478 SER B N 1
ATOM 9129 C CA . SER B 1 456 ? 20.042 12.640 -72.834 1.00 17.76 478 SER B CA 1
ATOM 9130 C C . SER B 1 456 ? 18.750 12.443 -72.074 1.00 17.52 478 SER B C 1
ATOM 9131 O O . SER B 1 456 ? 18.048 11.390 -72.299 1.00 22.29 478 SER B O 1
ATOM 9134 N N . PHE B 1 457 ? 18.316 13.386 -71.256 1.00 13.49 479 PHE B N 1
ATOM 9135 C CA . PHE B 1 457 ? 17.139 13.342 -70.465 1.00 12.77 479 PHE B CA 1
ATOM 9136 C C . PHE B 1 457 ? 16.168 14.439 -70.866 1.00 12.40 479 PHE B C 1
ATOM 9137 O O . PHE B 1 457 ? 16.574 15.548 -71.177 1.00 13.01 479 PHE B O 1
ATOM 9145 N N . ILE B 1 458 ? 14.891 14.192 -70.729 1.00 13.34 480 ILE B N 1
ATOM 9146 C CA . ILE B 1 458 ? 13.878 15.102 -71.266 1.00 13.23 480 ILE B CA 1
ATOM 9147 C C . ILE B 1 458 ? 13.927 16.402 -70.520 1.00 11.90 480 ILE B C 1
ATOM 9148 O O . ILE B 1 458 ? 13.631 17.457 -71.063 1.00 12.46 480 ILE B O 1
ATOM 9153 N N . TRP B 1 459 ? 14.300 16.421 -69.219 1.00 11.97 481 TRP B N 1
ATOM 9154 C CA . TRP B 1 459 ? 14.369 17.582 -68.420 1.00 12.33 481 TRP B CA 1
ATOM 9155 C C . TRP B 1 459 ? 15.568 18.481 -68.694 1.00 11.62 481 TRP B C 1
ATOM 9156 O O . TRP B 1 459 ? 15.678 19.623 -68.161 1.00 12.78 481 TRP B O 1
ATOM 9167 N N . GLN B 1 460 ? 16.444 18.032 -69.583 1.00 11.08 482 GLN B N 1
ATOM 9168 C CA . GLN B 1 460 ? 17.498 18.850 -70.090 1.00 11.57 482 GLN B CA 1
ATOM 9169 C C . GLN B 1 460 ? 17.057 19.697 -71.274 1.00 12.06 482 GLN B C 1
ATOM 9170 O O . GLN B 1 460 ? 17.885 20.417 -71.801 1.00 14.39 482 GLN B O 1
ATOM 9176 N N . ASP B 1 461 ? 15.818 19.570 -71.713 1.00 12.43 483 ASP B N 1
ATOM 9177 C CA . ASP B 1 461 ? 15.291 20.198 -72.956 1.00 11.83 483 ASP B CA 1
ATOM 9178 C C . ASP B 1 461 ? 16.284 19.927 -74.084 1.00 11.30 483 ASP B C 1
ATOM 9179 O O . ASP B 1 461 ? 16.833 20.897 -74.647 1.00 12.64 483 ASP B O 1
ATOM 9184 N N . PRO B 1 462 ? 16.487 18.705 -74.434 1.00 11.51 484 PRO B N 1
ATOM 9185 C CA . PRO B 1 462 ? 17.558 18.402 -75.307 1.00 12.34 484 PRO B CA 1
ATOM 9186 C C . PRO B 1 462 ? 17.481 19.001 -76.672 1.00 12.22 484 PRO B C 1
ATOM 9187 O O . PRO B 1 462 ? 16.415 19.266 -77.199 1.00 11.67 484 PRO B O 1
ATOM 9191 N N . LEU B 1 463 ? 18.620 19.170 -77.292 1.00 12.57 485 LEU B N 1
ATOM 9192 C CA . LEU B 1 463 ? 18.759 19.696 -78.641 1.00 13.44 485 LEU B CA 1
ATOM 9193 C C . LEU B 1 463 ? 19.643 18.781 -79.490 1.00 14.44 485 LEU B C 1
ATOM 9194 O O . LEU B 1 463 ? 20.656 18.272 -78.950 1.00 17.38 485 LEU B O 1
ATOM 9199 N N . PRO B 1 464 ? 19.363 18.577 -80.752 1.00 14.19 486 PRO B N 1
ATOM 9200 C CA . PRO B 1 464 ? 20.195 17.786 -81.647 1.00 16.97 486 PRO B CA 1
ATOM 9201 C C . PRO B 1 464 ? 21.489 18.560 -82.009 1.00 19.34 486 PRO B C 1
ATOM 9202 O O . PRO B 1 464 ? 21.667 19.718 -81.730 1.00 17.39 486 PRO B O 1
ATOM 9206 N N . ALA B 1 465 ? 22.413 17.726 -82.538 1.00 22.73 487 ALA B N 1
ATOM 9207 C CA . ALA B 1 465 ? 23.510 18.325 -83.388 1.00 26.70 487 ALA B CA 1
ATOM 9208 C C . ALA B 1 465 ? 22.950 18.924 -84.660 1.00 25.16 487 ALA B C 1
ATOM 9209 O O . ALA B 1 465 ? 21.767 18.621 -85.158 1.00 29.49 487 ALA B O 1
ATOM 9211 N N . ARG B 1 466 ? 23.681 19.895 -85.193 1.00 31.44 488 ARG B N 1
ATOM 9212 C CA . ARG B 1 466 ? 23.249 20.627 -86.421 1.00 31.30 488 ARG B CA 1
ATOM 9213 C C . ARG B 1 466 ? 23.091 19.729 -87.667 1.00 34.13 488 ARG B C 1
ATOM 9214 O O . ARG B 1 466 ? 23.675 18.596 -87.736 1.00 33.89 488 ARG B O 1
ATOM 9216 N N . GLU B 1 467 ? 22.266 20.174 -88.618 1.00 29.82 489 GLU B N 1
ATOM 9217 C CA . GLU B 1 467 ? 22.110 19.473 -89.925 1.00 33.14 489 GLU B CA 1
ATOM 9218 C C . GLU B 1 467 ? 22.974 20.312 -90.926 1.00 33.94 489 GLU B C 1
ATOM 9219 O O . GLU B 1 467 ? 22.952 21.565 -90.907 1.00 36.71 489 GLU B O 1
ATOM 9221 N N . GLY B 1 468 ? 23.695 19.592 -91.795 1.00 31.40 490 GLY B N 1
ATOM 9222 C CA . GLY B 1 468 ? 24.569 20.227 -92.847 1.00 29.52 490 GLY B CA 1
ATOM 9223 C C . GLY B 1 468 ? 25.658 21.184 -92.355 1.00 28.12 490 GLY B C 1
ATOM 9224 O O . GLY B 1 468 ? 26.111 21.167 -91.212 1.00 32.56 490 GLY B O 1
ATOM 9225 N N . ASP B 1 469 ? 26.099 22.060 -93.269 1.00 26.56 491 ASP B N 1
ATOM 9226 C CA . ASP B 1 469 ? 27.244 22.995 -93.029 1.00 24.64 491 ASP B CA 1
ATOM 9227 C C . ASP B 1 469 ? 26.593 24.389 -92.646 1.00 20.20 491 ASP B C 1
ATOM 9228 O O . ASP B 1 469 ? 25.400 24.654 -93.095 1.00 20.42 491 ASP B O 1
ATOM 9233 N N . LEU B 1 470 ? 27.359 25.191 -91.934 1.00 21.82 492 LEU B N 1
ATOM 9234 C CA . LEU B 1 470 ? 26.888 26.457 -91.340 1.00 18.80 492 LEU B CA 1
ATOM 9235 C C . LEU B 1 470 ? 26.820 27.571 -92.369 1.00 18.24 492 LEU B C 1
ATOM 9236 O O . LEU B 1 470 ? 27.754 27.890 -93.103 1.00 20.46 492 LEU B O 1
ATOM 9241 N N . ILE B 1 471 ? 25.710 28.285 -92.375 1.00 16.04 493 ILE B N 1
ATOM 9242 C CA . ILE B 1 471 ? 25.515 29.399 -93.257 1.00 15.16 493 ILE B CA 1
ATOM 9243 C C . ILE B 1 471 ? 26.576 30.479 -92.934 1.00 14.92 493 ILE B C 1
ATOM 9244 O O . ILE B 1 471 ? 26.855 30.751 -91.799 1.00 16.22 493 ILE B O 1
ATOM 9249 N N . ASP B 1 472 ? 27.007 31.200 -93.974 1.00 14.11 494 ASP B N 1
ATOM 9250 C CA . ASP B 1 472 ? 27.974 32.315 -93.808 1.00 14.33 494 ASP B CA 1
ATOM 9251 C C . ASP B 1 472 ? 27.332 33.573 -94.146 1.00 14.26 494 ASP B C 1
ATOM 9252 O O . ASP B 1 472 ? 26.080 33.687 -94.372 1.00 13.53 494 ASP B O 1
ATOM 9257 N N . ASP B 1 473 ? 28.074 34.673 -94.188 1.00 13.84 495 ASP B N 1
ATOM 9258 C CA . ASP B 1 473 ? 27.453 35.973 -94.260 1.00 15.25 495 ASP B CA 1
ATOM 9259 C C . ASP B 1 473 ? 26.832 36.219 -95.608 1.00 14.27 495 ASP B C 1
ATOM 9260 O O . ASP B 1 473 ? 25.816 36.938 -95.716 1.00 13.72 495 ASP B O 1
ATOM 9265 N N . ALA B 1 474 ? 27.288 35.610 -96.657 1.00 13.67 496 ALA B N 1
ATOM 9266 C CA . ALA B 1 474 ? 26.683 35.692 -97.956 1.00 13.53 496 ALA B CA 1
ATOM 9267 C C . ALA B 1 474 ? 25.269 35.016 -97.988 1.00 13.92 496 ALA B C 1
ATOM 9268 O O . ALA B 1 474 ? 24.328 35.530 -98.555 1.00 14.13 496 ALA B O 1
ATOM 9270 N N . ASP B 1 475 ? 25.193 33.906 -97.317 1.00 13.49 497 ASP B N 1
ATOM 9271 C CA . ASP B 1 475 ? 23.913 33.191 -97.193 1.00 13.44 497 ASP B CA 1
ATOM 9272 C C . ASP B 1 475 ? 22.986 34.007 -96.322 1.00 12.73 497 ASP B C 1
ATOM 9273 O O . ASP B 1 475 ? 21.789 34.127 -96.722 1.00 12.42 497 ASP B O 1
ATOM 9278 N N . VAL B 1 476 ? 23.448 34.600 -95.275 1.00 12.03 498 VAL B N 1
ATOM 9279 C CA . VAL B 1 476 ? 22.638 35.436 -94.437 1.00 11.80 498 VAL B CA 1
ATOM 9280 C C . VAL B 1 476 ? 22.106 36.544 -95.213 1.00 12.51 498 VAL B C 1
ATOM 9281 O O . VAL B 1 476 ? 20.893 36.967 -95.115 1.00 12.36 498 VAL B O 1
ATOM 9285 N N . ASP B 1 477 ? 22.860 37.241 -96.054 1.00 12.84 499 ASP B N 1
ATOM 9286 C CA . ASP B 1 477 ? 22.400 38.400 -96.816 1.00 13.37 499 ASP B CA 1
ATOM 9287 C C . ASP B 1 477 ? 21.301 37.951 -97.770 1.00 12.83 499 ASP B C 1
ATOM 9288 O O . ASP B 1 477 ? 20.265 38.671 -97.890 1.00 13.76 499 ASP B O 1
ATOM 9293 N N . LYS B 1 478 ? 21.453 36.851 -98.469 1.00 13.55 500 LYS B N 1
ATOM 9294 C CA . LYS B 1 478 ? 20.419 36.353 -99.362 1.00 13.81 500 LYS B CA 1
ATOM 9295 C C . LYS B 1 478 ? 19.116 36.004 -98.584 1.00 13.51 500 LYS B C 1
ATOM 9296 O O . LYS B 1 478 ? 18.042 36.326 -99.014 1.00 13.26 500 LYS B O 1
ATOM 9302 N N . LEU B 1 479 ? 19.265 35.385 -97.474 1.00 12.25 501 LEU B N 1
ATOM 9303 C CA . LEU B 1 479 ? 18.111 34.991 -96.643 1.00 12.02 501 LEU B CA 1
ATOM 9304 C C . LEU B 1 479 ? 17.398 36.170 -96.118 1.00 12.05 501 LEU B C 1
ATOM 9305 O O . LEU B 1 479 ? 16.135 36.198 -96.140 1.00 12.62 501 LEU B O 1
ATOM 9310 N N . LYS B 1 480 ? 18.048 37.226 -95.689 1.00 11.52 502 LYS B N 1
ATOM 9311 C CA . LYS B 1 480 ? 17.383 38.426 -95.203 1.00 11.69 502 LYS B CA 1
ATOM 9312 C C . LYS B 1 480 ? 16.573 39.021 -96.316 1.00 12.46 502 LYS B C 1
ATOM 9313 O O . LYS B 1 480 ? 15.413 39.451 -96.074 1.00 12.66 502 LYS B O 1
ATOM 9319 N N . ALA B 1 481 ? 17.084 39.142 -97.507 1.00 12.32 503 ALA B N 1
ATOM 9320 C CA . ALA B 1 481 ? 16.354 39.719 -98.584 1.00 12.83 503 ALA B CA 1
ATOM 9321 C C . ALA B 1 481 ? 15.142 38.866 -98.921 1.00 13.02 503 ALA B C 1
ATOM 9322 O O . ALA B 1 481 ? 14.041 39.465 -99.193 1.00 14.58 503 ALA B O 1
ATOM 9324 N N . ALA B 1 482 ? 15.236 37.593 -98.891 1.00 12.77 504 ALA B N 1
ATOM 9325 C CA . ALA B 1 482 ? 14.093 36.708 -99.149 1.00 12.96 504 ALA B CA 1
ATOM 9326 C C . ALA B 1 482 ? 13.102 36.883 -98.057 1.00 12.62 504 ALA B C 1
ATOM 9327 O O . ALA B 1 482 ? 11.900 37.073 -98.404 1.00 13.67 504 ALA B O 1
ATOM 9329 N N . ILE B 1 483 ? 13.449 36.843 -96.835 1.00 11.94 505 ILE B N 1
ATOM 9330 C CA . ILE B 1 483 ? 12.474 36.904 -95.712 1.00 11.81 505 ILE B CA 1
ATOM 9331 C C . ILE B 1 483 ? 11.715 38.179 -95.802 1.00 12.87 505 ILE B C 1
ATOM 9332 O O . ILE B 1 483 ? 10.450 38.190 -95.565 1.00 15.07 505 ILE B O 1
ATOM 9337 N N . LEU B 1 484 ? 12.301 39.289 -96.110 1.00 12.94 506 LEU B N 1
ATOM 9338 C CA . LEU B 1 484 ? 11.651 40.596 -96.130 1.00 12.95 506 LEU B CA 1
ATOM 9339 C C . LEU B 1 484 ? 10.817 40.829 -97.418 1.00 13.07 506 LEU B C 1
ATOM 9340 O O . LEU B 1 484 ? 10.293 41.972 -97.618 1.00 15.03 506 LEU B O 1
ATOM 9345 N N . SER B 1 485 ? 10.744 39.828 -98.269 1.00 11.96 507 SER B N 1
ATOM 9346 C CA . SER B 1 485 ? 9.896 39.880 -99.417 1.00 12.80 507 SER B CA 1
ATOM 9347 C C . SER B 1 485 ? 9.084 38.607 -99.680 1.00 13.00 507 SER B C 1
ATOM 9348 O O . SER B 1 485 ? 8.753 38.248 -100.782 1.00 14.24 507 SER B O 1
ATOM 9351 N N . THR B 1 486 ? 8.777 37.884 -98.633 1.00 13.31 508 THR B N 1
ATOM 9352 C CA . THR B 1 486 ? 8.021 36.626 -98.651 1.00 13.85 508 THR B CA 1
ATOM 9353 C C . THR B 1 486 ? 6.543 36.930 -98.269 1.00 13.55 508 THR B C 1
ATOM 9354 O O . THR B 1 486 ? 6.264 37.635 -97.290 1.00 13.58 508 THR B O 1
ATOM 9358 N N . ASP B 1 487 ? 5.641 36.215 -98.946 1.00 13.93 509 ASP B N 1
ATOM 9359 C CA . ASP B 1 487 ? 4.192 36.325 -98.606 1.00 15.20 509 ASP B CA 1
ATOM 9360 C C . ASP B 1 487 ? 3.916 35.998 -97.110 1.00 14.13 509 ASP B C 1
ATOM 9361 O O . ASP B 1 487 ? 4.397 35.043 -96.604 1.00 14.32 509 ASP B O 1
ATOM 9366 N N . GLY B 1 488 ? 3.172 36.853 -96.453 1.00 14.59 510 GLY B N 1
ATOM 9367 C CA . GLY B 1 488 ? 2.790 36.636 -95.085 1.00 15.18 510 GLY B CA 1
ATOM 9368 C C . GLY B 1 488 ? 3.693 37.207 -94.031 1.00 16.52 510 GLY B C 1
ATOM 9369 O O . GLY B 1 488 ? 3.405 37.112 -92.819 1.00 18.06 510 GLY B O 1
ATOM 9370 N N . LEU B 1 489 ? 4.855 37.786 -94.418 1.00 13.89 511 LEU B N 1
ATOM 9371 C CA . LEU B 1 489 ? 5.764 38.349 -93.519 1.00 13.30 511 LEU B CA 1
ATOM 9372 C C . LEU B 1 489 ? 5.837 39.809 -93.702 1.00 13.48 511 LEU B C 1
ATOM 9373 O O . LEU B 1 489 ? 5.602 40.324 -94.804 1.00 16.50 511 LEU B O 1
ATOM 9378 N N . ASP B 1 490 ? 6.064 40.527 -92.620 1.00 12.56 512 ASP B N 1
ATOM 9379 C CA . ASP B 1 490 ? 6.337 41.959 -92.606 1.00 12.33 512 ASP B CA 1
ATOM 9380 C C . ASP B 1 490 ? 7.156 42.320 -91.352 1.00 11.56 512 ASP B C 1
ATOM 9381 O O . ASP B 1 490 ? 7.366 41.442 -90.494 1.00 11.28 512 ASP B O 1
ATOM 9386 N N . VAL B 1 491 ? 7.613 43.556 -91.227 1.00 10.99 513 VAL B N 1
ATOM 9387 C CA . VAL B 1 491 ? 8.456 43.948 -90.132 1.00 11.02 513 VAL B CA 1
ATOM 9388 C C . VAL B 1 491 ? 7.825 43.626 -88.783 1.00 10.67 513 VAL B C 1
ATOM 9389 O O . VAL B 1 491 ? 8.425 43.088 -87.875 1.00 10.19 513 VAL B O 1
ATOM 9393 N N . SER B 1 492 ? 6.555 44.042 -88.630 1.00 10.81 514 SER B N 1
ATOM 9394 C CA . SER B 1 492 ? 5.883 43.880 -87.368 1.00 10.76 514 SER B CA 1
ATOM 9395 C C . SER B 1 492 ? 5.768 42.460 -86.945 1.00 10.88 514 SER B C 1
ATOM 9396 O O . SER B 1 492 ? 6.074 42.103 -85.788 1.00 11.35 514 SER B O 1
ATOM 9399 N N . LYS B 1 493 ? 5.363 41.578 -87.844 1.00 10.62 515 LYS B N 1
ATOM 9400 C CA . LYS B 1 493 ? 5.193 40.214 -87.587 1.00 10.98 515 LYS B CA 1
ATOM 9401 C C . LYS B 1 493 ? 6.468 39.483 -87.280 1.00 10.59 515 LYS B C 1
ATOM 9402 O O . LYS B 1 493 ? 6.542 38.622 -86.383 1.00 10.17 515 LYS B O 1
ATOM 9408 N N . LEU B 1 494 ? 7.541 39.833 -88.035 1.00 10.33 516 LEU B N 1
ATOM 9409 C CA . LEU B 1 494 ? 8.796 39.184 -87.781 1.00 10.01 516 LEU B CA 1
ATOM 9410 C C . LEU B 1 494 ? 9.386 39.577 -86.464 1.00 9.38 516 LEU B C 1
ATOM 9411 O O . LEU B 1 494 ? 9.942 38.711 -85.749 1.00 10.08 516 LEU B O 1
ATOM 9416 N N . ALA B 1 495 ? 9.343 40.832 -86.127 1.00 9.74 517 ALA B N 1
ATOM 9417 C CA . ALA B 1 495 ? 9.856 41.301 -84.841 1.00 10.05 517 ALA B CA 1
ATOM 9418 C C . ALA B 1 495 ? 9.071 40.653 -83.706 1.00 9.73 517 ALA B C 1
ATOM 9419 O O . ALA B 1 495 ? 9.659 40.236 -82.701 1.00 9.74 517 ALA B O 1
ATOM 9421 N N . SER B 1 496 ? 7.745 40.602 -83.830 1.00 9.64 518 SER B N 1
ATOM 9422 C CA . SER B 1 496 ? 6.898 40.000 -82.782 1.00 9.92 518 SER B CA 1
ATOM 9423 C C . SER B 1 496 ? 7.241 38.573 -82.570 1.00 9.35 518 SER B C 1
ATOM 9424 O O . SER B 1 496 ? 7.389 38.099 -81.425 1.00 9.70 518 SER B O 1
ATOM 9427 N N . THR B 1 497 ? 7.360 37.821 -83.655 1.00 9.23 519 THR B N 1
ATOM 9428 C CA . THR B 1 497 ? 7.566 36.398 -83.586 1.00 9.37 519 THR B CA 1
ATOM 9429 C C . THR B 1 497 ? 8.936 36.070 -82.915 1.00 9.08 519 THR B C 1
ATOM 9430 O O . THR B 1 497 ? 9.051 35.223 -82.041 1.00 9.30 519 THR B O 1
ATOM 9434 N N . ALA B 1 498 ? 9.969 36.805 -83.327 1.00 8.73 520 ALA B N 1
ATOM 9435 C CA . ALA B 1 498 ? 11.314 36.581 -82.749 1.00 8.76 520 ALA B CA 1
ATOM 9436 C C . ALA B 1 498 ? 11.304 36.915 -81.267 1.00 8.69 520 ALA B C 1
ATOM 9437 O O . ALA B 1 498 ? 11.899 36.115 -80.471 1.00 8.77 520 ALA B O 1
ATOM 9439 N N . MET B 1 499 ? 10.663 37.991 -80.856 1.00 9.14 521 MET B N 1
ATOM 9440 C CA . MET B 1 499 ? 10.641 38.294 -79.430 1.00 9.09 521 MET B CA 1
ATOM 9441 C C . MET B 1 499 ? 9.829 37.267 -78.662 1.00 10.39 521 MET B C 1
ATOM 9442 O O . MET B 1 499 ? 10.177 36.908 -77.539 1.00 10.63 521 MET B O 1
ATOM 9447 N N . ALA B 1 500 ? 8.716 36.762 -79.198 1.00 9.26 522 ALA B N 1
ATOM 9448 C CA . ALA B 1 500 ? 7.907 35.751 -78.538 1.00 9.91 522 ALA B CA 1
ATOM 9449 C C . ALA B 1 500 ? 8.707 34.544 -78.275 1.00 10.40 522 ALA B C 1
ATOM 9450 O O . ALA B 1 500 ? 8.521 33.873 -77.246 1.00 11.37 522 ALA B O 1
ATOM 9452 N N . CYS B 1 501 ? 9.558 34.141 -79.213 1.00 10.18 523 CYS B N 1
ATOM 9453 C CA A CYS B 1 501 ? 10.404 32.974 -79.001 0.50 10.66 523 CYS B CA 1
ATOM 9454 C CA B CYS B 1 501 ? 10.332 32.894 -79.204 0.50 12.53 523 CYS B CA 1
ATOM 9455 C C . CYS B 1 501 ? 11.453 33.211 -78.105 1.00 11.39 523 CYS B C 1
ATOM 9456 O O . CYS B 1 501 ? 11.763 32.375 -77.220 1.00 14.47 523 CYS B O 1
ATOM 9461 N N . ALA B 1 502 ? 12.032 34.381 -78.036 1.00 9.76 524 ALA B N 1
ATOM 9462 C CA . ALA B 1 502 ? 13.151 34.714 -77.139 1.00 10.33 524 ALA B CA 1
ATOM 9463 C C . ALA B 1 502 ? 12.692 34.865 -75.757 1.00 11.11 524 ALA B C 1
ATOM 9464 O O . ALA B 1 502 ? 13.577 34.486 -74.831 1.00 12.02 524 ALA B O 1
ATOM 9466 N N . THR B 1 503 ? 11.593 35.452 -75.407 1.00 10.79 525 THR B N 1
ATOM 9467 C CA . THR B 1 503 ? 11.291 35.782 -74.069 1.00 10.55 525 THR B CA 1
ATOM 9468 C C . THR B 1 503 ? 10.879 34.587 -73.237 1.00 11.05 525 THR B C 1
ATOM 9469 O O . THR B 1 503 ? 10.567 34.781 -72.013 1.00 10.94 525 THR B O 1
ATOM 9473 N N . THR B 1 504 ? 10.840 33.369 -73.783 1.00 9.57 526 THR B N 1
ATOM 9474 C CA . THR B 1 504 ? 10.698 32.205 -72.983 1.00 9.59 526 THR B CA 1
ATOM 9475 C C . THR B 1 504 ? 11.922 31.921 -72.179 1.00 9.23 526 THR B C 1
ATOM 9476 O O . THR B 1 504 ? 11.878 31.178 -71.182 1.00 10.04 526 THR B O 1
ATOM 9480 N N . TYR B 1 505 ? 13.067 32.529 -72.467 1.00 8.57 527 TYR B N 1
ATOM 9481 C CA . TYR B 1 505 ? 14.298 32.318 -71.732 1.00 8.51 527 TYR B CA 1
ATOM 9482 C C . TYR B 1 505 ? 14.140 32.820 -70.289 1.00 8.44 527 TYR B C 1
ATOM 9483 O O . TYR B 1 505 ? 13.556 33.874 -70.025 1.00 9.01 527 TYR B O 1
ATOM 9492 N N . ARG B 1 506 ? 14.693 32.024 -69.364 1.00 8.37 528 ARG B N 1
ATOM 9493 C CA . ARG B 1 506 ? 14.745 32.453 -67.974 1.00 8.77 528 ARG B CA 1
ATOM 9494 C C . ARG B 1 506 ? 16.103 32.067 -67.424 1.00 9.13 528 ARG B C 1
ATOM 9495 O O . ARG B 1 506 ? 16.544 30.943 -67.493 1.00 9.66 528 ARG B O 1
ATOM 9503 N N . ASN B 1 507 ? 16.828 33.051 -66.869 1.00 8.81 529 ASN B N 1
ATOM 9504 C CA . ASN B 1 507 ? 18.195 32.849 -66.446 1.00 8.85 529 ASN B CA 1
ATOM 9505 C C . ASN B 1 507 ? 18.272 32.005 -65.207 1.00 9.43 529 ASN B C 1
ATOM 9506 O O . ASN B 1 507 ? 19.334 31.433 -64.963 1.00 11.37 529 ASN B O 1
ATOM 9511 N N . SER B 1 508 ? 17.252 31.901 -64.421 1.00 9.20 530 SER B N 1
ATOM 9512 C CA . SER B 1 508 ? 17.323 31.138 -63.144 1.00 10.39 530 SER B CA 1
ATOM 9513 C C . SER B 1 508 ? 17.598 29.690 -63.422 1.00 11.21 530 SER B C 1
ATOM 9514 O O . SER B 1 508 ? 18.480 29.115 -62.742 1.00 15.09 530 SER B O 1
ATOM 9517 N N . ASP B 1 509 ? 16.993 29.046 -64.378 1.00 9.41 531 ASP B N 1
ATOM 9518 C CA . ASP B 1 509 ? 17.270 27.665 -64.702 1.00 9.32 531 ASP B CA 1
ATOM 9519 C C . ASP B 1 509 ? 17.697 27.470 -66.124 1.00 10.55 531 ASP B C 1
ATOM 9520 O O . ASP B 1 509 ? 17.888 26.326 -66.637 1.00 11.34 531 ASP B O 1
ATOM 9525 N N . LYS B 1 510 ? 17.985 28.541 -66.862 1.00 10.33 532 LYS B N 1
ATOM 9526 C CA . LYS B 1 510 ? 18.611 28.554 -68.175 1.00 10.83 532 LYS B CA 1
ATOM 9527 C C . LYS B 1 510 ? 17.754 27.788 -69.158 1.00 10.68 532 LYS B C 1
ATOM 9528 O O . LYS B 1 510 ? 18.283 27.191 -70.127 1.00 12.76 532 LYS B O 1
ATOM 9534 N N . ARG B 1 511 ? 16.446 27.737 -68.975 1.00 10.60 533 ARG B N 1
ATOM 9535 C CA . ARG B 1 511 ? 15.466 27.161 -69.892 1.00 10.49 533 ARG B CA 1
ATOM 9536 C C . ARG B 1 511 ? 15.027 28.227 -70.912 1.00 9.99 533 ARG B C 1
ATOM 9537 O O . ARG B 1 511 ? 15.003 29.424 -70.575 1.00 10.65 533 ARG B O 1
ATOM 9545 N N . GLY B 1 512 ? 14.524 27.827 -72.042 1.00 10.42 534 GLY B N 1
ATOM 9546 C CA . GLY B 1 512 ? 13.908 28.713 -73.007 1.00 9.92 534 GLY B CA 1
ATOM 9547 C C . GLY B 1 512 ? 14.855 29.404 -73.889 1.00 9.52 534 GLY B C 1
ATOM 9548 O O . GLY B 1 512 ? 16.065 29.189 -73.912 1.00 10.79 534 GLY B O 1
ATOM 9549 N N . GLY B 1 513 ? 14.279 30.319 -74.691 1.00 9.86 535 GLY B N 1
ATOM 9550 C CA . GLY B 1 513 ? 15.019 31.066 -75.724 1.00 8.71 535 GLY B CA 1
ATOM 9551 C C . GLY B 1 513 ? 14.722 30.620 -77.111 1.00 9.89 535 GLY B C 1
ATOM 9552 O O . GLY B 1 513 ? 13.889 29.720 -77.308 1.00 11.26 535 GLY B O 1
ATOM 9553 N N . CYS B 1 514 ? 15.464 31.098 -78.084 1.00 10.79 536 CYS B N 1
ATOM 9554 C CA . CYS B 1 514 ? 15.184 30.853 -79.471 1.00 10.72 536 CYS B CA 1
ATOM 9555 C C . CYS B 1 514 ? 15.836 29.605 -80.046 1.00 10.64 536 CYS B C 1
ATOM 9556 O O . CYS B 1 514 ? 15.397 29.061 -81.061 1.00 11.36 536 CYS B O 1
ATOM 9559 N N . ASN B 1 515 ? 16.902 29.099 -79.426 1.00 9.36 537 ASN B N 1
ATOM 9560 C CA . ASN B 1 515 ? 17.499 27.918 -79.932 1.00 9.61 537 ASN B CA 1
ATOM 9561 C C . ASN B 1 515 ? 16.498 26.734 -79.807 1.00 9.52 537 ASN B C 1
ATOM 9562 O O . ASN B 1 515 ? 15.856 26.600 -78.770 1.00 10.77 537 ASN B O 1
ATOM 9567 N N . GLY B 1 516 ? 16.361 25.962 -80.847 1.00 9.13 538 GLY B N 1
ATOM 9568 C CA . GLY B 1 516 ? 15.370 24.892 -80.870 1.00 9.05 538 GLY B CA 1
ATOM 9569 C C . GLY B 1 516 ? 14.119 25.207 -81.659 1.00 9.03 538 GLY B C 1
ATOM 9570 O O . GLY B 1 516 ? 13.388 24.297 -82.002 1.00 9.67 538 GLY B O 1
ATOM 9571 N N . ALA B 1 517 ? 13.846 26.457 -81.917 1.00 9.06 539 ALA B N 1
ATOM 9572 C CA . ALA B 1 517 ? 12.576 26.870 -82.611 1.00 9.72 539 ALA B CA 1
ATOM 9573 C C . ALA B 1 517 ? 11.365 26.192 -81.946 1.00 10.14 539 ALA B C 1
ATOM 9574 O O . ALA B 1 517 ? 10.452 25.728 -82.581 1.00 10.83 539 ALA B O 1
ATOM 9576 N N . ARG B 1 518 ? 11.353 26.240 -80.613 1.00 10.08 540 ARG B N 1
ATOM 9577 C CA . ARG B 1 518 ? 10.249 25.551 -79.896 1.00 10.32 540 ARG B CA 1
ATOM 9578 C C . ARG B 1 518 ? 8.984 26.343 -79.979 1.00 9.61 540 ARG B C 1
ATOM 9579 O O . ARG B 1 518 ? 7.930 25.761 -79.703 1.00 9.45 540 ARG B O 1
ATOM 9587 N N . ILE B 1 519 ? 8.945 27.584 -80.456 1.00 9.85 541 ILE B N 1
ATOM 9588 C CA . ILE B 1 519 ? 7.722 28.295 -80.756 1.00 9.72 541 ILE B CA 1
ATOM 9589 C C . ILE B 1 519 ? 6.949 27.551 -81.802 1.00 10.53 541 ILE B C 1
ATOM 9590 O O . ILE B 1 519 ? 5.720 27.690 -81.917 1.00 10.74 541 ILE B O 1
ATOM 9595 N N . ALA B 1 520 ? 7.580 26.762 -82.658 1.00 10.14 542 ALA B N 1
ATOM 9596 C CA . ALA B 1 520 ? 6.930 26.011 -83.706 1.00 10.57 542 ALA B CA 1
ATOM 9597 C C . ALA B 1 520 ? 6.388 24.667 -83.258 1.00 11.27 542 ALA B C 1
ATOM 9598 O O . ALA B 1 520 ? 5.706 23.978 -84.064 1.00 14.08 542 ALA B O 1
ATOM 9600 N N . LEU B 1 521 ? 6.613 24.340 -81.987 1.00 10.54 543 LEU B N 1
ATOM 9601 C CA . LEU B 1 521 ? 6.217 23.062 -81.420 1.00 10.37 543 LEU B CA 1
ATOM 9602 C C . LEU B 1 521 ? 5.150 23.273 -80.350 1.00 10.79 543 LEU B C 1
ATOM 9603 O O . LEU B 1 521 ? 4.947 24.372 -79.877 1.00 11.45 543 LEU B O 1
ATOM 9608 N N . GLU B 1 522 ? 4.484 22.186 -79.980 1.00 11.16 544 GLU B N 1
ATOM 9609 C CA . GLU B 1 522 ? 3.626 22.226 -78.801 1.00 11.67 544 GLU B CA 1
ATOM 9610 C C . GLU B 1 522 ? 4.452 22.360 -77.549 1.00 10.63 544 GLU B C 1
ATOM 9611 O O . GLU B 1 522 ? 5.531 21.816 -77.448 1.00 11.49 544 GLU B O 1
ATOM 9617 N N . PRO B 1 523 ? 3.938 23.118 -76.533 1.00 10.49 545 PRO B N 1
ATOM 9618 C CA . PRO B 1 523 ? 2.687 23.842 -76.500 1.00 11.35 545 PRO B CA 1
ATOM 9619 C C . PRO B 1 523 ? 2.713 25.243 -77.004 1.00 11.58 545 PRO B C 1
ATOM 9620 O O . PRO B 1 523 ? 1.692 25.885 -77.215 1.00 12.19 545 PRO B O 1
ATOM 9624 N N . GLN B 1 524 ? 3.928 25.765 -77.244 1.00 10.38 546 GLN B N 1
ATOM 9625 C CA . GLN B 1 524 ? 4.043 27.178 -77.609 1.00 9.94 546 GLN B CA 1
ATOM 9626 C C . GLN B 1 524 ? 3.308 27.549 -78.837 1.00 10.23 546 GLN B C 1
ATOM 9627 O O . GLN B 1 524 ? 2.754 28.680 -78.909 1.00 10.77 546 GLN B O 1
ATOM 9633 N N . ARG B 1 525 ? 3.210 26.678 -79.841 1.00 10.92 547 ARG B N 1
ATOM 9634 C CA A ARG B 1 525 ? 2.565 27.086 -81.094 0.50 11.86 547 ARG B CA 1
ATOM 9635 C CA B ARG B 1 525 ? 2.556 26.932 -81.083 0.50 11.70 547 ARG B CA 1
ATOM 9636 C C . ARG B 1 525 ? 1.053 27.306 -80.908 1.00 12.00 547 ARG B C 1
ATOM 9637 O O . ARG B 1 525 ? 0.492 27.960 -81.781 1.00 13.70 547 ARG B O 1
ATOM 9652 N N . ASN B 1 526 ? 0.526 26.862 -79.790 1.00 12.17 548 ASN B N 1
ATOM 9653 C CA . ASN B 1 526 ? -0.905 27.125 -79.527 1.00 13.08 548 ASN B CA 1
ATOM 9654 C C . ASN B 1 526 ? -1.135 27.960 -78.317 1.00 13.39 548 ASN B C 1
ATOM 9655 O O . ASN B 1 526 ? -2.295 28.096 -77.890 1.00 14.44 548 ASN B O 1
ATOM 9660 N N . TRP B 1 527 ? -0.150 28.567 -77.739 1.00 11.65 549 TRP B N 1
ATOM 9661 C CA . TRP B 1 527 ? -0.376 29.571 -76.651 1.00 11.60 549 TRP B CA 1
ATOM 9662 C C . TRP B 1 527 ? -1.149 30.722 -77.178 1.00 11.79 549 TRP B C 1
ATOM 9663 O O . TRP B 1 527 ? -0.858 31.279 -78.215 1.00 11.69 549 TRP B O 1
ATOM 9674 N N . VAL B 1 528 ? -2.161 31.207 -76.445 1.00 12.63 550 VAL B N 1
ATOM 9675 C CA . VAL B 1 528 ? -2.903 32.342 -76.853 1.00 13.96 550 VAL B CA 1
ATOM 9676 C C . VAL B 1 528 ? -2.035 33.574 -77.006 1.00 12.10 550 VAL B C 1
ATOM 9677 O O . VAL B 1 528 ? -2.250 34.377 -77.896 1.00 13.36 550 VAL B O 1
ATOM 9681 N N . SER B 1 529 ? -1.017 33.682 -76.150 1.00 12.54 551 SER B N 1
ATOM 9682 C CA . SER B 1 529 ? -0.080 34.773 -76.237 1.00 12.26 551 SER B CA 1
ATOM 9683 C C . SER B 1 529 ? 0.744 34.825 -77.549 1.00 11.98 551 SER B C 1
ATOM 9684 O O . SER B 1 529 ? 1.368 35.823 -77.823 1.00 12.15 551 SER B O 1
ATOM 9687 N N . ASN B 1 530 ? 0.733 33.702 -78.293 1.00 11.85 552 ASN B N 1
ATOM 9688 C CA . ASN B 1 530 ? 1.465 33.678 -79.552 1.00 12.92 552 ASN B CA 1
ATOM 9689 C C . ASN B 1 530 ? 0.557 33.901 -80.698 1.00 15.38 552 ASN B C 1
ATOM 9690 O O . ASN B 1 530 ? 1.011 33.860 -81.843 1.00 18.04 552 ASN B O 1
ATOM 9695 N N . ASN B 1 531 ? -0.769 34.150 -80.520 1.00 15.98 553 ASN B N 1
ATOM 9696 C CA . ASN B 1 531 ? -1.742 34.397 -81.619 1.00 17.22 553 ASN B CA 1
ATOM 9697 C C . ASN B 1 531 ? -1.592 33.251 -82.638 1.00 16.43 553 ASN B C 1
ATOM 9698 O O . ASN B 1 531 ? -1.123 33.492 -83.773 1.00 16.33 553 ASN B O 1
ATOM 9703 N N . PRO B 1 532 ? -2.045 32.093 -82.318 1.00 15.03 554 PRO B N 1
ATOM 9704 C CA . PRO B 1 532 ? -1.737 30.867 -83.142 1.00 14.49 554 PRO B CA 1
ATOM 9705 C C . PRO B 1 532 ? -1.983 30.963 -84.616 1.00 17.39 554 PRO B C 1
ATOM 9706 O O . PRO B 1 532 ? -1.181 30.463 -85.397 1.00 16.66 554 PRO B O 1
ATOM 9710 N N . THR B 1 533 ? -3.027 31.615 -85.057 1.00 17.89 555 THR B N 1
ATOM 9711 C CA A THR B 1 533 ? -3.246 31.669 -86.516 0.50 18.82 555 THR B CA 1
ATOM 9712 C CA B THR B 1 533 ? -3.308 31.739 -86.511 0.50 19.52 555 THR B CA 1
ATOM 9713 C C . THR B 1 533 ? -2.244 32.576 -87.193 1.00 19.56 555 THR B C 1
ATOM 9714 O O . THR B 1 533 ? -1.833 32.214 -88.318 1.00 22.14 555 THR B O 1
ATOM 9721 N N . GLN B 1 534 ? -1.867 33.640 -86.618 1.00 17.54 556 GLN B N 1
ATOM 9722 C CA . GLN B 1 534 ? -0.860 34.489 -87.206 1.00 18.73 556 GLN B CA 1
ATOM 9723 C C . GLN B 1 534 ? 0.470 33.742 -87.147 1.00 17.89 556 GLN B C 1
ATOM 9724 O O . GLN B 1 534 ? 1.221 33.766 -88.133 1.00 17.69 556 GLN B O 1
ATOM 9730 N N . LEU B 1 535 ? 0.779 33.060 -86.057 1.00 14.79 557 LEU B N 1
ATOM 9731 C CA . LEU B 1 535 ? 2.053 32.357 -85.924 1.00 13.67 557 LEU B CA 1
ATOM 9732 C C . LEU B 1 535 ? 2.132 31.320 -86.951 1.00 14.96 557 LEU B C 1
ATOM 9733 O O . LEU B 1 535 ? 3.223 31.150 -87.572 1.00 16.06 557 LEU B O 1
ATOM 9738 N N . SER B 1 536 ? 1.102 30.564 -87.235 1.00 14.65 558 SER B N 1
ATOM 9739 C CA A SER B 1 536 ? 1.143 29.512 -88.221 0.50 16.02 558 SER B CA 1
ATOM 9740 C CA B SER B 1 536 ? 1.173 29.510 -88.251 0.50 15.25 558 SER B CA 1
ATOM 9741 C C . SER B 1 536 ? 1.461 30.109 -89.598 1.00 16.11 558 SER B C 1
ATOM 9742 O O . SER B 1 536 ? 2.241 29.517 -90.358 1.00 16.98 558 SER B O 1
ATOM 9747 N N . ALA B 1 537 ? 0.870 31.232 -89.948 1.00 15.76 559 ALA B N 1
ATOM 9748 C CA . ALA B 1 537 ? 1.172 31.853 -91.247 1.00 16.56 559 ALA B CA 1
ATOM 9749 C C . ALA B 1 537 ? 2.640 32.382 -91.304 1.00 15.33 559 ALA B C 1
ATOM 9750 O O . ALA B 1 537 ? 3.286 32.179 -92.360 1.00 15.29 559 ALA B O 1
ATOM 9752 N N . VAL B 1 538 ? 3.165 32.859 -90.249 1.00 13.20 560 VAL B N 1
ATOM 9753 C CA . VAL B 1 538 ? 4.557 33.305 -90.171 1.00 12.50 560 VAL B CA 1
ATOM 9754 C C . VAL B 1 538 ? 5.476 32.094 -90.298 1.00 12.91 560 VAL B C 1
ATOM 9755 O O . VAL B 1 538 ? 6.421 32.096 -91.129 1.00 12.29 560 VAL B O 1
ATOM 9759 N N . LEU B 1 539 ? 5.249 31.050 -89.562 1.00 12.21 561 LEU B N 1
ATOM 9760 C CA . LEU B 1 539 ? 6.065 29.864 -89.618 1.00 12.46 561 LEU B CA 1
ATOM 9761 C C . LEU B 1 539 ? 5.964 29.228 -90.912 1.00 13.17 561 LEU B C 1
ATOM 9762 O O . LEU B 1 539 ? 6.974 28.702 -91.485 1.00 13.75 561 LEU B O 1
ATOM 9767 N N . ASP B 1 540 ? 4.794 29.113 -91.555 1.00 13.73 562 ASP B N 1
ATOM 9768 C CA . ASP B 1 540 ? 4.701 28.512 -92.873 1.00 15.11 562 ASP B CA 1
ATOM 9769 C C . ASP B 1 540 ? 5.554 29.338 -93.902 1.00 13.51 562 ASP B C 1
ATOM 9770 O O . ASP B 1 540 ? 6.152 28.723 -94.755 1.00 14.39 562 ASP B O 1
ATOM 9775 N N . ALA B 1 541 ? 5.520 30.623 -93.802 1.00 13.13 563 ALA B N 1
ATOM 9776 C CA . ALA B 1 541 ? 6.311 31.469 -94.691 1.00 13.06 563 ALA B CA 1
ATOM 9777 C C . ALA B 1 541 ? 7.806 31.234 -94.446 1.00 13.20 563 ALA B C 1
ATOM 9778 O O . ALA B 1 541 ? 8.544 31.065 -95.441 1.00 13.13 563 ALA B O 1
ATOM 9780 N N . LEU B 1 542 ? 8.253 31.191 -93.216 1.00 12.30 564 LEU B N 1
ATOM 9781 C CA . LEU B 1 542 ? 9.666 30.907 -92.923 1.00 11.76 564 LEU B CA 1
ATOM 9782 C C . LEU B 1 542 ? 10.047 29.525 -93.368 1.00 12.82 564 LEU B C 1
ATOM 9783 O O . LEU B 1 542 ? 11.141 29.253 -93.855 1.00 13.36 564 LEU B O 1
ATOM 9788 N N . LYS B 1 543 ? 9.163 28.555 -93.295 1.00 12.60 565 LYS B N 1
ATOM 9789 C CA . LYS B 1 543 ? 9.469 27.181 -93.748 1.00 13.43 565 LYS B CA 1
ATOM 9790 C C . LYS B 1 543 ? 9.567 27.139 -95.238 1.00 13.42 565 LYS B C 1
ATOM 9791 O O . LYS B 1 543 ? 10.329 26.312 -95.768 1.00 15.40 565 LYS B O 1
ATOM 9797 N N . LYS B 1 544 ? 8.875 28.003 -95.949 1.00 14.07 566 LYS B N 1
ATOM 9798 C CA . LYS B 1 544 ? 9.023 28.140 -97.403 1.00 15.70 566 LYS B CA 1
ATOM 9799 C C . LYS B 1 544 ? 10.419 28.672 -97.764 1.00 14.81 566 LYS B C 1
ATOM 9800 O O . LYS B 1 544 ? 11.075 28.133 -98.642 1.00 15.47 566 LYS B O 1
ATOM 9806 N N . VAL B 1 545 ? 10.847 29.700 -97.046 1.00 14.36 567 VAL B N 1
ATOM 9807 C CA . VAL B 1 545 ? 12.227 30.222 -97.222 1.00 14.10 567 VAL B CA 1
ATOM 9808 C C . VAL B 1 545 ? 13.177 29.114 -96.908 1.00 13.87 567 VAL B C 1
ATOM 9809 O O . VAL B 1 545 ? 14.155 28.881 -97.657 1.00 14.36 567 VAL B O 1
ATOM 9813 N N . GLN B 1 546 ? 12.976 28.333 -95.887 1.00 13.10 568 GLN B N 1
ATOM 9814 C CA . GLN B 1 546 ? 13.866 27.228 -95.505 1.00 13.41 568 GLN B CA 1
ATOM 9815 C C . GLN B 1 546 ? 13.952 26.226 -96.580 1.00 14.94 568 GLN B C 1
ATOM 9816 O O . GLN B 1 546 ? 15.021 25.714 -96.942 1.00 15.04 568 GLN B O 1
ATOM 9822 N N . SER B 1 547 ? 12.798 25.834 -97.132 1.00 15.70 569 SER B N 1
ATOM 9823 C CA A SER B 1 547 ? 12.738 24.797 -98.156 0.40 16.97 569 SER B CA 1
ATOM 9824 C CA B SER B 1 547 ? 12.757 24.773 -98.138 0.40 16.54 569 SER B CA 1
ATOM 9825 C CA C SER B 1 547 ? 12.718 24.806 -98.163 0.20 16.39 569 SER B CA 1
ATOM 9826 C C . SER B 1 547 ? 13.425 25.261 -99.405 1.00 17.08 569 SER B C 1
ATOM 9827 O O . SER B 1 547 ? 14.101 24.458 -100.077 1.00 20.20 569 SER B O 1
ATOM 9834 N N . ASP B 1 548 ? 13.306 26.512 -99.753 1.00 17.34 570 ASP B N 1
ATOM 9835 C CA . ASP B 1 548 ? 13.933 27.083 -100.916 1.00 17.63 570 ASP B CA 1
ATOM 9836 C C . ASP B 1 548 ? 15.459 27.067 -100.731 1.00 17.62 570 ASP B C 1
ATOM 9837 O O . ASP B 1 548 ? 16.169 26.813 -101.721 1.00 22.37 570 ASP B O 1
ATOM 9842 N N . PHE B 1 549 ? 15.957 27.359 -99.573 1.00 15.62 571 PHE B N 1
ATOM 9843 C CA . PHE B 1 549 ? 17.409 27.355 -99.299 1.00 15.60 571 PHE B CA 1
ATOM 9844 C C . PHE B 1 549 ? 17.928 25.944 -99.146 1.00 16.21 571 PHE B C 1
ATOM 9845 O O . PHE B 1 549 ? 18.959 25.600 -99.808 1.00 17.56 571 PHE B O 1
ATOM 9853 N N . ASN B 1 550 ? 17.306 25.074 -98.383 1.00 16.86 572 ASN B N 1
ATOM 9854 C CA . ASN B 1 550 ? 17.830 23.731 -98.123 1.00 18.43 572 ASN B CA 1
ATOM 9855 C C . ASN B 1 550 ? 17.667 22.789 -99.292 1.00 23.18 572 ASN B C 1
ATOM 9856 O O . ASN B 1 550 ? 16.705 22.873 -100.009 1.00 27.40 572 ASN B O 1
ATOM 9861 N N . GLY B 1 551 ? 18.744 22.155 -99.636 1.00 22.25 573 GLY B N 1
ATOM 9862 C CA . GLY B 1 551 ? 18.774 21.487 -100.946 1.00 30.14 573 GLY B CA 1
ATOM 9863 C C . GLY B 1 551 ? 19.161 22.268 -102.223 1.00 31.32 573 GLY B C 1
ATOM 9864 O O . GLY B 1 551 ? 19.548 21.625 -103.218 1.00 34.41 573 GLY B O 1
ATOM 9865 N N . SER B 1 552 ? 19.018 23.583 -102.226 1.00 29.59 574 SER B N 1
ATOM 9866 C CA . SER B 1 552 ? 19.552 24.336 -103.356 1.00 28.17 574 SER B CA 1
ATOM 9867 C C . SER B 1 552 ? 20.950 25.027 -103.070 1.00 26.92 574 SER B C 1
ATOM 9868 O O . SER B 1 552 ? 21.445 25.719 -103.964 1.00 27.69 574 SER B O 1
ATOM 9871 N N . ASN B 1 553 ? 21.571 24.764 -101.910 1.00 23.45 575 ASN B N 1
ATOM 9872 C CA . ASN B 1 553 ? 22.856 25.347 -101.469 1.00 24.00 575 ASN B CA 1
ATOM 9873 C C . ASN B 1 553 ? 23.868 24.247 -101.063 1.00 22.70 575 ASN B C 1
ATOM 9874 O O . ASN B 1 553 ? 24.627 24.365 -100.118 1.00 23.04 575 ASN B O 1
ATOM 9879 N N . GLY B 1 554 ? 23.879 23.187 -101.876 1.00 27.85 576 GLY B N 1
ATOM 9880 C CA . GLY B 1 554 ? 24.798 22.059 -101.621 1.00 27.39 576 GLY B CA 1
ATOM 9881 C C . GLY B 1 554 ? 24.531 21.395 -100.313 1.00 26.37 576 GLY B C 1
ATOM 9882 O O . GLY B 1 554 ? 23.379 21.057 -100.089 1.00 32.28 576 GLY B O 1
ATOM 9883 N N . ASN B 1 555 ? 25.515 21.286 -99.428 1.00 28.43 577 ASN B N 1
ATOM 9884 C CA . ASN B 1 555 ? 25.263 20.692 -98.094 1.00 30.05 577 ASN B CA 1
ATOM 9885 C C . ASN B 1 555 ? 24.912 21.759 -97.040 1.00 25.87 577 ASN B C 1
ATOM 9886 O O . ASN B 1 555 ? 24.843 21.485 -95.877 1.00 26.27 577 ASN B O 1
ATOM 9891 N N . LYS B 1 556 ? 24.719 23.002 -97.459 1.00 22.91 578 LYS B N 1
ATOM 9892 C CA . LYS B 1 556 ? 24.362 23.973 -96.489 1.00 22.03 578 LYS B CA 1
ATOM 9893 C C . LYS B 1 556 ? 22.872 23.859 -96.213 1.00 19.16 578 LYS B C 1
ATOM 9894 O O . LYS B 1 556 ? 22.081 23.788 -97.133 1.00 20.08 578 LYS B O 1
ATOM 9900 N N . LYS B 1 557 ? 22.621 23.981 -94.943 1.00 17.49 579 LYS B N 1
ATOM 9901 C CA . LYS B 1 557 ? 21.185 23.932 -94.452 1.00 17.71 579 LYS B CA 1
ATOM 9902 C C . LYS B 1 557 ? 21.059 24.987 -93.447 1.00 15.20 579 LYS B C 1
ATOM 9903 O O . LYS B 1 557 ? 21.897 25.200 -92.564 1.00 18.00 579 LYS B O 1
ATOM 9909 N N . VAL B 1 558 ? 19.896 25.589 -93.392 1.00 13.55 580 VAL B N 1
ATOM 9910 C CA . VAL B 1 558 ? 19.545 26.582 -92.400 1.00 12.80 580 VAL B CA 1
ATOM 9911 C C . VAL B 1 558 ? 18.383 26.071 -91.509 1.00 11.45 580 VAL B C 1
ATOM 9912 O O . VAL B 1 558 ? 17.441 25.434 -92.063 1.00 12.00 580 VAL B O 1
ATOM 9916 N N . SER B 1 559 ? 18.452 26.293 -90.270 1.00 10.49 581 SER B N 1
ATOM 9917 C CA . SER B 1 559 ? 17.392 25.850 -89.299 1.00 10.33 581 SER B CA 1
ATOM 9918 C C . SER B 1 559 ? 16.271 26.901 -89.291 1.00 11.01 581 SER B C 1
ATOM 9919 O O . SER B 1 559 ? 16.446 28.079 -89.507 1.00 10.62 581 SER B O 1
ATOM 9922 N N . LEU B 1 560 ? 15.055 26.435 -88.947 1.00 10.43 582 LEU B N 1
ATOM 9923 C CA . LEU B 1 560 ? 13.968 27.337 -88.705 1.00 10.04 582 LEU B CA 1
ATOM 9924 C C . LEU B 1 560 ? 14.296 28.270 -87.566 1.00 9.52 582 LEU B C 1
ATOM 9925 O O . LEU B 1 560 ? 13.891 29.442 -87.582 1.00 9.28 582 LEU B O 1
ATOM 9930 N N . ALA B 1 561 ? 14.985 27.797 -86.508 1.00 9.52 583 ALA B N 1
ATOM 9931 C CA . ALA B 1 561 ? 15.327 28.617 -85.405 1.00 9.60 583 ALA B CA 1
ATOM 9932 C C . ALA B 1 561 ? 16.187 29.811 -85.857 1.00 9.58 583 ALA B C 1
ATOM 9933 O O . ALA B 1 561 ? 15.904 30.961 -85.460 1.00 9.85 583 ALA B O 1
ATOM 9935 N N . ASP B 1 562 ? 17.196 29.555 -86.699 1.00 8.89 584 ASP B N 1
ATOM 9936 C CA . ASP B 1 562 ? 17.984 30.705 -87.279 1.00 9.06 584 ASP B CA 1
ATOM 9937 C C . ASP B 1 562 ? 17.099 31.570 -88.084 1.00 9.36 584 ASP B C 1
ATOM 9938 O O . ASP B 1 562 ? 17.264 32.777 -88.052 1.00 9.94 584 ASP B O 1
ATOM 9943 N N . LEU B 1 563 ? 16.165 31.051 -88.868 1.00 9.13 585 LEU B N 1
ATOM 9944 C CA . LEU B 1 563 ? 15.282 31.921 -89.699 1.00 9.70 585 LEU B CA 1
ATOM 9945 C C . LEU B 1 563 ? 14.327 32.823 -88.888 1.00 9.66 585 LEU B C 1
ATOM 9946 O O . LEU B 1 563 ? 14.145 33.943 -89.253 1.00 9.73 585 LEU B O 1
ATOM 9951 N N . ILE B 1 564 ? 13.811 32.308 -87.788 1.00 9.61 586 ILE B N 1
ATOM 9952 C CA . ILE B 1 564 ? 12.961 33.108 -86.942 1.00 9.80 586 ILE B CA 1
ATOM 9953 C C . ILE B 1 564 ? 13.784 34.265 -86.404 1.00 9.61 586 ILE B C 1
ATOM 9954 O O . ILE B 1 564 ? 13.370 35.445 -86.467 1.00 9.91 586 ILE B O 1
ATOM 9959 N N . VAL B 1 565 ? 14.986 34.021 -85.862 1.00 8.85 587 VAL B N 1
ATOM 9960 C CA . VAL B 1 565 ? 15.793 35.119 -85.307 1.00 9.33 587 VAL B CA 1
ATOM 9961 C C . VAL B 1 565 ? 16.302 36.017 -86.397 1.00 9.04 587 VAL B C 1
ATOM 9962 O O . VAL B 1 565 ? 16.260 37.236 -86.290 1.00 9.83 587 VAL B O 1
ATOM 9966 N N . LEU B 1 566 ? 16.759 35.459 -87.517 1.00 8.76 588 LEU B N 1
ATOM 9967 C CA . LEU B 1 566 ? 17.238 36.268 -88.656 1.00 9.25 588 LEU B CA 1
ATOM 9968 C C . LEU B 1 566 ? 16.145 37.176 -89.186 1.00 9.34 588 LEU B C 1
ATOM 9969 O O . LEU B 1 566 ? 16.372 38.360 -89.531 1.00 10.16 588 LEU B O 1
ATOM 9974 N N . GLY B 1 567 ? 14.957 36.622 -89.275 1.00 9.60 589 GLY B N 1
ATOM 9975 C CA . GLY B 1 567 ? 13.830 37.435 -89.783 1.00 9.89 589 GLY B CA 1
ATOM 9976 C C . GLY B 1 567 ? 13.577 38.629 -88.928 1.00 9.98 589 GLY B C 1
ATOM 9977 O O . GLY B 1 567 ? 13.383 39.767 -89.397 1.00 10.43 589 GLY B O 1
ATOM 9978 N N . GLY B 1 568 ? 13.504 38.414 -87.604 1.00 10.06 590 GLY B N 1
ATOM 9979 C CA . GLY B 1 568 ? 13.325 39.535 -86.714 1.00 10.27 590 GLY B CA 1
ATOM 9980 C C . GLY B 1 568 ? 14.477 40.484 -86.769 1.00 10.59 590 GLY B C 1
ATOM 9981 O O . GLY B 1 568 ? 14.253 41.743 -86.733 1.00 11.16 590 GLY B O 1
ATOM 9982 N N . THR B 1 569 ? 15.688 40.016 -86.858 1.00 10.26 591 THR B N 1
ATOM 9983 C CA . THR B 1 569 ? 16.879 40.825 -86.872 1.00 11.00 591 THR B CA 1
ATOM 9984 C C . THR B 1 569 ? 16.877 41.652 -88.174 1.00 10.32 591 THR B C 1
ATOM 9985 O O . THR B 1 569 ? 17.190 42.865 -88.131 1.00 10.64 591 THR B O 1
ATOM 9989 N N . ALA B 1 570 ? 16.569 41.089 -89.316 1.00 9.92 592 ALA B N 1
ATOM 9990 C CA . ALA B 1 570 ? 16.470 41.784 -90.562 1.00 10.78 592 ALA B CA 1
ATOM 9991 C C . ALA B 1 570 ? 15.403 42.864 -90.490 1.00 10.68 592 ALA B C 1
ATOM 9992 O O . ALA B 1 570 ? 15.552 43.954 -91.062 1.00 10.47 592 ALA B O 1
ATOM 9994 N N . ALA B 1 571 ? 14.293 42.565 -89.882 1.00 9.78 593 ALA B N 1
ATOM 9995 C CA . ALA B 1 571 ? 13.190 43.507 -89.707 1.00 9.70 593 ALA B CA 1
ATOM 9996 C C . ALA B 1 571 ? 13.637 44.706 -88.886 1.00 9.59 593 ALA B C 1
ATOM 9997 O O . ALA B 1 571 ? 13.357 45.847 -89.246 1.00 10.09 593 ALA B O 1
ATOM 9999 N N . VAL B 1 572 ? 14.354 44.474 -87.793 1.00 9.64 594 VAL B N 1
ATOM 10000 C CA . VAL B 1 572 ? 14.904 45.557 -86.958 1.00 9.82 594 VAL B CA 1
ATOM 10001 C C . VAL B 1 572 ? 15.850 46.435 -87.778 1.00 9.82 594 VAL B C 1
ATOM 10002 O O . VAL B 1 572 ? 15.792 47.661 -87.733 1.00 10.08 594 VAL B O 1
ATOM 10006 N N . GLU B 1 573 ? 16.724 45.821 -88.538 1.00 9.88 595 GLU B N 1
ATOM 10007 C CA . GLU B 1 573 ? 17.664 46.551 -89.362 1.00 10.72 595 GLU B CA 1
ATOM 10008 C C . GLU B 1 573 ? 16.955 47.419 -90.364 1.00 10.54 595 GLU B C 1
ATOM 10009 O O . GLU B 1 573 ? 17.311 48.593 -90.582 1.00 11.16 595 GLU B O 1
ATOM 10015 N N . LYS B 1 574 ? 15.954 46.907 -91.034 1.00 10.65 596 LYS B N 1
ATOM 10016 C CA . LYS B 1 574 ? 15.202 47.684 -92.001 1.00 11.18 596 LYS B CA 1
ATOM 10017 C C . LYS B 1 574 ? 14.407 48.811 -91.360 1.00 10.83 596 LYS B C 1
ATOM 10018 O O . LYS B 1 574 ? 14.354 49.912 -91.911 1.00 11.40 596 LYS B O 1
ATOM 10024 N N . ALA B 1 575 ? 13.822 48.493 -90.236 1.00 10.67 597 ALA B N 1
ATOM 10025 C CA . ALA B 1 575 ? 13.081 49.516 -89.499 1.00 10.38 597 ALA B CA 1
ATOM 10026 C C . ALA B 1 575 ? 13.992 50.630 -89.066 1.00 11.30 597 ALA B C 1
ATOM 10027 O O . ALA B 1 575 ? 13.582 51.819 -89.060 1.00 11.72 597 ALA B O 1
ATOM 10029 N N . ALA B 1 576 ? 15.212 50.326 -88.664 1.00 10.59 598 ALA B N 1
ATOM 10030 C CA . ALA B 1 576 ? 16.239 51.325 -88.354 1.00 10.95 598 ALA B CA 1
ATOM 10031 C C . ALA B 1 576 ? 16.520 52.150 -89.558 1.00 11.80 598 ALA B C 1
ATOM 10032 O O . ALA B 1 576 ? 16.540 53.404 -89.498 1.00 12.61 598 ALA B O 1
ATOM 10034 N N . LYS B 1 577 ? 16.808 51.512 -90.691 1.00 11.84 599 LYS B N 1
ATOM 10035 C CA A LYS B 1 577 ? 17.091 52.223 -91.927 0.50 12.65 599 LYS B CA 1
ATOM 10036 C CA B LYS B 1 577 ? 17.094 52.214 -91.926 0.50 12.63 599 LYS B CA 1
ATOM 10037 C C . LYS B 1 577 ? 15.959 53.187 -92.249 1.00 12.84 599 LYS B C 1
ATOM 10038 O O . LYS B 1 577 ? 16.208 54.393 -92.608 1.00 13.23 599 LYS B O 1
ATOM 10049 N N . ASP B 1 578 ? 14.702 52.767 -92.134 1.00 12.37 600 ASP B N 1
ATOM 10050 C CA . ASP B 1 578 ? 13.566 53.586 -92.468 1.00 13.72 600 ASP B CA 1
ATOM 10051 C C . ASP B 1 578 ? 13.426 54.747 -91.488 1.00 14.42 600 ASP B C 1
ATOM 10052 O O . ASP B 1 578 ? 12.792 55.771 -91.946 1.00 17.39 600 ASP B O 1
ATOM 10057 N N . ALA B 1 579 ? 13.941 54.687 -90.297 1.00 14.25 601 ALA B N 1
ATOM 10058 C CA . ALA B 1 579 ? 13.976 55.767 -89.328 1.00 15.53 601 ALA B CA 1
ATOM 10059 C C . ALA B 1 579 ? 15.148 56.669 -89.546 1.00 16.73 601 ALA B C 1
ATOM 10060 O O . ALA B 1 579 ? 15.320 57.618 -88.711 1.00 19.04 601 ALA B O 1
ATOM 10062 N N . GLY B 1 580 ? 15.995 56.439 -90.501 1.00 15.40 602 GLY B N 1
ATOM 10063 C CA . GLY B 1 580 ? 17.108 57.258 -90.838 1.00 16.11 602 GLY B CA 1
ATOM 10064 C C . GLY B 1 580 ? 18.390 56.880 -90.189 1.00 15.87 602 GLY B C 1
ATOM 10065 O O . GLY B 1 580 ? 19.354 57.671 -90.149 1.00 18.99 602 GLY B O 1
ATOM 10066 N N . VAL B 1 581 ? 18.537 55.656 -89.681 1.00 15.16 603 VAL B N 1
ATOM 10067 C CA . VAL B 1 581 ? 19.740 55.156 -89.061 1.00 14.74 603 VAL B CA 1
ATOM 10068 C C . VAL B 1 581 ? 20.244 53.930 -89.751 1.00 15.85 603 VAL B C 1
ATOM 10069 O O . VAL B 1 581 ? 19.596 52.851 -89.688 1.00 15.84 603 VAL B O 1
ATOM 10073 N N . ASP B 1 582 ? 21.436 53.969 -90.284 1.00 17.60 604 ASP B N 1
ATOM 10074 C CA . ASP B 1 582 ? 22.083 52.819 -90.929 1.00 19.44 604 ASP B CA 1
ATOM 10075 C C . ASP B 1 582 ? 22.943 52.157 -89.914 1.00 21.15 604 ASP B C 1
ATOM 10076 O O . ASP B 1 582 ? 23.902 52.700 -89.415 1.00 23.16 604 ASP B O 1
ATOM 10081 N N . ILE B 1 583 ? 22.537 50.969 -89.513 1.00 18.84 605 ILE B N 1
ATOM 10082 C CA . ILE B 1 583 ? 23.201 50.218 -88.459 1.00 16.47 605 ILE B CA 1
ATOM 10083 C C . ILE B 1 583 ? 23.255 48.770 -88.862 1.00 17.55 605 ILE B C 1
ATOM 10084 O O . ILE B 1 583 ? 22.264 48.250 -89.361 1.00 19.28 605 ILE B O 1
ATOM 10089 N N . LYS B 1 584 ? 24.389 48.160 -88.579 1.00 19.63 606 LYS B N 1
ATOM 10090 C CA . LYS B 1 584 ? 24.479 46.688 -88.730 1.00 23.11 606 LYS B CA 1
ATOM 10091 C C . LYS B 1 584 ? 23.911 45.996 -87.512 1.00 21.35 606 LYS B C 1
ATOM 10092 O O . LYS B 1 584 ? 24.304 46.287 -86.350 1.00 23.37 606 LYS B O 1
ATOM 10098 N N . VAL B 1 585 ? 22.893 45.141 -87.676 1.00 15.92 607 VAL B N 1
ATOM 10099 C CA . VAL B 1 585 ? 22.315 44.436 -86.675 1.00 16.65 607 VAL B CA 1
ATOM 10100 C C . VAL B 1 585 ? 22.893 43.022 -86.673 1.00 18.20 607 VAL B C 1
ATOM 10101 O O . VAL B 1 585 ? 22.631 42.192 -87.575 1.00 18.90 607 VAL B O 1
ATOM 10105 N N . PRO B 1 586 ? 23.734 42.737 -85.682 1.00 15.53 608 PRO B N 1
ATOM 10106 C CA . PRO B 1 586 ? 24.491 41.492 -85.874 1.00 16.80 608 PRO B CA 1
ATOM 10107 C C . PRO B 1 586 ? 23.686 40.226 -85.729 1.00 16.76 608 PRO B C 1
ATOM 10108 O O . PRO B 1 586 ? 23.014 40.059 -84.777 1.00 23.11 608 PRO B O 1
ATOM 10112 N N . PHE B 1 587 ? 23.972 39.239 -86.471 1.00 14.76 609 PHE B N 1
ATOM 10113 C CA . PHE B 1 587 ? 23.251 37.926 -86.371 1.00 13.00 609 PHE B CA 1
ATOM 10114 C C . PHE B 1 587 ? 24.278 36.820 -86.114 1.00 13.30 609 PHE B C 1
ATOM 10115 O O . PHE B 1 587 ? 25.255 36.729 -86.844 1.00 14.56 609 PHE B O 1
ATOM 10123 N N . SER B 1 588 ? 23.989 35.961 -85.160 1.00 11.50 610 SER B N 1
ATOM 10124 C CA . SER B 1 588 ? 24.827 34.790 -84.853 1.00 12.16 610 SER B CA 1
ATOM 10125 C C . SER B 1 588 ? 24.116 33.536 -85.351 1.00 10.50 610 SER B C 1
ATOM 10126 O O . SER B 1 588 ? 23.092 33.130 -84.692 1.00 11.27 610 SER B O 1
ATOM 10129 N N . ALA B 1 589 ? 24.605 32.945 -86.370 1.00 11.39 611 ALA B N 1
ATOM 10130 C CA . ALA B 1 589 ? 23.967 31.676 -86.901 1.00 11.62 611 ALA B CA 1
ATOM 10131 C C . ALA B 1 589 ? 24.303 30.497 -86.034 1.00 11.92 611 ALA B C 1
ATOM 10132 O O . ALA B 1 589 ? 25.133 30.579 -85.087 1.00 11.94 611 ALA B O 1
ATOM 10134 N N . GLY B 1 590 ? 23.648 29.394 -86.264 1.00 11.20 612 GLY B N 1
ATOM 10135 C CA . GLY B 1 590 ? 24.011 28.121 -85.684 1.00 11.35 612 GLY B CA 1
ATOM 10136 C C . GLY B 1 590 ? 22.989 27.498 -84.777 1.00 10.34 612 GLY B C 1
ATOM 10137 O O . GLY B 1 590 ? 23.259 26.397 -84.238 1.00 11.34 612 GLY B O 1
ATOM 10138 N N . ARG B 1 591 ? 21.815 28.090 -84.600 1.00 10.05 613 ARG B N 1
ATOM 10139 C CA . ARG B 1 591 ? 20.761 27.437 -83.785 1.00 9.74 613 ARG B CA 1
ATOM 10140 C C . ARG B 1 591 ? 20.343 26.178 -84.537 1.00 9.74 613 ARG B C 1
ATOM 10141 O O . ARG B 1 591 ? 20.396 26.056 -85.737 1.00 10.20 613 ARG B O 1
ATOM 10149 N N . VAL B 1 592 ? 19.782 25.231 -83.759 1.00 9.95 614 VAL B N 1
ATOM 10150 C CA . VAL B 1 592 ? 19.222 23.991 -84.263 1.00 10.71 614 VAL B CA 1
ATOM 10151 C C . VAL B 1 592 ? 17.734 23.959 -83.979 1.00 10.61 614 VAL B C 1
ATOM 10152 O O . VAL B 1 592 ? 17.204 24.755 -83.207 1.00 10.58 614 VAL B O 1
ATOM 10156 N N . ASP B 1 593 ? 17.055 23.030 -84.658 1.00 10.94 615 ASP B N 1
ATOM 10157 C CA . ASP B 1 593 ? 15.597 22.803 -84.421 1.00 10.88 615 ASP B CA 1
ATOM 10158 C C . ASP B 1 593 ? 15.436 21.573 -83.520 1.00 11.16 615 ASP B C 1
ATOM 10159 O O . ASP B 1 593 ? 15.868 20.498 -83.856 1.00 12.99 615 ASP B O 1
ATOM 10164 N N . ALA B 1 594 ? 14.784 21.771 -82.415 1.00 10.43 616 ALA B N 1
ATOM 10165 C CA . ALA B 1 594 ? 14.342 20.689 -81.556 1.00 10.49 616 ALA B CA 1
ATOM 10166 C C . ALA B 1 594 ? 13.221 19.910 -82.237 1.00 10.77 616 ALA B C 1
ATOM 10167 O O . ALA B 1 594 ? 12.467 20.421 -83.060 1.00 11.60 616 ALA B O 1
ATOM 10169 N N . THR B 1 595 ? 13.118 18.629 -81.857 1.00 11.51 617 THR B N 1
ATOM 10170 C CA . THR B 1 595 ? 11.967 17.807 -82.234 1.00 12.10 617 THR B CA 1
ATOM 10171 C C . THR B 1 595 ? 10.930 17.942 -81.113 1.00 11.24 617 THR B C 1
ATOM 10172 O O . THR B 1 595 ? 11.196 18.289 -79.980 1.00 11.14 617 THR B O 1
ATOM 10176 N N . GLN B 1 596 ? 9.721 17.556 -81.460 1.00 11.52 618 GLN B N 1
ATOM 10177 C CA . GLN B 1 596 ? 8.637 17.528 -80.496 1.00 11.02 618 GLN B CA 1
ATOM 10178 C C . GLN B 1 596 ? 8.933 16.459 -79.390 1.00 10.55 618 GLN B C 1
ATOM 10179 O O . GLN B 1 596 ? 8.595 16.704 -78.221 1.00 11.73 618 GLN B O 1
ATOM 10185 N N . GLU B 1 597 ? 9.638 15.374 -79.749 1.00 10.78 619 GLU B N 1
ATOM 10186 C CA . GLU B 1 597 ? 9.978 14.340 -78.776 1.00 11.93 619 GLU B CA 1
ATOM 10187 C C . GLU B 1 597 ? 10.849 14.938 -77.687 1.00 11.98 619 GLU B C 1
ATOM 10188 O O . GLU B 1 597 ? 10.803 14.540 -76.557 1.00 12.96 619 GLU B O 1
ATOM 10194 N N . GLN B 1 598 ? 11.688 15.921 -78.058 1.00 12.15 620 GLN B N 1
ATOM 10195 C CA . GLN B 1 598 ? 12.574 16.603 -77.136 1.00 12.61 620 GLN B CA 1
ATOM 10196 C C . GLN B 1 598 ? 11.961 17.703 -76.387 1.00 12.65 620 GLN B C 1
ATOM 10197 O O . GLN B 1 598 ? 12.637 18.483 -75.695 1.00 12.33 620 GLN B O 1
ATOM 10203 N N . THR B 1 599 ? 10.626 17.938 -76.567 1.00 11.61 621 THR B N 1
ATOM 10204 C CA . THR B 1 599 ? 9.915 19.096 -76.105 1.00 10.67 621 THR B CA 1
ATOM 10205 C C . THR B 1 599 ? 8.658 18.638 -75.338 1.00 11.01 621 THR B C 1
ATOM 10206 O O . THR B 1 599 ? 7.603 18.549 -75.891 1.00 11.28 621 THR B O 1
ATOM 10210 N N . ASP B 1 600 ? 8.894 18.269 -74.086 1.00 11.80 622 ASP B N 1
ATOM 10211 C CA . ASP B 1 600 ? 7.783 17.782 -73.238 1.00 11.65 622 ASP B CA 1
ATOM 10212 C C . ASP B 1 600 ? 6.788 18.887 -73.064 1.00 11.18 622 ASP B C 1
ATOM 10213 O O . ASP B 1 600 ? 7.089 19.949 -72.524 1.00 11.51 622 ASP B O 1
ATOM 10218 N N . VAL B 1 601 ? 5.539 18.553 -73.330 1.00 10.99 623 VAL B N 1
ATOM 10219 C CA A VAL B 1 601 ? 4.575 19.606 -73.292 0.50 12.17 623 VAL B CA 1
ATOM 10220 C CA B VAL B 1 601 ? 4.453 19.560 -73.311 0.50 11.20 623 VAL B CA 1
ATOM 10221 C C . VAL B 1 601 ? 4.268 20.088 -71.883 1.00 12.70 623 VAL B C 1
ATOM 10222 O O . VAL B 1 601 ? 4.213 21.310 -71.659 1.00 13.78 623 VAL B O 1
ATOM 10229 N N . THR B 1 602 ? 4.198 19.216 -70.903 1.00 13.71 624 THR B N 1
ATOM 10230 C CA . THR B 1 602 ? 4.014 19.684 -69.514 1.00 16.12 624 THR B CA 1
ATOM 10231 C C . THR B 1 602 ? 5.177 20.519 -69.068 1.00 16.63 624 THR B C 1
ATOM 10232 O O . THR B 1 602 ? 4.942 21.608 -68.466 1.00 18.78 624 THR B O 1
ATOM 10236 N N . GLN B 1 603 ? 6.403 20.138 -69.298 1.00 14.41 625 GLN B N 1
ATOM 10237 C CA A GLN B 1 603 ? 7.368 20.999 -68.731 0.30 13.93 625 GLN B CA 1
ATOM 10238 C CA B GLN B 1 603 ? 7.642 20.860 -68.881 0.70 16.41 625 GLN B CA 1
ATOM 10239 C C . GLN B 1 603 ? 7.474 22.284 -69.510 1.00 15.33 625 GLN B C 1
ATOM 10240 O O . GLN B 1 603 ? 7.810 23.321 -68.866 1.00 16.51 625 GLN B O 1
ATOM 10251 N N . PHE B 1 604 ? 7.189 22.386 -70.793 1.00 12.85 626 PHE B N 1
ATOM 10252 C CA . PHE B 1 604 ? 7.153 23.699 -71.434 1.00 12.02 626 PHE B CA 1
ATOM 10253 C C . PHE B 1 604 ? 5.994 24.518 -71.053 1.00 12.35 626 PHE B C 1
ATOM 10254 O O . PHE B 1 604 ? 6.017 25.748 -71.224 1.00 12.45 626 PHE B O 1
ATOM 10262 N N . SER B 1 605 ? 4.938 23.932 -70.521 1.00 13.41 627 SER B N 1
ATOM 10263 C CA . SER B 1 605 ? 3.815 24.718 -70.045 1.00 13.65 627 SER B CA 1
ATOM 10264 C C . SER B 1 605 ? 4.279 25.708 -68.938 1.00 12.83 627 SER B C 1
ATOM 10265 O O . SER B 1 605 ? 3.623 26.768 -68.785 1.00 14.35 627 SER B O 1
ATOM 10268 N N . TYR B 1 606 ? 5.322 25.355 -68.207 1.00 13.19 628 TYR B N 1
ATOM 10269 C CA . TYR B 1 606 ? 5.837 26.237 -67.150 1.00 13.93 628 TYR B CA 1
ATOM 10270 C C . TYR B 1 606 ? 6.440 27.483 -67.677 1.00 13.64 628 TYR B C 1
ATOM 10271 O O . TYR B 1 606 ? 6.655 28.461 -66.879 1.00 15.57 628 TYR B O 1
ATOM 10280 N N . LEU B 1 607 ? 6.729 27.603 -68.979 1.00 11.53 629 LEU B N 1
ATOM 10281 C CA . LEU B 1 607 ? 7.300 28.820 -69.555 1.00 11.15 629 LEU B CA 1
ATOM 10282 C C . LEU B 1 607 ? 6.216 29.719 -70.112 1.00 11.80 629 LEU B C 1
ATOM 10283 O O . LEU B 1 607 ? 6.521 30.816 -70.622 1.00 13.48 629 LEU B O 1
ATOM 10288 N N . GLU B 1 608 ? 4.957 29.383 -70.056 1.00 11.24 630 GLU B N 1
ATOM 10289 C CA . GLU B 1 608 ? 3.901 30.184 -70.627 1.00 12.22 630 GLU B CA 1
ATOM 10290 C C . GLU B 1 608 ? 3.757 31.468 -69.815 1.00 13.93 630 GLU B C 1
ATOM 10291 O O . GLU B 1 608 ? 3.578 31.424 -68.594 1.00 15.84 630 GLU B O 1
ATOM 10297 N N . PRO B 1 609 ? 3.809 32.623 -70.488 1.00 12.83 631 PRO B N 1
ATOM 10298 C CA . PRO B 1 609 ? 3.711 33.901 -69.702 1.00 14.04 631 PRO B CA 1
ATOM 10299 C C . PRO B 1 609 ? 2.283 34.235 -69.295 1.00 14.60 631 PRO B C 1
ATOM 10300 O O . PRO B 1 609 ? 1.380 34.121 -70.038 1.00 15.28 631 PRO B O 1
ATOM 10304 N N . GLN B 1 610 ? 2.103 34.778 -68.074 1.00 16.04 632 GLN B N 1
ATOM 10305 C CA . GLN B 1 610 ? 0.869 35.404 -67.637 1.00 17.12 632 GLN B CA 1
ATOM 10306 C C . GLN B 1 610 ? 0.598 36.777 -68.390 1.00 14.65 632 GLN B C 1
ATOM 10307 O O . GLN B 1 610 ? -0.490 37.161 -68.648 1.00 18.11 632 GLN B O 1
ATOM 10313 N N . ALA B 1 611 ? 1.771 37.481 -68.552 1.00 16.21 633 ALA B N 1
ATOM 10314 C CA . ALA B 1 611 ? 1.741 38.752 -69.271 1.00 14.99 633 ALA B CA 1
ATOM 10315 C C . ALA B 1 611 ? 3.126 38.817 -69.898 1.00 14.19 633 ALA B C 1
ATOM 10316 O O . ALA B 1 611 ? 4.122 38.377 -69.383 1.00 15.77 633 ALA B O 1
ATOM 10318 N N . ASP B 1 612 ? 3.113 39.556 -71.042 1.00 14.71 634 ASP B N 1
ATOM 10319 C CA A ASP B 1 612 ? 4.320 39.808 -71.757 0.50 15.05 634 ASP B CA 1
ATOM 10320 C CA B ASP B 1 612 ? 4.432 39.783 -71.760 0.50 15.22 634 ASP B CA 1
ATOM 10321 C C . ASP B 1 612 ? 4.347 41.237 -72.234 1.00 14.10 634 ASP B C 1
ATOM 10322 O O . ASP B 1 612 ? 3.709 41.573 -73.269 1.00 16.32 634 ASP B O 1
ATOM 10331 N N . GLY B 1 613 ? 5.013 42.176 -71.513 1.00 12.64 635 GLY B N 1
ATOM 10332 C CA . GLY B 1 613 ? 5.005 43.572 -71.806 1.00 12.75 635 GLY B CA 1
ATOM 10333 C C . GLY B 1 613 ? 5.730 43.972 -73.071 1.00 11.51 635 GLY B C 1
ATOM 10334 O O . GLY B 1 613 ? 5.390 44.961 -73.666 1.00 13.07 635 GLY B O 1
ATOM 10335 N N . PHE B 1 614 ? 6.602 43.128 -73.576 1.00 11.67 636 PHE B N 1
ATOM 10336 C CA . PHE B 1 614 ? 7.303 43.410 -74.837 1.00 11.57 636 PHE B CA 1
ATOM 10337 C C . PHE B 1 614 ? 6.378 43.400 -76.010 1.00 12.53 636 PHE B C 1
ATOM 10338 O O . PHE B 1 614 ? 6.545 44.084 -77.004 1.00 14.07 636 PHE B O 1
ATOM 10346 N N . ARG B 1 615 ? 5.284 42.604 -75.924 1.00 11.16 637 ARG B N 1
ATOM 10347 C CA . ARG B 1 615 ? 4.267 42.450 -76.944 1.00 10.95 637 ARG B CA 1
ATOM 10348 C C . ARG B 1 615 ? 2.893 42.841 -76.561 1.00 10.43 637 ARG B C 1
ATOM 10349 O O . ARG B 1 615 ? 1.908 42.554 -77.228 1.00 11.95 637 ARG B O 1
ATOM 10357 N N . ASN B 1 616 ? 2.802 43.541 -75.421 1.00 10.89 638 ASN B N 1
ATOM 10358 C CA . ASN B 1 616 ? 1.507 43.972 -74.907 1.00 12.56 638 ASN B CA 1
ATOM 10359 C C . ASN B 1 616 ? 0.462 42.906 -74.720 1.00 12.60 638 ASN B C 1
ATOM 10360 O O . ASN B 1 616 ? -0.681 43.104 -74.981 1.00 15.51 638 ASN B O 1
ATOM 10365 N N . TYR B 1 617 ? 0.943 41.754 -74.170 1.00 13.09 639 TYR B N 1
ATOM 10366 C CA . TYR B 1 617 ? 0.038 40.644 -73.881 1.00 14.17 639 TYR B CA 1
ATOM 10367 C C . TYR B 1 617 ? -0.272 40.609 -72.365 1.00 13.43 639 TYR B C 1
ATOM 10368 O O . TYR B 1 617 ? 0.620 40.640 -71.619 1.00 14.67 639 TYR B O 1
ATOM 10377 N N . GLY B 1 618 ? -1.510 40.288 -72.145 1.00 15.51 640 GLY B N 1
ATOM 10378 C CA . GLY B 1 618 ? -1.930 39.726 -70.837 1.00 16.94 640 GLY B CA 1
ATOM 10379 C C . GLY B 1 618 ? -2.284 40.790 -69.839 1.00 14.87 640 GLY B C 1
ATOM 10380 O O . GLY B 1 618 ? -2.598 41.906 -70.140 1.00 16.59 640 GLY B O 1
ATOM 10381 N N . ARG B 1 619 ? -2.346 40.274 -68.600 1.00 15.65 641 ARG B N 1
ATOM 10382 C CA . ARG B 1 619 ? -2.915 41.082 -67.460 1.00 16.98 641 ARG B CA 1
ATOM 10383 C C . ARG B 1 619 ? -2.363 40.536 -66.185 1.00 16.11 641 ARG B C 1
ATOM 10384 O O . ARG B 1 619 ? -1.812 39.464 -66.128 1.00 15.89 641 ARG B O 1
ATOM 10392 N N . GLY B 1 620 ? -2.542 41.330 -65.143 1.00 17.26 642 GLY B N 1
ATOM 10393 C CA . GLY B 1 620 ? -1.993 40.984 -63.835 1.00 17.03 642 GLY B CA 1
ATOM 10394 C C . GLY B 1 620 ? -2.994 40.083 -63.099 1.00 16.90 642 GLY B C 1
ATOM 10395 O O . GLY B 1 620 ? -4.013 39.687 -63.650 1.00 19.45 642 GLY B O 1
ATOM 10396 N N . THR B 1 621 ? -2.538 39.643 -61.977 1.00 17.59 643 THR B N 1
ATOM 10397 C CA . THR B 1 621 ? -3.284 38.729 -61.096 1.00 17.71 643 THR B CA 1
ATOM 10398 C C . THR B 1 621 ? -3.690 39.516 -59.897 1.00 18.50 643 THR B C 1
ATOM 10399 O O . THR B 1 621 ? -3.300 40.692 -59.669 1.00 18.93 643 THR B O 1
ATOM 10403 N N . ALA B 1 622 ? -4.350 38.816 -58.969 1.00 19.43 644 ALA B N 1
ATOM 10404 C CA . ALA B 1 622 ? -4.710 39.429 -57.715 1.00 19.99 644 ALA B CA 1
ATOM 10405 C C . ALA B 1 622 ? -3.478 39.766 -56.835 1.00 20.83 644 ALA B C 1
ATOM 10406 O O . ALA B 1 622 ? -3.545 40.693 -56.023 1.00 25.79 644 ALA B O 1
ATOM 10408 N N . ARG B 1 623 ? -2.390 39.104 -57.083 1.00 18.02 645 ARG B N 1
ATOM 10409 C CA . ARG B 1 623 ? -1.125 39.204 -56.331 1.00 18.34 645 ARG B CA 1
ATOM 10410 C C . ARG B 1 623 ? -0.145 40.150 -57.075 1.00 22.02 645 ARG B C 1
ATOM 10411 O O . ARG B 1 623 ? 0.662 40.779 -56.367 1.00 29.19 645 ARG B O 1
ATOM 10419 N N . ALA B 1 624 ? -0.147 40.262 -58.411 1.00 16.53 646 ALA B N 1
ATOM 10420 C CA . ALA B 1 624 ? 0.954 41.022 -59.103 1.00 16.35 646 ALA B CA 1
ATOM 10421 C C . ALA B 1 624 ? 0.370 41.807 -60.252 1.00 16.34 646 ALA B C 1
ATOM 10422 O O . ALA B 1 624 ? -0.482 41.335 -61.051 1.00 16.85 646 ALA B O 1
ATOM 10424 N N . ARG B 1 625 ? 0.723 43.068 -60.349 1.00 13.30 647 ARG B N 1
ATOM 10425 C CA . ARG B 1 625 ? 0.263 43.897 -61.397 1.00 11.95 647 ARG B CA 1
ATOM 10426 C C . ARG B 1 625 ? 1.078 43.590 -62.690 1.00 10.76 647 ARG B C 1
ATOM 10427 O O . ARG B 1 625 ? 2.166 43.064 -62.694 1.00 11.16 647 ARG B O 1
ATOM 10435 N N . THR B 1 626 ? 0.419 43.917 -63.828 1.00 11.07 648 THR B N 1
ATOM 10436 C CA . THR B 1 626 ? 1.023 43.748 -65.118 1.00 10.85 648 THR B CA 1
ATOM 10437 C C . THR B 1 626 ? 2.527 44.218 -65.162 1.00 10.92 648 THR B C 1
ATOM 10438 O O . THR B 1 626 ? 3.348 43.543 -65.702 1.00 10.64 648 THR B O 1
ATOM 10442 N N . GLU B 1 627 ? 2.764 45.423 -64.635 1.00 10.06 649 GLU B N 1
ATOM 10443 C CA . GLU B 1 627 ? 4.096 45.996 -64.688 1.00 10.41 649 GLU B CA 1
ATOM 10444 C C . GLU B 1 627 ? 5.063 45.285 -63.816 1.00 9.87 649 GLU B C 1
ATOM 10445 O O . GLU B 1 627 ? 6.252 45.226 -64.120 1.00 10.89 649 GLU B O 1
ATOM 10451 N N . GLU B 1 628 ? 4.604 44.696 -62.704 1.00 10.16 650 GLU B N 1
ATOM 10452 C CA . GLU B 1 628 ? 5.426 43.814 -61.898 1.00 10.04 650 GLU B CA 1
ATOM 10453 C C . GLU B 1 628 ? 5.853 42.532 -62.601 1.00 10.17 650 GLU B C 1
ATOM 10454 O O . GLU B 1 628 ? 6.984 42.099 -62.526 1.00 10.59 650 GLU B O 1
ATOM 10460 N N . ILE B 1 629 ? 4.883 41.932 -63.311 1.00 9.85 651 ILE B N 1
ATOM 10461 C CA . ILE B 1 629 ? 5.248 40.766 -64.087 1.00 9.80 651 ILE B CA 1
ATOM 10462 C C . ILE B 1 629 ? 6.292 41.099 -65.138 1.00 9.73 651 ILE B C 1
ATOM 10463 O O . ILE B 1 629 ? 7.201 40.366 -65.403 1.00 10.28 651 ILE B O 1
ATOM 10468 N N . MET B 1 630 ? 6.156 42.289 -65.764 1.00 9.28 652 MET B N 1
ATOM 10469 C CA . MET B 1 630 ? 7.136 42.711 -66.768 1.00 9.59 652 MET B CA 1
ATOM 10470 C C . MET B 1 630 ? 8.563 42.884 -66.200 1.00 9.12 652 MET B C 1
ATOM 10471 O O . MET B 1 630 ? 9.513 42.434 -66.789 1.00 9.35 652 MET B O 1
ATOM 10476 N N . VAL B 1 631 ? 8.641 43.503 -65.022 1.00 8.52 653 VAL B N 1
ATOM 10477 C CA . VAL B 1 631 ? 9.948 43.642 -64.370 1.00 9.04 653 VAL B CA 1
ATOM 10478 C C . VAL B 1 631 ? 10.511 42.300 -63.962 1.00 9.42 653 VAL B C 1
ATOM 10479 O O . VAL B 1 631 ? 11.679 42.017 -64.144 1.00 9.31 653 VAL B O 1
ATOM 10483 N N . ASP B 1 632 ? 9.606 41.409 -63.519 1.00 9.26 654 ASP B N 1
ATOM 10484 C CA . ASP B 1 632 ? 10.099 40.028 -63.217 1.00 10.52 654 ASP B CA 1
ATOM 10485 C C . ASP B 1 632 ? 10.671 39.333 -64.463 1.00 9.60 654 ASP B C 1
ATOM 10486 O O . ASP B 1 632 ? 11.725 38.734 -64.418 1.00 9.60 654 ASP B O 1
ATOM 10491 N N . LYS B 1 633 ? 9.928 39.400 -65.556 1.00 8.95 655 LYS B N 1
ATOM 10492 C CA . LYS B 1 633 ? 10.435 38.846 -66.781 1.00 8.85 655 LYS B CA 1
ATOM 10493 C C . LYS B 1 633 ? 11.744 39.442 -67.207 1.00 8.52 655 LYS B C 1
ATOM 10494 O O . LYS B 1 633 ? 12.675 38.764 -67.590 1.00 8.72 655 LYS B O 1
ATOM 10500 N N . ALA B 1 634 ? 11.855 40.785 -67.149 1.00 9.41 656 ALA B N 1
ATOM 10501 C CA . ALA B 1 634 ? 13.067 41.441 -67.478 1.00 8.91 656 ALA B CA 1
ATOM 10502 C C . ALA B 1 634 ? 14.247 40.925 -66.634 1.00 9.34 656 ALA B C 1
ATOM 10503 O O . ALA B 1 634 ? 15.352 40.761 -67.147 1.00 9.41 656 ALA B O 1
ATOM 10505 N N . SER B 1 635 ? 14.026 40.667 -65.339 1.00 9.36 657 SER B N 1
ATOM 10506 C CA . SER B 1 635 ? 15.071 40.120 -64.456 1.00 9.74 657 SER B CA 1
ATOM 10507 C C . SER B 1 635 ? 15.507 38.750 -64.962 1.00 9.22 657 SER B C 1
ATOM 10508 O O . SER B 1 635 ? 16.717 38.446 -64.954 1.00 9.81 657 SER B O 1
ATOM 10511 N N . GLN B 1 636 ? 14.574 37.959 -65.430 1.00 8.68 658 GLN B N 1
ATOM 10512 C CA . GLN B 1 636 ? 14.912 36.656 -65.980 1.00 8.87 658 GLN B CA 1
ATOM 10513 C C . GLN B 1 636 ? 15.626 36.687 -67.271 1.00 8.30 658 GLN B C 1
ATOM 10514 O O . GLN B 1 636 ? 16.302 35.727 -67.660 1.00 9.09 658 GLN B O 1
ATOM 10520 N N . LEU B 1 637 ? 15.502 37.817 -67.999 1.00 8.36 659 LEU B N 1
ATOM 10521 C CA . LEU B 1 637 ? 16.271 38.056 -69.165 1.00 8.42 659 LEU B CA 1
ATOM 10522 C C . LEU B 1 637 ? 17.604 38.733 -68.959 1.00 9.67 659 LEU B C 1
ATOM 10523 O O . LEU B 1 637 ? 18.290 39.105 -69.917 1.00 9.39 659 LEU B O 1
ATOM 10528 N N . THR B 1 638 ? 17.886 39.062 -67.688 1.00 8.42 660 THR B N 1
ATOM 10529 C CA . THR B 1 638 ? 19.072 39.796 -67.255 1.00 10.21 660 THR B CA 1
ATOM 10530 C C . THR B 1 638 ? 19.133 41.236 -67.747 1.00 10.57 660 THR B C 1
ATOM 10531 O O . THR B 1 638 ? 20.178 41.831 -67.785 1.00 11.86 660 THR B O 1
ATOM 10535 N N . LEU B 1 639 ? 17.971 41.830 -67.983 1.00 9.72 661 LEU B N 1
ATOM 10536 C CA . LEU B 1 639 ? 17.899 43.189 -68.490 1.00 9.86 661 LEU B CA 1
ATOM 10537 C C . LEU B 1 639 ? 18.119 44.222 -67.417 1.00 9.78 661 LEU B C 1
ATOM 10538 O O . LEU B 1 639 ? 17.597 44.061 -66.299 1.00 11.42 661 LEU B O 1
ATOM 10543 N N . THR B 1 640 ? 18.813 45.260 -67.758 1.00 9.65 662 THR B N 1
ATOM 10544 C CA . THR B 1 640 ? 18.843 46.461 -66.902 1.00 9.45 662 THR B CA 1
ATOM 10545 C C . THR B 1 640 ? 17.665 47.359 -67.156 1.00 9.04 662 THR B C 1
ATOM 10546 O O . THR B 1 640 ? 16.921 47.164 -68.127 1.00 9.52 662 THR B O 1
ATOM 10550 N N . PRO B 1 641 ? 17.372 48.358 -66.304 1.00 9.10 663 PRO B N 1
ATOM 10551 C CA . PRO B 1 641 ? 16.206 49.197 -66.583 1.00 9.49 663 PRO B CA 1
ATOM 10552 C C . PRO B 1 641 ? 16.289 49.928 -67.915 1.00 9.38 663 PRO B C 1
ATOM 10553 O O . PRO B 1 641 ? 15.287 49.954 -68.622 1.00 9.10 663 PRO B O 1
ATOM 10557 N N . PRO B 1 642 ? 17.456 50.432 -68.383 1.00 9.21 664 PRO B N 1
ATOM 10558 C CA . PRO B 1 642 ? 17.490 51.031 -69.720 1.00 8.96 664 PRO B CA 1
ATOM 10559 C C . PRO B 1 642 ? 17.183 50.013 -70.795 1.00 9.24 664 PRO B C 1
ATOM 10560 O O . PRO B 1 642 ? 16.567 50.366 -71.793 1.00 9.89 664 PRO B O 1
ATOM 10564 N N . GLU B 1 643 ? 17.658 48.786 -70.684 1.00 9.74 665 GLU B N 1
ATOM 10565 C CA . GLU B 1 643 ? 17.392 47.778 -71.711 1.00 8.91 665 GLU B CA 1
ATOM 10566 C C . GLU B 1 643 ? 15.943 47.381 -71.738 1.00 8.76 665 GLU B C 1
ATOM 10567 O O . GLU B 1 643 ? 15.374 47.256 -72.859 1.00 9.88 665 GLU B O 1
ATOM 10573 N N . LEU B 1 644 ? 15.265 47.224 -70.622 1.00 8.67 666 LEU B N 1
ATOM 10574 C CA . LEU B 1 644 ? 13.844 46.953 -70.594 1.00 8.79 666 LEU B CA 1
ATOM 10575 C C . LEU B 1 644 ? 13.141 48.071 -71.290 1.00 8.57 666 LEU B C 1
ATOM 10576 O O . LEU B 1 644 ? 12.255 47.858 -72.137 1.00 9.14 666 LEU B O 1
ATOM 10581 N N . THR B 1 645 ? 13.440 49.302 -70.991 1.00 8.88 667 THR B N 1
ATOM 10582 C CA . THR B 1 645 ? 12.737 50.477 -71.481 1.00 8.67 667 THR B CA 1
ATOM 10583 C C . THR B 1 645 ? 12.880 50.619 -72.940 1.00 9.17 667 THR B C 1
ATOM 10584 O O . THR B 1 645 ? 11.911 50.841 -73.680 1.00 9.33 667 THR B O 1
ATOM 10588 N N . VAL B 1 646 ? 14.092 50.518 -73.474 1.00 8.84 668 VAL B N 1
ATOM 10589 C CA . VAL B 1 646 ? 14.357 50.683 -74.897 1.00 9.52 668 VAL B CA 1
ATOM 10590 C C . VAL B 1 646 ? 13.597 49.640 -75.707 1.00 9.48 668 VAL B C 1
ATOM 10591 O O . VAL B 1 646 ? 13.069 49.892 -76.781 1.00 10.32 668 VAL B O 1
ATOM 10595 N N . LEU B 1 647 ? 13.629 48.398 -75.173 1.00 8.90 669 LEU B N 1
ATOM 10596 C CA . LEU B 1 647 ? 12.946 47.311 -75.887 1.00 9.36 669 LEU B CA 1
ATOM 10597 C C . LEU B 1 647 ? 11.493 47.543 -76.023 1.00 9.61 669 LEU B C 1
ATOM 10598 O O . LEU B 1 647 ? 10.884 47.304 -77.058 1.00 10.07 669 LEU B O 1
ATOM 10603 N N . VAL B 1 648 ? 10.813 47.896 -74.926 1.00 9.60 670 VAL B N 1
ATOM 10604 C CA . VAL B 1 648 ? 9.362 48.124 -74.981 1.00 9.75 670 VAL B CA 1
ATOM 10605 C C . VAL B 1 648 ? 9.083 49.233 -75.988 1.00 10.06 670 VAL B C 1
ATOM 10606 O O . VAL B 1 648 ? 8.218 49.115 -76.871 1.00 10.13 670 VAL B O 1
ATOM 10610 N N . GLY B 1 649 ? 9.798 50.343 -75.912 1.00 9.84 671 GLY B N 1
ATOM 10611 C CA . GLY B 1 649 ? 9.482 51.450 -76.809 1.00 10.15 671 GLY B CA 1
ATOM 10612 C C . GLY B 1 649 ? 9.737 51.108 -78.256 1.00 10.04 671 GLY B C 1
ATOM 10613 O O . GLY B 1 649 ? 8.961 51.523 -79.134 1.00 11.26 671 GLY B O 1
ATOM 10614 N N . GLY B 1 650 ? 10.772 50.348 -78.528 1.00 9.66 672 GLY B N 1
ATOM 10615 C CA . GLY B 1 650 ? 11.021 49.902 -79.894 1.00 10.70 672 GLY B CA 1
ATOM 10616 C C . GLY B 1 650 ? 9.966 48.931 -80.357 1.00 10.02 672 GLY B C 1
ATOM 10617 O O . GLY B 1 650 ? 9.597 48.965 -81.550 1.00 11.01 672 GLY B O 1
ATOM 10618 N N . MET B 1 651 ? 9.585 47.964 -79.533 1.00 9.82 673 MET B N 1
ATOM 10619 C CA . MET B 1 651 ? 8.556 47.034 -79.950 1.00 9.85 673 MET B CA 1
ATOM 10620 C C . MET B 1 651 ? 7.280 47.724 -80.289 1.00 9.87 673 MET B C 1
ATOM 10621 O O . MET B 1 651 ? 6.532 47.310 -81.191 1.00 11.25 673 MET B O 1
ATOM 10626 N N . ARG B 1 652 ? 6.912 48.778 -79.593 1.00 9.64 674 ARG B N 1
ATOM 10627 C CA . ARG B 1 652 ? 5.750 49.591 -79.932 1.00 10.63 674 ARG B CA 1
ATOM 10628 C C . ARG B 1 652 ? 5.900 50.281 -81.252 1.00 11.34 674 ARG B C 1
ATOM 10629 O O . ARG B 1 652 ? 4.986 50.283 -82.076 1.00 12.19 674 ARG B O 1
ATOM 10637 N N . ALA B 1 653 ? 7.060 50.899 -81.466 1.00 10.60 675 ALA B N 1
ATOM 10638 C CA . ALA B 1 653 ? 7.334 51.538 -82.777 1.00 11.35 675 ALA B CA 1
ATOM 10639 C C . ALA B 1 653 ? 7.209 50.584 -83.949 1.00 11.16 675 ALA B C 1
ATOM 10640 O O . ALA B 1 653 ? 6.727 50.963 -84.994 1.00 12.37 675 ALA B O 1
ATOM 10642 N N . LEU B 1 654 ? 7.653 49.375 -83.706 1.00 11.15 676 LEU B N 1
ATOM 10643 C CA . LEU B 1 654 ? 7.621 48.308 -84.716 1.00 11.66 676 LEU B CA 1
ATOM 10644 C C . LEU B 1 654 ? 6.209 47.780 -84.938 1.00 11.65 676 LEU B C 1
ATOM 10645 O O . LEU B 1 654 ? 6.032 46.977 -85.840 1.00 12.97 676 LEU B O 1
ATOM 10650 N N . GLY B 1 655 ? 5.254 48.130 -84.090 1.00 11.64 677 GLY B N 1
ATOM 10651 C CA . GLY B 1 655 ? 3.897 47.507 -84.199 1.00 12.02 677 GLY B CA 1
ATOM 10652 C C . GLY B 1 655 ? 3.898 46.067 -83.909 1.00 12.22 677 GLY B C 1
ATOM 10653 O O . GLY B 1 655 ? 3.203 45.312 -84.563 1.00 12.53 677 GLY B O 1
ATOM 10654 N N . ALA B 1 656 ? 4.654 45.639 -82.927 1.00 11.28 678 ALA B N 1
ATOM 10655 C CA . ALA B 1 656 ? 4.967 44.223 -82.669 1.00 11.42 678 ALA B CA 1
ATOM 10656 C C . ALA B 1 656 ? 4.097 43.594 -81.577 1.00 11.41 678 ALA B C 1
ATOM 10657 O O . ALA B 1 656 ? 4.451 42.584 -80.995 1.00 13.05 678 ALA B O 1
ATOM 10659 N N . ASN B 1 657 ? 2.920 44.137 -81.354 1.00 11.60 679 ASN B N 1
ATOM 10660 C CA . ASN B 1 657 ? 2.020 43.539 -80.379 1.00 11.42 679 ASN B CA 1
ATOM 10661 C C . ASN B 1 657 ? 1.619 42.115 -80.788 1.00 11.80 679 ASN B C 1
ATOM 10662 O O . ASN B 1 657 ? 1.477 41.867 -81.963 1.00 12.79 679 ASN B O 1
ATOM 10667 N N . TYR B 1 658 ? 1.355 41.312 -79.778 1.00 11.63 680 TYR B N 1
ATOM 10668 C CA . TYR B 1 658 ? 1.012 39.918 -80.084 1.00 12.55 680 TYR B CA 1
ATOM 10669 C C . TYR B 1 658 ? -0.170 39.743 -80.952 1.00 12.99 680 TYR B C 1
ATOM 10670 O O . TYR B 1 658 ? -0.270 38.748 -81.723 1.00 15.84 680 TYR B O 1
ATOM 10679 N N . ASP B 1 659 ? -1.129 40.653 -80.863 1.00 12.35 681 ASP B N 1
ATOM 10680 C CA . ASP B 1 659 ? -2.386 40.635 -81.590 1.00 13.50 681 ASP B CA 1
ATOM 10681 C C . ASP B 1 659 ? -2.488 41.625 -82.690 1.00 14.11 681 ASP B C 1
ATOM 10682 O O . ASP B 1 659 ? -3.544 41.807 -83.298 1.00 16.91 681 ASP B O 1
ATOM 10687 N N . GLY B 1 660 ? -1.392 42.319 -82.967 1.00 14.32 682 GLY B N 1
ATOM 10688 C CA . GLY B 1 660 ? -1.381 43.288 -84.001 1.00 14.72 682 GLY B CA 1
ATOM 10689 C C . GLY B 1 660 ? -2.145 44.563 -83.688 1.00 14.82 682 GLY B C 1
ATOM 10690 O O . GLY B 1 660 ? -2.383 45.378 -84.578 1.00 16.30 682 GLY B O 1
ATOM 10691 N N . SER B 1 661 ? -2.611 44.718 -82.459 1.00 14.36 683 SER B N 1
ATOM 10692 C CA . SER B 1 661 ? -3.376 45.912 -82.105 1.00 14.12 683 SER B CA 1
ATOM 10693 C C . SER B 1 661 ? -2.609 47.202 -82.045 1.00 14.88 683 SER B C 1
ATOM 10694 O O . SER B 1 661 ? -1.390 47.196 -82.077 1.00 14.92 683 SER B O 1
ATOM 10697 N N . ASP B 1 662 ? -3.304 48.309 -81.892 1.00 15.33 684 ASP B N 1
ATOM 10698 C CA . ASP B 1 662 ? -2.704 49.603 -81.762 1.00 15.36 684 ASP B CA 1
ATOM 10699 C C . ASP B 1 662 ? -2.436 50.025 -80.290 1.00 13.43 684 ASP B C 1
ATOM 10700 O O . ASP B 1 662 ? -2.003 51.172 -80.049 1.00 13.75 684 ASP B O 1
ATOM 10705 N N . VAL B 1 663 ? -2.660 49.112 -79.375 1.00 12.92 685 VAL B N 1
ATOM 10706 C CA . VAL B 1 663 ? -2.464 49.451 -77.926 1.00 13.56 685 VAL B CA 1
ATOM 10707 C C . VAL B 1 663 ? -0.988 49.736 -77.670 1.00 11.91 685 VAL B C 1
ATOM 10708 O O . VAL B 1 663 ? -0.129 48.941 -77.981 1.00 12.89 685 VAL B O 1
ATOM 10712 N N . GLY B 1 664 ? -0.652 50.956 -77.201 1.00 11.97 686 GLY B N 1
ATOM 10713 C CA . GLY B 1 664 ? 0.705 51.370 -76.960 1.00 12.26 686 GLY B CA 1
ATOM 10714 C C . GLY B 1 664 ? 1.410 51.834 -78.210 1.00 12.43 686 GLY B C 1
ATOM 10715 O O . GLY B 1 664 ? 2.575 52.230 -78.146 1.00 12.19 686 GLY B O 1
ATOM 10716 N N . VAL B 1 665 ? 0.800 51.727 -79.378 1.00 12.87 687 VAL B N 1
ATOM 10717 C CA . VAL B 1 665 ? 1.457 52.007 -80.625 1.00 13.38 687 VAL B CA 1
ATOM 10718 C C . VAL B 1 665 ? 1.325 53.442 -80.958 1.00 14.68 687 VAL B C 1
ATOM 10719 O O . VAL B 1 665 ? 0.549 53.904 -81.824 1.00 14.77 687 VAL B O 1
ATOM 10723 N N . PHE B 1 666 ? 2.083 54.246 -80.188 1.00 13.48 688 PHE B N 1
ATOM 10724 C CA . PHE B 1 666 ? 1.842 55.711 -80.192 1.00 14.46 688 PHE B CA 1
ATOM 10725 C C . PHE B 1 666 ? 2.771 56.309 -81.266 1.00 14.85 688 PHE B C 1
ATOM 10726 O O . PHE B 1 666 ? 3.784 56.989 -80.999 1.00 15.99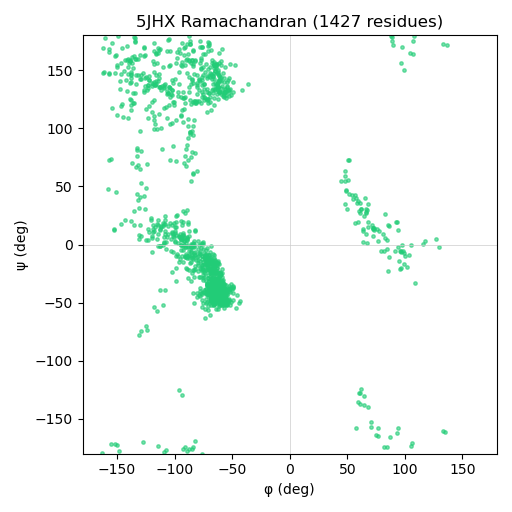 688 PHE B O 1
ATOM 10734 N N . THR B 1 667 ? 2.471 56.043 -82.474 1.00 15.65 689 THR B N 1
ATOM 10735 C CA . THR B 1 667 ? 3.253 56.476 -83.654 1.00 16.13 689 THR B CA 1
ATOM 10736 C C . THR B 1 667 ? 2.330 56.479 -84.889 1.00 16.97 689 THR B C 1
ATOM 10737 O O . THR B 1 667 ? 1.439 55.656 -85.053 1.00 17.94 689 THR B O 1
ATOM 10741 N N . ALA B 1 668 ? 2.616 57.427 -85.782 1.00 18.39 690 ALA B N 1
ATOM 10742 C CA . ALA B 1 668 ? 2.087 57.419 -87.147 1.00 20.18 690 ALA B CA 1
ATOM 10743 C C . ALA B 1 668 ? 3.025 56.759 -88.116 1.00 21.15 690 ALA B C 1
ATOM 10744 O O . ALA B 1 668 ? 2.770 56.729 -89.342 1.00 24.08 690 ALA B O 1
ATOM 10746 N N . ASN B 1 669 ? 4.101 56.172 -87.620 1.00 19.34 691 ASN B N 1
ATOM 10747 C CA . ASN B 1 669 ? 5.118 55.558 -88.494 1.00 21.63 691 ASN B CA 1
ATOM 10748 C C . ASN B 1 669 ? 5.394 54.108 -87.995 1.00 18.03 691 ASN B C 1
ATOM 10749 O O . ASN B 1 669 ? 6.553 53.730 -87.757 1.00 17.53 691 ASN B O 1
ATOM 10754 N N . LYS B 1 670 ? 4.356 53.308 -87.843 1.00 16.56 692 LYS B N 1
ATOM 10755 C CA . LYS B 1 670 ? 4.465 51.945 -87.418 1.00 15.86 692 LYS B CA 1
ATOM 10756 C C . LYS B 1 670 ? 5.399 51.156 -88.331 1.00 15.19 692 LYS B C 1
ATOM 10757 O O . LYS B 1 670 ? 5.323 51.288 -89.599 1.00 18.30 692 LYS B O 1
ATOM 10763 N N . GLY B 1 671 ? 6.340 50.407 -87.739 1.00 14.88 693 GLY B N 1
ATOM 10764 C CA . GLY B 1 671 ? 7.248 49.593 -88.520 1.00 14.41 693 GLY B CA 1
ATOM 10765 C C . GLY B 1 671 ? 8.597 50.291 -88.728 1.00 15.69 693 GLY B C 1
ATOM 10766 O O . GLY B 1 671 ? 9.554 49.799 -89.384 1.00 16.48 693 GLY B O 1
ATOM 10767 N N . LYS B 1 672 ? 8.717 51.528 -88.295 1.00 15.89 694 LYS B N 1
ATOM 10768 C CA . LYS B 1 672 ? 9.937 52.346 -88.370 1.00 15.41 694 LYS B CA 1
ATOM 10769 C C . LYS B 1 672 ? 10.463 52.559 -86.958 1.00 14.17 694 LYS B C 1
ATOM 10770 O O . LYS B 1 672 ? 9.695 52.797 -86.021 1.00 13.78 694 LYS B O 1
ATOM 10776 N N . LEU B 1 673 ? 11.766 52.351 -86.778 1.00 12.45 695 LEU B N 1
ATOM 10777 C CA . LEU B 1 673 ? 12.338 52.356 -85.444 1.00 11.72 695 LEU B CA 1
ATOM 10778 C C . LEU B 1 673 ? 12.716 53.734 -84.953 1.00 11.68 695 LEU B C 1
ATOM 10779 O O . LEU B 1 673 ? 13.833 54.140 -84.888 1.00 13.73 695 LEU B O 1
ATOM 10784 N N . THR B 1 674 ? 11.674 54.463 -84.598 1.00 13.28 696 THR B N 1
ATOM 10785 C CA . THR B 1 674 ? 11.763 55.796 -84.061 1.00 13.96 696 THR B CA 1
ATOM 10786 C C . THR B 1 674 ? 11.454 55.707 -82.575 1.00 13.32 696 THR B C 1
ATOM 10787 O O . THR B 1 674 ? 10.798 54.780 -82.107 1.00 12.74 696 THR B O 1
ATOM 10791 N N . PRO B 1 675 ? 11.750 56.803 -81.809 1.00 13.40 697 PRO B N 1
ATOM 10792 C CA . PRO B 1 675 ? 11.401 56.868 -80.417 1.00 13.67 697 PRO B CA 1
ATOM 10793 C C . PRO B 1 675 ? 10.050 57.486 -80.210 1.00 12.91 697 PRO B C 1
ATOM 10794 O O . PRO B 1 675 ? 9.713 57.969 -79.107 1.00 12.93 697 PRO B O 1
ATOM 10798 N N . ASP B 1 676 ? 9.146 57.399 -81.181 1.00 13.05 698 ASP B N 1
ATOM 10799 C CA . ASP B 1 676 ? 7.790 57.982 -81.067 1.00 12.92 698 ASP B CA 1
ATOM 10800 C C . ASP B 1 676 ? 7.002 57.460 -79.864 1.00 11.39 698 ASP B C 1
ATOM 10801 O O . ASP B 1 676 ? 6.225 58.291 -79.358 1.00 12.06 698 ASP B O 1
ATOM 10806 N N . PHE B 1 677 ? 7.146 56.246 -79.458 1.00 11.36 699 PHE B N 1
ATOM 10807 C CA . PHE B 1 677 ? 6.463 55.825 -78.277 1.00 11.34 699 PHE B CA 1
ATOM 10808 C C . PHE B 1 677 ? 6.737 56.757 -77.122 1.00 11.93 699 PHE B C 1
ATOM 10809 O O . PHE B 1 677 ? 5.798 57.194 -76.447 1.00 12.37 699 PHE B O 1
ATOM 10817 N N . PHE B 1 678 ? 8.009 57.087 -76.912 1.00 11.62 700 PHE B N 1
ATOM 10818 C CA . PHE B 1 678 ? 8.380 57.933 -75.798 1.00 11.52 700 PHE B CA 1
ATOM 10819 C C . PHE B 1 678 ? 7.953 59.362 -75.980 1.00 12.35 700 PHE B C 1
ATOM 10820 O O . PHE B 1 678 ? 7.414 60.021 -75.084 1.00 11.81 700 PHE B O 1
ATOM 10828 N N . VAL B 1 679 ? 8.178 59.886 -77.163 1.00 12.12 701 VAL B N 1
ATOM 10829 C CA . VAL B 1 679 ? 7.794 61.270 -77.480 1.00 12.52 701 VAL B CA 1
ATOM 10830 C C . VAL B 1 679 ? 6.324 61.459 -77.198 1.00 12.84 701 VAL B C 1
ATOM 10831 O O . VAL B 1 679 ? 5.915 62.437 -76.602 1.00 13.21 701 VAL B O 1
ATOM 10835 N N . ASN B 1 680 ? 5.474 60.573 -77.746 1.00 13.25 702 ASN B N 1
ATOM 10836 C CA . ASN B 1 680 ? 4.060 60.727 -77.526 1.00 13.44 702 ASN B CA 1
ATOM 10837 C C . ASN B 1 680 ? 3.596 60.377 -76.150 1.00 13.80 702 ASN B C 1
ATOM 10838 O O . ASN B 1 680 ? 2.677 61.071 -75.682 1.00 14.88 702 ASN B O 1
ATOM 10843 N N . LEU B 1 681 ? 4.238 59.440 -75.492 1.00 13.26 703 LEU B N 1
ATOM 10844 C CA . LEU B 1 681 ? 3.827 59.130 -74.108 1.00 15.40 703 LEU B CA 1
ATOM 10845 C C . LEU B 1 681 ? 3.962 60.349 -73.224 1.00 15.06 703 LEU B C 1
ATOM 10846 O O . LEU B 1 681 ? 3.088 60.614 -72.418 1.00 15.10 703 LEU B O 1
ATOM 10851 N N . VAL B 1 682 ? 5.022 61.170 -73.425 1.00 14.08 704 VAL B N 1
ATOM 10852 C CA . VAL B 1 682 ? 5.284 62.284 -72.504 1.00 14.26 704 VAL B CA 1
ATOM 10853 C C . VAL B 1 682 ? 4.730 63.547 -73.007 1.00 14.50 704 VAL B C 1
ATOM 10854 O O . VAL B 1 682 ? 4.924 64.626 -72.363 1.00 14.90 704 VAL B O 1
ATOM 10858 N N . ASP B 1 683 ? 3.970 63.606 -74.107 1.00 14.30 705 ASP B N 1
ATOM 10859 C CA . ASP B 1 683 ? 3.346 64.808 -74.581 1.00 15.71 705 ASP B CA 1
ATOM 10860 C C . ASP B 1 683 ? 2.271 65.258 -73.656 1.00 16.24 705 ASP B C 1
ATOM 10861 O O . ASP B 1 683 ? 1.247 64.576 -73.466 1.00 16.12 705 ASP B O 1
ATOM 10866 N N . MET B 1 684 ? 2.423 66.441 -73.031 1.00 16.64 706 MET B N 1
ATOM 10867 C CA . MET B 1 684 ? 1.414 66.882 -72.036 1.00 16.51 706 MET B CA 1
ATOM 10868 C C . MET B 1 684 ? 0.133 67.340 -72.634 1.00 18.45 706 MET B C 1
ATOM 10869 O O . MET B 1 684 ? -0.857 67.573 -71.874 1.00 20.59 706 MET B O 1
ATOM 10874 N N . ASN B 1 685 ? 0.067 67.450 -73.941 1.00 17.98 707 ASN B N 1
ATOM 10875 C CA . ASN B 1 685 ? -1.233 67.666 -74.547 1.00 19.20 707 ASN B CA 1
ATOM 10876 C C . ASN B 1 685 ? -2.146 66.409 -74.532 1.00 19.18 707 ASN B C 1
ATOM 10877 O O . ASN B 1 685 ? -3.356 66.533 -74.825 1.00 20.62 707 ASN B O 1
ATOM 10882 N N . ILE B 1 686 ? -1.680 65.288 -74.094 1.00 17.39 708 ILE B N 1
ATOM 10883 C CA . ILE B 1 686 ? -2.447 64.047 -73.972 1.00 17.63 708 ILE B CA 1
ATOM 10884 C C . ILE B 1 686 ? -2.766 63.852 -72.498 1.00 17.77 708 ILE B C 1
ATOM 10885 O O . ILE B 1 686 ? -1.846 63.803 -71.687 1.00 18.96 708 ILE B O 1
ATOM 10890 N N . ALA B 1 687 ? -4.007 63.658 -72.119 1.00 18.62 709 ALA B N 1
ATOM 10891 C CA . ALA B 1 687 ? -4.430 63.260 -70.778 1.00 19.14 709 ALA B CA 1
ATOM 10892 C C . ALA B 1 687 ? -4.851 61.859 -70.718 1.00 18.47 709 ALA B C 1
ATOM 10893 O O . ALA B 1 687 ? -5.600 61.394 -71.642 1.00 18.15 709 ALA B O 1
ATOM 10895 N N . TRP B 1 688 ? -4.364 61.086 -69.790 1.00 17.62 710 TRP B N 1
ATOM 10896 C CA . TRP B 1 688 ? -4.603 59.664 -69.728 1.00 17.37 710 TRP B CA 1
ATOM 10897 C C . TRP B 1 688 ? -5.588 59.352 -68.630 1.00 21.18 710 TRP B C 1
ATOM 10898 O O . TRP B 1 688 ? -5.407 59.809 -67.486 1.00 23.54 710 TRP B O 1
ATOM 10909 N N . THR B 1 689 ? -6.614 58.569 -68.958 1.00 19.60 711 THR B N 1
ATOM 10910 C CA . THR B 1 689 ? -7.650 58.155 -68.002 1.00 20.63 711 THR B CA 1
ATOM 10911 C C . THR B 1 689 ? -7.974 56.679 -68.138 1.00 20.49 711 THR B C 1
ATOM 10912 O O . THR B 1 689 ? -7.759 56.043 -69.180 1.00 19.15 711 THR B O 1
ATOM 10916 N N . ALA B 1 690 ? -8.404 56.084 -67.020 1.00 20.09 712 ALA B N 1
ATOM 10917 C CA . ALA B 1 690 ? -8.734 54.734 -66.988 1.00 21.52 712 ALA B CA 1
ATOM 10918 C C . ALA B 1 690 ? -9.991 54.441 -67.848 1.00 21.19 712 ALA B C 1
ATOM 10919 O O . ALA B 1 690 ? -10.922 55.218 -67.879 1.00 22.54 712 ALA B O 1
ATOM 10921 N N . SER B 1 691 ? -9.966 53.351 -68.592 1.00 21.71 713 SER B N 1
ATOM 10922 C CA . SER B 1 691 ? -11.187 52.923 -69.343 1.00 27.03 713 SER B CA 1
ATOM 10923 C C . SER B 1 691 ? -11.797 51.664 -68.750 1.00 31.02 713 SER B C 1
ATOM 10924 O O . SER B 1 691 ? -12.970 51.681 -68.457 1.00 39.52 713 SER B O 1
ATOM 10927 N N . GLY B 1 692 ? -11.045 50.621 -68.547 1.00 34.67 714 GLY B N 1
ATOM 10928 C CA . GLY B 1 692 ? -11.620 49.425 -67.910 1.00 41.42 714 GLY B CA 1
ATOM 10929 C C . GLY B 1 692 ? -11.689 49.449 -66.360 1.00 45.23 714 GLY B C 1
ATOM 10930 O O . GLY B 1 692 ? -10.763 49.979 -65.648 1.00 37.57 714 GLY B O 1
ATOM 10931 N N . ALA B 1 693 ? -12.752 48.809 -65.816 1.00 35.42 715 ALA B N 1
ATOM 10932 C CA . ALA B 1 693 ? -12.826 48.568 -64.361 1.00 34.46 715 ALA B CA 1
ATOM 10933 C C . ALA B 1 693 ? -11.581 47.907 -63.762 1.00 32.17 715 ALA B C 1
ATOM 10934 O O . ALA B 1 693 ? -11.170 48.188 -62.631 1.00 34.39 715 ALA B O 1
ATOM 10936 N N . ASP B 1 694 ? -10.954 47.035 -64.561 1.00 27.59 716 ASP B N 1
ATOM 10937 C CA . ASP B 1 694 ? -9.832 46.215 -64.106 1.00 24.83 716 ASP B CA 1
ATOM 10938 C C . ASP B 1 694 ? -8.432 46.924 -64.019 1.00 23.38 716 ASP B C 1
ATOM 10939 O O . ASP B 1 694 ? -7.487 46.316 -63.607 1.00 25.51 716 ASP B O 1
ATOM 10944 N N . GLY B 1 695 ? -8.394 48.188 -64.372 1.00 22.19 717 GLY B N 1
ATOM 10945 C CA . GLY B 1 695 ? -7.110 49.033 -64.321 1.00 22.08 717 GLY B CA 1
ATOM 10946 C C . GLY B 1 695 ? -6.189 48.729 -65.450 1.00 18.30 717 GLY B C 1
ATOM 10947 O O . GLY B 1 695 ? -5.040 49.215 -65.400 1.00 17.52 717 GLY B O 1
ATOM 10948 N N . GLU B 1 696 ? -6.500 47.887 -66.386 1.00 17.76 718 GLU B N 1
ATOM 10949 C CA . GLU B 1 696 ? -5.629 47.452 -67.407 1.00 16.62 718 GLU B CA 1
ATOM 10950 C C . GLU B 1 696 ? -5.660 48.301 -68.651 1.00 17.02 718 GLU B C 1
ATOM 10951 O O . GLU B 1 696 ? -4.699 48.186 -69.411 1.00 18.35 718 GLU B O 1
ATOM 10957 N N . SER B 1 697 ? -6.670 49.055 -68.880 1.00 17.81 719 SER B N 1
ATOM 10958 C CA . SER B 1 697 ? -6.784 49.808 -70.118 1.00 18.65 719 SER B CA 1
ATOM 10959 C C . SER B 1 697 ? -6.919 51.301 -69.850 1.00 17.36 719 SER B C 1
ATOM 10960 O O . SER B 1 697 ? -7.627 51.717 -68.958 1.00 16.93 719 SER B O 1
ATOM 10963 N N . TRP B 1 698 ? -6.299 52.119 -70.652 1.00 16.39 720 TRP B N 1
ATOM 10964 C CA . TRP B 1 698 ? -6.185 53.539 -70.476 1.00 16.72 720 TRP B CA 1
ATOM 10965 C C . TRP B 1 698 ? -6.400 54.244 -71.832 1.00 17.30 720 TRP B C 1
ATOM 10966 O O . TRP B 1 698 ? -6.036 53.638 -72.875 1.00 17.08 720 TRP B O 1
ATOM 10977 N N . VAL B 1 699 ? -6.959 55.398 -71.859 1.00 17.58 721 VAL B N 1
ATOM 10978 C CA . VAL B 1 699 ? -7.178 56.137 -73.010 1.00 17.84 721 VAL B CA 1
ATOM 10979 C C . VAL B 1 699 ? -6.436 57.459 -72.908 1.00 17.65 721 VAL B C 1
ATOM 10980 O O . VAL B 1 699 ? -6.443 58.092 -71.874 1.00 17.36 721 VAL B O 1
ATOM 10984 N N . GLY B 1 700 ? -5.836 57.878 -74.001 1.00 16.33 722 GLY B N 1
ATOM 10985 C CA . GLY B 1 700 ? -5.091 59.139 -74.138 1.00 15.90 722 GLY B CA 1
ATOM 10986 C C . GLY B 1 700 ? -5.916 60.073 -75.021 1.00 16.54 722 GLY B C 1
ATOM 10987 O O . GLY B 1 700 ? -6.103 59.771 -76.194 1.00 16.51 722 GLY B O 1
ATOM 10988 N N . THR B 1 701 ? -6.316 61.162 -74.440 1.00 16.91 723 THR B N 1
ATOM 10989 C CA . THR B 1 701 ? -7.204 62.139 -75.055 1.00 17.84 723 THR B CA 1
ATOM 10990 C C . THR B 1 701 ? -6.411 63.433 -75.282 1.00 19.13 723 THR B C 1
ATOM 10991 O O . THR B 1 701 ? -5.796 63.936 -74.405 1.00 18.82 723 THR B O 1
ATOM 10995 N N . ASP B 1 702 ? -6.559 64.023 -76.452 1.00 20.64 724 ASP B N 1
ATOM 10996 C CA . ASP B 1 702 ? -5.929 65.296 -76.777 1.00 23.31 724 ASP B CA 1
ATOM 10997 C C . ASP B 1 702 ? -6.688 66.322 -75.982 1.00 24.41 724 ASP B C 1
ATOM 10998 O O . ASP B 1 702 ? -7.940 66.484 -76.157 1.00 26.55 724 ASP B O 1
ATOM 11003 N N . ARG B 1 703 ? -6.007 67.107 -75.177 1.00 24.89 725 ARG B N 1
ATOM 11004 C CA . ARG B 1 703 ? -6.673 68.067 -74.245 1.00 28.10 725 ARG B CA 1
ATOM 11005 C C . ARG B 1 703 ? -7.367 69.192 -75.077 1.00 32.01 725 ARG B C 1
ATOM 11006 O O . ARG B 1 703 ? -8.420 69.622 -74.736 1.00 35.53 725 ARG B O 1
ATOM 11014 N N . LYS B 1 704 ? -6.759 69.549 -76.200 1.00 32.13 726 LYS B N 1
ATOM 11015 C CA . LYS B 1 704 ? -7.314 70.655 -77.013 1.00 40.59 726 LYS B CA 1
ATOM 11016 C C . LYS B 1 704 ? -8.589 70.211 -77.741 1.00 39.36 726 LYS B C 1
ATOM 11017 O O . LYS B 1 704 ? -9.673 70.825 -77.540 1.00 42.34 726 LYS B O 1
ATOM 11023 N N . SER B 1 705 ? -8.440 69.236 -78.630 1.00 37.28 727 SER B N 1
ATOM 11024 C CA . SER B 1 705 ? -9.547 68.727 -79.457 1.00 35.48 727 SER B CA 1
ATOM 11025 C C . SER B 1 705 ? -10.597 67.857 -78.694 1.00 36.08 727 SER B C 1
ATOM 11026 O O . SER B 1 705 ? -11.714 67.634 -79.192 1.00 35.37 727 SER B O 1
ATOM 11029 N N . ARG B 1 706 ? -10.257 67.345 -77.499 1.00 29.94 728 ARG B N 1
ATOM 11030 C CA . ARG B 1 706 ? -11.110 66.442 -76.701 1.00 31.00 728 ARG B CA 1
ATOM 11031 C C . ARG B 1 706 ? -11.314 65.075 -77.374 1.00 30.36 728 ARG B C 1
ATOM 11032 O O . ARG B 1 706 ? -12.058 64.217 -76.892 1.00 36.52 728 ARG B O 1
ATOM 11040 N N . SER B 1 707 ? -10.570 64.829 -78.436 1.00 27.10 729 SER B N 1
ATOM 11041 C CA . SER B 1 707 ? -10.625 63.605 -79.176 1.00 26.99 729 SER B CA 1
ATOM 11042 C C . SER B 1 707 ? -9.700 62.526 -78.554 1.00 23.88 729 SER B C 1
ATOM 11043 O O . SER B 1 707 ? -8.495 62.770 -78.225 1.00 22.76 729 SER B O 1
ATOM 11046 N N . GLU B 1 708 ? -10.189 61.320 -78.498 1.00 23.61 730 GLU B N 1
ATOM 11047 C CA . GLU B 1 708 ? -9.354 60.141 -78.116 1.00 22.23 730 GLU B CA 1
ATOM 11048 C C . GLU B 1 708 ? -8.306 59.950 -79.198 1.00 22.84 730 GLU B C 1
ATOM 11049 O O . GLU B 1 708 ? -8.635 59.872 -80.359 1.00 27.01 730 GLU B O 1
ATOM 11055 N N . LYS B 1 709 ? -7.023 59.897 -78.823 1.00 17.72 731 LYS B N 1
ATOM 11056 C CA . LYS B 1 709 ? -5.918 59.698 -79.753 1.00 18.23 731 LYS B CA 1
ATOM 11057 C C . LYS B 1 709 ? -5.299 58.289 -79.598 1.00 16.57 731 LYS B C 1
ATOM 11058 O O . LYS B 1 709 ? -4.884 57.722 -80.591 1.00 18.18 731 LYS B O 1
ATOM 11064 N N . TYR B 1 710 ? -5.161 57.750 -78.369 1.00 15.77 732 TYR B N 1
ATOM 11065 C CA . TYR B 1 710 ? -4.431 56.548 -78.116 1.00 15.14 732 TYR B CA 1
ATOM 11066 C C . TYR B 1 710 ? -5.144 55.667 -77.111 1.00 14.54 732 TYR B C 1
ATOM 11067 O O . TYR B 1 710 ? -5.906 56.145 -76.310 1.00 15.66 732 TYR B O 1
ATOM 11076 N N . LYS B 1 711 ? -4.799 54.379 -77.176 1.00 14.69 733 LYS B N 1
ATOM 11077 C CA . LYS B 1 711 ? -5.153 53.380 -76.162 1.00 15.26 733 LYS B CA 1
ATOM 11078 C C . LYS B 1 711 ? -3.824 52.842 -75.639 1.00 14.16 733 LYS B C 1
ATOM 11079 O O . LYS B 1 711 ? -2.936 52.542 -76.417 1.00 14.94 733 LYS B O 1
ATOM 11085 N N . GLY B 1 712 ? -3.718 52.695 -74.333 1.00 13.67 734 GLY B N 1
ATOM 11086 C CA . GLY B 1 712 ? -2.560 52.151 -73.672 1.00 14.32 734 GLY B CA 1
ATOM 11087 C C . GLY B 1 712 ? -2.852 51.085 -72.655 1.00 13.99 734 GLY B C 1
ATOM 11088 O O . GLY B 1 712 ? -3.951 51.014 -72.126 1.00 16.18 734 GLY B O 1
ATOM 11089 N N . SER B 1 713 ? -1.890 50.320 -72.351 1.00 12.23 735 SER B N 1
ATOM 11090 C CA . SER B 1 713 ? -1.919 49.333 -71.285 1.00 11.98 735 SER B CA 1
ATOM 11091 C C . SER B 1 713 ? -1.111 49.790 -70.052 1.00 11.45 735 SER B C 1
ATOM 11092 O O . SER B 1 713 ? -0.448 50.832 -70.116 1.00 11.48 735 SER B O 1
ATOM 11095 N N . ARG B 1 714 ? -1.101 49.012 -68.994 1.00 10.95 736 ARG B N 1
ATOM 11096 C CA . ARG B 1 714 ? -0.214 49.253 -67.877 1.00 10.52 736 ARG B CA 1
ATOM 11097 C C . ARG B 1 714 ? 1.177 49.092 -68.281 1.00 11.41 736 ARG B C 1
ATOM 11098 O O . ARG B 1 714 ? 2.079 49.827 -67.710 1.00 11.45 736 ARG B O 1
ATOM 11106 N N . ALA B 1 715 ? 1.590 48.157 -69.102 1.00 10.34 737 ALA B N 1
ATOM 11107 C CA . ALA B 1 715 ? 2.944 48.007 -69.564 1.00 10.90 737 ALA B CA 1
ATOM 11108 C C . ALA B 1 715 ? 3.399 49.219 -70.318 1.00 10.87 737 ALA B C 1
ATOM 11109 O O . ALA B 1 715 ? 4.591 49.589 -70.210 1.00 12.75 737 ALA B O 1
ATOM 11111 N N . ASP B 1 716 ? 2.546 49.896 -71.025 1.00 10.70 738 ASP B N 1
ATOM 11112 C CA . ASP B 1 716 ? 2.838 51.152 -71.714 1.00 11.26 738 ASP B CA 1
ATOM 11113 C C . ASP B 1 716 ? 3.011 52.253 -70.718 1.00 10.88 738 ASP B C 1
ATOM 11114 O O . ASP B 1 716 ? 4.063 52.954 -70.689 1.00 11.04 738 ASP B O 1
ATOM 11119 N N . LEU B 1 717 ? 2.032 52.478 -69.879 1.00 10.36 739 LEU B N 1
ATOM 11120 C CA . LEU B 1 717 ? 1.971 53.675 -69.105 1.00 10.79 739 LEU B CA 1
ATOM 11121 C C . LEU B 1 717 ? 2.928 53.669 -67.917 1.00 10.22 739 LEU B C 1
ATOM 11122 O O . LEU B 1 717 ? 3.229 54.776 -67.400 1.00 10.35 739 LEU B O 1
ATOM 11127 N N . VAL B 1 718 ? 3.375 52.556 -67.455 1.00 9.80 740 VAL B N 1
ATOM 11128 C CA . VAL B 1 718 ? 4.306 52.531 -66.359 1.00 10.28 740 VAL B CA 1
ATOM 11129 C C . VAL B 1 718 ? 5.552 53.356 -66.706 1.00 10.72 740 VAL B C 1
ATOM 11130 O O . VAL B 1 718 ? 6.125 53.951 -65.767 1.00 10.55 740 VAL B O 1
ATOM 11134 N N . PHE B 1 719 ? 5.973 53.369 -67.959 1.00 10.01 741 PHE B N 1
ATOM 11135 C CA . PHE B 1 719 ? 7.185 54.103 -68.381 1.00 10.94 741 PHE B CA 1
ATOM 11136 C C . PHE B 1 719 ? 6.931 55.551 -68.229 1.00 11.47 741 PHE B C 1
ATOM 11137 O O . PHE B 1 719 ? 7.993 56.289 -68.252 1.00 12.66 741 PHE B O 1
ATOM 11145 N N . GLY B 1 720 ? 5.766 56.105 -68.154 1.00 10.86 742 GLY B N 1
ATOM 11146 C CA . GLY B 1 720 ? 5.510 57.488 -67.890 1.00 11.25 742 GLY B CA 1
ATOM 11147 C C . GLY B 1 720 ? 5.123 57.808 -66.475 1.00 11.45 742 GLY B C 1
ATOM 11148 O O . GLY B 1 720 ? 4.796 58.920 -66.170 1.00 12.86 742 GLY B O 1
ATOM 11149 N N . SER B 1 721 ? 5.104 56.774 -65.618 1.00 11.03 743 SER B N 1
ATOM 11150 C CA . SER B 1 721 ? 4.605 56.954 -64.225 1.00 11.25 743 SER B CA 1
ATOM 11151 C C . SER B 1 721 ? 5.775 56.714 -63.228 1.00 10.98 743 SER B C 1
ATOM 11152 O O . SER B 1 721 ? 6.030 57.591 -62.396 1.00 12.13 743 SER B O 1
ATOM 11155 N N . HIS B 1 722 ? 6.383 55.588 -63.270 1.00 10.61 744 HIS B N 1
ATOM 11156 C CA . HIS B 1 722 ? 7.472 55.262 -62.334 1.00 10.23 744 HIS B CA 1
ATOM 11157 C C . HIS B 1 722 ? 8.609 56.275 -62.556 1.00 10.50 744 HIS B C 1
ATOM 11158 O O . HIS B 1 722 ? 9.041 56.466 -63.694 1.00 10.93 744 HIS B O 1
ATOM 11165 N N . ALA B 1 723 ? 9.146 56.861 -61.512 1.00 10.69 745 ALA B N 1
ATOM 11166 C CA . ALA B 1 723 ? 10.104 57.998 -61.685 1.00 10.55 745 ALA B CA 1
ATOM 11167 C C . ALA B 1 723 ? 11.414 57.543 -62.277 1.00 10.15 745 ALA B C 1
ATOM 11168 O O . ALA B 1 723 ? 12.018 58.337 -63.047 1.00 11.06 745 ALA B O 1
ATOM 11170 N N . GLU B 1 724 ? 11.890 56.386 -61.984 1.00 9.75 746 GLU B N 1
ATOM 11171 C CA . GLU B 1 724 ? 13.137 55.885 -62.539 1.00 10.02 746 GLU B CA 1
ATOM 11172 C C . GLU B 1 724 ? 12.959 55.439 -63.975 1.00 10.19 746 GLU B C 1
ATOM 11173 O O . GLU B 1 724 ? 13.790 55.696 -64.873 1.00 11.57 746 GLU B O 1
ATOM 11179 N N . LEU B 1 725 ? 11.869 54.748 -64.301 1.00 9.72 747 LEU B N 1
ATOM 11180 C CA . LEU B 1 725 ? 11.590 54.402 -65.688 1.00 9.51 747 LEU B CA 1
ATOM 11181 C C . LEU B 1 725 ? 11.321 55.608 -66.512 1.00 9.67 747 LEU B C 1
ATOM 11182 O O . LEU B 1 725 ? 11.760 55.707 -67.669 1.00 10.17 747 LEU B O 1
ATOM 11187 N N . ARG B 1 726 ? 10.583 56.565 -65.999 1.00 9.39 748 ARG B N 1
ATOM 11188 C CA . ARG B 1 726 ? 10.295 57.790 -66.749 1.00 9.54 748 ARG B CA 1
ATOM 11189 C C . ARG B 1 726 ? 11.514 58.567 -67.061 1.00 10.00 748 ARG B C 1
ATOM 11190 O O . ARG B 1 726 ? 11.632 59.182 -68.124 1.00 10.74 748 ARG B O 1
ATOM 11198 N N . ALA B 1 727 ? 12.480 58.531 -66.150 1.00 9.96 749 ALA B N 1
ATOM 11199 C CA . ALA B 1 727 ? 13.759 59.234 -66.446 1.00 10.16 749 ALA B CA 1
ATOM 11200 C C . ALA B 1 727 ? 14.379 58.598 -67.657 1.00 9.53 749 ALA B C 1
ATOM 11201 O O . ALA B 1 727 ? 15.028 59.360 -68.447 1.00 10.44 749 ALA B O 1
ATOM 11203 N N . ILE B 1 728 ? 14.290 57.349 -67.875 1.00 9.80 750 ILE B N 1
ATOM 11204 C CA . ILE B 1 728 ? 14.853 56.725 -69.068 1.00 9.73 750 ILE B CA 1
ATOM 11205 C C . ILE B 1 728 ? 14.023 57.007 -70.292 1.00 10.50 750 ILE B C 1
ATOM 11206 O O . ILE B 1 728 ? 14.525 57.339 -71.377 1.00 10.22 750 ILE B O 1
ATOM 11211 N N . ALA B 1 729 ? 12.682 56.997 -70.151 1.00 10.25 751 ALA B N 1
ATOM 11212 C CA . ALA B 1 729 ? 11.807 57.349 -71.241 1.00 10.29 751 ALA B CA 1
ATOM 11213 C C . ALA B 1 729 ? 12.104 58.723 -71.776 1.00 11.32 751 ALA B C 1
ATOM 11214 O O . ALA B 1 729 ? 12.131 58.979 -73.005 1.00 11.27 751 ALA B O 1
ATOM 11216 N N . GLU B 1 730 ? 12.405 59.687 -70.878 1.00 10.80 752 GLU B N 1
ATOM 11217 C CA . GLU B 1 730 ? 12.755 61.034 -71.219 1.00 10.96 752 GLU B CA 1
ATOM 11218 C C . GLU B 1 730 ? 14.021 61.064 -72.076 1.00 10.98 752 GLU B C 1
ATOM 11219 O O . GLU B 1 730 ? 14.027 61.803 -73.060 1.00 11.95 752 GLU B O 1
ATOM 11225 N N . VAL B 1 731 ? 15.017 60.269 -71.751 1.00 11.01 753 VAL B N 1
ATOM 11226 C CA . VAL B 1 731 ? 16.234 60.266 -72.575 1.00 11.78 753 VAL B CA 1
ATOM 11227 C C . VAL B 1 731 ? 15.909 59.961 -74.055 1.00 11.60 753 VAL B C 1
ATOM 11228 O O . VAL B 1 731 ? 16.291 60.624 -74.968 1.00 11.99 753 VAL B O 1
ATOM 11232 N N . TYR B 1 732 ? 15.068 58.965 -74.262 1.00 11.56 754 TYR B N 1
ATOM 11233 C CA . TYR B 1 732 ? 14.712 58.563 -75.614 1.00 11.91 754 TYR B CA 1
ATOM 11234 C C . TYR B 1 732 ? 13.738 59.523 -76.270 1.00 12.55 754 TYR B C 1
ATOM 11235 O O . TYR B 1 732 ? 13.650 59.560 -77.511 1.00 13.50 754 TYR B O 1
ATOM 11244 N N . ALA B 1 733 ? 13.008 60.324 -75.509 1.00 11.64 755 ALA B N 1
ATOM 11245 C CA . ALA B 1 733 ? 12.169 61.344 -76.013 1.00 12.06 755 ALA B CA 1
ATOM 11246 C C . ALA B 1 733 ? 12.827 62.680 -76.352 1.00 12.27 755 ALA B C 1
ATOM 11247 O O . ALA B 1 733 ? 12.198 63.563 -76.895 1.00 13.47 755 ALA B O 1
ATOM 11249 N N . GLU B 1 734 ? 14.094 62.817 -75.967 1.00 12.25 756 GLU B N 1
ATOM 11250 C CA . GLU B 1 734 ? 14.839 64.068 -76.166 1.00 13.16 756 GLU B CA 1
ATOM 11251 C C . GLU B 1 734 ? 15.281 64.257 -77.566 1.00 13.83 756 GLU B C 1
ATOM 11252 O O . GLU B 1 734 ? 15.710 63.315 -78.255 1.00 14.25 756 GLU B O 1
ATOM 11258 N N . ASN B 1 735 ? 15.218 65.471 -78.018 1.00 14.37 757 ASN B N 1
ATOM 11259 C CA . ASN B 1 735 ? 15.755 65.813 -79.365 1.00 14.88 757 ASN B CA 1
ATOM 11260 C C . ASN B 1 735 ? 17.191 65.487 -79.426 1.00 14.86 757 ASN B C 1
ATOM 11261 O O . ASN B 1 735 ? 17.961 65.626 -78.517 1.00 16.90 757 ASN B O 1
ATOM 11266 N N . GLY B 1 736 ? 17.518 64.867 -80.589 1.00 16.58 758 GLY B N 1
ATOM 11267 C CA . GLY B 1 736 ? 18.856 64.513 -80.801 1.00 17.49 758 GLY B CA 1
ATOM 11268 C C . GLY B 1 736 ? 19.211 63.055 -80.515 1.00 16.35 758 GLY B C 1
ATOM 11269 O O . GLY B 1 736 ? 20.341 62.629 -80.723 1.00 19.14 758 GLY B O 1
ATOM 11270 N N . ASN B 1 737 ? 18.341 62.327 -79.771 1.00 15.09 759 ASN B N 1
ATOM 11271 C CA . ASN B 1 737 ? 18.636 60.977 -79.295 1.00 14.84 759 ASN B CA 1
ATOM 11272 C C . ASN B 1 737 ? 18.008 59.929 -80.168 1.00 13.98 759 ASN B C 1
ATOM 11273 O O . ASN B 1 737 ? 17.910 58.792 -79.735 1.00 12.98 759 ASN B O 1
ATOM 11278 N N . GLN B 1 738 ? 17.633 60.239 -81.375 1.00 13.92 760 GLN B N 1
ATOM 11279 C CA . GLN B 1 738 ? 17.062 59.208 -82.252 1.00 14.39 760 GLN B CA 1
ATOM 11280 C C . GLN B 1 738 ? 17.987 58.167 -82.683 1.00 13.47 760 GLN B C 1
ATOM 11281 O O . GLN B 1 738 ? 17.608 56.980 -82.678 1.00 13.89 760 GLN B O 1
ATOM 11287 N N . GLU B 1 739 ? 19.225 58.472 -82.925 1.00 13.31 761 GLU B N 1
ATOM 11288 C CA . GLU B 1 739 ? 20.243 57.501 -83.249 1.00 13.58 761 GLU B CA 1
ATOM 11289 C C . GLU B 1 739 ? 20.611 56.674 -82.061 1.00 12.97 761 GLU B C 1
ATOM 11290 O O . GLU B 1 739 ? 20.791 55.439 -82.129 1.00 12.50 761 GLU B O 1
ATOM 11296 N N . LYS B 1 740 ? 20.749 57.320 -80.884 1.00 13.04 762 LYS B N 1
ATOM 11297 C CA . LYS B 1 740 ? 21.060 56.641 -79.662 1.00 12.32 762 LYS B CA 1
ATOM 11298 C C . LYS B 1 740 ? 19.958 55.594 -79.349 1.00 12.17 762 LYS B C 1
ATOM 11299 O O . LYS B 1 740 ? 20.266 54.508 -78.912 1.00 11.40 762 LYS B O 1
ATOM 11305 N N . PHE B 1 741 ? 18.714 56.014 -79.571 1.00 11.30 763 PHE B N 1
ATOM 11306 C CA . PHE B 1 741 ? 17.609 55.082 -79.362 1.00 10.54 763 PHE B CA 1
ATOM 11307 C C . PHE B 1 741 ? 17.808 53.807 -80.203 1.00 10.76 763 PHE B C 1
ATOM 11308 O O . PHE B 1 741 ? 17.699 52.704 -79.705 1.00 10.40 763 PHE B O 1
ATOM 11316 N N . VAL B 1 742 ? 18.102 53.957 -81.472 1.00 10.33 764 VAL B N 1
ATOM 11317 C CA . VAL B 1 742 ? 18.322 52.816 -82.348 1.00 10.07 764 VAL B CA 1
ATOM 11318 C C . VAL B 1 742 ? 19.499 51.971 -81.905 1.00 10.30 764 VAL B C 1
ATOM 11319 O O . VAL B 1 742 ? 19.410 50.761 -81.810 1.00 10.37 764 VAL B O 1
ATOM 11323 N N . LYS B 1 743 ? 20.613 52.611 -81.592 1.00 10.59 765 LYS B N 1
ATOM 11324 C CA . LYS B 1 743 ? 21.789 51.907 -81.149 1.00 11.52 765 LYS B CA 1
ATOM 11325 C C . LYS B 1 743 ? 21.489 51.079 -79.926 1.00 11.16 765 LYS B C 1
ATOM 11326 O O . LYS B 1 743 ? 21.886 49.905 -79.789 1.00 10.58 765 LYS B O 1
ATOM 11332 N N . ASP B 1 744 ? 20.864 51.702 -78.949 1.00 10.74 766 ASP B N 1
ATOM 11333 C CA . ASP B 1 744 ? 20.533 51.020 -77.689 1.00 10.65 766 ASP B CA 1
ATOM 11334 C C . ASP B 1 744 ? 19.505 49.902 -77.889 1.00 9.27 766 ASP B C 1
ATOM 11335 O O . ASP B 1 744 ? 19.613 48.785 -77.320 1.00 9.25 766 ASP B O 1
ATOM 11340 N N . PHE B 1 745 ? 18.541 50.129 -78.798 1.00 9.16 767 PHE B N 1
ATOM 11341 C CA . PHE B 1 745 ? 17.593 49.085 -79.094 1.00 9.25 767 PHE B CA 1
ATOM 11342 C C . PHE B 1 745 ? 18.281 47.865 -79.705 1.00 9.52 767 PHE B C 1
ATOM 11343 O O . PHE B 1 745 ? 18.053 46.712 -79.342 1.00 9.45 767 PHE B O 1
ATOM 11351 N N . VAL B 1 746 ? 19.157 48.113 -80.673 1.00 9.50 768 VAL B N 1
ATOM 11352 C CA . VAL B 1 746 ? 19.904 47.031 -81.321 1.00 9.83 768 VAL B CA 1
ATOM 11353 C C . VAL B 1 746 ? 20.768 46.288 -80.372 1.00 9.68 768 VAL B C 1
ATOM 11354 O O . VAL B 1 746 ? 20.809 45.061 -80.417 1.00 9.60 768 VAL B O 1
ATOM 11358 N N . ALA B 1 747 ? 21.432 46.960 -79.436 1.00 9.04 769 ALA B N 1
ATOM 11359 C CA . ALA B 1 747 ? 22.209 46.222 -78.449 1.00 9.45 769 ALA B CA 1
ATOM 11360 C C . ALA B 1 747 ? 21.347 45.375 -77.617 1.00 9.37 769 ALA B C 1
ATOM 11361 O O . ALA B 1 747 ? 21.738 44.224 -77.328 1.00 10.42 769 ALA B O 1
ATOM 11363 N N . ALA B 1 748 ? 20.221 45.850 -77.158 1.00 9.32 770 ALA B N 1
ATOM 11364 C CA . ALA B 1 748 ? 19.339 45.077 -76.280 1.00 9.29 770 ALA B CA 1
ATOM 11365 C C . ALA B 1 748 ? 18.699 43.892 -77.032 1.00 9.27 770 ALA B C 1
ATOM 11366 O O . ALA B 1 748 ? 18.575 42.813 -76.490 1.00 9.50 770 ALA B O 1
ATOM 11368 N N . TRP B 1 749 ? 18.331 44.118 -78.276 1.00 8.79 771 TRP B N 1
ATOM 11369 C CA . TRP B 1 749 ? 17.792 43.066 -79.147 1.00 8.54 771 TRP B CA 1
ATOM 11370 C C . TRP B 1 749 ? 18.804 41.983 -79.257 1.00 9.61 771 TRP B C 1
ATOM 11371 O O . TRP B 1 749 ? 18.446 40.796 -79.117 1.00 9.55 771 TRP B O 1
ATOM 11382 N N . THR B 1 750 ? 20.030 42.306 -79.598 1.00 9.56 772 THR B N 1
ATOM 11383 C CA . THR B 1 750 ? 21.078 41.291 -79.803 1.00 10.11 772 THR B CA 1
ATOM 11384 C C . THR B 1 750 ? 21.250 40.528 -78.512 1.00 10.66 772 THR B C 1
ATOM 11385 O O . THR B 1 750 ? 21.358 39.245 -78.518 1.00 9.65 772 THR B O 1
ATOM 11389 N N . LYS B 1 751 ? 21.341 41.215 -77.379 1.00 9.12 773 LYS B N 1
ATOM 11390 C CA . LYS B 1 751 ? 21.482 40.538 -76.086 1.00 9.83 773 LYS B CA 1
ATOM 11391 C C . LYS B 1 751 ? 20.369 39.522 -75.870 1.00 9.07 773 LYS B C 1
ATOM 11392 O O . LYS B 1 751 ? 20.579 38.325 -75.560 1.00 9.62 773 LYS B O 1
ATOM 11398 N N . VAL B 1 752 ? 19.111 39.918 -76.074 1.00 9.01 774 VAL B N 1
ATOM 11399 C CA . VAL B 1 752 ? 17.975 39.009 -75.847 1.00 9.24 774 VAL B CA 1
ATOM 11400 C C . VAL B 1 752 ? 18.012 37.890 -76.835 1.00 9.87 774 VAL B C 1
ATOM 11401 O O . VAL B 1 752 ? 17.714 36.723 -76.425 1.00 10.20 774 VAL B O 1
ATOM 11405 N N . MET B 1 753 ? 18.267 38.050 -78.094 1.00 9.20 775 MET B N 1
ATOM 11406 C CA . MET B 1 753 ? 18.245 36.993 -79.058 1.00 10.04 775 MET B CA 1
ATOM 11407 C C . MET B 1 753 ? 19.261 35.967 -78.714 1.00 11.19 775 MET B C 1
ATOM 11408 O O . MET B 1 753 ? 19.024 34.801 -79.110 1.00 13.20 775 MET B O 1
ATOM 11413 N N . ASN B 1 754 ? 20.402 36.298 -78.110 1.00 9.48 776 ASN B N 1
ATOM 11414 C CA . ASN B 1 754 ? 21.528 35.422 -77.928 1.00 9.62 776 ASN B CA 1
ATOM 11415 C C . ASN B 1 754 ? 21.584 34.862 -76.521 1.00 9.02 776 ASN B C 1
ATOM 11416 O O . ASN B 1 754 ? 22.569 34.152 -76.202 1.00 9.65 776 ASN B O 1
ATOM 11421 N N . LEU B 1 755 ? 20.610 35.057 -75.666 1.00 8.86 777 LEU B N 1
ATOM 11422 C CA . LEU B 1 755 ? 20.720 34.617 -74.247 1.00 8.98 777 LEU B CA 1
ATOM 11423 C C . LEU B 1 755 ? 20.952 33.142 -74.141 1.00 10.09 777 LEU B C 1
ATOM 11424 O O . LEU B 1 755 ? 21.758 32.696 -73.273 1.00 10.85 777 LEU B O 1
ATOM 11429 N N . ASP B 1 756 ? 20.394 32.273 -74.955 1.00 9.43 778 ASP B N 1
ATOM 11430 C CA . ASP B 1 756 ? 20.572 30.853 -74.831 1.00 9.66 778 ASP B CA 1
ATOM 11431 C C . ASP B 1 756 ? 21.708 30.270 -75.655 1.00 9.69 778 ASP B C 1
ATOM 11432 O O . ASP B 1 756 ? 21.840 29.058 -75.762 1.00 10.54 778 ASP B O 1
ATOM 11437 N N . ARG B 1 757 ? 22.553 31.129 -76.239 1.00 9.60 779 ARG B N 1
ATOM 11438 C CA . ARG B 1 757 ? 23.582 30.661 -77.130 1.00 9.73 779 ARG B CA 1
ATOM 11439 C C . ARG B 1 757 ? 24.838 30.197 -76.404 1.00 11.05 779 ARG B C 1
ATOM 11440 O O . ARG B 1 757 ? 25.956 30.538 -76.746 1.00 12.18 779 ARG B O 1
ATOM 11448 N N . PHE B 1 758 ? 24.661 29.198 -75.560 1.00 11.35 780 PHE B N 1
ATOM 11449 C CA . PHE B 1 758 ? 25.756 28.604 -74.771 1.00 12.41 780 PHE B CA 1
ATOM 11450 C C . PHE B 1 758 ? 26.582 27.770 -75.706 1.00 13.63 780 PHE B C 1
ATOM 11451 O O . PHE B 1 758 ? 27.762 27.492 -75.344 1.00 15.42 780 PHE B O 1
ATOM 11459 N N . ASP B 1 759 ? 26.149 27.365 -76.906 1.00 13.47 781 ASP B N 1
ATOM 11460 C CA . ASP B 1 759 ? 26.964 26.658 -77.888 1.00 14.92 781 ASP B CA 1
ATOM 11461 C C . ASP B 1 759 ? 28.048 27.530 -78.400 1.00 16.88 781 ASP B C 1
ATOM 11462 O O . ASP B 1 759 ? 29.045 26.930 -78.872 1.00 20.58 781 ASP B O 1
ATOM 11467 N N . LEU B 1 760 ? 27.921 28.824 -78.442 1.00 15.87 782 LEU B N 1
ATOM 11468 C CA . LEU B 1 760 ? 28.919 29.802 -78.916 1.00 18.33 782 LEU B CA 1
ATOM 11469 C C . LEU B 1 760 ? 30.018 30.030 -77.814 1.00 27.13 782 LEU B C 1
ATOM 11470 O O . LEU B 1 760 ? 31.099 30.385 -78.140 1.00 32.21 782 LEU B O 1
ATOM 11475 N N . LYS B 1 761 ? 29.755 29.585 -76.600 1.00 37.12 783 LYS B N 1
ATOM 11476 C CA . LYS B 1 761 ? 30.775 29.396 -75.448 1.00 43.67 783 LYS B CA 1
ATOM 11477 C C . LYS B 1 761 ? 31.475 27.994 -75.090 1.00 44.32 783 LYS B C 1
ATOM 11478 O O . LYS B 1 761 ? 31.618 27.006 -75.879 1.00 44.58 783 LYS B O 1
#

Radius of gyration: 34.46 Å; Cα contacts (8 Å, |Δi|>4): 3175; chains: 2; bounding box: 80×108×80 Å

Sequence (1469 aa):
TTFGRRCAVKSNQAGGGTRSHDWWPCQLRLDVLRQFQPSQNPLGGDFDYAEAFQQSLDYEAVKKDIAALMTESQDWWPADFGNYGGLFVRMAWHSAGTYRAMDGRGGGGMGQQRFAPLNSWPDNQNLDKARRLIWPIKQKYGNKISWADLMLLTGNVALENMGFKTLGFGGGRADTWQSDEAVYWGAETTFVPQGNDVRYNNSVDINARADKLEKPLAATHMGLIYVNPEEGPNGTPDPAASAKDIREAFGRMGMNDTETVALIAGGHAFGKTHGAVKGSNIGPAPEAADLGMQGLGWHNSVGDGNGPNQMTSGLEVIWTKTPTKWSNGYLESLINNNWTLVESPAGAHHQWEAVNGTVDYPDPFDKTKFRKATMLTSDLALINDPEEYLKISQRWLEHPEELADAFAKAWFKLLHRDLGPTTTRYLGPEVPKESFIWQDPLPAREGDLIDDADVDKLKAAILSTDGLDVSKLASTAMACCCATTYRNSDKRGGCNGARIALEPQRNWVSNNPTQLSAVLDALKKVQSSDFNGSNGNKKVSLADLIVLGGTAAVEKAAKDAGVDIKVPFSAGRVDATQEQTDVTQQFSSYLEPQQADGFRNYGRRGTARARTEEIMVDKASQLTLTPPELTVLVGGMRALGANYDGSDDVGVFTANKGKLTPDFFVNLVDMNIAWTASGADGESSWVVGTDRKSRSEKYKGSRADLVFGSHAELRAIAEVYAENGNQEKFVKDFVAAWTKVMNLDRFDLKVTTFGRCAVKSNQQAGGGTRSHDWWPCQLRLDVLRQFQQPSQQNPLGGDFDYAEAFQQSLDYEAVKKDIAALMTESQDWWPADFGNYGGLFVRMAWHSAGTYRAMDGRGGGGMGQQRFAPLNSWPDNQNLDKARRLIWPIKQKYGNKKISWADLMLLTGNVALENMGFKTLGFGGGRADTWQSDEAVYWGAETTFVPQGNDVRYNNSVDINARADKLEKPLAATHMGLIYVNPEEGPNGTPDPAASAKDIREAFGRMGMNDTETVALIAGGHAFGKTHGAVKKGSNIGPAPEAADLGMQGLGWHNSVGDGNGPNQMTSGLEVIWTKTPTKKWSNGYLESLINNNWTLVESPAGAHHQWEAVNGTVDYPDPFDKTKFRKATMLTSDLALINDPEYLKKISQRWLEHPEELADAFAKAWFKLLHRRDLGPTTTRYLGPEVPKESFIWQDPLPAREGDLIDDADVDKLKAAILSTDGLDVSKLASTAMACCATTYRNSDKRGGCNGARIALEPQRRNWVSNNPTTQLSSAVLDALKKVQSSSDFNGSNGNKKVSLADLIVLGGTAAVEKAAKKDAGVDIKVPFSAGRVDATQEQTDVVTQQFSYLEPQADDGFRNYGRGTARARTEEIMVDKASQLTLTPPELTVLVGGMRALGANYDGSDVGVFTANKGKLTPDFFVNLVDMNIAWTASGADGESWVGTDRKSRSEKYKGSRADLVFGSHAELRAIAEVYAENGNQEKFVKDFVAAWTKVMNLDRFDLK

Secondary structure (DSSP, 8-state):
--TT--SS---STT-S--HHHH-TTS---GGGSSS-GGG-TT-TT--HHHHHHTS-HHHHHHHHHHHHT--BTTBPPGGG--HHHHHHHHHHHHTT--TTT---SSTT-GGGSTTGGG-GGGTTHHHHHHHHHHHHHHHGGGS-HHHHHHHHHHHHHHHTT---S---B------S--TT----S-SS-TTS--TTTTTT---TTTTTT-PPTT--SSSTT-SSS-TTSGGG---HHHHHHHHHHHHHHTT--HHHHHHHHHHHTTS-B--B-S-GGGB---GGGS-GGGTT----B-STTSSGGG-BSSS---B--S-TTS--SHHHHHHHHS--EEEE-TTS-EEEE-TTS-S-EEETTEEEEEE--EE-HHHHGGGSSHHHHHHHHHHHH-HHHHHHHHHHHHHHHHHTTS-SGGG-BSTT--SS--GGG---PPPSSBPP-HHHHHHHHHHHHTSTT--HHHHHHHHHHHHTT-BTTTTB-SSTB-GGGSTTGGG-GGG-HHHHHHHHHHHHHHHHHHTTTSTTB---HHHHHHHHHHHHHHHHHHHTT------------B--GGGS-HHHHHTT--SEETTTTEE--BTTB-HHHHHHHHHHHTT--HHHHHHHHHHHHHTT--TT---TT---SSTTS--SHHHHHHT-TTEEEEE-STTS-EEEEEETTT--EEEEEEHHHHGGGTSHHHHHHHHHHHSTT-HHHHHHHHHHHHHHHHTTT-TTS--/--TT--SS---STT-S--HHHH-TTS---GGGSSS-GGG-TT-TT--HHHHHHTS-HHHHHHHHHHHTT--BTTBPPGGG--HHHHHHHHHHHHTT--TTT---SSTT-GGGSTTGGG-GGGTTHHHHHHHHHHHHHHHGGGS-HHHHHHHHHHHHHHTTT---S---B------S--TT----S-SS-TTS--TGGGTT---TTTTGGGPPTT---SSTT-SSS-TT-GGG---HHHHHHHHHHHHHHTT--HHHHHHHHHHHTTS----B-S-GGGB---GGGS-GGGTT----B-STTSSGGG-BSSS------S-TTS--SHHHHHHHHS--EEEE-TTS-EEEE-TTS-S-EEETTEEEEEE--EE-HHHHGGGSSHHHHHHHHHHHH-HHHHHHHHHHHHHHHHHGGG-SGGG-BSTT--SS--GGG---PPPPSBPP-HHHHHHHHHHHTTSTT--HHHHHHHHHHHHTT-BTTTTB-SSTB-GGGSTTGGG-GGG-HHHHHHHHHHHHHHHHHHTTTSTTB---HHHHHHHHHHHHHHHHHHHTT------------BPPGGGS-HHHHHTT--SEEGGGTEE---SSS-HHHHHHHHHHHTT--HHHHHHHHHHHHHTT--TT---TT---SSTTS--SHHHHHHT-TTEEEEE-STTS-EEEEEETTT--EEEEEEHHHHGGGTSHHHHHHHHHHHSTT-HHHHHHHHHHHHHHHHTTT-GGG-